Protein AF-0000000066917935 (afdb_homodimer)

Organism: Strongyloides stercoralis (NCBI:txid6248)

Structure (mmCIF, N/CA/C/O backbone):
data_AF-0000000066917935-model_v1
#
loop_
_entity.id
_entity.type
_entity.pdbx_description
1 polymer 'Ammonium_transp domain-containing protein'
#
loop_
_atom_site.group_PDB
_atom_site.id
_atom_site.type_symbol
_atom_site.label_atom_id
_atom_site.label_alt_id
_atom_site.label_comp_id
_atom_site.label_asym_id
_atom_site.label_entity_id
_atom_site.label_seq_id
_atom_site.pdbx_PDB_ins_code
_atom_site.Cartn_x
_atom_site.Cartn_y
_atom_site.Cartn_z
_atom_site.occupancy
_atom_site.B_iso_or_equiv
_atom_site.auth_seq_id
_atom_site.auth_comp_id
_atom_site.auth_asym_id
_atom_site.auth_atom_id
_atom_site.pdbx_PDB_model_num
ATOM 1 N N . ILE A 1 1 ? -5.902 59.844 -0.973 1 52.12 1 ILE A N 1
ATOM 2 C CA . ILE A 1 1 ? -6.254 58.656 -1.75 1 52.12 1 ILE A CA 1
ATOM 3 C C . ILE A 1 1 ? -7.758 58.438 -1.684 1 52.12 1 ILE A C 1
ATOM 5 O O . ILE A 1 1 ? -8.32 58.281 -0.598 1 52.12 1 ILE A O 1
ATOM 9 N N . ASP A 1 2 ? -8.422 58.75 -2.646 1 68.56 2 ASP A N 1
ATOM 10 C CA . ASP A 1 2 ? -9.875 58.812 -2.795 1 68.56 2 ASP A CA 1
ATOM 11 C C . ASP A 1 2 ? -10.539 57.531 -2.35 1 68.56 2 ASP A C 1
ATOM 13 O O . ASP A 1 2 ? -10.031 56.438 -2.635 1 68.56 2 ASP A O 1
ATOM 17 N N . CYS A 1 3 ? -11.359 57.656 -1.277 1 78 3 CYS A N 1
ATOM 18 C CA . CYS A 1 3 ? -12.156 56.625 -0.654 1 78 3 CYS A CA 1
ATOM 19 C C . CYS A 1 3 ? -12.758 55.688 -1.706 1 78 3 CYS A C 1
ATOM 21 O O . CYS A 1 3 ? -12.844 54.469 -1.497 1 78 3 CYS A O 1
ATOM 23 N N . LYS A 1 4 ? -13.109 56.281 -2.824 1 83.31 4 LYS A N 1
ATOM 24 C CA . LYS A 1 4 ? -13.688 55.5 -3.904 1 83.31 4 LYS A CA 1
ATOM 25 C C . LYS A 1 4 ? -12.648 54.594 -4.547 1 83.31 4 LYS A C 1
ATOM 27 O O . LYS A 1 4 ? -12.922 53.438 -4.832 1 83.31 4 LYS A O 1
ATOM 32 N N . MET A 1 5 ? -11.586 55.062 -4.773 1 83.31 5 MET A N 1
ATOM 33 C CA . MET A 1 5 ? -10.492 54.312 -5.367 1 83.31 5 MET A CA 1
ATOM 34 C C . MET A 1 5 ? -10.055 53.188 -4.434 1 83.31 5 MET A C 1
ATOM 36 O O . MET A 1 5 ? -9.766 52.062 -4.887 1 83.31 5 MET A O 1
ATOM 40 N N . PHE A 1 6 ? -9.977 53.469 -3.205 1 87.06 6 PHE A N 1
ATOM 41 C CA . PHE A 1 6 ? -9.609 52.469 -2.211 1 87.06 6 PHE A CA 1
ATOM 42 C C . PHE A 1 6 ? -10.633 51.344 -2.178 1 87.06 6 PHE A C 1
ATOM 44 O O . PHE A 1 6 ? -10.273 50.188 -2.092 1 87.06 6 PHE A O 1
ATOM 51 N N . LYS A 1 7 ? -11.859 51.781 -2.242 1 85.69 7 LYS A N 1
ATOM 52 C CA . LYS A 1 7 ? -12.922 50.781 -2.246 1 85.69 7 LYS A CA 1
ATOM 53 C C . LYS A 1 7 ? -12.852 49.906 -3.496 1 85.69 7 LYS A C 1
ATOM 55 O O . LYS A 1 7 ? -13.109 48.719 -3.432 1 85.69 7 LYS A O 1
ATOM 60 N N . GLN A 1 8 ? -12.586 50.531 -4.555 1 85.94 8 GLN A N 1
ATOM 61 C CA . GLN A 1 8 ? -12.445 49.781 -5.801 1 85.94 8 GLN A CA 1
ATOM 62 C C . GLN A 1 8 ? -11.258 48.844 -5.742 1 85.94 8 GLN A C 1
ATOM 64 O O . GLN A 1 8 ? -11.328 47.719 -6.258 1 85.94 8 GLN A O 1
ATOM 69 N N . PHE A 1 9 ? -10.258 49.219 -5.168 1 85.06 9 PHE A N 1
ATOM 70 C CA . PHE A 1 9 ? -9.07 48.406 -5 1 85.06 9 PHE A CA 1
ATOM 71 C C . PHE A 1 9 ? -9.367 47.219 -4.086 1 85.06 9 PHE A C 1
ATOM 73 O O . PHE A 1 9 ? -8.93 46.094 -4.355 1 85.06 9 PHE A O 1
ATOM 80 N N . VAL A 1 10 ? -9.984 47.5 -3.08 1 84.94 10 VAL A N 1
ATOM 81 C CA . VAL A 1 10 ? -10.32 46.469 -2.119 1 84.94 10 VAL A CA 1
ATOM 82 C C . VAL A 1 10 ? -11.211 45.406 -2.785 1 84.94 10 VAL A C 1
ATOM 84 O O . VAL A 1 10 ? -11.023 44.219 -2.584 1 84.94 10 VAL A O 1
ATOM 87 N N . LYS A 1 11 ? -12.141 45.906 -3.553 1 87.5 11 LYS A N 1
ATOM 88 C CA . LYS A 1 11 ? -13.023 45 -4.277 1 87.5 11 LYS A CA 1
ATOM 89 C C . LYS A 1 11 ? -12.242 44.188 -5.297 1 87.5 11 LYS A C 1
ATOM 91 O O . LYS A 1 11 ? -12.5 43 -5.465 1 87.5 11 LYS A O 1
ATOM 96 N N . PHE A 1 12 ? -11.414 44.812 -5.926 1 88.88 12 PHE A N 1
ATOM 97 C CA . PHE A 1 12 ? -10.562 44.156 -6.898 1 88.88 12 PHE A CA 1
ATOM 98 C C . PHE A 1 12 ? -9.695 43.094 -6.223 1 88.88 12 PHE A C 1
ATOM 100 O O . PHE A 1 12 ? -9.594 41.969 -6.707 1 88.88 12 PHE A O 1
ATOM 107 N N . TRP A 1 13 ? -9.125 43.469 -5.145 1 89.94 13 TRP A N 1
ATOM 108 C CA . TRP A 1 13 ? -8.305 42.562 -4.367 1 89.94 13 TRP A CA 1
ATOM 109 C C . TRP A 1 13 ? -9.117 41.344 -3.91 1 89.94 13 TRP A C 1
ATOM 111 O O . TRP A 1 13 ? -8.656 40.219 -4.012 1 89.94 13 TRP A O 1
ATOM 121 N N . GLN A 1 14 ? -10.25 41.562 -3.502 1 87.56 14 GLN A N 1
ATOM 122 C CA . GLN A 1 14 ? -11.086 40.469 -2.984 1 87.56 14 GLN A CA 1
ATOM 123 C C . GLN A 1 14 ? -11.492 39.5 -4.094 1 87.56 14 GLN A C 1
ATOM 125 O O . GLN A 1 14 ? -11.586 38.312 -3.867 1 87.56 14 GLN A O 1
ATOM 130 N N . ASN A 1 15 ? -11.602 40.094 -5.238 1 89.81 15 ASN A N 1
ATOM 131 C CA . ASN A 1 15 ? -12.102 39.25 -6.336 1 89.81 15 ASN A CA 1
ATOM 132 C C . ASN A 1 15 ? -10.969 38.5 -7.02 1 89.81 15 ASN A C 1
ATOM 134 O O . ASN A 1 15 ? -11.203 37.469 -7.645 1 89.81 15 ASN A O 1
ATOM 138 N N . TYR A 1 16 ? -9.773 39.031 -6.914 1 93.88 16 TYR A N 1
ATOM 139 C CA . TYR A 1 16 ? -8.68 38.438 -7.699 1 93.88 16 TYR A CA 1
ATOM 140 C C . TYR A 1 16 ? -7.504 38.062 -6.805 1 93.88 16 TYR A C 1
ATOM 142 O O . TYR A 1 16 ? -6.379 37.906 -7.281 1 93.88 16 TYR A O 1
ATOM 150 N N . GLN A 1 17 ? -7.723 38.031 -5.543 1 94.94 17 GLN A N 1
ATOM 151 C CA . GLN A 1 17 ? -6.676 37.812 -4.543 1 94.94 17 GLN A CA 1
ATOM 152 C C . GLN A 1 17 ? -5.848 36.594 -4.848 1 94.94 17 GLN A C 1
ATOM 154 O O . GLN A 1 17 ? -4.617 36.656 -4.887 1 94.94 17 GLN A O 1
ATOM 159 N N . PHE A 1 18 ? -6.523 35.438 -5.086 1 95.94 18 PHE A N 1
ATOM 160 C CA . PHE A 1 18 ? -5.848 34.188 -5.34 1 95.94 18 PHE A CA 1
ATOM 161 C C . PHE A 1 18 ? -4.992 34.281 -6.598 1 95.94 18 PHE A C 1
ATOM 163 O O . PHE A 1 18 ? -3.811 33.906 -6.574 1 95.94 18 PHE A O 1
ATOM 170 N N . THR A 1 19 ? -5.555 34.719 -7.688 1 95.5 19 THR A N 1
ATOM 171 C CA . THR A 1 19 ? -4.883 34.844 -8.977 1 95.5 19 THR A CA 1
ATOM 172 C C . THR A 1 19 ? -3.688 35.781 -8.891 1 95.5 19 THR A C 1
ATOM 174 O O . THR A 1 19 ? -2.613 35.469 -9.414 1 95.5 19 THR A O 1
ATOM 177 N N . LEU A 1 20 ? -3.889 36.906 -8.227 1 95.69 20 LEU A N 1
ATOM 178 C CA . LEU A 1 20 ? -2.832 37.906 -8.117 1 95.69 20 LEU A CA 1
ATOM 179 C C . LEU A 1 20 ? -1.668 37.406 -7.281 1 95.69 20 LEU A C 1
ATOM 181 O O . LEU A 1 20 ? -0.507 37.531 -7.676 1 95.69 20 LEU A O 1
ATOM 185 N N . LEU A 1 21 ? -1.996 36.781 -6.172 1 96.25 21 LEU A N 1
ATOM 186 C CA . LEU A 1 21 ? -0.948 36.281 -5.289 1 96.25 21 LEU A CA 1
ATOM 187 C C . LEU A 1 21 ? -0.169 35.156 -5.957 1 96.25 21 LEU A C 1
ATOM 189 O O . LEU A 1 21 ? 1.063 35.188 -5.992 1 96.25 21 LEU A O 1
ATOM 193 N N . LEU A 1 22 ? -0.878 34.094 -6.496 1 97 22 LEU A N 1
ATOM 194 C CA . LEU A 1 22 ? -0.213 32.969 -7.109 1 97 22 LEU A CA 1
ATOM 195 C C . LEU A 1 22 ? 0.606 33.406 -8.32 1 97 22 LEU A C 1
ATOM 197 O O . LEU A 1 22 ? 1.704 32.875 -8.547 1 97 22 LEU A O 1
ATOM 201 N N . THR A 1 23 ? 0.046 34.312 -9.172 1 96.62 23 THR A N 1
ATOM 202 C CA . THR A 1 23 ? 0.784 34.844 -10.32 1 96.62 23 THR A CA 1
ATOM 203 C C . THR A 1 23 ? 2.043 35.562 -9.859 1 96.62 23 THR A C 1
ATOM 205 O O . THR A 1 23 ? 3.123 35.375 -10.422 1 96.62 23 THR A O 1
ATOM 208 N N . PHE A 1 24 ? 1.917 36.438 -8.898 1 97.62 24 PHE A N 1
ATOM 209 C CA . PHE A 1 24 ? 3.051 37.188 -8.375 1 97.62 24 PHE A CA 1
ATOM 210 C C . PHE A 1 24 ? 4.152 36.25 -7.902 1 97.62 24 PHE A C 1
ATOM 212 O O . PHE A 1 24 ? 5.312 36.375 -8.297 1 97.62 24 PHE A O 1
ATOM 219 N N . PHE A 1 25 ? 3.822 35.281 -7.07 1 97.75 25 PHE A N 1
ATOM 220 C CA . PHE A 1 25 ? 4.828 34.375 -6.531 1 97.75 25 PHE A CA 1
ATOM 221 C C . PHE A 1 25 ? 5.43 33.5 -7.637 1 97.75 25 PHE A C 1
ATOM 223 O O . PHE A 1 25 ? 6.629 33.219 -7.629 1 97.75 25 PHE A O 1
ATOM 230 N N . HIS A 1 26 ? 4.574 33.031 -8.586 1 96.88 26 HIS A N 1
ATOM 231 C CA . HIS A 1 26 ? 5.082 32.219 -9.688 1 96.88 26 HIS A CA 1
ATOM 232 C C . HIS A 1 26 ? 6.113 33 -10.508 1 96.88 26 HIS A C 1
ATOM 234 O O . HIS A 1 26 ? 7.148 32.438 -10.891 1 96.88 26 HIS A O 1
ATOM 240 N N . ILE A 1 27 ? 5.855 34.281 -10.797 1 96.88 27 ILE A N 1
ATOM 241 C CA . ILE A 1 27 ? 6.793 35.125 -11.523 1 96.88 27 ILE A CA 1
ATOM 242 C C . ILE A 1 27 ? 8.07 35.281 -10.711 1 96.88 27 ILE A C 1
ATOM 244 O O . ILE A 1 27 ? 9.18 35.188 -11.25 1 96.88 27 ILE A O 1
ATOM 248 N N . CYS A 1 28 ? 7.945 35.562 -9.43 1 98.06 28 CYS A N 1
ATOM 249 C CA . CYS A 1 28 ? 9.109 35.688 -8.555 1 98.06 28 CYS A CA 1
ATOM 250 C C . CYS A 1 28 ? 9.945 34.406 -8.594 1 98.06 28 CYS A C 1
ATOM 252 O O . CYS A 1 28 ? 11.18 34.469 -8.648 1 98.06 28 CYS A O 1
ATOM 254 N N . PHE A 1 29 ? 9.305 33.25 -8.531 1 97.62 29 PHE A N 1
ATOM 255 C CA . PHE A 1 29 ? 10.008 31.969 -8.57 1 97.62 29 PHE A CA 1
ATOM 256 C C . PHE A 1 29 ? 10.789 31.812 -9.875 1 97.62 29 PHE A C 1
ATOM 258 O O . PHE A 1 29 ? 11.945 31.375 -9.867 1 97.62 29 PHE A O 1
ATOM 265 N N . ILE A 1 30 ? 10.125 32.188 -11.023 1 96.19 30 ILE A N 1
ATOM 266 C CA . ILE A 1 30 ? 10.766 32.094 -12.328 1 96.19 30 ILE A CA 1
ATOM 267 C C . ILE A 1 30 ? 12.023 32.969 -12.344 1 96.19 30 ILE A C 1
ATOM 269 O O . ILE A 1 30 ? 13.086 32.531 -12.781 1 96.19 30 ILE A O 1
ATOM 273 N N . ILE A 1 31 ? 11.93 34.188 -11.852 1 97.62 31 ILE A N 1
ATOM 274 C CA . ILE A 1 31 ? 13.039 35.125 -11.867 1 97.62 31 ILE A CA 1
ATOM 275 C C . ILE A 1 31 ? 14.172 34.625 -10.977 1 97.62 31 ILE A C 1
ATOM 277 O O . ILE A 1 31 ? 15.336 34.625 -11.383 1 97.62 31 ILE A O 1
ATOM 281 N N . LEU A 1 32 ? 13.844 34.188 -9.781 1 97.62 32 LEU A N 1
ATOM 282 C CA . LEU A 1 32 ? 14.852 33.719 -8.844 1 97.62 32 LEU A CA 1
ATOM 283 C C . LEU A 1 32 ? 15.57 32.469 -9.383 1 97.62 32 LEU A C 1
ATOM 285 O O . LEU A 1 32 ? 16.797 32.375 -9.273 1 97.62 32 LEU A O 1
ATOM 289 N N . ILE A 1 33 ? 14.852 31.5 -9.953 1 96.44 33 ILE A N 1
ATOM 290 C CA . ILE A 1 33 ? 15.477 30.297 -10.508 1 96.44 33 ILE A CA 1
ATOM 291 C C . ILE A 1 33 ? 16.266 30.656 -11.766 1 96.44 33 ILE A C 1
ATOM 293 O O . ILE A 1 33 ? 17.328 30.094 -12.016 1 96.44 33 ILE A O 1
ATOM 297 N N . GLY A 1 34 ? 15.75 31.672 -12.609 1 96.31 34 GLY A N 1
ATOM 298 C CA . GLY A 1 34 ? 16.469 32.156 -13.773 1 96.31 34 GLY A CA 1
ATOM 299 C C . GLY A 1 34 ? 17.828 32.75 -13.43 1 96.31 34 GLY A C 1
ATOM 300 O O . GLY A 1 34 ? 18.812 32.531 -14.133 1 96.31 34 GLY A O 1
ATOM 301 N N . ILE A 1 35 ? 17.859 33.469 -12.375 1 97.19 35 ILE A N 1
ATOM 302 C CA . ILE A 1 35 ? 19.078 34.156 -11.984 1 97.19 35 ILE A CA 1
ATOM 303 C C . ILE A 1 35 ? 20.016 33.219 -11.258 1 97.19 35 ILE A C 1
ATOM 305 O O . ILE A 1 35 ? 21.219 33.188 -11.523 1 97.19 35 ILE A O 1
ATOM 309 N N . PHE A 1 36 ? 19.484 32.375 -10.344 1 97.25 36 PHE A N 1
ATOM 310 C CA . PHE A 1 36 ? 20.359 31.703 -9.391 1 97.25 36 PHE A CA 1
ATOM 311 C C . PHE A 1 36 ? 20.375 30.203 -9.625 1 97.25 36 PHE A C 1
ATOM 313 O O . PHE A 1 36 ? 21.25 29.5 -9.102 1 97.25 36 PHE A O 1
ATOM 320 N N . GLY A 1 37 ? 19.422 29.578 -10.297 1 96.56 37 GLY A N 1
ATOM 321 C CA . GLY A 1 37 ? 19.328 28.141 -10.477 1 96.56 37 GLY A CA 1
ATOM 322 C C . GLY A 1 37 ? 20.188 27.625 -11.617 1 96.56 37 GLY A C 1
ATOM 323 O O . GLY A 1 37 ? 20.281 28.266 -12.664 1 96.56 37 GLY A O 1
ATOM 324 N N . ARG A 1 38 ? 20.922 26.547 -11.43 1 95.19 38 ARG A N 1
ATOM 325 C CA . ARG A 1 38 ? 21.703 25.859 -12.461 1 95.19 38 ARG A CA 1
ATOM 326 C C . ARG A 1 38 ? 21.562 24.344 -12.352 1 95.19 38 ARG A C 1
ATOM 328 O O . ARG A 1 38 ? 21.281 23.828 -11.273 1 95.19 38 ARG A O 1
ATOM 335 N N . TYR A 1 39 ? 21.625 23.672 -13.438 1 90.94 39 TYR A N 1
ATOM 336 C CA . TYR A 1 39 ? 21.781 22.219 -13.422 1 90.94 39 TYR A CA 1
ATOM 337 C C . TYR A 1 39 ? 23.219 21.812 -13.141 1 90.94 39 TYR A C 1
ATOM 339 O O . TYR A 1 39 ? 24.141 22.609 -13.344 1 90.94 39 TYR A O 1
ATOM 347 N N . PRO A 1 40 ? 23.406 20.625 -12.633 1 87.19 40 PRO A N 1
ATOM 348 C CA . PRO A 1 40 ? 24.781 20.172 -12.422 1 87.19 40 PRO A CA 1
ATOM 349 C C . PRO A 1 40 ? 25.578 20.078 -13.719 1 87.19 40 PRO A C 1
ATOM 351 O O . PRO A 1 40 ? 25 19.875 -14.789 1 87.19 40 PRO A O 1
ATOM 354 N N . ASN A 1 41 ? 26.844 20.25 -13.555 1 81.62 41 ASN A N 1
ATOM 355 C CA . ASN A 1 41 ? 27.719 19.984 -14.688 1 81.62 41 ASN A CA 1
ATOM 356 C C . ASN A 1 41 ? 27.891 18.5 -14.953 1 81.62 41 ASN A C 1
ATOM 358 O O . ASN A 1 41 ? 28.484 17.781 -14.156 1 81.62 41 ASN A O 1
ATOM 362 N N . TYR A 1 42 ? 27.141 18.016 -16 1 72 42 TYR A N 1
ATOM 363 C CA . TYR A 1 42 ? 27.141 16.594 -16.312 1 72 42 TYR A CA 1
ATOM 364 C C . TYR A 1 42 ? 28.453 16.188 -17 1 72 42 TYR A C 1
ATOM 366 O O . TYR A 1 42 ? 28.844 16.797 -18 1 72 42 TYR A O 1
ATOM 374 N N . GLN A 1 43 ? 29.531 15.727 -16.344 1 64.5 43 GLN A N 1
ATOM 375 C CA . GLN A 1 43 ? 30.766 15.234 -16.953 1 64.5 43 GLN A CA 1
ATOM 376 C C . GLN A 1 43 ? 30.609 13.781 -17.391 1 64.5 43 GLN A C 1
ATOM 378 O O . GLN A 1 43 ? 29.938 12.992 -16.734 1 64.5 43 GLN A O 1
ATOM 383 N N . SER A 1 44 ? 30.75 13.438 -18.75 1 58.62 44 SER A N 1
ATOM 384 C CA . SER A 1 44 ? 30.609 12.133 -19.406 1 58.62 44 SER A CA 1
ATOM 385 C C . SER A 1 44 ? 31.281 11.039 -18.594 1 58.62 44 SER A C 1
ATOM 387 O O . SER A 1 44 ? 31.078 9.852 -18.844 1 58.62 44 SER A O 1
ATOM 389 N N . ASN A 1 45 ? 32.469 11.195 -18.078 1 49.62 45 ASN A N 1
ATOM 390 C CA . ASN A 1 45 ? 33.281 10.008 -17.797 1 49.62 45 ASN A CA 1
ATOM 391 C C . ASN A 1 45 ? 32.5 8.984 -16.984 1 49.62 45 ASN A C 1
ATOM 393 O O . ASN A 1 45 ? 32.781 7.785 -17.047 1 49.62 45 ASN A O 1
ATOM 397 N N . ASN A 1 46 ? 32.375 9.219 -15.641 1 48.91 46 ASN A N 1
ATOM 398 C CA . ASN A 1 46 ? 32.438 8.172 -14.625 1 48.91 46 ASN A CA 1
ATOM 399 C C . ASN A 1 46 ? 31.172 7.34 -14.594 1 48.91 46 ASN A C 1
ATOM 401 O O . ASN A 1 46 ? 30.156 7.738 -15.148 1 48.91 46 ASN A O 1
ATOM 405 N N . ASN A 1 47 ? 31.172 6.184 -13.727 1 48.56 47 ASN A N 1
ATOM 406 C CA . ASN A 1 47 ? 30.406 5.086 -13.141 1 48.56 47 ASN A CA 1
ATOM 407 C C . ASN A 1 47 ? 29.031 5.551 -12.664 1 48.56 47 ASN A C 1
ATOM 409 O O . ASN A 1 47 ? 28.438 4.93 -11.781 1 48.56 47 ASN A O 1
ATOM 413 N N . ASN A 1 48 ? 28.531 6.691 -13.133 1 50.72 48 ASN A N 1
ATOM 414 C CA . ASN A 1 48 ? 27.328 7.406 -12.727 1 50.72 48 ASN A CA 1
ATOM 415 C C . ASN A 1 48 ? 26.062 6.652 -13.125 1 50.72 48 ASN A C 1
ATOM 417 O O . ASN A 1 48 ? 24.953 7.121 -12.875 1 50.72 48 ASN A O 1
ATOM 421 N N . ILE A 1 49 ? 26.172 5.781 -14.141 1 53.25 49 ILE A N 1
ATOM 422 C CA . ILE A 1 49 ? 25.047 4.969 -14.57 1 53.25 49 ILE A CA 1
ATOM 423 C C . ILE A 1 49 ? 24.344 4.371 -13.344 1 53.25 49 ILE A C 1
ATOM 425 O O . ILE A 1 49 ? 23.125 4.305 -13.297 1 53.25 49 ILE A O 1
ATOM 429 N N . SER A 1 50 ? 25.109 4.465 -12.227 1 64.06 50 SER A N 1
ATOM 430 C CA . SER A 1 50 ? 24.594 3.713 -11.086 1 64.06 50 SER A CA 1
ATOM 431 C C . SER A 1 50 ? 23.719 4.582 -10.195 1 64.06 50 SER A C 1
ATOM 433 O O . SER A 1 50 ? 22.703 4.109 -9.656 1 64.06 50 SER A O 1
ATOM 435 N N . THR A 1 51 ? 23.906 6.02 -10.438 1 69.12 51 THR A N 1
ATOM 436 C CA . THR A 1 51 ? 23.109 6.855 -9.547 1 69.12 51 THR A CA 1
ATOM 437 C C . THR A 1 51 ? 21.672 6.98 -10.055 1 69.12 51 THR A C 1
ATOM 439 O O . THR A 1 51 ? 20.719 6.891 -9.281 1 69.12 51 THR A O 1
ATOM 442 N N . MET A 1 52 ? 21.531 7.156 -11.406 1 76.81 52 MET A N 1
ATOM 443 C CA . MET A 1 52 ? 20.203 7.27 -12.016 1 76.81 52 MET A CA 1
ATOM 444 C C . MET A 1 52 ? 19.406 5.984 -11.82 1 76.81 52 MET A C 1
ATOM 446 O O . MET A 1 52 ? 18.203 6.027 -11.562 1 76.81 52 MET A O 1
ATOM 450 N N . SER A 1 53 ? 20.125 4.902 -11.82 1 82.06 53 SER A N 1
ATOM 451 C CA . SER A 1 53 ? 19.453 3.613 -11.742 1 82.06 53 SER A CA 1
ATOM 452 C C . SER A 1 53 ? 18.906 3.357 -10.336 1 82.06 53 SER A C 1
ATOM 454 O O . SER A 1 53 ? 17.891 2.684 -10.172 1 82.06 53 SER A O 1
ATOM 456 N N . THR A 1 54 ? 19.5 4 -9.383 1 82.75 54 THR A N 1
ATOM 457 C CA . THR A 1 54 ? 19.078 3.744 -8.016 1 82.75 54 THR A CA 1
ATOM 458 C C . THR A 1 54 ? 18.172 4.867 -7.512 1 82.75 54 THR A C 1
ATOM 460 O O . THR A 1 54 ? 17.188 4.609 -6.82 1 82.75 54 THR A O 1
ATOM 463 N N . ILE A 1 55 ? 18.453 6.102 -7.918 1 87.38 55 ILE A N 1
ATOM 464 C CA . ILE A 1 55 ? 17.781 7.25 -7.309 1 87.38 55 ILE A CA 1
ATOM 465 C C . ILE A 1 55 ? 16.469 7.531 -8.031 1 87.38 55 ILE A C 1
ATOM 467 O O . ILE A 1 55 ? 15.477 7.898 -7.398 1 87.38 55 ILE A O 1
ATOM 471 N N . TYR A 1 56 ? 16.406 7.332 -9.32 1 89.31 56 TYR A N 1
ATOM 472 C CA . TYR A 1 56 ? 15.234 7.738 -10.094 1 89.31 56 TYR A CA 1
ATOM 473 C C . TYR A 1 56 ? 14 6.934 -9.688 1 89.31 56 TYR A C 1
ATOM 475 O O . TYR A 1 56 ? 12.93 7.5 -9.469 1 89.31 56 TYR A O 1
ATOM 483 N N . PRO A 1 57 ? 14.117 5.566 -9.57 1 92.06 57 PRO A N 1
ATOM 484 C CA . PRO A 1 57 ? 12.914 4.832 -9.156 1 92.06 57 PRO A CA 1
ATOM 485 C C . PRO A 1 57 ? 12.367 5.305 -7.812 1 92.06 57 PRO A C 1
ATOM 487 O O . PRO A 1 57 ? 11.148 5.395 -7.641 1 92.06 57 PRO A O 1
ATOM 490 N N . MET A 1 58 ? 13.227 5.648 -6.945 1 93.44 58 MET A N 1
ATOM 491 C CA . MET A 1 58 ? 12.781 6.102 -5.633 1 93.44 58 MET A CA 1
ATOM 492 C C . MET A 1 58 ? 12.203 7.512 -5.711 1 93.44 58 MET A C 1
ATOM 494 O O . MET A 1 58 ? 11.234 7.828 -5.016 1 93.44 58 MET A O 1
ATOM 498 N N . PHE A 1 59 ? 12.828 8.414 -6.633 1 93.69 59 PHE A N 1
ATOM 499 C CA . PHE A 1 59 ? 12.25 9.727 -6.914 1 93.69 59 PHE A CA 1
ATOM 500 C C . PHE A 1 59 ? 10.828 9.586 -7.449 1 93.69 59 PHE A C 1
ATOM 502 O O . PHE A 1 59 ? 9.914 10.281 -6.992 1 93.69 59 PHE A O 1
ATOM 509 N N . ALA A 1 60 ? 10.586 8.648 -8.367 1 94.19 60 ALA A N 1
ATOM 510 C CA . ALA A 1 60 ? 9.273 8.414 -8.961 1 94.19 60 ALA A CA 1
ATOM 511 C C . ALA A 1 60 ? 8.281 7.918 -7.91 1 94.19 60 ALA A C 1
ATOM 513 O O . ALA A 1 60 ? 7.121 8.344 -7.895 1 94.19 60 ALA A O 1
ATOM 514 N N . ASP A 1 61 ? 8.695 7.031 -7.047 1 97.12 61 ASP A N 1
ATOM 515 C CA . ASP A 1 61 ? 7.859 6.516 -5.969 1 97.12 61 ASP A CA 1
ATOM 516 C C . ASP A 1 61 ? 7.398 7.637 -5.039 1 97.12 61 ASP A C 1
ATOM 518 O O . ASP A 1 61 ? 6.223 7.707 -4.672 1 97.12 61 ASP A O 1
ATOM 522 N N . VAL A 1 62 ? 8.305 8.523 -4.641 1 97 62 VAL A N 1
ATOM 523 C CA . VAL A 1 62 ? 7.984 9.625 -3.746 1 97 62 VAL A CA 1
ATOM 524 C C . VAL A 1 62 ? 6.988 10.57 -4.422 1 97 62 VAL A C 1
ATOM 526 O O . VAL A 1 62 ? 6.07 11.078 -3.777 1 97 62 VAL A O 1
ATOM 529 N N . ASN A 1 63 ? 7.137 10.773 -5.762 1 96.06 63 ASN A N 1
ATOM 530 C CA . ASN A 1 63 ? 6.16 11.562 -6.508 1 96.06 63 ASN A CA 1
ATOM 531 C C . ASN A 1 63 ? 4.762 10.953 -6.41 1 96.06 63 ASN A C 1
ATOM 533 O O . ASN A 1 63 ? 3.777 11.68 -6.25 1 96.06 63 ASN A O 1
ATOM 537 N N . VAL A 1 64 ? 4.695 9.656 -6.508 1 97.38 64 VAL A N 1
ATOM 538 C CA . VAL A 1 64 ? 3.406 8.977 -6.406 1 97.38 64 VAL A CA 1
ATOM 539 C C . VAL A 1 64 ? 2.805 9.219 -5.023 1 97.38 64 VAL A C 1
ATOM 541 O O . VAL A 1 64 ? 1.605 9.477 -4.898 1 97.38 64 VAL A O 1
ATOM 544 N N . MET A 1 65 ? 3.611 9.219 -4.004 1 98.25 65 MET A N 1
ATOM 545 C CA . MET A 1 65 ? 3.141 9.461 -2.645 1 98.25 65 MET A CA 1
ATOM 546 C C . MET A 1 65 ? 2.594 10.875 -2.506 1 98.25 65 MET A C 1
ATOM 548 O O . MET A 1 65 ? 1.518 11.078 -1.941 1 98.25 65 MET A O 1
ATOM 552 N N . ILE A 1 66 ? 3.275 11.844 -3.088 1 98.25 66 ILE A N 1
ATOM 553 C CA . ILE A 1 66 ? 2.947 13.258 -2.916 1 98.25 66 ILE A CA 1
ATOM 554 C C . ILE A 1 66 ? 1.642 13.57 -3.643 1 98.25 66 ILE A C 1
ATOM 556 O O . ILE A 1 66 ? 0.758 14.227 -3.086 1 98.25 66 ILE A O 1
ATOM 560 N N . PHE A 1 67 ? 1.454 13.031 -4.832 1 96.56 67 PHE A N 1
ATOM 561 C CA . PHE A 1 67 ? 0.366 13.508 -5.676 1 96.56 67 PHE A CA 1
ATOM 562 C C . PHE A 1 67 ? -0.836 12.578 -5.59 1 96.56 67 PHE A C 1
ATOM 564 O O . PHE A 1 67 ? -1.982 13.031 -5.594 1 96.56 67 PHE A O 1
ATOM 571 N N . ILE A 1 68 ? -0.613 11.258 -5.48 1 97.62 68 ILE A N 1
ATOM 572 C CA . ILE A 1 68 ? -1.719 10.312 -5.371 1 97.62 68 ILE A CA 1
ATOM 573 C C . ILE A 1 68 ? -1.944 9.953 -3.904 1 97.62 68 ILE A C 1
ATOM 575 O O . ILE A 1 68 ? -3.072 10.016 -3.408 1 97.62 68 ILE A O 1
ATOM 579 N N . GLY A 1 69 ? -0.878 9.641 -3.193 1 98.44 69 GLY A N 1
ATOM 580 C CA . GLY A 1 69 ? -0.989 9.219 -1.805 1 98.44 69 GLY A CA 1
ATOM 581 C C . GLY A 1 69 ? -1.655 10.258 -0.92 1 98.44 69 GLY A C 1
ATOM 582 O O . GLY A 1 69 ? -2.752 10.031 -0.405 1 98.44 69 GLY A O 1
ATOM 583 N N . PHE A 1 70 ? -1.047 11.453 -0.826 1 98.31 70 PHE A N 1
ATOM 584 C CA . PHE A 1 70 ? -1.601 12.516 0.004 1 98.31 70 PHE A CA 1
ATOM 585 C C . PHE A 1 70 ? -2.936 13 -0.551 1 98.31 70 PHE A C 1
ATOM 587 O O . PHE A 1 70 ? -3.879 13.234 0.206 1 98.31 70 PHE A O 1
ATOM 594 N N . GLY A 1 71 ? -3.062 13.117 -1.875 1 97.75 71 GLY A N 1
ATOM 595 C CA . GLY A 1 71 ? -4.277 13.617 -2.498 1 97.75 71 GLY A CA 1
ATOM 596 C C . GLY A 1 71 ? -5.488 12.75 -2.227 1 97.75 71 GLY A C 1
ATOM 597 O O . GLY A 1 71 ? -6.473 13.211 -1.64 1 97.75 71 GLY A O 1
ATOM 598 N N . PHE A 1 72 ? -5.363 11.453 -2.469 1 98.06 72 PHE A N 1
ATOM 599 C CA . PHE A 1 72 ? -6.523 10.57 -2.379 1 98.06 72 PHE A CA 1
ATOM 600 C C . PHE A 1 72 ? -6.801 10.188 -0.93 1 98.06 72 PHE A C 1
ATOM 602 O O . PHE A 1 72 ? -7.949 9.953 -0.555 1 98.06 72 PHE A O 1
ATOM 609 N N . LEU A 1 73 ? -5.812 10.148 -0.097 1 98 73 LEU A N 1
ATOM 610 C CA . LEU A 1 73 ? -6.059 9.883 1.316 1 98 73 LEU A CA 1
ATOM 611 C C . LEU A 1 73 ? -7.055 10.883 1.896 1 98 73 LEU A C 1
ATOM 613 O O . LEU A 1 73 ? -7.859 10.531 2.762 1 98 73 LEU A O 1
ATOM 617 N N . MET A 1 74 ? -7.098 12.109 1.385 1 97.75 74 MET A N 1
ATOM 618 C CA . MET A 1 74 ? -7.898 13.188 1.948 1 97.75 74 MET A CA 1
ATOM 619 C C . MET A 1 74 ? -9.258 13.281 1.257 1 97.75 74 MET A C 1
ATOM 621 O O . MET A 1 74 ? -10.031 14.203 1.522 1 97.75 74 MET A O 1
ATOM 625 N N . THR A 1 75 ? -9.633 12.281 0.387 1 97.31 75 THR A N 1
ATOM 626 C CA . THR A 1 75 ? -10.898 12.32 -0.336 1 97.31 75 THR A CA 1
ATOM 627 C C . THR A 1 75 ? -12.008 11.656 0.478 1 97.31 75 THR A C 1
ATOM 629 O O . THR A 1 75 ? -13.109 11.438 -0.027 1 97.31 75 THR A O 1
ATOM 632 N N . PHE A 1 76 ? -11.781 11.328 1.758 1 95.88 76 PHE A N 1
ATOM 633 C CA . PHE A 1 76 ? -12.789 10.656 2.568 1 95.88 76 PHE A CA 1
ATOM 634 C C . PHE A 1 76 ? -13.977 11.57 2.818 1 95.88 76 PHE A C 1
ATOM 636 O O . PHE A 1 76 ? -15.094 11.102 3.053 1 95.88 76 PHE A O 1
ATOM 643 N N . LEU A 1 77 ? -13.82 12.969 2.816 1 95.69 77 LEU A N 1
ATOM 644 C CA . LEU A 1 77 ? -14.93 13.906 3.004 1 95.69 77 LEU A CA 1
ATOM 645 C C . LEU A 1 77 ? -15.891 13.852 1.824 1 95.69 77 LEU A C 1
ATOM 647 O O . LEU A 1 77 ? -15.5 14.102 0.683 1 95.69 77 LEU A O 1
ATOM 651 N N . LYS A 1 78 ? -17.109 13.617 2.029 1 93.56 78 LYS A N 1
ATOM 652 C CA . LYS A 1 78 ? -18.109 13.312 1.008 1 93.56 78 LYS A CA 1
ATOM 653 C C . LYS A 1 78 ? -18.297 14.484 0.054 1 93.56 78 LYS A C 1
ATOM 655 O O . LYS A 1 78 ? -18.672 14.297 -1.105 1 93.56 78 LYS A O 1
ATOM 660 N N . ARG A 1 79 ? -17.969 15.734 0.448 1 95 79 ARG A N 1
ATOM 661 C CA . ARG A 1 79 ? -18.266 16.906 -0.376 1 95 79 ARG A CA 1
ATOM 662 C C . ARG A 1 79 ? -16.984 17.672 -0.722 1 95 79 ARG A C 1
ATOM 664 O O . ARG A 1 79 ? -17.031 18.828 -1.118 1 95 79 ARG A O 1
ATOM 671 N N . TYR A 1 80 ? -15.844 17.062 -0.536 1 96.75 80 TYR A N 1
ATOM 672 C CA . TYR A 1 80 ? -14.609 17.828 -0.616 1 96.75 80 TYR A CA 1
ATOM 673 C C . TYR A 1 80 ? -13.555 17.094 -1.425 1 96.75 80 TYR A C 1
ATOM 675 O O . TYR A 1 80 ? -12.359 17.344 -1.285 1 96.75 80 TYR A O 1
ATOM 683 N N . GLY A 1 81 ? -13.93 16.094 -2.273 1 96.38 81 GLY A N 1
ATOM 684 C CA . GLY A 1 81 ? -13.023 15.281 -3.057 1 96.38 81 GLY A CA 1
ATOM 685 C C . GLY A 1 81 ? -12.234 16.078 -4.078 1 96.38 81 GLY A C 1
ATOM 686 O O . GLY A 1 81 ? -11.047 15.812 -4.293 1 96.38 81 GLY A O 1
ATOM 687 N N . PHE A 1 82 ? -12.883 17.062 -4.738 1 95.25 82 PHE A N 1
ATOM 688 C CA . PHE A 1 82 ? -12.203 17.891 -5.738 1 95.25 82 PHE A CA 1
ATOM 689 C C . PHE A 1 82 ? -11.047 18.656 -5.117 1 95.25 82 PHE A C 1
ATOM 691 O O . PHE A 1 82 ? -9.922 18.609 -5.617 1 95.25 82 PHE A O 1
ATOM 698 N N . SER A 1 83 ? -11.312 19.297 -4.023 1 96.5 83 SER A N 1
ATOM 699 C CA . SER A 1 83 ? -10.289 20.094 -3.344 1 96.5 83 SER A CA 1
ATOM 700 C C . SER A 1 83 ? -9.188 19.203 -2.789 1 96.5 83 SER A C 1
ATOM 702 O O . SER A 1 83 ? -8 19.531 -2.885 1 96.5 83 SER A O 1
ATOM 704 N N . ALA A 1 84 ? -9.562 18.078 -2.229 1 97.44 84 ALA A N 1
ATOM 705 C CA . ALA A 1 84 ? -8.586 17.188 -1.635 1 97.44 84 ALA A CA 1
ATOM 706 C C . ALA A 1 84 ? -7.477 16.844 -2.631 1 97.44 84 ALA A C 1
ATOM 708 O O . ALA A 1 84 ? -6.289 16.953 -2.314 1 97.44 84 ALA A O 1
ATOM 709 N N . VAL A 1 85 ? -7.805 16.547 -3.836 1 97.06 85 VAL A N 1
ATOM 710 C CA . VAL A 1 85 ? -6.82 16.094 -4.812 1 97.06 85 VAL A CA 1
ATOM 711 C C . VAL A 1 85 ? -6.211 17.297 -5.527 1 97.06 85 VAL A C 1
ATOM 713 O O . VAL A 1 85 ? -4.992 17.375 -5.711 1 97.06 85 VAL A O 1
ATOM 716 N N . SER A 1 86 ? -7.027 18.328 -5.945 1 96.31 86 SER A N 1
ATOM 717 C CA . SER A 1 86 ? -6.559 19.406 -6.805 1 96.31 86 SER A CA 1
ATOM 718 C C . SER A 1 86 ? -5.777 20.438 -6.008 1 96.31 86 SER A C 1
ATOM 720 O O . SER A 1 86 ? -4.746 20.938 -6.465 1 96.31 86 SER A O 1
ATOM 722 N N . ILE A 1 87 ? -6.266 20.828 -4.84 1 97.06 87 ILE A N 1
ATOM 723 C CA . ILE A 1 87 ? -5.523 21.781 -4.016 1 97.06 87 ILE A CA 1
ATOM 724 C C . ILE A 1 87 ? -4.258 21.109 -3.477 1 97.06 87 ILE A C 1
ATOM 726 O O . ILE A 1 87 ? -3.219 21.766 -3.34 1 97.06 87 ILE A O 1
ATOM 730 N N . ASN A 1 88 ? -4.309 19.797 -3.164 1 98.19 88 ASN A N 1
ATOM 731 C CA . ASN A 1 88 ? -3.096 19.047 -2.861 1 98.19 88 ASN A CA 1
ATOM 732 C C . ASN A 1 88 ? -2.047 19.219 -3.957 1 98.19 88 ASN A C 1
ATOM 734 O O . ASN A 1 88 ? -0.877 19.469 -3.672 1 98.19 88 ASN A O 1
ATOM 738 N N . MET A 1 89 ? -2.475 19.031 -5.203 1 97.06 89 MET A N 1
ATOM 739 C CA . MET A 1 89 ? -1.585 19.156 -6.355 1 97.06 89 MET A CA 1
ATOM 740 C C . MET A 1 89 ? -0.985 20.547 -6.441 1 97.06 89 MET A C 1
ATOM 742 O O . MET A 1 89 ? 0.22 20.703 -6.648 1 97.06 89 MET A O 1
ATOM 746 N N . LEU A 1 90 ? -1.808 21.531 -6.254 1 96.75 90 LEU A N 1
ATOM 747 C CA . LEU A 1 90 ? -1.356 22.922 -6.305 1 96.75 90 LEU A CA 1
ATOM 748 C C . LEU A 1 90 ? -0.345 23.203 -5.199 1 96.75 90 LEU A C 1
ATOM 750 O O . LEU A 1 90 ? 0.731 23.75 -5.461 1 96.75 90 LEU A O 1
ATOM 754 N N . LEU A 1 91 ? -0.668 22.828 -3.959 1 98.19 91 LEU A N 1
ATOM 755 C CA . LEU A 1 91 ? 0.198 23.109 -2.818 1 98.19 91 LEU A CA 1
ATOM 756 C C . LEU A 1 91 ? 1.526 22.375 -2.951 1 98.19 91 LEU A C 1
ATOM 758 O O . LEU A 1 91 ? 2.576 22.906 -2.584 1 98.19 91 LEU A O 1
ATOM 762 N N . ALA A 1 92 ? 1.463 21.141 -3.439 1 98.44 92 ALA A N 1
ATOM 763 C CA . ALA A 1 92 ? 2.691 20.375 -3.645 1 98.44 92 ALA A CA 1
ATOM 764 C C . ALA A 1 92 ? 3.621 21.094 -4.625 1 98.44 92 ALA A C 1
ATOM 766 O O . ALA A 1 92 ? 4.801 21.297 -4.332 1 98.44 92 ALA A O 1
ATOM 767 N N . THR A 1 93 ? 3.115 21.516 -5.781 1 97.44 93 THR A N 1
ATOM 768 C CA . THR A 1 93 ? 3.945 22.125 -6.82 1 97.44 93 THR A CA 1
ATOM 769 C C . THR A 1 93 ? 4.469 23.484 -6.375 1 97.44 93 THR A C 1
ATOM 771 O O . THR A 1 93 ? 5.629 23.828 -6.617 1 97.44 93 THR A O 1
ATOM 774 N N . PHE A 1 94 ? 3.609 24.219 -5.719 1 98.12 94 PHE A N 1
ATOM 775 C CA . PHE A 1 94 ? 4.035 25.5 -5.168 1 98.12 94 PHE A CA 1
ATOM 776 C C . PHE A 1 94 ? 5.156 25.312 -4.148 1 98.12 94 PHE A C 1
ATOM 778 O O . PHE A 1 94 ? 6.164 26.016 -4.188 1 98.12 94 PHE A O 1
ATOM 785 N N . SER A 1 95 ? 4.996 24.375 -3.26 1 98.62 95 SER A N 1
ATOM 786 C CA . SER A 1 95 ? 5.961 24.094 -2.203 1 98.62 95 SER A CA 1
ATOM 787 C C . SER A 1 95 ? 7.273 23.562 -2.779 1 98.62 95 SER A C 1
ATOM 789 O O . SER A 1 95 ? 8.352 23.859 -2.252 1 98.62 95 SER A O 1
ATOM 791 N N . ILE A 1 96 ? 7.18 22.75 -3.814 1 98 96 ILE A N 1
ATOM 792 C CA . ILE A 1 96 ? 8.367 22.219 -4.465 1 98 96 ILE A CA 1
ATOM 793 C C . ILE A 1 96 ? 9.25 23.359 -4.965 1 98 96 ILE A C 1
ATOM 795 O O . ILE A 1 96 ? 10.43 23.438 -4.641 1 98 96 ILE A O 1
ATOM 799 N N . LEU A 1 97 ? 8.688 24.328 -5.699 1 96.75 97 LEU A N 1
ATOM 800 C CA . LEU A 1 97 ? 9.461 25.453 -6.23 1 96.75 97 LEU A CA 1
ATOM 801 C C . LEU A 1 97 ? 10.008 26.312 -5.098 1 96.75 97 LEU A C 1
ATOM 803 O O . LEU A 1 97 ? 11.18 26.703 -5.113 1 96.75 97 LEU A O 1
ATOM 807 N N . TRP A 1 98 ? 9.133 26.594 -4.168 1 98.25 98 TRP A N 1
ATOM 808 C CA . TRP A 1 98 ? 9.516 27.438 -3.049 1 98.25 98 TRP A CA 1
ATOM 809 C C . TRP A 1 98 ? 10.641 26.812 -2.238 1 98.25 98 TRP A C 1
ATOM 811 O O . TRP A 1 98 ? 11.578 27.5 -1.815 1 98.25 98 TRP A O 1
ATOM 821 N N . SER A 1 99 ? 10.617 25.531 -2.045 1 98.12 99 SER A N 1
ATOM 822 C CA . SER A 1 99 ? 11.633 24.828 -1.271 1 98.12 99 SER A CA 1
ATOM 823 C C . SER A 1 99 ? 12.953 24.75 -2.033 1 98.12 99 SER A C 1
ATOM 825 O O . SER A 1 99 ? 14.031 24.812 -1.432 1 98.12 99 SER A O 1
ATOM 827 N N . ILE A 1 100 ? 12.891 24.547 -3.359 1 96.31 100 ILE A N 1
ATOM 828 C CA . ILE A 1 100 ? 14.094 24.531 -4.176 1 96.31 100 ILE A CA 1
ATOM 829 C C . ILE A 1 100 ? 14.844 25.859 -3.992 1 96.31 100 ILE A C 1
ATOM 831 O O . ILE A 1 100 ? 16.062 25.859 -3.799 1 96.31 100 ILE A O 1
ATOM 835 N N . ILE A 1 101 ? 14.164 26.922 -3.967 1 96.56 101 ILE A N 1
ATOM 836 C CA . ILE A 1 101 ? 14.75 28.266 -3.895 1 96.56 101 ILE A CA 1
ATOM 837 C C . ILE A 1 101 ? 15.336 28.484 -2.506 1 96.56 101 ILE A C 1
ATOM 839 O O . ILE A 1 101 ? 16.5 28.875 -2.373 1 96.56 101 ILE A O 1
ATOM 843 N N . ILE A 1 102 ? 14.586 28.219 -1.461 1 96.69 102 ILE A N 1
ATOM 844 C CA . ILE A 1 102 ? 15.047 28.484 -0.104 1 96.69 102 ILE A CA 1
ATOM 845 C C . ILE A 1 102 ? 16.234 27.578 0.215 1 96.69 102 ILE A C 1
ATOM 847 O O . ILE A 1 102 ? 17.25 28.031 0.76 1 96.69 102 ILE A O 1
ATOM 851 N N . ARG A 1 103 ? 16.094 26.297 -0.113 1 94.62 103 ARG A N 1
ATOM 852 C CA . ARG A 1 103 ? 17.219 25.391 0.102 1 94.62 103 ARG A CA 1
ATOM 853 C C . ARG A 1 103 ? 18.422 25.797 -0.719 1 94.62 103 ARG A C 1
ATOM 855 O O . ARG A 1 103 ? 19.562 25.656 -0.273 1 94.62 103 ARG A O 1
ATOM 862 N N . GLY A 1 104 ? 18.172 26.266 -1.935 1 94.25 104 GLY A N 1
ATOM 863 C CA . GLY A 1 104 ? 19.234 26.766 -2.775 1 94.25 104 GLY A CA 1
ATOM 864 C C . GLY A 1 104 ? 20.016 27.906 -2.135 1 94.25 104 GLY A C 1
ATOM 865 O O . GLY A 1 104 ? 21.25 27.906 -2.137 1 94.25 104 GLY A O 1
ATOM 866 N N . PHE A 1 105 ? 19.328 28.844 -1.555 1 94.38 105 PHE A N 1
ATOM 867 C CA . PHE A 1 105 ? 19.953 30 -0.935 1 94.38 105 PHE A CA 1
ATOM 868 C C . PHE A 1 105 ? 20.719 29.594 0.317 1 94.38 105 PHE A C 1
ATOM 870 O O . PHE A 1 105 ? 21.688 30.25 0.699 1 94.38 105 PHE A O 1
ATOM 877 N N . LEU A 1 106 ? 20.344 28.453 0.944 1 91.38 106 LEU A N 1
ATOM 878 C CA . LEU A 1 106 ? 20.984 27.984 2.166 1 91.38 106 LEU A CA 1
ATOM 879 C C . LEU A 1 106 ? 22.125 27.031 1.845 1 91.38 106 LEU A C 1
ATOM 881 O O . LEU A 1 106 ? 22.891 26.641 2.736 1 91.38 106 LEU A O 1
ATOM 885 N N . SER A 1 107 ? 22.297 26.734 0.568 1 91.19 107 SER A N 1
ATOM 886 C CA . SER A 1 107 ? 23.297 25.734 0.169 1 91.19 107 SER A CA 1
ATOM 887 C C . SER A 1 107 ? 24.703 26.328 0.19 1 91.19 107 SER A C 1
ATOM 889 O O . SER A 1 107 ? 24.875 27.547 0.076 1 91.19 107 SER A O 1
ATOM 891 N N . GLU A 1 108 ? 25.672 25.422 0.324 1 89.06 108 GLU A N 1
ATOM 892 C CA . GLU A 1 108 ? 27.078 25.828 0.285 1 89.06 108 GLU A CA 1
ATOM 893 C C . GLU A 1 108 ? 27.453 26.359 -1.092 1 89.06 108 GLU A C 1
ATOM 895 O O . GLU A 1 108 ? 28.266 27.297 -1.202 1 89.06 108 GLU A O 1
ATOM 900 N N . ASN A 1 109 ? 26.891 25.797 -2.066 1 90.81 109 ASN A N 1
ATOM 901 C CA . ASN A 1 109 ? 27.188 26.25 -3.426 1 90.81 109 ASN A CA 1
ATOM 902 C C . ASN A 1 109 ? 26.797 27.703 -3.635 1 90.81 109 ASN A C 1
ATOM 904 O O . ASN A 1 109 ? 27.5 28.438 -4.336 1 90.81 109 ASN A O 1
ATOM 908 N N . PHE A 1 110 ? 25.719 28.062 -3.139 1 92.75 110 PHE A N 1
ATOM 909 C CA . PHE A 1 110 ? 25.281 29.453 -3.297 1 92.75 110 PHE A CA 1
ATOM 910 C C . PHE A 1 110 ? 26.219 30.406 -2.582 1 92.75 110 PHE A C 1
ATOM 912 O O . PHE A 1 110 ? 26.547 31.469 -3.104 1 92.75 110 PHE A O 1
ATOM 919 N N . SER A 1 111 ? 26.672 30.047 -1.41 1 92.31 111 SER A N 1
ATOM 920 C CA . SER A 1 111 ? 27.578 30.891 -0.646 1 92.31 111 SER A CA 1
ATOM 921 C C . SER A 1 111 ? 28.906 31.078 -1.381 1 92.31 111 SER A C 1
ATOM 923 O O . SER A 1 111 ? 29.516 32.156 -1.309 1 92.31 111 SER A O 1
ATOM 925 N N . THR A 1 112 ? 29.281 30.094 -2.117 1 94 112 THR A N 1
ATOM 926 C CA . THR A 1 112 ? 30.594 30.094 -2.76 1 94 112 THR A CA 1
ATOM 927 C C . THR A 1 112 ? 30.5 30.656 -4.176 1 94 112 THR A C 1
ATOM 929 O O . THR A 1 112 ? 31.375 31.406 -4.613 1 94 112 THR A O 1
ATOM 932 N N . HIS A 1 113 ? 29.469 30.328 -4.926 1 94.19 113 HIS A N 1
ATOM 933 C CA . HIS A 1 113 ? 29.438 30.625 -6.352 1 94.19 113 HIS A CA 1
ATOM 934 C C . HIS A 1 113 ? 28.281 31.547 -6.707 1 94.19 113 HIS A C 1
ATOM 936 O O . HIS A 1 113 ? 28.125 31.953 -7.863 1 94.19 113 HIS A O 1
ATOM 942 N N . THR A 1 114 ? 27.344 31.828 -5.809 1 94.44 114 THR A N 1
ATOM 943 C CA . THR A 1 114 ? 26.234 32.75 -5.957 1 94.44 114 THR A CA 1
ATOM 944 C C . THR A 1 114 ? 25.141 32.125 -6.828 1 94.44 114 THR A C 1
ATOM 946 O O . THR A 1 114 ? 24.344 32.875 -7.438 1 94.44 114 THR A O 1
ATOM 949 N N . PHE A 1 115 ? 25.219 30.844 -7.109 1 95.19 115 PHE A N 1
ATOM 950 C CA . PHE A 1 115 ? 24.125 30.094 -7.711 1 95.19 115 PHE A CA 1
ATOM 951 C C . PHE A 1 115 ? 23.938 28.75 -7.016 1 95.19 115 PHE A C 1
ATOM 953 O O . PHE A 1 115 ? 24.812 28.281 -6.297 1 95.19 115 PHE A O 1
ATOM 960 N N . PHE A 1 116 ? 22.766 28.156 -7.086 1 95.94 116 PHE A N 1
ATOM 961 C CA . PHE A 1 116 ? 22.516 26.859 -6.492 1 95.94 116 PHE A CA 1
ATOM 962 C C . PHE A 1 116 ? 22.203 25.828 -7.562 1 95.94 116 PHE A C 1
ATOM 964 O O . PHE A 1 116 ? 21.797 26.172 -8.672 1 95.94 116 PHE A O 1
ATOM 971 N N . ILE A 1 117 ? 22.469 24.562 -7.293 1 94.06 117 ILE A N 1
ATOM 972 C CA . ILE A 1 117 ? 22.328 23.453 -8.234 1 94.06 117 ILE A CA 1
ATOM 973 C C . ILE A 1 117 ? 21.016 22.719 -7.984 1 94.06 117 ILE A C 1
ATOM 975 O O . ILE A 1 117 ? 20.625 22.516 -6.832 1 94.06 117 ILE A O 1
ATOM 979 N N . ILE A 1 118 ? 20.328 22.328 -9 1 94.31 118 ILE A N 1
ATOM 980 C CA . ILE A 1 118 ? 19.094 21.547 -8.938 1 94.31 118 ILE A CA 1
ATOM 981 C C . ILE A 1 118 ? 19.344 20.156 -9.539 1 94.31 118 ILE A C 1
ATOM 983 O O . ILE A 1 118 ? 19.234 19.984 -10.758 1 94.31 118 ILE A O 1
ATOM 987 N N . SER A 1 119 ? 19.641 19.219 -8.75 1 91.69 119 SER A N 1
ATOM 988 C CA . SER A 1 119 ? 19.828 17.828 -9.141 1 91.69 119 SER A CA 1
ATOM 989 C C . SER A 1 119 ? 18.594 17 -8.828 1 91.69 119 SER A C 1
ATOM 991 O O . SER A 1 119 ? 17.641 17.5 -8.227 1 91.69 119 SER A O 1
ATOM 993 N N . ILE A 1 120 ? 18.578 15.688 -9.156 1 91.19 120 ILE A N 1
ATOM 994 C CA . ILE A 1 120 ? 17.484 14.781 -8.852 1 91.19 120 ILE A CA 1
ATOM 995 C C . ILE A 1 120 ? 17.359 14.617 -7.34 1 91.19 120 ILE A C 1
ATOM 997 O O . ILE A 1 120 ? 16.25 14.523 -6.812 1 91.19 120 ILE A O 1
ATOM 1001 N N . THR A 1 121 ? 18.453 14.609 -6.691 1 92.12 121 THR A N 1
ATOM 1002 C CA . THR A 1 121 ? 18.438 14.516 -5.234 1 92.12 121 THR A CA 1
ATOM 1003 C C . THR A 1 121 ? 17.766 15.742 -4.625 1 92.12 121 THR A C 1
ATOM 1005 O O . THR A 1 121 ? 17.016 15.633 -3.652 1 92.12 121 THR A O 1
ATOM 1008 N N . ASP A 1 122 ? 18.047 16.906 -5.223 1 93.5 122 ASP A N 1
ATOM 1009 C CA . ASP A 1 122 ? 17.406 18.125 -4.75 1 93.5 122 ASP A CA 1
ATOM 1010 C C . ASP A 1 122 ? 15.898 18.078 -4.969 1 93.5 122 ASP A C 1
ATOM 1012 O O . ASP A 1 122 ? 15.133 18.625 -4.172 1 93.5 122 ASP A O 1
ATOM 1016 N N . LEU A 1 123 ? 15.508 17.469 -6.043 1 94.75 123 LEU A N 1
ATOM 1017 C CA . LEU A 1 123 ? 14.086 17.344 -6.324 1 94.75 123 LEU A CA 1
ATOM 1018 C C . LEU A 1 123 ? 13.406 16.422 -5.316 1 94.75 123 LEU A C 1
ATOM 1020 O O . LEU A 1 123 ? 12.242 16.625 -4.969 1 94.75 123 LEU A O 1
ATOM 1024 N N . ILE A 1 124 ? 14.102 15.414 -4.801 1 95.88 124 ILE A N 1
ATOM 1025 C CA . ILE A 1 124 ? 13.57 14.547 -3.75 1 95.88 124 ILE A CA 1
ATOM 1026 C C . ILE A 1 124 ? 13.383 15.359 -2.467 1 95.88 124 ILE A C 1
ATOM 1028 O O . ILE A 1 124 ? 12.336 15.273 -1.823 1 95.88 124 ILE A O 1
ATOM 1032 N N . TYR A 1 125 ? 14.391 16.188 -2.152 1 96.19 125 TYR A N 1
ATOM 1033 C CA . TYR A 1 125 ? 14.273 17.047 -0.988 1 96.19 125 TYR A CA 1
ATOM 1034 C C . TYR A 1 125 ? 13.078 17.984 -1.125 1 96.19 125 TYR A C 1
ATOM 1036 O O . TYR A 1 125 ? 12.383 18.266 -0.146 1 96.19 125 TYR A O 1
ATOM 1044 N N . ALA A 1 126 ? 12.891 18.469 -2.33 1 97 126 ALA A N 1
ATOM 1045 C CA . ALA A 1 126 ? 11.758 19.359 -2.57 1 97 126 ALA A CA 1
ATOM 1046 C C . ALA A 1 126 ? 10.43 18.641 -2.34 1 97 126 ALA A C 1
ATOM 1048 O O . ALA A 1 126 ? 9.492 19.219 -1.781 1 97 126 ALA A O 1
ATOM 1049 N N . ASN A 1 127 ? 10.328 17.391 -2.758 1 97.69 127 ASN A N 1
ATOM 1050 C CA . ASN A 1 127 ? 9.141 16.578 -2.492 1 97.69 127 ASN A CA 1
ATOM 1051 C C . ASN A 1 127 ? 8.914 16.391 -0.995 1 97.69 127 ASN A C 1
ATOM 1053 O O . ASN A 1 127 ? 7.777 16.422 -0.527 1 97.69 127 ASN A O 1
ATOM 1057 N N . PHE A 1 128 ? 9.992 16.203 -0.258 1 98.06 128 PHE A N 1
ATOM 1058 C CA . PHE A 1 128 ? 9.883 16.047 1.187 1 98.06 128 PHE A CA 1
ATOM 1059 C C . PHE A 1 128 ? 9.336 17.312 1.835 1 98.06 128 PHE A C 1
ATOM 1061 O O . PHE A 1 128 ? 8.523 17.234 2.762 1 98.06 128 PHE A O 1
ATOM 1068 N N . SER A 1 129 ? 9.812 18.406 1.322 1 97.94 129 SER A N 1
ATOM 1069 C CA . SER A 1 129 ? 9.297 19.672 1.838 1 97.94 129 SER A CA 1
ATOM 1070 C C . SER A 1 129 ? 7.812 19.828 1.529 1 97.94 129 SER A C 1
ATOM 1072 O O . SER A 1 129 ? 7.059 20.359 2.346 1 97.94 129 SER A O 1
ATOM 1074 N N . ALA A 1 130 ? 7.445 19.438 0.313 1 98.5 130 ALA A N 1
ATOM 1075 C CA . ALA A 1 130 ? 6.027 19.469 -0.032 1 98.5 130 ALA A CA 1
ATOM 1076 C C . ALA A 1 130 ? 5.215 18.609 0.932 1 98.5 130 ALA A C 1
ATOM 1078 O O . ALA A 1 130 ? 4.105 18.969 1.316 1 98.5 130 ALA A O 1
ATOM 1079 N N . ALA A 1 131 ? 5.75 17.5 1.302 1 98.69 131 ALA A N 1
ATOM 1080 C CA . ALA A 1 131 ? 5.066 16.594 2.229 1 98.69 131 ALA A CA 1
ATOM 1081 C C . ALA A 1 131 ? 4.789 17.281 3.559 1 98.69 131 ALA A C 1
ATOM 1083 O O . ALA A 1 131 ? 3.744 17.062 4.176 1 98.69 131 ALA A O 1
ATOM 1084 N N . VAL A 1 132 ? 5.695 18.094 4.039 1 98.81 132 VAL A N 1
ATOM 1085 C CA . VAL A 1 132 ? 5.5 18.828 5.285 1 98.81 132 VAL A CA 1
ATOM 1086 C C . VAL A 1 132 ? 4.234 19.672 5.191 1 98.81 132 VAL A C 1
ATOM 1088 O O . VAL A 1 132 ? 3.393 19.641 6.094 1 98.81 132 VAL A O 1
ATOM 1091 N N . VAL A 1 133 ? 4.09 20.344 4.113 1 98.88 133 VAL A N 1
ATOM 1092 C CA . VAL A 1 133 ? 2.959 21.234 3.9 1 98.88 133 VAL A CA 1
ATOM 1093 C C . VAL A 1 133 ? 1.672 20.422 3.77 1 98.88 133 VAL A C 1
ATOM 1095 O O . VAL A 1 133 ? 0.624 20.828 4.285 1 98.88 133 VAL A O 1
ATOM 1098 N N . LEU A 1 134 ? 1.759 19.328 3.084 1 98.88 134 LEU A N 1
ATOM 1099 C CA . LEU A 1 134 ? 0.569 18.516 2.842 1 98.88 134 LEU A CA 1
ATOM 1100 C C . LEU A 1 134 ? 0.087 17.859 4.133 1 98.88 134 LEU A C 1
ATOM 1102 O O . LEU A 1 134 ? -1.114 17.656 4.32 1 98.88 134 LEU A O 1
ATOM 1106 N N . ILE A 1 135 ? 1 17.531 5.059 1 98.88 135 ILE A N 1
ATOM 1107 C CA . ILE A 1 135 ? 0.609 17.031 6.375 1 98.88 135 ILE A CA 1
ATOM 1108 C C . ILE A 1 135 ? -0.155 18.125 7.125 1 98.88 135 ILE A C 1
ATOM 1110 O O . ILE A 1 135 ? -1.214 17.859 7.703 1 98.88 135 ILE A O 1
ATOM 1114 N N . SER A 1 136 ? 0.336 19.328 7.078 1 98.88 136 SER A N 1
ATOM 1115 C CA . SER A 1 136 ? -0.37 20.453 7.684 1 98.88 136 SER A CA 1
ATOM 1116 C C . SER A 1 136 ? -1.748 20.641 7.059 1 98.88 136 SER A C 1
ATOM 1118 O O . SER A 1 136 ? -2.719 20.938 7.758 1 98.88 136 SER A O 1
ATOM 1120 N N . MET A 1 137 ? -1.764 20.531 5.742 1 98.75 137 MET A N 1
ATOM 1121 C CA . MET A 1 137 ? -3.045 20.625 5.047 1 98.75 137 MET A CA 1
ATOM 1122 C C . MET A 1 137 ? -4.047 19.625 5.617 1 98.75 137 MET A C 1
ATOM 1124 O O . MET A 1 137 ? -5.238 19.922 5.719 1 98.75 137 MET A O 1
ATOM 1128 N N . GLY A 1 138 ? -3.607 18.484 5.973 1 98.62 138 GLY A N 1
ATOM 1129 C CA . GLY A 1 138 ? -4.48 17.484 6.551 1 98.62 138 GLY A CA 1
ATOM 1130 C C . GLY A 1 138 ? -5.18 17.938 7.812 1 98.62 138 GLY A C 1
ATOM 1131 O O . GLY A 1 138 ? -6.359 17.656 8.016 1 98.62 138 GLY A O 1
ATOM 1132 N N . ALA A 1 139 ? -4.477 18.641 8.688 1 98.44 139 ALA A N 1
ATOM 1133 C CA . ALA A 1 139 ? -5.078 19.172 9.906 1 98.44 139 ALA A CA 1
ATOM 1134 C C . ALA A 1 139 ? -6.125 20.234 9.586 1 98.44 139 ALA A C 1
ATOM 1136 O O . ALA A 1 139 ? -7.098 20.391 10.328 1 98.44 139 ALA A O 1
ATOM 1137 N N . LEU A 1 140 ? -5.988 20.875 8.484 1 98.62 140 LEU A N 1
ATOM 1138 C CA . LEU A 1 140 ? -6.785 22.047 8.164 1 98.62 140 LEU A CA 1
ATOM 1139 C C . LEU A 1 140 ? -7.758 21.766 7.023 1 98.62 140 LEU A C 1
ATOM 1141 O O . LEU A 1 140 ? -8.43 22.672 6.527 1 98.62 140 LEU A O 1
ATOM 1145 N N . LEU A 1 141 ? -7.871 20.547 6.652 1 98.31 141 LEU A N 1
ATOM 1146 C CA . LEU A 1 141 ? -8.641 20.141 5.48 1 98.31 141 LEU A CA 1
ATOM 1147 C C . LEU A 1 141 ? -10.078 20.656 5.574 1 98.31 141 LEU A C 1
ATOM 1149 O O . LEU A 1 141 ? -10.766 20.406 6.57 1 98.31 141 LEU A O 1
ATOM 1153 N N . GLY A 1 142 ? -10.516 21.406 4.527 1 97.81 142 GLY A N 1
ATOM 1154 C CA . GLY A 1 142 ? -11.891 21.859 4.426 1 97.81 142 GLY A CA 1
ATOM 1155 C C . GLY A 1 142 ? -12.148 23.156 5.172 1 97.81 142 GLY A C 1
ATOM 1156 O O . GLY A 1 142 ? -13.266 23.672 5.156 1 97.81 142 GLY A O 1
ATOM 1157 N N . LYS A 1 143 ? -11.102 23.781 5.773 1 98 143 LYS A N 1
ATOM 1158 C CA . LYS A 1 143 ? -11.32 24.922 6.648 1 98 143 LYS A CA 1
ATOM 1159 C C . LYS A 1 143 ? -10.703 26.188 6.062 1 98 143 LYS A C 1
ATOM 1161 O O . LYS A 1 143 ? -11.086 27.297 6.434 1 98 143 LYS A O 1
ATOM 1166 N N . LEU A 1 144 ? -9.719 26.031 5.207 1 98.19 144 LEU A N 1
ATOM 1167 C CA . LEU A 1 144 ? -9.023 27.172 4.633 1 98.19 144 LEU A CA 1
ATOM 1168 C C . LEU A 1 144 ? -9.406 27.359 3.17 1 98.19 144 LEU A C 1
ATOM 1170 O O . LEU A 1 144 ? -9.68 26.391 2.465 1 98.19 144 LEU A O 1
ATOM 1174 N N . SER A 1 145 ? -9.445 28.641 2.758 1 97.31 145 SER A N 1
ATOM 1175 C CA . SER A 1 145 ? -9.602 28.953 1.343 1 97.31 145 SER A CA 1
ATOM 1176 C C . SER A 1 145 ? -8.328 28.656 0.564 1 97.31 145 SER A C 1
ATOM 1178 O O . SER A 1 145 ? -7.254 28.516 1.154 1 97.31 145 SER A O 1
ATOM 1180 N N . PRO A 1 146 ? -8.406 28.469 -0.812 1 96.44 146 PRO A N 1
ATOM 1181 C CA . PRO A 1 146 ? -7.195 28.281 -1.605 1 96.44 146 PRO A CA 1
ATOM 1182 C C . PRO A 1 146 ? -6.141 29.359 -1.354 1 96.44 146 PRO A C 1
ATOM 1184 O O . PRO A 1 146 ? -4.945 29.047 -1.294 1 96.44 146 PRO A O 1
ATOM 1187 N N . THR A 1 147 ? -6.613 30.594 -1.167 1 97.25 147 THR A N 1
ATOM 1188 C CA . THR A 1 147 ? -5.703 31.688 -0.871 1 97.25 147 THR A CA 1
ATOM 1189 C C . THR A 1 147 ? -4.992 31.469 0.461 1 97.25 147 THR A C 1
ATOM 1191 O O . THR A 1 147 ? -3.779 31.656 0.565 1 97.25 147 THR A O 1
ATOM 1194 N N . GLN A 1 148 ? -5.711 31.125 1.442 1 98.06 148 GLN A N 1
ATOM 1195 C CA . GLN A 1 148 ? -5.129 30.875 2.758 1 98.06 148 GLN A CA 1
ATOM 1196 C C . GLN A 1 148 ? -4.148 29.719 2.717 1 98.06 148 GLN A C 1
ATOM 1198 O O . GLN A 1 148 ? -3.105 29.75 3.371 1 98.06 148 GLN A O 1
ATOM 1203 N N . TYR A 1 149 ? -4.465 28.609 1.97 1 98.62 149 TYR A N 1
ATOM 1204 C CA . TYR A 1 149 ? -3.543 27.484 1.81 1 98.62 149 TYR A CA 1
ATOM 1205 C C . TYR A 1 149 ? -2.229 27.953 1.192 1 98.62 149 TYR A C 1
ATOM 1207 O O . TYR A 1 149 ? -1.155 27.484 1.585 1 98.62 149 TYR A O 1
ATOM 1215 N N . LEU A 1 150 ? -2.316 28.812 0.203 1 97.56 150 LEU A N 1
ATOM 1216 C CA . LEU A 1 150 ? -1.119 29.344 -0.445 1 97.56 150 LEU A CA 1
ATOM 1217 C C . LEU A 1 150 ? -0.246 30.094 0.554 1 97.56 150 LEU A C 1
ATOM 1219 O O . LEU A 1 150 ? 0.974 29.922 0.574 1 97.56 150 LEU A O 1
ATOM 1223 N N . ILE A 1 151 ? -0.833 30.953 1.366 1 98.31 151 ILE A N 1
ATOM 1224 C CA . ILE A 1 151 ? -0.104 31.719 2.365 1 98.31 151 ILE A CA 1
ATOM 1225 C C . ILE A 1 151 ? 0.499 30.781 3.406 1 98.31 151 ILE A C 1
ATOM 1227 O O . ILE A 1 151 ? 1.619 31 3.875 1 98.31 151 ILE A O 1
ATOM 1231 N N . MET A 1 152 ? -0.249 29.75 3.779 1 98.75 152 MET A N 1
ATOM 1232 C CA . MET A 1 152 ? 0.27 28.734 4.699 1 98.75 152 MET A CA 1
ATOM 1233 C C . MET A 1 152 ? 1.551 28.109 4.16 1 98.75 152 MET A C 1
ATOM 1235 O O . MET A 1 152 ? 2.553 28.031 4.871 1 98.75 152 MET A O 1
ATOM 1239 N N . ALA A 1 153 ? 1.51 27.688 2.908 1 98.75 153 ALA A N 1
ATOM 1240 C CA . ALA A 1 153 ? 2.674 27.062 2.291 1 98.75 153 ALA A CA 1
ATOM 1241 C C . ALA A 1 153 ? 3.844 28.031 2.201 1 98.75 153 ALA A C 1
ATOM 1243 O O . ALA A 1 153 ? 4.996 27.656 2.43 1 98.75 153 ALA A O 1
ATOM 1244 N N . LEU A 1 154 ? 3.543 29.297 1.854 1 98.56 154 LEU A N 1
ATOM 1245 C CA . LEU A 1 154 ? 4.559 30.344 1.743 1 98.56 154 LEU A CA 1
ATOM 1246 C C . LEU A 1 154 ? 5.305 30.516 3.062 1 98.56 154 LEU A C 1
ATOM 1248 O O . LEU A 1 154 ? 6.527 30.688 3.074 1 98.56 154 LEU A O 1
ATOM 1252 N N . CYS A 1 155 ? 4.582 30.484 4.137 1 98.69 155 CYS A N 1
ATOM 1253 C CA . CYS A 1 155 ? 5.172 30.688 5.457 1 98.69 155 CYS A CA 1
ATOM 1254 C C . CYS A 1 155 ? 5.824 29.406 5.969 1 98.69 155 CYS A C 1
ATOM 1256 O O . CYS A 1 155 ? 6.875 29.453 6.609 1 98.69 155 CYS A O 1
ATOM 1258 N N . GLU A 1 156 ? 5.227 28.281 5.699 1 98.88 156 GLU A N 1
ATOM 1259 C CA . GLU A 1 156 ? 5.648 27.016 6.312 1 98.88 156 GLU A CA 1
ATOM 1260 C C . GLU A 1 156 ? 6.984 26.547 5.738 1 98.88 156 GLU A C 1
ATOM 1262 O O . GLU A 1 156 ? 7.82 26.016 6.465 1 98.88 156 GLU A O 1
ATOM 1267 N N . ILE A 1 157 ? 7.199 26.703 4.469 1 98.56 157 ILE A N 1
ATOM 1268 C CA . ILE A 1 157 ? 8.391 26.188 3.814 1 98.56 157 ILE A CA 1
ATOM 1269 C C . ILE A 1 157 ? 9.641 26.812 4.434 1 98.56 157 ILE A C 1
ATOM 1271 O O . ILE A 1 157 ? 10.562 26.094 4.836 1 98.56 157 ILE A O 1
ATOM 1275 N N . PRO A 1 158 ? 9.734 28.172 4.648 1 97.69 158 PRO A N 1
ATOM 1276 C CA . PRO A 1 158 ? 10.922 28.719 5.309 1 97.69 158 PRO A CA 1
ATOM 1277 C C . PRO A 1 158 ? 11.078 28.219 6.746 1 97.69 158 PRO A C 1
ATOM 1279 O O . PRO A 1 158 ? 12.195 27.953 7.195 1 97.69 158 PRO A O 1
ATOM 1282 N N . VAL A 1 159 ? 9.984 28.141 7.457 1 97.94 159 VAL A N 1
ATOM 1283 C CA . VAL A 1 159 ? 10.039 27.641 8.828 1 97.94 159 VAL A CA 1
ATOM 1284 C C . VAL A 1 159 ? 10.594 26.219 8.844 1 97.94 159 VAL A C 1
ATOM 1286 O O . VAL A 1 159 ? 11.5 25.906 9.609 1 97.94 159 VAL A O 1
ATOM 1289 N N . ALA A 1 160 ? 10.047 25.359 7.969 1 97.94 160 ALA A N 1
ATOM 1290 C CA . ALA A 1 160 ? 10.461 23.953 7.891 1 97.94 160 ALA A CA 1
ATOM 1291 C C . ALA A 1 160 ? 11.93 23.844 7.504 1 97.94 160 ALA A C 1
ATOM 1293 O O . ALA A 1 160 ? 12.664 23.031 8.062 1 97.94 160 ALA A O 1
ATOM 1294 N N . MET A 1 161 ? 12.398 24.672 6.602 1 96.06 161 MET A N 1
ATOM 1295 C CA . MET A 1 161 ? 13.773 24.578 6.102 1 96.06 161 MET A CA 1
ATOM 1296 C C . MET A 1 161 ? 14.766 25.062 7.148 1 96.06 161 MET A C 1
ATOM 1298 O O . MET A 1 161 ? 15.852 24.484 7.293 1 96.06 161 MET A O 1
ATOM 1302 N N . ILE A 1 162 ? 14.406 26.109 7.863 1 94.69 162 ILE A N 1
ATOM 1303 C CA . ILE A 1 162 ? 15.266 26.609 8.922 1 94.69 162 ILE A CA 1
ATOM 1304 C C . ILE A 1 162 ? 15.383 25.562 10.031 1 94.69 162 ILE A C 1
ATOM 1306 O O . ILE A 1 162 ? 16.484 25.281 10.508 1 94.69 162 ILE A O 1
ATOM 1310 N N . LEU A 1 163 ? 14.273 25 10.422 1 97.62 163 LEU A N 1
ATOM 1311 C CA . LEU A 1 163 ? 14.281 24 11.469 1 97.62 163 LEU A CA 1
ATOM 1312 C C . LEU A 1 163 ? 15.047 22.75 11.023 1 97.62 163 LEU A C 1
ATOM 1314 O O . LEU A 1 163 ? 15.797 22.172 11.805 1 97.62 163 LEU A O 1
ATOM 1318 N N . GLU A 1 164 ? 14.812 22.328 9.789 1 97.44 164 GLU A N 1
ATOM 1319 C CA . GLU A 1 164 ? 15.555 21.188 9.25 1 97.44 164 GLU A CA 1
ATOM 1320 C C . GLU A 1 164 ? 17.062 21.453 9.258 1 97.44 164 GLU A C 1
ATOM 1322 O O . GLU A 1 164 ? 17.844 20.562 9.594 1 97.44 164 GLU A O 1
ATOM 1327 N N . TYR A 1 165 ? 17.453 22.641 8.828 1 94.31 165 TYR A N 1
ATOM 1328 C CA . TYR A 1 165 ? 18.859 23.031 8.82 1 94.31 165 TYR A CA 1
ATOM 1329 C C . TYR A 1 165 ? 19.453 22.938 10.219 1 94.31 165 TYR A C 1
ATOM 1331 O O . TYR A 1 165 ? 20.547 22.375 10.406 1 94.31 165 TYR A O 1
ATOM 1339 N N . VAL A 1 166 ? 18.781 23.422 11.211 1 96.62 166 VAL A N 1
ATOM 1340 C CA . VAL A 1 166 ? 19.25 23.406 12.586 1 96.62 166 VAL A CA 1
ATOM 1341 C C . VAL A 1 166 ? 19.375 21.953 13.07 1 96.62 166 VAL A C 1
ATOM 1343 O O . VAL A 1 166 ? 20.406 21.562 13.609 1 96.62 166 VAL A O 1
ATOM 1346 N N . ILE A 1 167 ? 18.422 21.125 12.797 1 98.12 167 ILE A N 1
ATOM 1347 C CA . ILE A 1 167 ? 18.328 19.781 13.328 1 98.12 167 ILE A CA 1
ATOM 1348 C C . ILE A 1 167 ? 19.312 18.875 12.594 1 98.12 167 ILE A C 1
ATOM 1350 O O . ILE A 1 167 ? 20.109 18.172 13.227 1 98.12 167 ILE A O 1
ATOM 1354 N N . ALA A 1 168 ? 19.344 18.953 11.297 1 95.44 168 ALA A N 1
ATOM 1355 C CA . ALA A 1 168 ? 20.078 17.969 10.5 1 95.44 168 ALA A CA 1
ATOM 1356 C C . ALA A 1 168 ? 21.5 18.453 10.219 1 95.44 168 ALA A C 1
ATOM 1358 O O . ALA A 1 168 ? 22.438 17.641 10.18 1 95.44 168 ALA A O 1
ATOM 1359 N N . GLU A 1 169 ? 21.719 19.75 10.023 1 93.12 169 GLU A N 1
ATOM 1360 C CA . GLU A 1 169 ? 23.031 20.219 9.555 1 93.12 169 GLU A CA 1
ATOM 1361 C C . GLU A 1 169 ? 23.859 20.781 10.711 1 93.12 169 GLU A C 1
ATOM 1363 O O . GLU A 1 169 ? 25.078 20.594 10.758 1 93.12 169 GLU A O 1
ATOM 1368 N N . LEU A 1 170 ? 23.203 21.469 11.586 1 94.88 170 LEU A N 1
ATOM 1369 C CA . LEU A 1 170 ? 23.953 22.062 12.688 1 94.88 170 LEU A CA 1
ATOM 1370 C C . LEU A 1 170 ? 24.109 21.062 13.836 1 94.88 170 LEU A C 1
ATOM 1372 O O . LEU A 1 170 ? 25.203 20.859 14.344 1 94.88 170 LEU A O 1
ATOM 1376 N N . LEU A 1 171 ? 23 20.391 14.18 1 97.75 171 LEU A N 1
ATOM 1377 C CA . LEU A 1 171 ? 23.031 19.484 15.328 1 97.75 171 LEU A CA 1
ATOM 1378 C C . LEU A 1 171 ? 23.391 18.062 14.891 1 97.75 171 LEU A C 1
ATOM 1380 O O . LEU A 1 171 ? 23.719 17.219 15.727 1 97.75 171 LEU A O 1
ATOM 1384 N N . LEU A 1 172 ? 23.266 17.75 13.578 1 97.62 172 LEU A N 1
ATOM 1385 C CA . LEU A 1 172 ? 23.594 16.453 12.992 1 97.62 172 LEU A CA 1
ATOM 1386 C C . LEU A 1 172 ? 22.781 15.352 13.648 1 97.62 172 LEU A C 1
ATOM 1388 O O . LEU A 1 172 ? 23.312 14.305 14.008 1 97.62 172 LEU A O 1
ATOM 1392 N N . VAL A 1 173 ? 21.516 15.695 13.883 1 98.19 173 VAL A N 1
ATOM 1393 C CA . VAL A 1 173 ? 20.547 14.703 14.336 1 98.19 173 VAL A CA 1
ATOM 1394 C C . VAL A 1 173 ? 20.234 13.734 13.195 1 98.19 173 VAL A C 1
ATOM 1396 O O . VAL A 1 173 ? 20.062 14.148 12.047 1 98.19 173 VAL A O 1
ATOM 1399 N N . ALA A 1 174 ? 20.25 12.43 13.5 1 97.44 174 ALA A N 1
ATOM 1400 C CA . ALA A 1 174 ? 19.875 11.422 12.523 1 97.44 174 ALA A CA 1
ATOM 1401 C C . ALA A 1 174 ? 18.344 11.352 12.375 1 97.44 174 ALA A C 1
ATOM 1403 O O . ALA A 1 174 ? 17.625 11.219 13.367 1 97.44 174 ALA A O 1
ATOM 1404 N N . ASP A 1 175 ? 17.859 11.453 11.18 1 98.06 175 ASP A N 1
ATOM 1405 C CA . ASP A 1 175 ? 16.438 11.445 10.852 1 98.06 175 ASP A CA 1
ATOM 1406 C C . ASP A 1 175 ? 16.219 11.109 9.375 1 98.06 175 ASP A C 1
ATOM 1408 O O . ASP A 1 175 ? 15.547 11.859 8.664 1 98.06 175 ASP A O 1
ATOM 1412 N N . ILE A 1 176 ? 16.656 9.938 8.969 1 97.5 176 ILE A N 1
ATOM 1413 C CA . ILE A 1 176 ? 16.766 9.57 7.562 1 97.5 176 ILE A CA 1
ATOM 1414 C C . ILE A 1 176 ? 15.391 9.594 6.91 1 97.5 176 ILE A C 1
ATOM 1416 O O . ILE A 1 176 ? 15.25 10.023 5.758 1 97.5 176 ILE A O 1
ATOM 1420 N N . GLY A 1 177 ? 14.359 9.195 7.613 1 97.94 177 GLY A N 1
ATOM 1421 C CA . GLY A 1 177 ? 13.016 9.148 7.066 1 97.94 177 GLY A CA 1
ATOM 1422 C C . GLY A 1 177 ? 12.203 10.398 7.355 1 97.94 177 GLY A C 1
ATOM 1423 O O . GLY A 1 177 ? 11.031 10.484 6.984 1 97.94 177 GLY A O 1
ATOM 1424 N N . GLY A 1 178 ? 12.727 11.352 8.062 1 98.38 178 GLY A N 1
ATOM 1425 C CA . GLY A 1 178 ? 12.094 12.641 8.297 1 98.38 178 GLY A CA 1
ATOM 1426 C C . GLY A 1 178 ? 10.977 12.578 9.32 1 98.38 178 GLY A C 1
ATOM 1427 O O . GLY A 1 178 ? 9.992 13.312 9.219 1 98.38 178 GLY A O 1
ATOM 1428 N N . SER A 1 179 ? 11.008 11.68 10.25 1 98.75 179 SER A N 1
ATOM 1429 C CA . SER A 1 179 ? 9.969 11.609 11.273 1 98.75 179 SER A CA 1
ATOM 1430 C C . SER A 1 179 ? 9.906 12.891 12.094 1 98.75 179 SER A C 1
ATOM 1432 O O . SER A 1 179 ? 8.828 13.312 12.516 1 98.75 179 SER A O 1
ATOM 1434 N N . LEU A 1 180 ? 11.125 13.492 12.305 1 98.62 180 LEU A N 1
ATOM 1435 C CA . LEU A 1 180 ? 11.172 14.75 13.039 1 98.62 180 LEU A CA 1
ATOM 1436 C C . LEU A 1 180 ? 10.945 15.93 12.094 1 98.62 180 LEU A C 1
ATOM 1438 O O . LEU A 1 180 ? 10.008 16.703 12.281 1 98.62 180 LEU A O 1
ATOM 1442 N N . VAL A 1 181 ? 11.688 15.969 11 1 98.56 181 VAL A N 1
ATOM 1443 C CA . VAL A 1 181 ? 11.781 17.203 10.227 1 98.56 181 VAL A CA 1
ATOM 1444 C C . VAL A 1 181 ? 10.648 17.25 9.203 1 98.56 181 VAL A C 1
ATOM 1446 O O . VAL A 1 181 ? 10.422 18.297 8.578 1 98.56 181 VAL A O 1
ATOM 1449 N N . ILE A 1 182 ? 9.938 16.188 8.969 1 98.69 182 ILE A N 1
ATOM 1450 C CA . ILE A 1 182 ? 8.812 16.219 8.039 1 98.69 182 ILE A CA 1
ATOM 1451 C C . ILE A 1 182 ? 7.512 15.961 8.797 1 98.69 182 ILE A C 1
ATOM 1453 O O . ILE A 1 182 ? 6.68 16.859 8.938 1 98.69 182 ILE A O 1
ATOM 1457 N N . HIS A 1 183 ? 7.363 14.789 9.422 1 98.88 183 HIS A N 1
ATOM 1458 C CA . HIS A 1 183 ? 6.09 14.336 9.961 1 98.88 183 HIS A CA 1
ATOM 1459 C C . HIS A 1 183 ? 5.715 15.117 11.219 1 98.88 183 HIS A C 1
ATOM 1461 O O . HIS A 1 183 ? 4.609 15.656 11.312 1 98.88 183 HIS A O 1
ATOM 1467 N N . THR A 1 184 ? 6.621 15.148 12.188 1 98.81 184 THR A N 1
ATOM 1468 C CA . THR A 1 184 ? 6.355 15.898 13.414 1 98.81 184 THR A CA 1
ATOM 1469 C C . THR A 1 184 ? 6.195 17.391 13.117 1 98.81 184 THR A C 1
ATOM 1471 O O . THR A 1 184 ? 5.289 18.031 13.641 1 98.81 184 THR A O 1
ATOM 1474 N N . MET A 1 185 ? 7.051 17.891 12.312 1 98.69 185 MET A N 1
ATOM 1475 C CA . MET A 1 185 ? 7.004 19.312 11.969 1 98.69 185 MET A CA 1
ATOM 1476 C C . MET A 1 185 ? 5.688 19.672 11.281 1 98.69 185 MET A C 1
ATOM 1478 O O . MET A 1 185 ? 5.012 20.625 11.672 1 98.69 185 MET A O 1
ATOM 1482 N N . GLY A 1 186 ? 5.316 18.906 10.195 1 98.81 186 GLY A N 1
ATOM 1483 C CA . GLY A 1 186 ? 4.062 19.172 9.508 1 98.81 186 GLY A CA 1
ATOM 1484 C C . GLY A 1 186 ? 2.852 19.062 10.414 1 98.81 186 GLY A C 1
ATOM 1485 O O . GLY A 1 186 ? 1.934 19.891 10.336 1 98.81 186 GLY A O 1
ATOM 1486 N N . CYS A 1 187 ? 2.879 18.078 11.281 1 98.88 187 CYS A N 1
ATOM 1487 C CA . CYS A 1 187 ? 1.761 17.828 12.188 1 98.88 187 CYS A CA 1
ATOM 1488 C C . CYS A 1 187 ? 1.551 19 13.141 1 98.88 187 CYS A C 1
ATOM 1490 O O . CYS A 1 187 ? 0.472 19.594 13.164 1 98.88 187 CYS A O 1
ATOM 1492 N N . PHE A 1 188 ? 2.584 19.406 13.836 1 98.81 188 PHE A N 1
ATOM 1493 C CA . PHE A 1 188 ? 2.414 20.391 14.898 1 98.81 188 PHE A CA 1
ATOM 1494 C C . PHE A 1 188 ? 2.303 21.797 14.328 1 98.81 188 PHE A C 1
ATOM 1496 O O . PHE A 1 188 ? 1.646 22.672 14.906 1 98.81 188 PHE A O 1
ATOM 1503 N N . PHE A 1 189 ? 2.916 22.047 13.18 1 98.88 189 PHE A N 1
ATOM 1504 C CA . PHE A 1 189 ? 2.656 23.297 12.469 1 98.88 189 PHE A CA 1
ATOM 1505 C C . PHE A 1 189 ? 1.178 23.422 12.125 1 98.88 189 PHE A C 1
ATOM 1507 O O . PHE A 1 189 ? 0.554 24.453 12.406 1 98.88 189 PHE A O 1
ATOM 1514 N N . GLY A 1 190 ? 0.569 22.359 11.508 1 98.88 190 GLY A N 1
ATOM 1515 C CA . GLY A 1 190 ? -0.843 22.359 11.156 1 98.88 190 GLY A CA 1
ATOM 1516 C C . GLY A 1 190 ? -1.755 22.5 12.359 1 98.88 190 GLY A C 1
ATOM 1517 O O . GLY A 1 190 ? -2.75 23.234 12.312 1 98.88 190 GLY A O 1
ATOM 1518 N N . LEU A 1 191 ? -1.425 21.844 13.461 1 98.62 191 LEU A N 1
ATOM 1519 C CA . LEU A 1 191 ? -2.223 21.922 14.68 1 98.62 191 LEU A CA 1
ATOM 1520 C C . LEU A 1 191 ? -2.15 23.312 15.281 1 98.62 191 LEU A C 1
ATOM 1522 O O . LEU A 1 191 ? -3.131 23.812 15.844 1 98.62 191 LEU A O 1
ATOM 1526 N N . GLY A 1 192 ? -0.944 23.938 15.234 1 98.69 192 GLY A N 1
ATOM 1527 C CA . GLY A 1 192 ? -0.826 25.312 15.672 1 98.69 192 GLY A CA 1
ATOM 1528 C C . GLY A 1 192 ? -1.771 26.266 14.953 1 98.69 192 GLY A C 1
ATOM 1529 O O . GLY A 1 192 ? -2.447 27.078 15.578 1 98.69 192 GLY A O 1
ATOM 1530 N N . ILE A 1 193 ? -1.805 26.125 13.648 1 98.81 193 ILE A N 1
ATOM 1531 C CA . ILE A 1 193 ? -2.715 26.953 12.859 1 98.81 193 ILE A CA 1
ATOM 1532 C C . ILE A 1 193 ? -4.16 26.641 13.242 1 98.81 193 ILE A C 1
ATOM 1534 O O . ILE A 1 193 ? -4.969 27.547 13.438 1 98.81 193 ILE A O 1
ATOM 1538 N N . SER A 1 194 ? -4.48 25.344 13.32 1 98.44 194 SER A N 1
ATOM 1539 C CA . SER A 1 194 ? -5.84 24.906 13.625 1 98.44 194 SER A CA 1
ATOM 1540 C C . SER A 1 194 ? -6.332 25.484 14.938 1 98.44 194 SER A C 1
ATOM 1542 O O . SER A 1 194 ? -7.504 25.844 15.07 1 98.44 194 SER A O 1
ATOM 1544 N N . LYS A 1 195 ? -5.449 25.625 15.906 1 97.38 195 LYS A N 1
ATOM 1545 C CA . LYS A 1 195 ? -5.812 26.188 17.203 1 97.38 195 LYS A CA 1
ATOM 1546 C C . LYS A 1 195 ? -6.188 27.656 17.094 1 97.38 195 LYS A C 1
ATOM 1548 O O . LYS A 1 195 ? -7.113 28.125 17.766 1 97.38 195 LYS A O 1
ATOM 1553 N N . ILE A 1 196 ? -5.539 28.375 16.266 1 97.38 196 ILE A N 1
ATOM 1554 C CA . ILE A 1 196 ? -5.703 29.828 16.156 1 97.38 196 ILE A CA 1
ATOM 1555 C C . ILE A 1 196 ? -6.934 30.141 15.312 1 97.38 196 ILE A C 1
ATOM 1557 O O . ILE A 1 196 ? -7.691 31.062 15.633 1 97.38 196 ILE A O 1
ATOM 1561 N N . ILE A 1 197 ? -7.172 29.344 14.258 1 96.25 197 ILE A N 1
ATOM 1562 C CA . ILE A 1 197 ? -8.25 29.703 13.336 1 96.25 197 ILE A CA 1
ATOM 1563 C C . ILE A 1 197 ? -9.539 29.016 13.773 1 96.25 197 ILE A C 1
ATOM 1565 O O . ILE A 1 197 ? -10.539 29.031 13.047 1 96.25 197 ILE A O 1
ATOM 1569 N N . ASN A 1 198 ? -9.562 28.469 14.906 1 94.19 198 ASN A N 1
ATOM 1570 C CA . ASN A 1 198 ? -10.703 27.719 15.438 1 94.19 198 ASN A CA 1
ATOM 1571 C C . ASN A 1 198 ? -11.953 28.594 15.523 1 94.19 198 ASN A C 1
ATOM 1573 O O . ASN A 1 198 ? -11.875 29.781 15.852 1 94.19 198 ASN A O 1
ATOM 1577 N N . ARG A 1 199 ? -13.102 28.047 15.156 1 93.06 199 ARG A N 1
ATOM 1578 C CA . ARG A 1 199 ? -14.406 28.688 15.289 1 93.06 199 ARG A CA 1
ATOM 1579 C C . ARG A 1 199 ? -15.508 27.672 15.5 1 93.06 199 ARG A C 1
ATOM 1581 O O . ARG A 1 199 ? -15.367 26.5 15.117 1 93.06 199 ARG A O 1
ATOM 1588 N N . LYS A 1 200 ? -16.562 28.078 16.062 1 93.94 200 LYS A N 1
ATOM 1589 C CA . LYS A 1 200 ? -17.656 27.219 16.5 1 93.94 200 LYS A CA 1
ATOM 1590 C C . LYS A 1 200 ? -18.266 26.469 15.328 1 93.94 200 LYS A C 1
ATOM 1592 O O . LYS A 1 200 ? -18.641 25.297 15.453 1 93.94 200 LYS A O 1
ATOM 1597 N N . SER A 1 201 ? -18.312 27.078 14.195 1 94.75 201 SER A N 1
ATOM 1598 C CA . SER A 1 201 ? -19 26.547 13.023 1 94.75 201 SER A CA 1
ATOM 1599 C C . SER A 1 201 ? -18.297 25.281 12.508 1 94.75 201 SER A C 1
ATOM 1601 O O . SER A 1 201 ? -18.922 24.453 11.844 1 94.75 201 SER A O 1
ATOM 1603 N N . ILE A 1 202 ? -17.047 25.125 12.844 1 95.75 202 ILE A N 1
ATOM 1604 C CA . ILE A 1 202 ? -16.281 23.969 12.414 1 95.75 202 ILE A CA 1
ATOM 1605 C C . ILE A 1 202 ? -16.844 22.703 13.055 1 95.75 202 ILE A C 1
ATOM 1607 O O . ILE A 1 202 ? -17.016 21.688 12.391 1 95.75 202 ILE A O 1
ATOM 1611 N N . TYR A 1 203 ? -17.25 22.812 14.266 1 93.94 203 TYR A N 1
ATOM 1612 C CA . TYR A 1 203 ? -17.719 21.656 15.031 1 93.94 203 TYR A CA 1
ATOM 1613 C C . TYR A 1 203 ? -19.188 21.359 14.727 1 93.94 203 TYR A C 1
ATOM 1615 O O . TYR A 1 203 ? -19.656 20.25 14.961 1 93.94 203 TYR A O 1
ATOM 1623 N N . GLU A 1 204 ? -19.891 22.281 14.172 1 92.75 204 GLU A N 1
ATOM 1624 C CA . GLU A 1 204 ? -21.328 22.156 13.938 1 92.75 204 GLU A CA 1
ATOM 1625 C C . GLU A 1 204 ? -21.609 21.734 12.492 1 92.75 204 GLU A C 1
ATOM 1627 O O . GLU A 1 204 ? -22.75 21.406 12.148 1 92.75 204 GLU A O 1
ATOM 1632 N N . SER A 1 205 ? -20.625 21.688 11.703 1 93.06 205 SER A N 1
ATOM 1633 C CA . SER A 1 205 ? -20.828 21.438 10.281 1 93.06 205 SER A CA 1
ATOM 1634 C C . SER A 1 205 ? -21.266 20 10.039 1 93.06 205 SER A C 1
ATOM 1636 O O . SER A 1 205 ? -20.688 19.062 10.594 1 93.06 205 SER A O 1
ATOM 1638 N N . ASN A 1 206 ? -22.234 19.75 9.094 1 90.38 206 ASN A N 1
ATOM 1639 C CA . ASN A 1 206 ? -22.719 18.422 8.727 1 90.38 206 ASN A CA 1
ATOM 1640 C C . ASN A 1 206 ? -21.984 17.875 7.512 1 90.38 206 ASN A C 1
ATOM 1642 O O . ASN A 1 206 ? -22.219 16.734 7.09 1 90.38 206 ASN A O 1
ATOM 1646 N N . ASN A 1 207 ? -21.062 18.719 7.066 1 93.12 207 ASN A N 1
ATOM 1647 C CA . ASN A 1 207 ? -20.344 18.312 5.859 1 93.12 207 ASN A CA 1
ATOM 1648 C C . ASN A 1 207 ? -19.172 17.391 6.18 1 93.12 207 ASN A C 1
ATOM 1650 O O . ASN A 1 207 ? -18.656 16.703 5.297 1 93.12 207 ASN A O 1
ATOM 1654 N N . GLU A 1 208 ? -18.797 17.406 7.43 1 93.56 208 GLU A N 1
ATOM 1655 C CA . GLU A 1 208 ? -17.625 16.625 7.805 1 93.56 208 GLU A CA 1
ATOM 1656 C C . GLU A 1 208 ? -17.969 15.172 8.07 1 93.56 208 GLU A C 1
ATOM 1658 O O . GLU A 1 208 ? -17.969 14.727 9.219 1 93.56 208 GLU A O 1
ATOM 1663 N N . SER A 1 209 ? -18.266 14.391 7.09 1 93.12 209 SER A N 1
ATOM 1664 C CA . SER A 1 209 ? -18.562 12.969 7.109 1 93.12 209 SER A CA 1
ATOM 1665 C C . SER A 1 209 ? -18.172 12.297 5.797 1 93.12 209 SER A C 1
ATOM 1667 O O . SER A 1 209 ? -17.75 12.969 4.852 1 93.12 209 SER A O 1
ATOM 1669 N N . SER A 1 210 ? -18.234 10.977 5.828 1 93.44 210 SER A N 1
ATOM 1670 C CA . SER A 1 210 ? -17.859 10.234 4.629 1 93.44 210 SER A CA 1
ATOM 1671 C C . SER A 1 210 ? -19.062 9.477 4.059 1 93.44 210 SER A C 1
ATOM 1673 O O . SER A 1 210 ? -20.109 9.383 4.711 1 93.44 210 SER A O 1
ATOM 1675 N N . VAL A 1 211 ? -19.062 9.07 2.785 1 92.38 211 VAL A N 1
ATOM 1676 C CA . VAL A 1 211 ? -19.938 8.086 2.16 1 92.38 211 VAL A CA 1
ATOM 1677 C C . VAL A 1 211 ? -19.125 6.895 1.684 1 92.38 211 VAL A C 1
ATOM 1679 O O . VAL A 1 211 ? -17.891 6.934 1.695 1 92.38 211 VAL A O 1
ATOM 1682 N N . TYR A 1 212 ? -19.75 5.82 1.271 1 93 212 TYR A N 1
ATOM 1683 C CA . TYR A 1 212 ? -19.109 4.535 0.984 1 93 212 TYR A CA 1
ATOM 1684 C C . TYR A 1 212 ? -18.016 4.688 -0.07 1 93 212 TYR A C 1
ATOM 1686 O O . TYR A 1 212 ? -16.891 4.23 0.124 1 93 212 TYR A O 1
ATOM 1694 N N . HIS A 1 213 ? -18.297 5.426 -1.187 1 92.12 213 HIS A N 1
ATOM 1695 C CA . HIS A 1 213 ? -17.344 5.535 -2.277 1 92.12 213 HIS A CA 1
ATOM 1696 C C . HIS A 1 213 ? -16.203 6.477 -1.915 1 92.12 213 HIS A C 1
ATOM 1698 O O . HIS A 1 213 ? -15.078 6.309 -2.389 1 92.12 213 HIS A O 1
ATOM 1704 N N . SER A 1 214 ? -16.5 7.582 -1.123 1 94.69 214 SER A N 1
ATOM 1705 C CA . SER A 1 214 ? -15.43 8.492 -0.75 1 94.69 214 SER A CA 1
ATOM 1706 C C . SER A 1 214 ? -14.375 7.793 0.1 1 94.69 214 SER A C 1
ATOM 1708 O O . SER A 1 214 ? -13.18 8.062 -0.033 1 94.69 214 SER A O 1
ATOM 1710 N N . ASP A 1 215 ? -14.828 6.84 0.972 1 95.62 215 ASP A N 1
ATOM 1711 C CA . ASP A 1 215 ? -13.883 6.047 1.758 1 95.62 215 ASP A CA 1
ATOM 1712 C C . ASP A 1 215 ? -13.062 5.125 0.863 1 95.62 215 ASP A C 1
ATOM 1714 O O . ASP A 1 215 ? -11.875 4.895 1.119 1 95.62 215 ASP A O 1
ATOM 1718 N N . LEU A 1 216 ? -13.664 4.566 -0.14 1 95.25 216 LEU A N 1
ATOM 1719 C CA . LEU A 1 216 ? -12.945 3.701 -1.07 1 95.25 216 LEU A CA 1
ATOM 1720 C C . LEU A 1 216 ? -11.914 4.496 -1.863 1 95.25 216 LEU A C 1
ATOM 1722 O O . LEU A 1 216 ? -10.82 4 -2.141 1 95.25 216 LEU A O 1
ATOM 1726 N N . PHE A 1 217 ? -12.234 5.762 -2.229 1 95.56 217 PHE A N 1
ATOM 1727 C CA . PHE A 1 217 ? -11.25 6.621 -2.873 1 95.56 217 PHE A CA 1
ATOM 1728 C C . PHE A 1 217 ? -10.078 6.895 -1.937 1 95.56 217 PHE A C 1
ATOM 1730 O O . PHE A 1 217 ? -8.922 6.879 -2.359 1 95.56 217 PHE A O 1
ATOM 1737 N N . SER A 1 218 ? -10.414 7.109 -0.706 1 97.81 218 SER A N 1
ATOM 1738 C CA . SER A 1 218 ? -9.383 7.434 0.281 1 97.81 218 SER A CA 1
ATOM 1739 C C . SER A 1 218 ? -8.398 6.285 0.441 1 97.81 218 SER A C 1
ATOM 1741 O O . SER A 1 218 ? -7.199 6.512 0.632 1 97.81 218 SER A O 1
ATOM 1743 N N . ILE A 1 219 ? -8.852 5.016 0.328 1 97.81 219 ILE A N 1
ATOM 1744 C CA . ILE A 1 219 ? -7.988 3.859 0.549 1 97.81 219 ILE A CA 1
ATOM 1745 C C . ILE A 1 219 ? -6.973 3.748 -0.586 1 97.81 219 ILE A C 1
ATOM 1747 O O . ILE A 1 219 ? -5.891 3.189 -0.405 1 97.81 219 ILE A O 1
ATOM 1751 N N . ILE A 1 220 ? -7.234 4.301 -1.756 1 97.31 220 ILE A N 1
ATOM 1752 C CA . ILE A 1 220 ? -6.242 4.371 -2.822 1 97.31 220 ILE A CA 1
ATOM 1753 C C . ILE A 1 220 ? -5.012 5.125 -2.328 1 97.31 220 ILE A C 1
ATOM 1755 O O . ILE A 1 220 ? -3.877 4.691 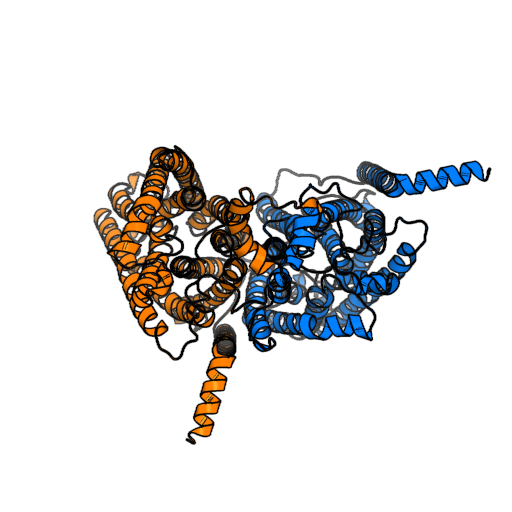-2.551 1 97.31 220 ILE A O 1
ATOM 1759 N N . GLY A 1 221 ? -5.277 6.293 -1.677 1 98.5 221 GLY A N 1
ATOM 1760 C CA . GLY A 1 221 ? -4.18 7.039 -1.086 1 98.5 221 GLY A CA 1
ATOM 1761 C C . GLY A 1 221 ? -3.416 6.254 -0.039 1 98.5 221 GLY A C 1
ATOM 1762 O O . GLY A 1 221 ? -2.184 6.242 -0.041 1 98.5 221 GLY A O 1
ATOM 1763 N N . THR A 1 222 ? -4.129 5.539 0.835 1 98.56 222 THR A N 1
ATOM 1764 C CA . THR A 1 222 ? -3.527 4.734 1.893 1 98.56 222 THR A CA 1
ATOM 1765 C C . THR A 1 222 ? -2.59 3.686 1.305 1 98.56 222 THR A C 1
ATOM 1767 O O . THR A 1 222 ? -1.44 3.561 1.733 1 98.56 222 THR A O 1
ATOM 1770 N N . LEU A 1 223 ? -3.064 2.936 0.332 1 98.62 223 LEU A N 1
ATOM 1771 C CA . LEU A 1 223 ? -2.299 1.835 -0.24 1 98.62 223 LEU A CA 1
ATOM 1772 C C . LEU A 1 223 ? -1.073 2.355 -0.986 1 98.62 223 LEU A C 1
ATOM 1774 O O . LEU A 1 223 ? 0 1.753 -0.921 1 98.62 223 LEU A O 1
ATOM 1778 N N . THR A 1 224 ? -1.209 3.471 -1.684 1 98.19 224 THR A N 1
ATOM 1779 C CA . THR A 1 224 ? -0.075 4.066 -2.381 1 98.19 224 THR A CA 1
ATOM 1780 C C . THR A 1 224 ? 0.99 4.523 -1.389 1 98.19 224 THR A C 1
ATOM 1782 O O . THR A 1 224 ? 2.184 4.312 -1.61 1 98.19 224 THR A O 1
ATOM 1785 N N . LEU A 1 225 ? 0.568 5.172 -0.338 1 98.62 225 LEU A N 1
ATOM 1786 C CA . LEU A 1 225 ? 1.511 5.586 0.696 1 98.62 225 LEU A CA 1
ATOM 1787 C C . LEU A 1 225 ? 2.176 4.375 1.342 1 98.62 225 LEU A C 1
ATOM 1789 O O . LEU A 1 225 ? 3.389 4.367 1.56 1 98.62 225 LEU A O 1
ATOM 1793 N N . TRP A 1 226 ? 1.384 3.35 1.623 1 98.69 226 TRP A N 1
ATOM 1794 C CA . TRP A 1 226 ? 1.888 2.119 2.223 1 98.69 226 TRP A CA 1
ATOM 1795 C C . TRP A 1 226 ? 2.971 1.492 1.352 1 98.69 226 TRP A C 1
ATOM 1797 O O . TRP A 1 226 ? 4.059 1.169 1.837 1 98.69 226 TRP A O 1
ATOM 1807 N N . ILE A 1 227 ? 2.773 1.378 0.067 1 98.62 227 ILE A N 1
ATOM 1808 C CA . ILE A 1 227 ? 3.605 0.658 -0.89 1 98.62 227 ILE A CA 1
ATOM 1809 C C . ILE A 1 227 ? 4.934 1.39 -1.073 1 98.62 227 ILE A C 1
ATOM 1811 O O . ILE A 1 227 ? 5.988 0.76 -1.165 1 98.62 227 ILE A O 1
ATOM 1815 N N . PHE A 1 228 ? 4.922 2.713 -1.104 1 98.5 228 PHE A N 1
ATOM 1816 C CA . PHE A 1 228 ? 6.105 3.447 -1.543 1 98.5 228 PHE A CA 1
ATOM 1817 C C . PHE A 1 228 ? 6.797 4.113 -0.36 1 98.5 228 PHE A C 1
ATOM 1819 O O . PHE A 1 228 ? 7.805 4.801 -0.532 1 98.5 228 PHE A O 1
ATOM 1826 N N . TRP A 1 229 ? 6.34 3.848 0.857 1 98.75 229 TRP A N 1
ATOM 1827 C CA . TRP A 1 229 ? 6.961 4.43 2.043 1 98.75 229 TRP A CA 1
ATOM 1828 C C . TRP A 1 229 ? 8.406 3.967 2.184 1 98.75 229 TRP A C 1
ATOM 1830 O O . TRP A 1 229 ? 9.258 4.711 2.678 1 98.75 229 TRP A O 1
ATOM 1840 N N . PRO A 1 230 ? 8.789 2.707 1.789 1 98.31 230 PRO A N 1
ATOM 1841 C CA . PRO A 1 230 ? 10.195 2.301 1.845 1 98.31 230 PRO A CA 1
ATOM 1842 C C . PRO A 1 230 ? 11.102 3.201 1.009 1 98.31 230 PRO A C 1
ATOM 1844 O O . PRO A 1 230 ? 12.227 3.492 1.414 1 98.31 230 PRO A O 1
ATOM 1847 N N . SER A 1 231 ? 10.578 3.652 -0.141 1 97.31 231 SER A N 1
ATOM 1848 C CA . SER A 1 231 ? 11.344 4.602 -0.946 1 97.31 231 SER A CA 1
ATOM 1849 C C . SER A 1 231 ? 11.492 5.941 -0.232 1 97.31 231 SER A C 1
ATOM 1851 O O . SER A 1 231 ? 12.547 6.562 -0.284 1 97.31 231 SER A O 1
ATOM 1853 N N . PHE A 1 232 ? 10.438 6.344 0.389 1 98.25 232 PHE A N 1
ATOM 1854 C CA . PHE A 1 232 ? 10.438 7.621 1.093 1 98.25 232 PHE A CA 1
ATOM 1855 C C . PHE A 1 232 ? 11.508 7.637 2.182 1 98.25 232 PHE A C 1
ATOM 1857 O O . PHE A 1 232 ? 12.273 8.594 2.289 1 98.25 232 PHE A O 1
ATOM 1864 N N . ASN A 1 233 ? 11.609 6.574 2.951 1 98.25 233 ASN A N 1
ATOM 1865 C CA . ASN A 1 233 ? 12.562 6.496 4.055 1 98.25 233 ASN A CA 1
ATOM 1866 C C . ASN A 1 233 ? 13.969 6.145 3.562 1 98.25 233 ASN A C 1
ATOM 1868 O O . ASN A 1 233 ? 14.953 6.422 4.246 1 98.25 233 ASN A O 1
ATOM 1872 N N . GLY A 1 234 ? 14.102 5.527 2.371 1 96.44 234 GLY A N 1
ATOM 1873 C CA . GLY A 1 234 ? 15.375 4.977 1.953 1 96.44 234 GLY A CA 1
ATOM 1874 C C . GLY A 1 234 ? 16.062 5.805 0.886 1 96.44 234 GLY A C 1
ATOM 1875 O O . GLY A 1 234 ? 17.25 5.625 0.619 1 96.44 234 GLY A O 1
ATOM 1876 N N . ALA A 1 235 ? 15.383 6.777 0.279 1 93.81 235 ALA A N 1
ATOM 1877 C CA . ALA A 1 235 ? 15.859 7.461 -0.918 1 93.81 235 ALA A CA 1
ATOM 1878 C C . ALA A 1 235 ? 17.172 8.188 -0.644 1 93.81 235 ALA A C 1
ATOM 1880 O O . ALA A 1 235 ? 18.047 8.258 -1.512 1 93.81 235 ALA A O 1
ATOM 1881 N N . LEU A 1 236 ? 17.359 8.688 0.576 1 92.81 236 LEU A N 1
ATOM 1882 C CA . LEU A 1 236 ? 18.531 9.531 0.838 1 92.81 236 LEU A CA 1
ATOM 1883 C C . LEU A 1 236 ? 19.547 8.789 1.691 1 92.81 236 LEU A C 1
ATOM 1885 O O . LEU A 1 236 ? 20.531 9.391 2.148 1 92.81 236 LEU A O 1
ATOM 1889 N N . ALA A 1 237 ? 19.25 7.516 1.972 1 92.5 237 ALA A N 1
ATOM 1890 C CA . ALA A 1 237 ? 20.188 6.734 2.771 1 92.5 237 ALA A CA 1
ATOM 1891 C C . ALA A 1 237 ? 21.5 6.539 2.029 1 92.5 237 ALA A C 1
ATOM 1893 O O . ALA A 1 237 ? 21.531 6.492 0.798 1 92.5 237 ALA A O 1
ATOM 1894 N N . ASP A 1 238 ? 22.531 6.387 2.77 1 86.62 238 ASP A N 1
ATOM 1895 C CA . ASP A 1 238 ? 23.875 6.32 2.193 1 86.62 238 ASP A CA 1
ATOM 1896 C C . ASP A 1 238 ? 24.156 4.93 1.636 1 86.62 238 ASP A C 1
ATOM 1898 O O . ASP A 1 238 ? 24.109 3.939 2.369 1 86.62 238 ASP A O 1
ATOM 1902 N N . GLY A 1 239 ? 24.453 4.941 0.355 1 83 239 GLY A N 1
ATOM 1903 C CA . GLY A 1 239 ? 24.891 3.701 -0.266 1 83 239 GLY A CA 1
ATOM 1904 C C . GLY A 1 239 ? 23.781 2.66 -0.358 1 83 239 GLY A C 1
ATOM 1905 O O . GLY A 1 239 ? 22.656 2.898 0.086 1 83 239 GLY A O 1
ATOM 1906 N N . ASP A 1 240 ? 24.062 1.533 -0.909 1 82.69 240 ASP A N 1
ATOM 1907 C CA . ASP A 1 240 ? 23.109 0.459 -1.129 1 82.69 240 ASP A CA 1
ATOM 1908 C C . ASP A 1 240 ? 22.734 -0.224 0.186 1 82.69 240 ASP A C 1
ATOM 1910 O O . ASP A 1 240 ? 21.578 -0.609 0.389 1 82.69 240 ASP A O 1
ATOM 1914 N N . ILE A 1 241 ? 23.688 -0.266 1.022 1 84.69 241 ILE A N 1
ATOM 1915 C CA . ILE A 1 241 ? 23.453 -0.937 2.297 1 84.69 241 ILE A CA 1
ATOM 1916 C C . ILE A 1 241 ? 22.469 -0.129 3.131 1 84.69 241 ILE A C 1
ATOM 1918 O O . ILE A 1 241 ? 21.531 -0.686 3.701 1 84.69 241 ILE A O 1
ATOM 1922 N N . GLY A 1 242 ? 22.734 1.184 3.246 1 89.69 242 GLY A N 1
ATOM 1923 C CA . GLY A 1 242 ? 21.812 2.043 3.961 1 89.69 242 GLY A CA 1
ATOM 1924 C C . GLY A 1 242 ? 20.406 2.014 3.381 1 89.69 242 GLY A C 1
ATOM 1925 O O . GLY A 1 242 ? 19.422 1.967 4.125 1 89.69 242 GLY A O 1
ATOM 1926 N N . LYS A 1 243 ? 20.297 1.956 2.055 1 91.81 243 LYS A N 1
ATOM 1927 C CA . LYS A 1 243 ? 19 1.924 1.387 1 91.81 243 LYS A CA 1
ATOM 1928 C C . LYS A 1 243 ? 18.281 0.603 1.646 1 91.81 243 LYS A C 1
ATOM 1930 O O . LYS A 1 243 ? 17.078 0.587 1.929 1 91.81 243 LYS A O 1
ATOM 1935 N N . GLU A 1 244 ? 19.031 -0.474 1.553 1 92.12 244 GLU A N 1
ATOM 1936 C CA . GLU A 1 244 ? 18.438 -1.787 1.776 1 92.12 244 GLU A CA 1
ATOM 1937 C C . GLU A 1 244 ? 17.891 -1.915 3.199 1 92.12 244 GLU A C 1
ATOM 1939 O O . GLU A 1 244 ? 16.797 -2.445 3.41 1 92.12 244 GLU A O 1
ATOM 1944 N N . ARG A 1 245 ? 18.656 -1.425 4.133 1 93.12 245 ARG A N 1
ATOM 1945 C CA . ARG A 1 245 ? 18.219 -1.47 5.527 1 93.12 245 ARG A CA 1
ATOM 1946 C C . ARG A 1 245 ? 16.969 -0.624 5.738 1 93.12 245 ARG A C 1
ATOM 1948 O O . ARG A 1 245 ? 16.047 -1.042 6.434 1 93.12 245 ARG A O 1
ATOM 1955 N N . CYS A 1 246 ? 16.953 0.549 5.176 1 96.44 246 CYS A N 1
ATOM 1956 C CA . CYS A 1 246 ? 15.797 1.423 5.289 1 96.44 246 CYS A CA 1
ATOM 1957 C C . CYS A 1 246 ? 14.555 0.759 4.707 1 96.44 246 CYS A C 1
ATOM 1959 O O . CYS A 1 246 ? 13.484 0.778 5.324 1 96.44 246 CYS A O 1
ATOM 1961 N N . VAL A 1 247 ? 14.758 0.146 3.551 1 96.5 247 VAL A N 1
ATOM 1962 C CA . VAL A 1 247 ? 13.633 -0.471 2.848 1 96.5 247 VAL A CA 1
ATOM 1963 C C . VAL A 1 247 ? 13.086 -1.638 3.67 1 96.5 247 VAL A C 1
ATOM 1965 O O . VAL A 1 247 ? 11.883 -1.728 3.904 1 96.5 247 VAL A O 1
ATOM 1968 N N . ALA A 1 248 ? 13.961 -2.488 4.145 1 96.38 248 ALA A N 1
ATOM 1969 C CA . ALA A 1 248 ? 13.547 -3.672 4.895 1 96.38 248 ALA A CA 1
ATOM 1970 C C . ALA A 1 248 ? 12.883 -3.281 6.211 1 96.38 248 ALA A C 1
ATOM 1972 O O . ALA A 1 248 ? 11.805 -3.779 6.539 1 96.38 248 ALA A O 1
ATOM 1973 N N . ASN A 1 249 ? 13.5 -2.344 6.965 1 98.19 249 ASN A N 1
ATOM 1974 C CA . ASN A 1 249 ? 12.945 -1.909 8.242 1 98.19 249 ASN A CA 1
ATOM 1975 C C . ASN A 1 249 ? 11.594 -1.228 8.07 1 98.19 249 ASN A C 1
ATOM 1977 O O . ASN A 1 249 ? 10.672 -1.451 8.859 1 98.19 249 ASN A O 1
ATOM 1981 N N . THR A 1 250 ? 11.492 -0.412 7.047 1 98.75 250 THR A N 1
ATOM 1982 C CA . THR A 1 250 ? 10.242 0.301 6.805 1 98.75 250 THR A CA 1
ATOM 1983 C C . THR A 1 250 ? 9.125 -0.674 6.445 1 98.75 250 THR A C 1
ATOM 1985 O O . THR A 1 250 ? 8.023 -0.584 6.98 1 98.75 250 THR A O 1
ATOM 1988 N N . PHE A 1 251 ? 9.445 -1.622 5.562 1 98.69 251 PHE A N 1
ATOM 1989 C CA . PHE A 1 251 ? 8.453 -2.59 5.105 1 98.69 251 PHE A CA 1
ATOM 1990 C C . PHE A 1 251 ? 7.941 -3.432 6.273 1 98.69 251 PHE A C 1
ATOM 1992 O O . PHE A 1 251 ? 6.734 -3.598 6.445 1 98.69 251 PHE A O 1
ATOM 1999 N N . ILE A 1 252 ? 8.852 -3.922 7.078 1 98.44 252 ILE A N 1
ATOM 2000 C CA . ILE A 1 252 ? 8.5 -4.785 8.203 1 98.44 252 ILE A CA 1
ATOM 2001 C C . ILE A 1 252 ? 7.727 -3.988 9.25 1 98.44 252 ILE A C 1
ATOM 2003 O O . ILE A 1 252 ? 6.777 -4.496 9.852 1 98.44 252 ILE A O 1
ATOM 2007 N N . SER A 1 253 ? 8.125 -2.734 9.484 1 98.88 253 SER A N 1
ATOM 2008 C CA . SER A 1 253 ? 7.391 -1.858 10.398 1 98.88 253 SER A CA 1
ATOM 2009 C C . SER A 1 253 ? 5.957 -1.642 9.922 1 98.88 253 SER A C 1
ATOM 2011 O O . SER A 1 253 ? 5.02 -1.663 10.719 1 98.88 253 SER A O 1
ATOM 2013 N N . LEU A 1 254 ? 5.781 -1.433 8.617 1 98.88 254 LEU A N 1
ATOM 2014 C CA . LEU A 1 254 ? 4.457 -1.24 8.031 1 98.88 254 LEU A CA 1
ATOM 2015 C C . LEU A 1 254 ? 3.598 -2.488 8.211 1 98.88 254 LEU A C 1
ATOM 2017 O O . LEU A 1 254 ? 2.404 -2.389 8.508 1 98.88 254 LEU A O 1
ATOM 2021 N N . VAL A 1 255 ? 4.211 -3.637 8.047 1 98.81 255 VAL A N 1
ATOM 2022 C CA . VAL A 1 255 ? 3.51 -4.902 8.242 1 98.81 255 VAL A CA 1
ATOM 2023 C C . VAL A 1 255 ? 3.02 -5.004 9.688 1 98.81 255 VAL A C 1
ATOM 2025 O O . VAL A 1 255 ? 1.854 -5.324 9.93 1 98.81 255 VAL A O 1
ATOM 2028 N N . GLY A 1 256 ? 3.881 -4.68 10.641 1 98.75 256 GLY A N 1
ATOM 2029 C CA . GLY A 1 256 ? 3.492 -4.691 12.047 1 98.75 256 GLY A CA 1
ATOM 2030 C C . GLY A 1 256 ? 2.348 -3.744 12.352 1 98.75 256 GLY A C 1
ATOM 2031 O O . GLY A 1 256 ? 1.411 -4.109 13.07 1 98.75 256 GLY A O 1
ATOM 2032 N N . ALA A 1 257 ? 2.447 -2.539 11.828 1 98.94 257 ALA A N 1
ATOM 2033 C CA . ALA A 1 257 ? 1.403 -1.543 12.055 1 98.94 257 ALA A CA 1
ATOM 2034 C C . ALA A 1 257 ? 0.068 -2.004 11.484 1 98.94 257 ALA A C 1
ATOM 2036 O O . ALA A 1 257 ? -0.984 -1.796 12.094 1 98.94 257 ALA A O 1
ATOM 2037 N N . THR A 1 258 ? 0.094 -2.623 10.289 1 98.88 258 THR A N 1
ATOM 2038 C CA . THR A 1 258 ? -1.125 -3.086 9.633 1 98.88 258 THR A CA 1
ATOM 2039 C C . THR A 1 258 ? -1.821 -4.152 10.477 1 98.88 258 THR A C 1
ATOM 2041 O O . THR A 1 258 ? -3.008 -4.027 10.781 1 98.88 258 THR A O 1
ATOM 2044 N N . ILE A 1 259 ? -1.085 -5.113 10.891 1 98.75 259 ILE A N 1
ATOM 2045 C CA . ILE A 1 259 ? -1.662 -6.215 11.648 1 98.75 259 ILE A CA 1
ATOM 2046 C C . ILE A 1 259 ? -2.24 -5.691 12.961 1 98.75 259 ILE A C 1
ATOM 2048 O O . ILE A 1 259 ? -3.379 -6.004 13.32 1 98.75 259 ILE A O 1
ATOM 2052 N N . THR A 1 260 ? -1.527 -4.852 13.633 1 98.81 260 THR A N 1
ATOM 2053 C CA . THR A 1 260 ? -1.973 -4.352 14.922 1 98.81 260 THR A CA 1
ATOM 2054 C C . THR A 1 260 ? -3.16 -3.406 14.758 1 98.81 260 THR A C 1
ATOM 2056 O O . THR A 1 260 ? -4.031 -3.34 15.633 1 98.81 260 THR A O 1
ATOM 2059 N N . THR A 1 261 ? -3.18 -2.645 13.688 1 98.81 261 THR A N 1
ATOM 2060 C CA . THR A 1 261 ? -4.336 -1.799 13.406 1 98.81 261 THR A CA 1
ATOM 2061 C C . THR A 1 261 ? -5.617 -2.629 13.375 1 98.81 261 THR A C 1
ATOM 2063 O O . THR A 1 261 ? -6.621 -2.258 13.977 1 98.81 261 THR A O 1
ATOM 2066 N N . PHE A 1 262 ? -5.598 -3.803 12.664 1 98.69 262 PHE A N 1
ATOM 2067 C CA . PHE A 1 262 ? -6.777 -4.656 12.586 1 98.69 262 PHE A CA 1
ATOM 2068 C C . PHE A 1 262 ? -7.121 -5.23 13.953 1 98.69 262 PHE A C 1
ATOM 2070 O O . PHE A 1 262 ? -8.297 -5.297 14.328 1 98.69 262 PHE A O 1
ATOM 2077 N N . ILE A 1 263 ? -6.129 -5.605 14.742 1 98.5 263 ILE A N 1
ATOM 2078 C CA . ILE A 1 263 ? -6.34 -6.141 16.078 1 98.5 263 ILE A CA 1
ATOM 2079 C C . ILE A 1 263 ? -7.023 -5.09 16.953 1 98.5 263 ILE A C 1
ATOM 2081 O O . ILE A 1 263 ? -8.062 -5.359 17.562 1 98.5 263 ILE A O 1
ATOM 2085 N N . THR A 1 264 ? -6.461 -3.895 16.969 1 98.62 264 THR A N 1
ATOM 2086 C CA . THR A 1 264 ? -6.906 -2.852 17.875 1 98.62 264 THR A CA 1
ATOM 2087 C C . THR A 1 264 ? -8.25 -2.275 17.438 1 98.62 264 THR A C 1
ATOM 2089 O O . THR A 1 264 ? -9.109 -1.976 18.266 1 98.62 264 THR A O 1
ATOM 2092 N N . SER A 1 265 ? -8.398 -2.107 16.125 1 98.19 265 SER A N 1
ATOM 2093 C CA . SER A 1 265 ? -9.664 -1.604 15.609 1 98.19 265 SER A CA 1
ATOM 2094 C C . SER A 1 265 ? -10.82 -2.523 15.984 1 98.19 265 SER A C 1
ATOM 2096 O O . SER A 1 265 ? -11.891 -2.057 16.375 1 98.19 265 SER A O 1
ATOM 2098 N N . ASN A 1 266 ? -10.625 -3.867 15.836 1 97.06 266 ASN A N 1
ATOM 2099 C CA . ASN A 1 266 ? -11.633 -4.863 16.203 1 97.06 266 ASN A CA 1
ATOM 2100 C C . ASN A 1 266 ? -11.867 -4.906 17.703 1 97.06 266 ASN A C 1
ATOM 2102 O O . ASN A 1 266 ? -13.016 -4.98 18.156 1 97.06 266 ASN A O 1
ATOM 2106 N N . LEU A 1 267 ? -10.852 -4.75 18.5 1 96.19 267 LEU A N 1
ATOM 2107 C CA . LEU A 1 267 ? -10.898 -4.887 19.953 1 96.19 267 LEU A CA 1
ATOM 2108 C C . LEU A 1 267 ? -11.672 -3.736 20.578 1 96.19 267 LEU A C 1
ATOM 2110 O O . LEU A 1 267 ? -12.445 -3.945 21.516 1 96.19 267 LEU A O 1
ATOM 2114 N N . ILE A 1 268 ? -11.516 -2.553 20.078 1 95.62 268 ILE A N 1
ATOM 2115 C CA . ILE A 1 268 ? -12.047 -1.372 20.75 1 95.62 268 ILE A CA 1
ATOM 2116 C C . ILE A 1 268 ? -13.492 -1.138 20.312 1 95.62 268 ILE A C 1
ATOM 2118 O O . ILE A 1 268 ? -14.234 -0.414 20.969 1 95.62 268 ILE A O 1
ATOM 2122 N N . SER A 1 269 ? -13.852 -1.743 19.156 1 94.56 269 SER A N 1
ATOM 2123 C CA . SER A 1 269 ? -15.219 -1.607 18.688 1 94.56 269 SER A CA 1
ATOM 2124 C C . SER A 1 269 ? -16.188 -2.439 19.516 1 94.56 269 SER A C 1
ATOM 2126 O O . SER A 1 269 ? -15.945 -3.627 19.75 1 94.56 269 SER A O 1
ATOM 2128 N N . LYS A 1 270 ? -17.281 -1.887 20 1 92 270 LYS A N 1
ATOM 2129 C CA . LYS A 1 270 ? -18.297 -2.596 20.781 1 92 270 LYS A CA 1
ATOM 2130 C C . LYS A 1 270 ? -18.891 -3.744 19.984 1 92 270 LYS A C 1
ATOM 2132 O O . LYS A 1 270 ? -19.141 -4.824 20.516 1 92 270 LYS A O 1
ATOM 2137 N N . LYS A 1 271 ? -19.094 -3.545 18.734 1 93.19 271 LYS A N 1
ATOM 2138 C CA . LYS A 1 271 ? -19.703 -4.551 17.859 1 93.19 271 LYS A CA 1
ATOM 2139 C C . LYS A 1 271 ? -18.641 -5.383 17.156 1 93.19 271 LYS A C 1
ATOM 2141 O O . LYS A 1 271 ? -18.969 -6.195 16.281 1 93.19 271 LYS A O 1
ATOM 2146 N N . LYS A 1 272 ? -17.328 -5.074 17.453 1 94.38 272 LYS A N 1
ATOM 2147 C CA . LYS A 1 272 ? -16.188 -5.809 16.906 1 94.38 272 LYS A CA 1
ATOM 2148 C C . LYS A 1 272 ? -16.078 -5.605 15.398 1 94.38 272 LYS A C 1
ATOM 2150 O O . LYS A 1 272 ? -15.781 -6.543 14.656 1 94.38 272 LYS A O 1
ATOM 2155 N N . GLU A 1 273 ? -16.469 -4.41 14.984 1 96.06 273 GLU A N 1
ATOM 2156 C CA . GLU A 1 273 ? -16.344 -4 13.586 1 96.06 273 GLU A CA 1
ATOM 2157 C C . GLU A 1 273 ? -15.023 -3.285 13.328 1 96.06 273 GLU A C 1
ATOM 2159 O O . GLU A 1 273 ? -14.398 -2.768 14.258 1 96.06 273 GLU A O 1
ATOM 2164 N N . PHE A 1 274 ? -14.562 -3.324 12.086 1 98 274 PHE A N 1
ATOM 2165 C CA . PHE A 1 274 ? -13.422 -2.525 11.664 1 98 274 PHE A CA 1
ATOM 2166 C C . PHE A 1 274 ? -13.859 -1.123 11.258 1 98 274 PHE A C 1
ATOM 2168 O O . PHE A 1 274 ? -14.93 -0.948 10.672 1 98 274 PHE A O 1
ATOM 2175 N N . SER A 1 275 ? -13.07 -0.128 11.594 1 97.75 275 SER A N 1
ATOM 2176 C CA . SER A 1 275 ? -13.281 1.249 11.156 1 97.75 275 SER A CA 1
ATOM 2177 C C . SER A 1 275 ? -12.367 1.609 9.992 1 97.75 275 SER A C 1
ATOM 2179 O O . SER A 1 275 ? -11.148 1.425 10.078 1 97.75 275 SER A O 1
ATOM 2181 N N . MET A 1 276 ? -12.984 2.137 8.945 1 97.06 276 MET A N 1
ATOM 2182 C CA . MET A 1 276 ? -12.188 2.518 7.781 1 97.06 276 MET A CA 1
ATOM 2183 C C . MET A 1 276 ? -11.281 3.697 8.102 1 97.06 276 MET A C 1
ATOM 2185 O O . MET A 1 276 ? -10.266 3.906 7.441 1 97.06 276 MET A O 1
ATOM 2189 N N . ILE A 1 277 ? -11.648 4.523 9.125 1 96.62 277 ILE A N 1
ATOM 2190 C CA . ILE A 1 277 ? -10.766 5.594 9.594 1 96.62 277 ILE A CA 1
ATOM 2191 C C . ILE A 1 277 ? -9.477 4.992 10.141 1 96.62 277 ILE A C 1
ATOM 2193 O O . ILE A 1 277 ? -8.375 5.453 9.805 1 96.62 277 ILE A O 1
ATOM 2197 N N . HIS A 1 278 ? -9.578 3.918 10.961 1 98.38 278 HIS A N 1
ATOM 2198 C CA . HIS A 1 278 ? -8.414 3.232 11.5 1 98.38 278 HIS A CA 1
ATOM 2199 C C . HIS A 1 278 ? -7.582 2.602 10.391 1 98.38 278 HIS A C 1
ATOM 2201 O O . HIS A 1 278 ? -6.363 2.787 10.344 1 98.38 278 HIS A O 1
ATOM 2207 N N . ILE A 1 279 ? -8.219 1.888 9.516 1 98.25 279 ILE A N 1
ATOM 2208 C CA . ILE A 1 279 ? -7.523 1.136 8.477 1 98.25 279 ILE A CA 1
ATOM 2209 C C . ILE A 1 279 ? -6.812 2.1 7.527 1 98.25 279 ILE A C 1
ATOM 2211 O O . ILE A 1 279 ? -5.656 1.881 7.16 1 98.25 279 ILE A O 1
ATOM 2215 N N . ALA A 1 280 ? -7.457 3.193 7.16 1 98.06 280 ALA A N 1
ATOM 2216 C CA . ALA A 1 280 ? -6.91 4.141 6.195 1 98.06 280 ALA A CA 1
ATOM 2217 C C . ALA A 1 280 ? -5.699 4.871 6.77 1 98.06 280 ALA A C 1
ATOM 2219 O O . ALA A 1 280 ? -4.793 5.262 6.031 1 98.06 280 ALA A O 1
ATOM 2220 N N . ASN A 1 281 ? -5.609 5.031 8.047 1 98.5 281 ASN A N 1
ATOM 2221 C CA . ASN A 1 281 ? -4.609 5.941 8.602 1 98.5 281 ASN A CA 1
ATOM 2222 C C . ASN A 1 281 ? -3.6 5.199 9.469 1 98.5 281 ASN A C 1
ATOM 2224 O O . ASN A 1 281 ? -2.389 5.383 9.312 1 98.5 281 ASN A O 1
ATOM 2228 N N . SER A 1 282 ? -4.062 4.324 10.344 1 98.81 282 SER A N 1
ATOM 2229 C CA . SER A 1 282 ? -3.188 3.74 11.352 1 98.81 282 SER A CA 1
ATOM 2230 C C . SER A 1 282 ? -2.299 2.654 10.758 1 98.81 282 SER A C 1
ATOM 2232 O O . SER A 1 282 ? -1.234 2.348 11.297 1 98.81 282 SER A O 1
ATOM 2234 N N . THR A 1 283 ? -2.693 2.043 9.625 1 98.81 283 THR A N 1
ATOM 2235 C CA . THR A 1 283 ? -1.882 1.021 8.969 1 98.81 283 THR A CA 1
ATOM 2236 C C . THR A 1 283 ? -0.58 1.619 8.445 1 98.81 283 THR A C 1
ATOM 2238 O O . THR A 1 283 ? 0.418 0.911 8.297 1 98.81 283 THR A O 1
ATOM 2241 N N . ILE A 1 284 ? -0.55 2.92 8.141 1 98.75 284 ILE A N 1
ATOM 2242 C CA . ILE A 1 284 ? 0.646 3.506 7.539 1 98.75 284 ILE A CA 1
ATOM 2243 C C . ILE A 1 284 ? 1.434 4.27 8.602 1 98.75 284 ILE A C 1
ATOM 2245 O O . ILE A 1 284 ? 2.486 4.84 8.312 1 98.75 284 ILE A O 1
ATOM 2249 N N . ALA A 1 285 ? 0.983 4.246 9.898 1 98.88 285 ALA A N 1
ATOM 2250 C CA . ALA A 1 285 ? 1.683 4.91 11 1 98.88 285 ALA A CA 1
ATOM 2251 C C . ALA A 1 285 ? 3.061 4.293 11.219 1 98.88 285 ALA A C 1
ATOM 2253 O O . ALA A 1 285 ? 3.975 4.965 11.703 1 98.88 285 ALA A O 1
ATOM 2254 N N . GLY A 1 286 ? 3.209 3.053 10.883 1 98.88 286 GLY A N 1
ATOM 2255 C CA . GLY A 1 286 ? 4.492 2.385 11.016 1 98.88 286 GLY A CA 1
ATOM 2256 C C . GLY A 1 286 ? 5.586 3.02 10.18 1 98.88 286 GLY A C 1
ATOM 2257 O O . GLY A 1 286 ? 6.766 2.953 10.531 1 98.88 286 GLY A O 1
ATOM 2258 N N . GLY A 1 287 ? 5.18 3.541 8.984 1 98.75 287 GLY A N 1
ATOM 2259 C CA . GLY A 1 287 ? 6.141 4.23 8.141 1 98.75 287 GLY A CA 1
ATOM 2260 C C . GLY A 1 287 ? 6.715 5.48 8.789 1 98.75 287 GLY A C 1
ATOM 2261 O O . GLY A 1 287 ? 7.898 5.785 8.625 1 98.75 287 GLY A O 1
ATOM 2262 N N . VAL A 1 288 ? 5.852 6.219 9.539 1 98.81 288 VAL A N 1
ATOM 2263 C CA . VAL A 1 288 ? 6.285 7.41 10.258 1 98.81 288 VAL A CA 1
ATOM 2264 C C . VAL A 1 288 ? 7.176 7.012 11.43 1 98.81 288 VAL A C 1
ATOM 2266 O O . VAL A 1 288 ? 8.258 7.582 11.617 1 98.81 288 VAL A O 1
ATOM 2269 N N . ALA A 1 289 ? 6.836 5.973 12.141 1 98.94 289 ALA A N 1
ATOM 2270 C CA . ALA A 1 289 ? 7.473 5.605 13.398 1 98.94 289 ALA A CA 1
ATOM 2271 C C . ALA A 1 289 ? 8.883 5.07 13.172 1 98.94 289 ALA A C 1
ATOM 2273 O O . ALA A 1 289 ? 9.758 5.223 14.023 1 98.94 289 ALA A O 1
ATOM 2274 N N . ILE A 1 290 ? 9.102 4.5 12.047 1 98.81 290 ILE A N 1
ATOM 2275 C CA . ILE A 1 290 ? 10.398 3.887 11.789 1 98.81 290 ILE A CA 1
ATOM 2276 C C . ILE A 1 290 ? 11.336 4.91 11.156 1 98.81 290 ILE A C 1
ATOM 2278 O O . ILE A 1 290 ? 12.555 4.695 11.094 1 98.81 290 ILE A O 1
ATOM 2282 N N . GLY A 1 291 ? 10.875 6.059 10.758 1 98.56 291 GLY A N 1
ATOM 2283 C CA . GLY A 1 291 ? 11.578 6.98 9.875 1 98.56 291 GLY A CA 1
ATOM 2284 C C . GLY A 1 291 ? 12.883 7.488 10.469 1 98.56 291 GLY A C 1
ATOM 2285 O O . GLY A 1 291 ? 13.891 7.578 9.773 1 98.56 291 GLY A O 1
ATOM 2286 N N . ASN A 1 292 ? 12.93 7.793 11.734 1 98.25 292 ASN A N 1
ATOM 2287 C CA . ASN A 1 292 ? 14.117 8.328 12.391 1 98.25 292 ASN A CA 1
ATOM 2288 C C . ASN A 1 292 ? 15.227 7.289 12.484 1 98.25 292 ASN A C 1
ATOM 2290 O O . ASN A 1 292 ? 16.406 7.633 12.477 1 98.25 292 ASN A O 1
ATOM 2294 N N . VAL A 1 293 ? 14.844 5.996 12.453 1 98.44 293 VAL A N 1
ATOM 2295 C CA . VAL A 1 293 ? 15.812 4.953 12.766 1 98.44 293 VAL A CA 1
ATOM 2296 C C . VAL A 1 293 ? 15.789 3.883 11.68 1 98.44 293 VAL A C 1
ATOM 2298 O O . VAL A 1 293 ? 16.188 2.74 11.914 1 98.44 293 VAL A O 1
ATOM 2301 N N . ALA A 1 294 ? 15.25 4.195 10.492 1 98.38 294 ALA A N 1
ATOM 2302 C CA . ALA A 1 294 ? 15.086 3.221 9.414 1 98.38 294 ALA A CA 1
ATOM 2303 C C . ALA A 1 294 ? 16.422 2.648 8.977 1 98.38 294 ALA A C 1
ATOM 2305 O O . ALA A 1 294 ? 16.516 1.488 8.57 1 98.38 294 ALA A O 1
ATOM 2306 N N . ASN A 1 295 ? 17.547 3.432 9.07 1 96.56 295 ASN A N 1
ATOM 2307 C CA . ASN A 1 295 ? 18.875 2.963 8.672 1 96.56 295 ASN A CA 1
ATOM 2308 C C . ASN A 1 295 ? 19.703 2.549 9.875 1 96.56 295 ASN A C 1
ATOM 2310 O O . ASN A 1 295 ? 20.891 2.242 9.742 1 96.56 295 ASN A O 1
ATOM 2314 N N . VAL A 1 296 ? 19.156 2.561 11.07 1 96.44 296 VAL A N 1
ATOM 2315 C CA . VAL A 1 296 ? 19.906 2.355 12.297 1 96.44 296 VAL A CA 1
ATOM 2316 C C . VAL A 1 296 ? 19.719 0.92 12.789 1 96.44 296 VAL A C 1
ATOM 2318 O O . VAL A 1 296 ? 20.688 0.269 13.195 1 96.44 296 VAL A O 1
ATOM 2321 N N . ILE A 1 297 ? 18.562 0.345 12.703 1 95.94 297 ILE A N 1
ATOM 2322 C CA . ILE A 1 297 ? 18.172 -0.911 13.344 1 95.94 297 ILE A CA 1
ATOM 2323 C C . ILE A 1 297 ? 18.766 -2.084 12.562 1 95.94 297 ILE A C 1
ATOM 2325 O O . ILE A 1 297 ? 18.438 -2.285 11.391 1 95.94 297 ILE A O 1
ATOM 2329 N N . PRO A 1 298 ? 19.547 -2.9 13.242 1 93.12 298 PRO A N 1
ATOM 2330 C CA . PRO A 1 298 ? 20.172 -4.016 12.531 1 93.12 298 PRO A CA 1
ATOM 2331 C C . PRO A 1 298 ? 19.344 -5.297 12.594 1 93.12 298 PRO A C 1
ATOM 2333 O O . PRO A 1 298 ? 19.656 -6.262 11.883 1 93.12 298 PRO A O 1
ATOM 2336 N N . ASN A 1 299 ? 18.281 -5.332 13.43 1 94.06 299 ASN A N 1
ATOM 2337 C CA . ASN A 1 299 ? 17.5 -6.543 13.609 1 94.06 299 ASN A CA 1
ATOM 2338 C C . ASN A 1 299 ? 16.047 -6.336 13.195 1 94.06 299 ASN A C 1
ATOM 2340 O O . ASN A 1 299 ? 15.375 -5.414 13.672 1 94.06 299 ASN A O 1
ATOM 2344 N N . PRO A 1 300 ? 15.492 -7.273 12.445 1 96.31 300 PRO A N 1
ATOM 2345 C CA . PRO A 1 300 ? 14.148 -7.086 11.891 1 96.31 300 PRO A CA 1
ATOM 2346 C C . PRO A 1 300 ? 13.062 -7.066 12.961 1 96.31 300 PRO A C 1
ATOM 2348 O O . PRO A 1 300 ? 12.055 -6.371 12.812 1 96.31 300 PRO A O 1
ATOM 2351 N N . TRP A 1 301 ? 13.219 -7.742 14.047 1 97.19 301 TRP A N 1
ATOM 2352 C CA . TRP A 1 301 ? 12.156 -7.832 15.047 1 97.19 301 TRP A CA 1
ATOM 2353 C C . TRP A 1 301 ? 11.922 -6.48 15.711 1 97.19 301 TRP A C 1
ATOM 2355 O O . TRP A 1 301 ? 10.805 -6.18 16.141 1 97.19 301 TRP A O 1
ATOM 2365 N N . VAL A 1 302 ? 12.961 -5.672 15.82 1 98.06 302 VAL A N 1
ATOM 2366 C CA . VAL A 1 302 ? 12.828 -4.359 16.438 1 98.06 302 VAL A CA 1
ATOM 2367 C C . VAL A 1 302 ? 11.914 -3.477 15.594 1 98.06 302 VAL A C 1
ATOM 2369 O O . VAL A 1 302 ? 11.047 -2.777 16.125 1 98.06 302 VAL A O 1
ATOM 2372 N N . SER A 1 303 ? 12.117 -3.512 14.266 1 98.38 303 SER A N 1
ATOM 2373 C CA . SER A 1 303 ? 11.258 -2.746 13.367 1 98.38 303 SER A CA 1
ATOM 2374 C C . SER A 1 303 ? 9.812 -3.229 13.438 1 98.38 303 SER A C 1
ATOM 2376 O O . SER A 1 303 ? 8.883 -2.424 13.367 1 98.38 303 SER A O 1
ATOM 2378 N N . LEU A 1 304 ? 9.617 -4.551 13.531 1 98.62 304 LEU A N 1
ATOM 2379 C CA . LEU A 1 304 ? 8.281 -5.125 13.656 1 98.62 304 LEU A CA 1
ATOM 2380 C C . LEU A 1 304 ? 7.586 -4.617 14.914 1 98.62 304 LEU A C 1
ATOM 2382 O O . LEU A 1 304 ? 6.398 -4.285 14.883 1 98.62 304 LEU A O 1
ATOM 2386 N N . ILE A 1 305 ? 8.297 -4.484 16.016 1 98.69 305 ILE A N 1
ATOM 2387 C CA . ILE A 1 305 ? 7.75 -4.016 17.281 1 98.69 305 ILE A CA 1
ATOM 2388 C C . ILE A 1 305 ? 7.402 -2.533 17.188 1 98.69 305 ILE A C 1
ATOM 2390 O O . ILE A 1 305 ? 6.348 -2.102 17.656 1 98.69 305 ILE A O 1
ATOM 2394 N N . ILE A 1 306 ? 8.305 -1.744 16.609 1 98.75 306 ILE A N 1
ATOM 2395 C CA . ILE A 1 306 ? 8.047 -0.315 16.453 1 98.75 306 ILE A CA 1
ATOM 2396 C C . ILE A 1 306 ? 6.77 -0.102 15.656 1 98.75 306 ILE A C 1
ATOM 2398 O O . ILE A 1 306 ? 5.918 0.703 16.031 1 98.75 306 ILE A O 1
ATOM 2402 N N . GLY A 1 307 ? 6.637 -0.877 14.492 1 98.88 307 GLY A N 1
ATOM 2403 C CA . GLY A 1 307 ? 5.406 -0.819 13.719 1 98.88 307 GLY A CA 1
ATOM 2404 C C . GLY A 1 307 ? 4.18 -1.225 14.523 1 98.88 307 GLY A C 1
ATOM 2405 O O . GLY A 1 307 ? 3.141 -0.565 14.445 1 98.88 307 GLY A O 1
ATOM 2406 N N . THR A 1 308 ? 4.309 -2.24 15.297 1 98.81 308 THR A N 1
ATOM 2407 C CA . THR A 1 308 ? 3.223 -2.762 16.125 1 98.81 308 THR A CA 1
ATOM 2408 C C . THR A 1 308 ? 2.758 -1.717 17.125 1 98.81 308 THR A C 1
ATOM 2410 O O . THR A 1 308 ? 1.561 -1.448 17.25 1 98.81 308 THR A O 1
ATOM 2413 N N . ILE A 1 309 ? 3.707 -1.081 17.812 1 98.88 309 ILE A N 1
ATOM 2414 C CA . ILE A 1 309 ? 3.387 -0.071 18.812 1 98.88 309 ILE A CA 1
ATOM 2415 C C . ILE A 1 309 ? 2.74 1.138 18.141 1 98.88 309 ILE A C 1
ATOM 2417 O O . ILE A 1 309 ? 1.776 1.704 18.656 1 98.88 309 ILE A O 1
ATOM 2421 N N . SER A 1 310 ? 3.287 1.483 17.031 1 98.81 310 SER A N 1
ATOM 2422 C CA . SER A 1 310 ? 2.781 2.656 16.328 1 98.81 310 SER A CA 1
ATOM 2423 C C . SER A 1 310 ? 1.334 2.457 15.891 1 98.81 310 SER A C 1
ATOM 2425 O O . SER A 1 310 ? 0.505 3.355 16.031 1 98.81 310 SER A O 1
ATOM 2427 N N . GLY A 1 311 ? 1.005 1.238 15.281 1 98.81 311 GLY A N 1
ATOM 2428 C CA . GLY A 1 311 ? -0.375 0.946 14.922 1 98.81 311 GLY A CA 1
ATOM 2429 C C . GLY A 1 311 ? -1.316 0.982 16.109 1 98.81 311 GLY A C 1
ATOM 2430 O O . GLY A 1 311 ? -2.422 1.519 16.016 1 98.81 311 GLY A O 1
ATOM 2431 N N . PHE A 1 312 ? -0.839 0.496 17.188 1 98.75 312 PHE A N 1
ATOM 2432 C CA . PHE A 1 312 ? -1.62 0.437 18.406 1 98.75 312 PHE A CA 1
ATOM 2433 C C . PHE A 1 312 ? -1.937 1.839 18.922 1 98.75 312 PHE A C 1
ATOM 2435 O O . PHE A 1 312 ? -3.1 2.17 19.156 1 98.75 312 PHE A O 1
ATOM 2442 N N . ILE A 1 313 ? -0.934 2.742 19.031 1 98.69 313 ILE A N 1
ATOM 2443 C CA . ILE A 1 313 ? -1.112 4.078 19.594 1 98.69 313 ILE A CA 1
ATOM 2444 C C . ILE A 1 313 ? -1.938 4.93 18.625 1 98.69 313 ILE A C 1
ATOM 2446 O O . ILE A 1 313 ? -2.738 5.766 19.062 1 98.69 313 ILE A O 1
ATOM 2450 N N . SER A 1 314 ? -1.712 4.711 17.328 1 98.75 314 SER A N 1
ATOM 2451 C CA . SER A 1 314 ? -2.443 5.477 16.328 1 98.75 314 SER A CA 1
ATOM 2452 C C . SER A 1 314 ? -3.943 5.219 16.422 1 98.75 314 SER A C 1
ATOM 2454 O O . SER A 1 314 ? -4.742 6.156 16.422 1 98.75 314 SER A O 1
ATOM 2456 N N . VAL A 1 315 ? -4.367 3.939 16.531 1 98.75 315 VAL A N 1
ATOM 2457 C CA . VAL A 1 315 ? -5.785 3.6 16.625 1 98.75 315 VAL A CA 1
ATOM 2458 C C . VAL A 1 315 ? -6.375 4.199 17.891 1 98.75 315 VAL A C 1
ATOM 2460 O O . VAL A 1 315 ? -7.461 4.785 17.875 1 98.75 315 VAL A O 1
ATOM 2463 N N . LEU A 1 316 ? -5.66 4.094 19.031 1 98.5 316 LEU A N 1
ATOM 2464 C CA . LEU A 1 316 ? -6.141 4.652 20.281 1 98.5 316 LEU A CA 1
ATOM 2465 C C . LEU A 1 316 ? -6.285 6.168 20.188 1 98.5 316 LEU A C 1
ATOM 2467 O O . LEU A 1 316 ? -7.203 6.746 20.766 1 98.5 316 LEU A O 1
ATOM 2471 N N . GLY A 1 317 ? -5.34 6.77 19.5 1 98.44 317 GLY A N 1
ATOM 2472 C CA . GLY A 1 317 ? -5.426 8.203 19.297 1 98.44 317 GLY A CA 1
ATOM 2473 C C . GLY A 1 317 ? -6.676 8.625 18.547 1 98.44 317 GLY A C 1
ATOM 2474 O O . GLY A 1 317 ? -7.371 9.555 18.953 1 98.44 317 GLY A O 1
ATOM 2475 N N . TYR A 1 318 ? -6.98 7.98 17.438 1 97.56 318 TYR A N 1
ATOM 2476 C CA . TYR A 1 318 ? -8.156 8.305 16.641 1 97.56 318 TYR A CA 1
ATOM 2477 C C . TYR A 1 318 ? -9.438 8.086 17.438 1 97.56 318 TYR A C 1
ATOM 2479 O O . TYR A 1 318 ? -10.398 8.836 17.297 1 97.56 318 TYR A O 1
ATOM 2487 N N . GLU A 1 319 ? -9.438 7.047 18.281 1 96.56 319 GLU A N 1
ATOM 2488 C CA . GLU A 1 319 ? -10.656 6.656 18.984 1 96.56 319 GLU A CA 1
ATOM 2489 C C . GLU A 1 319 ? -10.883 7.512 20.219 1 96.56 319 GLU A C 1
ATOM 2491 O O . GLU A 1 319 ? -12.016 7.871 20.531 1 96.56 319 GLU A O 1
ATOM 2496 N N . PHE A 1 320 ? -9.781 7.895 20.938 1 96.19 320 PHE A N 1
ATOM 2497 C CA . PHE A 1 320 ? -9.977 8.469 22.266 1 96.19 320 PHE A CA 1
ATOM 2498 C C . PHE A 1 320 ? -9.367 9.867 22.344 1 96.19 320 PHE A C 1
ATOM 2500 O O . PHE A 1 320 ? -9.953 10.766 22.953 1 96.19 320 PHE A O 1
ATOM 2507 N N . ILE A 1 321 ? -8.258 10.133 21.719 1 95.75 321 ILE A N 1
ATOM 2508 C CA . ILE A 1 321 ? -7.523 11.375 21.906 1 95.75 321 ILE A CA 1
ATOM 2509 C C . ILE A 1 321 ? -8.125 12.469 21.031 1 95.75 321 ILE A C 1
ATOM 2511 O O . ILE A 1 321 ? -8.391 13.578 21.484 1 95.75 321 ILE A O 1
ATOM 2515 N N . THR A 1 322 ? -8.273 12.156 19.75 1 94.25 322 THR A N 1
ATOM 2516 C CA . THR A 1 322 ? -8.773 13.156 18.812 1 94.25 322 THR A CA 1
ATOM 2517 C C . THR A 1 322 ? -10.125 13.695 19.266 1 94.25 322 THR A C 1
ATOM 2519 O O . THR A 1 322 ? -10.328 14.914 19.312 1 94.25 322 THR A O 1
ATOM 2522 N N . PRO A 1 323 ? -11.125 12.836 19.672 1 93.88 323 PRO A N 1
ATOM 2523 C CA . PRO A 1 323 ? -12.398 13.375 20.141 1 93.88 323 PRO A CA 1
ATOM 2524 C C . PRO A 1 323 ? -12.258 14.195 21.422 1 93.88 323 PRO A C 1
ATOM 2526 O O . PRO A 1 323 ? -12.953 15.195 21.594 1 93.88 323 PRO A O 1
ATOM 2529 N N . THR A 1 324 ? -11.344 13.828 22.281 1 94.38 324 THR A N 1
ATOM 2530 C CA . THR A 1 324 ? -11.109 14.555 23.531 1 94.38 324 THR A CA 1
ATOM 2531 C C . THR A 1 324 ? -10.492 15.922 23.234 1 94.38 324 THR A C 1
ATOM 2533 O O . THR A 1 324 ? -10.883 16.922 23.844 1 94.38 324 THR A O 1
ATOM 2536 N N . LEU A 1 325 ? -9.539 15.977 22.312 1 93.38 325 LEU A N 1
ATOM 2537 C CA . LEU A 1 325 ? -8.914 17.234 21.922 1 93.38 325 LEU A CA 1
ATOM 2538 C C . LEU A 1 325 ? -9.922 18.172 21.281 1 93.38 325 LEU A C 1
ATOM 2540 O O . LEU A 1 325 ? -9.875 19.391 21.5 1 93.38 325 LEU A O 1
ATOM 2544 N N . SER A 1 326 ? -10.766 17.594 20.5 1 92.56 326 SER A N 1
ATOM 2545 C CA . SER A 1 326 ? -11.797 18.391 19.844 1 92.56 326 SER A CA 1
ATOM 2546 C C . SER A 1 326 ? -12.789 18.953 20.859 1 92.56 326 SER A C 1
ATOM 2548 O O . SER A 1 326 ? -13.086 20.141 20.859 1 92.56 326 SER A O 1
ATOM 2550 N N . LYS A 1 327 ? -13.305 18.156 21.797 1 91.5 327 LYS A N 1
ATOM 2551 C CA . LYS A 1 327 ? -14.352 18.531 22.734 1 91.5 327 LYS A CA 1
ATOM 2552 C C . LYS A 1 327 ? -13.797 19.406 23.859 1 91.5 327 LYS A C 1
ATOM 2554 O O . LYS A 1 327 ? -14.375 20.438 24.203 1 91.5 327 LYS A O 1
ATOM 2559 N N . ARG A 1 328 ? -12.648 19.062 24.453 1 92.75 328 ARG A N 1
ATOM 2560 C CA . ARG A 1 328 ? -12.125 19.734 25.641 1 92.75 328 ARG A CA 1
ATOM 2561 C C . ARG A 1 328 ? -11.062 20.766 25.266 1 92.75 328 ARG A C 1
ATOM 2563 O O . ARG A 1 328 ? -10.977 21.828 25.875 1 92.75 328 ARG A O 1
ATOM 2570 N N . GLY A 1 329 ? -10.328 20.469 24.234 1 92.44 329 GLY A N 1
ATOM 2571 C CA . GLY A 1 329 ? -9.211 21.328 23.875 1 92.44 329 GLY A CA 1
ATOM 2572 C C . GLY A 1 329 ? -9.555 22.344 22.812 1 92.44 329 GLY A C 1
ATOM 2573 O O . GLY A 1 329 ? -8.758 23.25 22.531 1 92.44 329 GLY A O 1
ATOM 2574 N N . LYS A 1 330 ? -10.672 22.203 22.234 1 93.56 330 LYS A N 1
ATOM 2575 C CA . LYS A 1 330 ? -11.078 23.062 21.125 1 93.56 330 LYS A CA 1
ATOM 2576 C C . LYS A 1 330 ? -10.016 23.078 20.031 1 93.56 330 LYS A C 1
ATOM 2578 O O . LYS A 1 330 ? -9.602 24.156 19.578 1 93.56 330 LYS A O 1
ATOM 2583 N N . LEU A 1 331 ? -9.516 21.969 19.75 1 96.75 331 LEU A N 1
ATOM 2584 C CA . LEU A 1 331 ? -8.539 21.734 18.688 1 96.75 331 LEU A CA 1
ATOM 2585 C C . LEU A 1 331 ? -9.086 20.766 17.656 1 96.75 331 LEU A C 1
ATOM 2587 O O . LEU A 1 331 ? -9.234 19.578 17.922 1 96.75 331 LEU A O 1
ATOM 2591 N N . HIS A 1 332 ? -9.461 21.328 16.531 1 96.88 332 HIS A N 1
ATOM 2592 C CA . HIS A 1 332 ? -10.031 20.516 15.453 1 96.88 332 HIS A CA 1
ATOM 2593 C C . HIS A 1 332 ? -8.945 20.031 14.492 1 96.88 332 HIS A C 1
ATOM 2595 O O . HIS A 1 332 ? -8.25 20.844 13.883 1 96.88 332 HIS A O 1
ATOM 2601 N N . ASP A 1 333 ? -8.75 18.828 14.367 1 97.75 333 ASP A N 1
ATOM 2602 C CA . ASP A 1 333 ? -7.82 18.125 13.477 1 97.75 333 ASP A CA 1
ATOM 2603 C C . ASP A 1 333 ? -8.57 17.25 12.477 1 97.75 333 ASP A C 1
ATOM 2605 O O . ASP A 1 333 ? -8.867 16.094 12.758 1 97.75 333 ASP A O 1
ATOM 2609 N N . THR A 1 334 ? -8.805 17.828 11.289 1 97.38 334 THR A N 1
ATOM 2610 C CA . THR A 1 334 ? -9.75 17.234 10.352 1 97.38 334 THR A CA 1
ATOM 2611 C C . THR A 1 334 ? -9.367 15.789 10.039 1 97.38 334 THR A C 1
ATOM 2613 O O . THR A 1 334 ? -10.203 14.891 10.094 1 97.38 334 THR A O 1
ATOM 2616 N N . CYS A 1 335 ? -8.086 15.539 9.672 1 97.56 335 CYS A N 1
ATOM 2617 C CA . CYS A 1 335 ? -7.656 14.211 9.266 1 97.56 335 CYS A CA 1
ATOM 2618 C C . CYS A 1 335 ? -7.109 13.422 10.445 1 97.56 335 CYS A C 1
ATOM 2620 O O . CYS A 1 335 ? -6.734 12.258 10.305 1 97.56 335 CYS A O 1
ATOM 2622 N N . GLY A 1 336 ? -7.047 14.031 11.672 1 97.75 336 GLY A N 1
ATOM 2623 C CA . GLY A 1 336 ? -6.402 13.383 12.797 1 97.75 336 GLY A CA 1
ATOM 2624 C C . GLY A 1 336 ? -4.914 13.172 12.594 1 97.75 336 GLY A C 1
ATOM 2625 O O . GLY A 1 336 ? -4.395 12.094 12.883 1 97.75 336 GLY A O 1
ATOM 2626 N N . VAL A 1 337 ? -4.223 14.156 12.102 1 98.38 337 VAL A N 1
ATOM 2627 C CA . VAL A 1 337 ? -2.816 14.031 11.734 1 98.38 337 VAL A CA 1
ATOM 2628 C C . VAL A 1 337 ? -1.983 13.742 12.977 1 98.38 337 VAL A C 1
ATOM 2630 O O . VAL A 1 337 ? -0.911 13.141 12.891 1 98.38 337 VAL A O 1
ATOM 2633 N N . ILE A 1 338 ? -2.473 14.156 14.195 1 98.56 338 ILE A N 1
ATOM 2634 C CA . ILE A 1 338 ? -1.747 13.906 15.43 1 98.56 338 ILE A CA 1
ATOM 2635 C C . ILE A 1 338 ? -1.579 12.406 15.641 1 98.56 338 ILE A C 1
ATOM 2637 O O . ILE A 1 338 ? -0.571 11.953 16.188 1 98.56 338 ILE A O 1
ATOM 2641 N N . ASN A 1 339 ? -2.514 11.602 15.188 1 98.75 339 ASN A N 1
ATOM 2642 C CA . ASN A 1 339 ? -2.525 10.164 15.414 1 98.75 339 ASN A CA 1
ATOM 2643 C C . ASN A 1 339 ? -1.724 9.422 14.344 1 98.75 339 ASN A C 1
ATOM 2645 O O . ASN A 1 339 ? -1.312 8.281 14.555 1 98.75 339 ASN A O 1
ATOM 2649 N N . LEU A 1 340 ? -1.543 9.969 13.203 1 98.56 340 LEU A N 1
ATOM 2650 C CA . LEU A 1 340 ? -0.815 9.344 12.102 1 98.56 340 LEU A CA 1
ATOM 2651 C C . LEU A 1 340 ? 0.621 9.852 12.039 1 98.56 340 LEU A C 1
ATOM 2653 O O . LEU A 1 340 ? 1.542 9.094 11.742 1 98.56 340 LEU A O 1
ATOM 2657 N N . HIS A 1 341 ? 0.816 11.164 12.312 1 98.81 341 HIS A N 1
ATOM 2658 C CA . HIS A 1 341 ? 2.133 11.773 12.156 1 98.81 341 HIS A CA 1
ATOM 2659 C C . HIS A 1 341 ? 2.688 12.227 13.508 1 98.81 341 HIS A C 1
ATOM 2661 O O . HIS A 1 341 ? 3.881 12.07 13.773 1 98.81 341 HIS A O 1
ATOM 2667 N N . GLY A 1 342 ? 1.852 12.797 14.398 1 98.69 342 GLY A N 1
ATOM 2668 C CA . GLY A 1 342 ? 2.311 13.336 15.664 1 98.69 342 GLY A CA 1
ATOM 2669 C C . GLY A 1 342 ? 2.84 12.273 16.609 1 98.69 342 GLY A C 1
ATOM 2670 O O . GLY A 1 342 ? 4.051 12.156 16.812 1 98.69 342 GLY A O 1
ATOM 2671 N N . PHE A 1 343 ? 1.945 11.414 17.078 1 98.75 343 PHE A N 1
ATOM 2672 C CA . PHE A 1 343 ? 2.32 10.398 18.047 1 98.75 343 PHE A CA 1
ATOM 2673 C C . PHE A 1 343 ? 3.33 9.422 17.453 1 98.75 343 PHE A C 1
ATOM 2675 O O . PHE A 1 343 ? 4.359 9.141 18.062 1 98.75 343 PHE A O 1
ATOM 2682 N N . PRO A 1 344 ? 3.117 8.875 16.266 1 98.88 344 PRO A N 1
ATOM 2683 C CA . PRO A 1 344 ? 4.145 8.016 15.672 1 98.88 344 PRO A CA 1
ATOM 2684 C C . PRO A 1 344 ? 5.469 8.742 15.453 1 98.88 344 PRO A C 1
ATOM 2686 O O . PRO A 1 344 ? 6.535 8.141 15.57 1 98.88 344 PRO A O 1
ATOM 2689 N N . GLY A 1 345 ? 5.41 10.062 15.086 1 98.81 345 GLY A N 1
ATOM 2690 C CA . GLY A 1 345 ? 6.625 10.852 14.977 1 98.81 345 GLY A CA 1
ATOM 2691 C C . GLY A 1 345 ? 7.375 10.984 16.281 1 98.81 345 GLY A C 1
ATOM 2692 O O . GLY A 1 345 ? 8.602 10.859 16.312 1 98.81 345 GLY A O 1
ATOM 2693 N N . ILE A 1 346 ? 6.668 11.227 17.328 1 98.75 346 ILE A N 1
ATOM 2694 C CA . ILE A 1 346 ? 7.262 11.312 18.656 1 98.75 346 ILE A CA 1
ATOM 2695 C C . ILE A 1 346 ? 7.852 9.953 19.047 1 98.75 346 ILE A C 1
ATOM 2697 O O . ILE A 1 346 ? 8.969 9.883 19.562 1 98.75 346 ILE A O 1
ATOM 2701 N N . LEU A 1 347 ? 7.074 8.875 18.766 1 98.81 347 LEU A N 1
ATOM 2702 C CA . LEU A 1 347 ? 7.594 7.535 19 1 98.81 347 LEU A CA 1
ATOM 2703 C C . LEU A 1 347 ? 8.914 7.328 18.25 1 98.81 347 LEU A C 1
ATOM 2705 O O . LEU A 1 347 ? 9.859 6.77 18.812 1 98.81 347 LEU A O 1
ATOM 2709 N N . SER A 1 348 ? 8.922 7.758 17.062 1 98.88 348 SER A N 1
ATOM 2710 C CA . SER A 1 348 ? 10.133 7.637 16.25 1 98.88 348 SER A CA 1
ATOM 2711 C C . SER A 1 348 ? 11.297 8.391 16.891 1 98.88 348 SER A C 1
ATOM 2713 O O . SER A 1 348 ? 12.414 7.883 16.922 1 98.88 348 SER A O 1
ATOM 2715 N N . GLY A 1 349 ? 11.039 9.656 17.328 1 98.75 349 GLY A N 1
ATOM 2716 C CA . GLY A 1 349 ? 12.062 10.438 18 1 98.75 349 GLY A CA 1
ATOM 2717 C C . GLY A 1 349 ? 12.586 9.773 19.266 1 98.75 349 GLY A C 1
ATOM 2718 O O . GLY A 1 349 ? 13.797 9.781 19.516 1 98.75 349 GLY A O 1
ATOM 2719 N N . LEU A 1 350 ? 11.711 9.18 20 1 98.81 350 LEU A N 1
ATOM 2720 C CA . LEU A 1 350 ? 12.117 8.469 21.203 1 98.81 350 LEU A CA 1
ATOM 2721 C C . LEU A 1 350 ? 12.992 7.262 20.859 1 98.81 350 LEU A C 1
ATOM 2723 O O . LEU A 1 350 ? 13.969 6.977 21.547 1 98.81 350 LEU A O 1
ATOM 2727 N N . CYS A 1 351 ? 12.617 6.559 19.812 1 98.75 351 CYS A N 1
ATOM 2728 C CA . CYS A 1 351 ? 13.445 5.461 19.328 1 98.75 351 CYS A CA 1
ATOM 2729 C C . CYS A 1 351 ? 14.82 5.965 18.891 1 98.75 351 CYS A C 1
ATOM 2731 O O . CYS A 1 351 ? 15.836 5.312 19.141 1 98.75 351 CYS A O 1
ATOM 2733 N N . GLY A 1 352 ? 14.812 7.188 18.234 1 98.56 352 GLY A N 1
ATOM 2734 C CA . GLY A 1 352 ? 16.078 7.785 17.844 1 98.56 352 GLY A CA 1
ATOM 2735 C C . GLY A 1 352 ? 17 8.055 19.016 1 98.56 352 GLY A C 1
ATOM 2736 O O . GLY A 1 352 ? 18.219 7.855 18.938 1 98.56 352 GLY A O 1
ATOM 2737 N N . ILE A 1 353 ? 16.469 8.484 20.156 1 98.56 353 ILE A N 1
ATOM 2738 C CA . ILE A 1 353 ? 17.219 8.742 21.375 1 98.56 353 ILE A CA 1
ATOM 2739 C C . ILE A 1 353 ? 17.734 7.422 21.953 1 98.56 353 ILE A C 1
ATOM 2741 O O . ILE A 1 353 ? 18.922 7.281 22.219 1 98.56 353 ILE A O 1
ATOM 2745 N N . LEU A 1 354 ? 16.859 6.461 22.031 1 98.38 354 LEU A N 1
ATOM 2746 C CA . LEU A 1 354 ? 17.172 5.172 22.641 1 98.38 354 LEU A CA 1
ATOM 2747 C C . LEU A 1 354 ? 18.25 4.445 21.844 1 98.38 354 LEU A C 1
ATOM 2749 O O . LEU A 1 354 ? 19.219 3.936 22.422 1 98.38 354 LEU A O 1
ATOM 2753 N N . PHE A 1 355 ? 18.141 4.395 20.531 1 98 355 PHE A N 1
ATOM 2754 C CA . PHE A 1 355 ? 19.016 3.561 19.719 1 98 355 PHE A CA 1
ATOM 2755 C C . PHE A 1 355 ? 20.359 4.258 19.484 1 98 355 PHE A C 1
ATOM 2757 O O . PHE A 1 355 ? 21.359 3.602 19.219 1 98 355 PHE A O 1
ATOM 2764 N N . ALA A 1 356 ? 20.344 5.633 19.562 1 97.12 356 ALA A N 1
ATOM 2765 C CA . ALA A 1 356 ? 21.641 6.316 19.562 1 97.12 356 ALA A CA 1
ATOM 2766 C C . ALA A 1 356 ? 22.469 5.91 20.781 1 97.12 356 ALA A C 1
ATOM 2768 O O . ALA A 1 356 ? 23.703 5.867 20.703 1 97.12 356 ALA A O 1
ATOM 2769 N N . PHE A 1 357 ? 21.781 5.609 21.844 1 94.5 357 PHE A N 1
ATOM 2770 C CA . PHE A 1 357 ? 22.422 5.215 23.094 1 94.5 357 PHE A CA 1
ATOM 2771 C C . PHE A 1 357 ? 22.844 3.752 23.047 1 94.5 357 PHE A C 1
ATOM 2773 O O . PHE A 1 357 ? 23.953 3.402 23.484 1 94.5 357 PHE A O 1
ATOM 2780 N N . ILE A 1 358 ? 22.062 2.861 22.453 1 94.69 358 ILE A N 1
ATOM 2781 C CA . ILE A 1 358 ? 22.219 1.415 22.547 1 94.69 358 ILE A CA 1
ATOM 2782 C C . ILE A 1 358 ? 23.109 0.917 21.422 1 94.69 358 ILE A C 1
ATOM 2784 O O . ILE A 1 358 ? 24 0.099 21.641 1 94.69 358 ILE A O 1
ATOM 2788 N N . TYR A 1 359 ? 22.844 1.355 20.188 1 94.62 359 TYR A N 1
ATOM 2789 C CA . TYR A 1 359 ? 23.562 0.838 19.031 1 94.62 359 TYR A CA 1
ATOM 2790 C C . TYR A 1 359 ? 24.859 1.608 18.797 1 94.62 359 TYR A C 1
ATOM 2792 O O . TYR A 1 359 ? 24.891 2.566 18.016 1 94.62 359 TYR A O 1
ATOM 2800 N N . THR A 1 360 ? 25.969 1.032 19.391 1 93.06 360 THR A N 1
ATOM 2801 C CA . THR A 1 360 ? 27.281 1.637 19.25 1 93.06 360 THR A CA 1
ATOM 2802 C C . THR A 1 360 ? 28 1.112 18.016 1 93.06 360 THR A C 1
ATOM 2804 O O . THR A 1 360 ? 27.438 0.323 17.25 1 93.06 360 THR A O 1
ATOM 2807 N N . LYS A 1 361 ? 29.188 1.562 17.828 1 91.06 361 LYS A N 1
ATOM 2808 C CA . LYS A 1 361 ? 29.969 1.26 16.641 1 91.06 361 LYS A CA 1
ATOM 2809 C C . LYS A 1 361 ? 30.094 -0.247 16.422 1 91.06 361 LYS A C 1
ATOM 2811 O O . LYS A 1 361 ? 30.141 -0.72 15.289 1 91.06 361 LYS A O 1
ATOM 2816 N N . ASN A 1 362 ? 30.062 -1.054 17.438 1 90.5 362 ASN A N 1
ATOM 2817 C CA . ASN A 1 362 ? 30.297 -2.492 17.391 1 90.5 362 ASN A CA 1
ATOM 2818 C C . ASN A 1 362 ? 29.156 -3.229 16.703 1 90.5 362 ASN A C 1
ATOM 2820 O O . ASN A 1 362 ? 29.312 -4.383 16.297 1 90.5 362 ASN A O 1
ATOM 2824 N N . TYR A 1 363 ? 28.031 -2.564 16.531 1 90.19 363 TYR A N 1
ATOM 2825 C CA . TYR A 1 363 ? 26.859 -3.203 15.922 1 90.19 363 TYR A CA 1
ATOM 2826 C C . TYR A 1 363 ? 26.906 -3.088 14.406 1 90.19 363 TYR A C 1
ATOM 2828 O O . TYR A 1 363 ? 26.094 -3.699 13.703 1 90.19 363 TYR A O 1
ATOM 2836 N N . TYR A 1 364 ? 27.875 -2.312 13.922 1 88.62 364 TYR A N 1
ATOM 2837 C CA . TYR A 1 364 ? 27.938 -2.025 12.492 1 88.62 364 TYR A CA 1
ATOM 2838 C C . TYR A 1 364 ? 29.281 -2.418 11.906 1 88.62 364 TYR A C 1
ATOM 2840 O O . TYR A 1 364 ? 30.266 -2.59 12.648 1 88.62 364 TYR A O 1
ATOM 2848 N N . ILE A 1 365 ? 29.266 -2.551 10.609 1 82.62 365 ILE A N 1
ATOM 2849 C CA . ILE A 1 365 ? 30.5 -2.904 9.906 1 82.62 365 ILE A CA 1
ATOM 2850 C C . ILE A 1 365 ? 30.844 -1.817 8.891 1 82.62 365 ILE A C 1
ATOM 2852 O O . ILE A 1 365 ? 30 -0.984 8.555 1 82.62 365 ILE A O 1
ATOM 2856 N N . ASN A 1 366 ? 32.031 -1.76 8.352 1 77.75 366 ASN A N 1
ATOM 2857 C CA . ASN A 1 366 ? 32.5 -0.96 7.223 1 77.75 366 ASN A CA 1
ATOM 2858 C C . ASN A 1 366 ? 32.219 0.521 7.422 1 77.75 366 ASN A C 1
ATOM 2860 O O . ASN A 1 366 ? 31.703 1.184 6.516 1 77.75 366 ASN A O 1
ATOM 2864 N N . ASP A 1 367 ? 32.25 1.086 8.617 1 84.69 367 ASP A N 1
ATOM 2865 C CA . ASP A 1 367 ? 32.156 2.508 8.93 1 84.69 367 ASP A CA 1
ATOM 2866 C C . ASP A 1 367 ? 30.703 2.986 8.789 1 84.69 367 ASP A C 1
ATOM 2868 O O . ASP A 1 367 ? 30.453 4.18 8.609 1 84.69 367 ASP A O 1
ATOM 2872 N N . GLU A 1 368 ? 29.797 2.08 8.758 1 88.25 368 GLU A N 1
ATOM 2873 C CA . GLU A 1 368 ? 28.375 2.398 8.672 1 88.25 368 GLU A CA 1
ATOM 2874 C C . GLU A 1 368 ? 27.938 3.32 9.812 1 88.25 368 GLU A C 1
ATOM 2876 O O . GLU A 1 368 ? 27.109 4.203 9.617 1 88.25 368 GLU A O 1
ATOM 2881 N N . TYR A 1 369 ? 28.562 3.078 10.938 1 92.38 369 TYR A N 1
ATOM 2882 C CA . TYR A 1 369 ? 28.219 3.863 12.117 1 92.38 369 TYR A CA 1
ATOM 2883 C C . TYR A 1 369 ? 28.469 5.348 11.875 1 92.38 369 TYR A C 1
ATOM 2885 O O . TYR A 1 369 ? 27.672 6.191 12.281 1 92.38 369 TYR A O 1
ATOM 2893 N N . TYR A 1 370 ? 29.531 5.688 11.141 1 92.75 370 TYR A N 1
ATOM 2894 C CA . TYR A 1 370 ? 29.906 7.074 10.891 1 92.75 370 TYR A CA 1
ATOM 2895 C C . TYR A 1 370 ? 29.016 7.699 9.82 1 92.75 370 TYR A C 1
ATOM 2897 O O . TYR A 1 370 ? 28.891 8.922 9.75 1 92.75 370 TYR A O 1
ATOM 2905 N N . LEU A 1 371 ? 28.422 6.855 9.039 1 91.25 371 LEU A N 1
ATOM 2906 C CA . LEU A 1 371 ? 27.484 7.348 8.039 1 91.25 371 LEU A CA 1
ATOM 2907 C C . LEU A 1 371 ? 26.141 7.672 8.68 1 91.25 371 LEU A C 1
ATOM 2909 O O . LEU A 1 371 ? 25.469 8.633 8.289 1 91.25 371 LEU A O 1
ATOM 2913 N N . ILE A 1 372 ? 25.766 6.918 9.695 1 94.38 372 ILE A N 1
ATOM 2914 C CA . ILE A 1 372 ? 24.516 7.105 10.414 1 94.38 372 ILE A CA 1
ATOM 2915 C C . ILE A 1 372 ? 24.625 8.305 11.352 1 94.38 372 ILE A C 1
ATOM 2917 O O . ILE A 1 372 ? 23.719 9.133 11.43 1 94.38 372 ILE A O 1
ATOM 2921 N N . TYR A 1 373 ? 25.844 8.32 12.055 1 96.12 373 TYR A N 1
ATOM 2922 C CA . TYR A 1 373 ? 26.125 9.383 13.008 1 96.12 373 TYR A CA 1
ATOM 2923 C C . TYR A 1 373 ? 27.438 10.078 12.68 1 96.12 373 TYR A C 1
ATOM 2925 O O . TYR A 1 373 ? 28.438 9.883 13.367 1 96.12 373 TYR A O 1
ATOM 2933 N N . PRO A 1 374 ? 27.328 11.008 11.781 1 94.69 374 PRO A N 1
ATOM 2934 C CA . PRO A 1 374 ? 28.578 11.617 11.297 1 94.69 374 PRO A CA 1
ATOM 2935 C C . PRO A 1 374 ? 29.312 12.398 12.391 1 94.69 374 PRO A C 1
ATOM 2937 O O . PRO A 1 374 ? 30.531 12.5 12.359 1 94.69 374 PRO A O 1
ATOM 2940 N N . ALA A 1 375 ? 28.703 12.898 13.359 1 95.81 375 ALA A N 1
ATOM 2941 C CA . ALA A 1 375 ? 29.312 13.68 14.422 1 95.81 375 ALA A CA 1
ATOM 2942 C C . ALA A 1 375 ? 30.25 12.812 15.273 1 95.81 375 ALA A C 1
ATOM 2944 O O . ALA A 1 375 ? 31.156 13.328 15.938 1 95.81 375 ALA A O 1
ATOM 2945 N N . THR A 1 376 ? 30.062 11.578 15.258 1 94.81 376 THR A N 1
ATOM 2946 C CA . THR A 1 376 ? 30.844 10.68 16.078 1 94.81 376 THR A CA 1
ATOM 2947 C C . THR A 1 376 ? 32.25 10.516 15.516 1 94.81 376 THR A C 1
ATOM 2949 O O . THR A 1 376 ? 33.188 10.102 16.234 1 94.81 376 THR A O 1
ATOM 2952 N N . LYS A 1 377 ? 32.406 10.766 14.289 1 93.19 377 LYS A N 1
ATOM 2953 C CA . LYS A 1 377 ? 33.75 10.766 13.695 1 93.19 377 LYS A CA 1
ATOM 2954 C C . LYS A 1 377 ? 34.656 11.812 14.359 1 93.19 377 LYS A C 1
ATOM 2956 O O . LYS A 1 377 ? 35.875 11.641 14.438 1 93.19 377 LYS A O 1
ATOM 2961 N N . ASN A 1 378 ? 34.062 12.844 14.836 1 93.88 378 ASN A N 1
ATOM 2962 C CA . ASN A 1 378 ? 34.812 13.945 15.445 1 93.88 378 ASN A CA 1
ATOM 2963 C C . ASN A 1 378 ? 34.719 13.891 16.969 1 93.88 378 ASN A C 1
ATOM 2965 O O . ASN A 1 378 ? 34.812 14.922 17.641 1 93.88 378 ASN A O 1
ATOM 2969 N N . GLY A 1 379 ? 34.406 12.805 17.547 1 93.69 379 GLY A N 1
ATOM 2970 C CA . GLY A 1 379 ? 34.562 12.617 18.969 1 93.69 379 GLY A CA 1
ATOM 2971 C C . GLY A 1 379 ? 33.281 12.625 19.734 1 93.69 379 GLY A C 1
ATOM 2972 O O . GLY A 1 379 ? 33.25 12.391 20.953 1 93.69 379 GLY A O 1
ATOM 2973 N N . ARG A 1 380 ? 32.125 12.836 19.109 1 96.69 380 ARG A N 1
ATOM 2974 C CA . ARG A 1 380 ? 30.859 12.781 19.812 1 96.69 380 ARG A CA 1
ATOM 2975 C C . ARG A 1 380 ? 30.562 11.367 20.312 1 96.69 380 ARG A C 1
ATOM 2977 O O . ARG A 1 380 ? 30.656 10.406 19.531 1 96.69 380 ARG A O 1
ATOM 2984 N N . THR A 1 381 ? 30.203 11.297 21.578 1 96.38 381 THR A N 1
ATOM 2985 C CA . THR A 1 381 ? 29.906 10 22.172 1 96.38 381 THR A CA 1
ATOM 2986 C C . THR A 1 381 ? 28.469 9.594 21.891 1 96.38 381 THR A C 1
ATOM 2988 O O . THR A 1 381 ? 27.656 10.422 21.469 1 96.38 381 THR A O 1
ATOM 2991 N N . SER A 1 382 ? 28.141 8.344 22.156 1 95.94 382 SER A N 1
ATOM 2992 C CA . SER A 1 382 ? 26.797 7.836 21.984 1 95.94 382 SER A CA 1
ATOM 2993 C C . SER A 1 382 ? 25.797 8.578 22.875 1 95.94 382 SER A C 1
ATOM 2995 O O . SER A 1 382 ? 24.688 8.898 22.453 1 95.94 382 SER A O 1
ATOM 2997 N N . SER A 1 383 ? 26.188 8.844 24.109 1 96.94 383 SER A N 1
ATOM 2998 C CA . SER A 1 383 ? 25.328 9.57 25.047 1 96.94 383 SER A CA 1
ATOM 2999 C C . SER A 1 383 ? 25.078 11 24.562 1 96.94 383 SER A C 1
ATOM 3001 O O . SER A 1 383 ? 23.969 11.508 24.703 1 96.94 383 SER A O 1
ATOM 3003 N N . GLN A 1 384 ? 26.109 11.602 24.047 1 97.69 384 GLN A N 1
ATOM 3004 C CA . GLN A 1 384 ? 25.953 12.945 23.5 1 97.69 384 GLN A CA 1
ATOM 3005 C C . GLN A 1 384 ? 25.031 12.945 22.281 1 97.69 384 GLN A C 1
ATOM 3007 O O . GLN A 1 384 ? 24.188 13.844 22.125 1 97.69 384 GLN A O 1
ATOM 3012 N N . GLN A 1 385 ? 25.234 11.977 21.438 1 98.06 385 GLN A N 1
ATOM 3013 C CA . GLN A 1 385 ? 24.359 11.867 20.266 1 98.06 385 GLN A CA 1
ATOM 3014 C C . GLN A 1 385 ? 22.906 11.703 20.688 1 98.06 385 GLN A C 1
ATOM 3016 O O . GLN A 1 385 ? 22 12.281 20.078 1 98.06 385 GLN A O 1
ATOM 3021 N N . ALA A 1 386 ? 22.641 10.898 21.703 1 98.25 386 ALA A N 1
ATOM 3022 C CA . ALA A 1 386 ? 21.297 10.719 22.234 1 98.25 386 ALA A CA 1
ATOM 3023 C C . ALA A 1 386 ? 20.719 12.047 22.719 1 98.25 386 ALA A C 1
ATOM 3025 O O . ALA A 1 386 ? 19.531 12.32 22.516 1 98.25 386 ALA A O 1
ATOM 3026 N N . LEU A 1 387 ? 21.531 12.797 23.391 1 98.19 387 LEU A N 1
ATOM 3027 C CA . LEU A 1 387 ? 21.094 14.109 23.859 1 98.19 387 LEU A CA 1
ATOM 3028 C C . LEU A 1 387 ? 20.703 15.008 22.688 1 98.19 387 LEU A C 1
ATOM 3030 O O . LEU A 1 387 ? 19.703 15.719 22.75 1 98.19 387 LEU A O 1
ATOM 3034 N N . TYR A 1 388 ? 21.516 15.031 21.656 1 98.5 388 TYR A N 1
ATOM 3035 C CA . TYR A 1 388 ? 21.219 15.852 20.484 1 98.5 388 TYR A CA 1
ATOM 3036 C C . TYR A 1 388 ? 19.938 15.367 19.797 1 98.5 388 TYR A C 1
ATOM 3038 O O . TYR A 1 388 ? 19.172 16.172 19.281 1 98.5 388 TYR A O 1
ATOM 3046 N N . GLN A 1 389 ? 19.766 14.023 19.766 1 98.75 389 GLN A N 1
ATOM 3047 C CA . GLN A 1 389 ? 18.5 13.492 19.25 1 98.75 389 GLN A CA 1
ATOM 3048 C C . GLN A 1 389 ? 17.312 14.047 20.031 1 98.75 389 GLN A C 1
ATOM 3050 O O . GLN A 1 389 ? 16.281 14.391 19.453 1 98.75 389 GLN A O 1
ATOM 3055 N N . PHE A 1 390 ? 17.453 14.094 21.328 1 98.69 390 PHE A N 1
ATOM 3056 C CA . PHE A 1 390 ? 16.406 14.625 22.188 1 98.69 390 PHE A CA 1
ATOM 3057 C C . PHE A 1 390 ? 16.156 16.094 21.875 1 98.69 390 PHE A C 1
ATOM 3059 O O . PHE A 1 390 ? 15 16.516 21.734 1 98.69 390 PHE A O 1
ATOM 3066 N N . ILE A 1 391 ? 17.188 16.875 21.75 1 98.69 391 ILE A N 1
ATOM 3067 C CA . ILE A 1 391 ? 17.062 18.297 21.453 1 98.69 391 ILE A CA 1
ATOM 3068 C C . ILE A 1 391 ? 16.391 18.484 20.094 1 98.69 391 ILE A C 1
ATOM 3070 O O . ILE A 1 391 ? 15.531 19.344 19.938 1 98.69 391 ILE A O 1
ATOM 3074 N N . GLY A 1 392 ? 16.766 17.641 19.109 1 98.75 392 GLY A N 1
ATOM 3075 C CA . GLY A 1 392 ? 16.125 17.688 17.812 1 98.75 392 GLY A CA 1
ATOM 3076 C C . GLY A 1 392 ? 14.625 17.453 17.875 1 98.75 392 GLY A C 1
ATOM 3077 O O . GLY A 1 392 ? 13.852 18.141 17.203 1 98.75 392 GLY A O 1
ATOM 3078 N N . LEU A 1 393 ? 14.211 16.484 18.641 1 98.75 393 LEU A N 1
ATOM 3079 C CA . LEU A 1 393 ? 12.789 16.188 18.812 1 98.75 393 LEU A CA 1
ATOM 3080 C C . LEU A 1 393 ? 12.055 17.391 19.406 1 98.75 393 LEU A C 1
ATOM 3082 O O . LEU A 1 393 ? 10.977 17.766 18.938 1 98.75 393 LEU A O 1
ATOM 3086 N N . VAL A 1 394 ? 12.633 18 20.406 1 98.75 394 VAL A N 1
ATOM 3087 C CA . VAL A 1 394 ? 12.023 19.141 21.094 1 98.75 394 VAL A CA 1
ATOM 3088 C C . VAL A 1 394 ? 11.906 20.312 20.109 1 98.75 394 VAL A C 1
ATOM 3090 O O . VAL A 1 394 ? 10.859 20.969 20.031 1 98.75 394 VAL A O 1
ATOM 3093 N N . ILE A 1 395 ? 12.945 20.578 19.359 1 98.69 395 ILE A N 1
ATOM 3094 C CA . ILE A 1 395 ? 12.953 21.672 18.406 1 98.69 395 ILE A CA 1
ATOM 3095 C C . ILE A 1 395 ? 11.914 21.422 17.312 1 98.69 395 ILE A C 1
ATOM 3097 O O . ILE A 1 395 ? 11.195 22.328 16.906 1 98.69 395 ILE A O 1
ATOM 3101 N N . SER A 1 396 ? 11.852 20.172 16.828 1 98.69 396 SER A N 1
ATOM 3102 C CA . SER A 1 396 ? 10.875 19.828 15.805 1 98.69 396 SER A CA 1
ATOM 3103 C C . SER A 1 396 ? 9.453 20.062 16.297 1 98.69 396 SER A C 1
ATOM 3105 O O . SER A 1 396 ? 8.633 20.625 15.57 1 98.69 396 SER A O 1
ATOM 3107 N N . LEU A 1 397 ? 9.148 19.656 17.516 1 98.5 397 LEU A N 1
ATOM 3108 C CA . LEU A 1 397 ? 7.812 19.75 18.094 1 98.5 397 LEU A CA 1
ATOM 3109 C C . LEU A 1 397 ? 7.43 21.203 18.359 1 98.5 397 LEU A C 1
ATOM 3111 O O . LEU A 1 397 ? 6.453 21.703 17.812 1 98.5 397 LEU A O 1
ATOM 3115 N N . PHE A 1 398 ? 8.266 21.922 19.078 1 98.56 398 PHE A N 1
ATOM 3116 C CA . PHE A 1 398 ? 7.879 23.234 19.562 1 98.56 398 PHE A CA 1
ATOM 3117 C C . PHE A 1 398 ? 8.203 24.312 18.516 1 98.56 398 PHE A C 1
ATOM 3119 O O . PHE A 1 398 ? 7.484 25.297 18.406 1 98.56 398 PHE A O 1
ATOM 3126 N N . GLY A 1 399 ? 9.312 24.125 17.812 1 98.62 399 GLY A N 1
ATOM 3127 C CA . GLY A 1 399 ? 9.594 25.047 16.734 1 98.62 399 GLY A CA 1
ATOM 3128 C C . GLY A 1 399 ? 8.492 25.125 15.695 1 98.62 399 GLY A C 1
ATOM 3129 O O . GLY A 1 399 ? 8.094 26.203 15.273 1 98.62 399 GLY A O 1
ATOM 3130 N N . SER A 1 400 ? 8 23.938 15.297 1 98.69 400 SER A N 1
ATOM 3131 C CA . SER A 1 400 ? 6.945 23.906 14.297 1 98.69 400 SER A CA 1
ATOM 3132 C C . SER A 1 400 ? 5.625 24.422 14.867 1 98.69 400 SER A C 1
ATOM 3134 O O . SER A 1 400 ? 4.867 25.094 14.172 1 98.69 400 SER A O 1
ATOM 3136 N N . LEU A 1 401 ? 5.336 24.109 16.141 1 98.75 401 LEU A N 1
ATOM 3137 C CA . LEU A 1 401 ? 4.117 24.594 16.781 1 98.75 401 LEU A CA 1
ATOM 3138 C C . LEU A 1 401 ? 4.094 26.109 16.828 1 98.75 401 LEU A C 1
ATOM 3140 O O . LEU A 1 401 ? 3.07 26.734 16.516 1 98.75 401 LEU A O 1
ATOM 3144 N N . ILE A 1 402 ? 5.223 26.734 17.172 1 98.69 402 ILE A N 1
ATOM 3145 C CA . ILE A 1 402 ? 5.336 28.188 17.234 1 98.69 402 ILE A CA 1
ATOM 3146 C C . ILE A 1 402 ? 5.164 28.781 15.844 1 98.69 402 ILE A C 1
ATOM 3148 O O . ILE A 1 402 ? 4.441 29.766 15.656 1 98.69 402 ILE A O 1
ATOM 3152 N N . GLY A 1 403 ? 5.863 28.172 14.859 1 98.75 403 GLY A N 1
ATOM 3153 C CA . GLY A 1 403 ? 5.676 28.609 13.484 1 98.75 403 GLY A CA 1
ATOM 3154 C C . GLY A 1 403 ? 4.23 28.531 13.023 1 98.75 403 GLY A C 1
ATOM 3155 O O . GLY A 1 403 ? 3.746 29.422 12.336 1 98.75 403 GLY A O 1
ATOM 3156 N N . GLY A 1 404 ? 3.537 27.406 13.391 1 98.81 404 GLY A N 1
ATOM 3157 C CA . GLY A 1 404 ? 2.131 27.25 13.062 1 98.81 404 GLY A CA 1
ATOM 3158 C C . GLY A 1 404 ? 1.242 28.297 13.711 1 98.81 404 GLY A C 1
ATOM 3159 O O . GLY A 1 404 ? 0.367 28.859 13.055 1 98.81 404 GLY A O 1
ATOM 3160 N N . ILE A 1 405 ? 1.475 28.609 14.969 1 98.69 405 ILE A N 1
ATOM 3161 C CA . ILE A 1 405 ? 0.689 29.594 15.703 1 98.69 405 ILE A CA 1
ATOM 3162 C C . ILE A 1 405 ? 0.862 30.969 15.062 1 98.69 405 ILE A C 1
ATOM 3164 O O . ILE A 1 405 ? -0.121 31.672 14.82 1 98.69 405 ILE A O 1
ATOM 3168 N N . LEU A 1 406 ? 2.078 31.344 14.781 1 98.75 406 LEU A N 1
ATOM 3169 C CA . LEU A 1 406 ? 2.354 32.625 14.156 1 98.75 406 LEU A CA 1
ATOM 3170 C C . LEU A 1 406 ? 1.698 32.719 12.789 1 98.75 406 LEU A C 1
ATOM 3172 O O . LEU A 1 406 ? 1.129 33.781 12.43 1 98.75 406 LEU A O 1
ATOM 3176 N N . THR A 1 407 ? 1.758 31.656 12.016 1 98.81 407 THR A N 1
ATOM 3177 C CA . THR A 1 407 ? 1.118 31.641 10.711 1 98.81 407 THR A CA 1
ATOM 3178 C C . THR A 1 407 ? -0.4 31.703 10.844 1 98.81 407 THR A C 1
ATOM 3180 O O . THR A 1 407 ? -1.076 32.312 10.023 1 98.81 407 THR A O 1
ATOM 3183 N N . GLY A 1 408 ? -0.903 31 11.891 1 98.69 408 GLY A N 1
ATOM 3184 C CA . GLY A 1 408 ? -2.33 31.078 12.164 1 98.69 408 GLY A CA 1
ATOM 3185 C C . GLY A 1 408 ? -2.809 32.5 12.43 1 98.69 408 GLY A C 1
ATOM 3186 O O . GLY A 1 408 ? -3.877 32.906 11.961 1 98.69 408 GLY A O 1
ATOM 3187 N N . ILE A 1 409 ? -2.02 33.281 13.148 1 98.5 409 ILE A N 1
ATOM 3188 C CA . ILE A 1 409 ? -2.348 34.688 13.438 1 98.5 409 ILE A CA 1
ATOM 3189 C C . ILE A 1 409 ? -2.375 35.5 12.141 1 98.5 409 ILE A C 1
ATOM 3191 O O . ILE A 1 409 ? -3.266 36.312 11.93 1 98.5 409 ILE A O 1
ATOM 3195 N N . LEU A 1 410 ? -1.474 35.188 11.312 1 98.38 410 LEU A N 1
ATOM 3196 C CA . LEU A 1 410 ? -1.427 35.875 10.016 1 98.38 410 LEU A CA 1
ATOM 3197 C C . LEU A 1 410 ? -2.645 35.5 9.172 1 98.38 410 LEU A C 1
ATOM 3199 O O . LEU A 1 410 ? -3.227 36.375 8.508 1 98.38 410 LEU A O 1
ATOM 3203 N N . LEU A 1 411 ? -3.064 34.219 9.164 1 98.12 411 LEU A N 1
ATOM 3204 C CA . LEU A 1 411 ? -4.148 33.719 8.328 1 98.12 411 LEU A CA 1
ATOM 3205 C C . LEU A 1 411 ? -5.5 34.25 8.82 1 98.12 411 LEU A C 1
ATOM 3207 O O . LEU A 1 411 ? -6.477 34.25 8.07 1 98.12 411 LEU A O 1
ATOM 3211 N N . ARG A 1 412 ? -5.508 34.688 10.039 1 96.38 412 ARG A N 1
ATOM 3212 C CA . ARG A 1 412 ? -6.762 35.156 10.625 1 96.38 412 ARG A CA 1
ATOM 3213 C C . ARG A 1 412 ? -7.047 36.594 10.219 1 96.38 412 ARG A C 1
ATOM 3215 O O . ARG A 1 412 ? -8.164 37.094 10.414 1 96.38 412 ARG A O 1
ATOM 3222 N N . LEU A 1 413 ? -6.129 37.25 9.633 1 95.81 413 LEU A N 1
ATOM 3223 C CA . LEU A 1 413 ? -6.328 38.656 9.219 1 95.81 413 LEU A CA 1
ATOM 3224 C C . LEU A 1 413 ? -7.48 38.75 8.227 1 95.81 413 LEU A C 1
ATOM 3226 O O . LEU A 1 413 ? -7.656 37.875 7.371 1 95.81 413 LEU A O 1
ATOM 3230 N N . PRO A 1 414 ? -8.227 39.75 8.281 1 93.12 414 PRO A N 1
ATOM 3231 C CA . PRO A 1 414 ? -9.438 39.906 7.465 1 93.12 414 PRO A CA 1
ATOM 3232 C C . PRO A 1 414 ? -9.125 40.188 6 1 93.12 414 PRO A C 1
ATOM 3234 O O . PRO A 1 414 ? -10.023 40.125 5.152 1 93.12 414 PRO A O 1
ATOM 3237 N N . ILE A 1 415 ? -7.965 40.375 5.68 1 93.94 415 ILE A N 1
ATOM 3238 C CA . ILE A 1 415 ? -7.59 40.719 4.312 1 93.94 415 ILE A CA 1
ATOM 3239 C C . ILE A 1 415 ? -7.715 39.5 3.41 1 93.94 415 ILE A C 1
ATOM 3241 O O . ILE A 1 415 ? -7.816 39.625 2.188 1 93.94 415 ILE A O 1
ATOM 3245 N N . TRP A 1 416 ? -7.727 38.281 3.994 1 95.06 416 TRP A N 1
ATOM 3246 C CA . TRP A 1 416 ? -7.746 37.062 3.199 1 95.06 416 TRP A CA 1
ATOM 3247 C C . TRP A 1 416 ? -9.18 36.594 2.979 1 95.06 416 TRP A C 1
ATOM 3249 O O . TRP A 1 416 ? -10.047 36.781 3.834 1 95.06 416 TRP A O 1
ATOM 3259 N N . ASP A 1 417 ? -9.32 35.969 1.789 1 93.81 417 ASP A N 1
ATOM 3260 C CA . ASP A 1 417 ? -10.57 35.25 1.567 1 93.81 417 ASP A CA 1
ATOM 3261 C C . ASP A 1 417 ? -10.758 34.125 2.59 1 93.81 417 ASP A C 1
ATOM 3263 O O . ASP A 1 417 ? -9.82 33.375 2.859 1 93.81 417 ASP A O 1
ATOM 3267 N N . LYS A 1 418 ? -11.961 34.125 3.209 1 94.62 418 LYS A N 1
ATOM 3268 C CA . LYS A 1 418 ? -12.273 33.094 4.207 1 94.62 418 LYS A CA 1
ATOM 3269 C C . LYS A 1 418 ? -13.438 32.219 3.748 1 94.62 418 LYS A C 1
ATOM 3271 O O . LYS A 1 418 ? -14.391 32.719 3.145 1 94.62 418 LYS A O 1
ATOM 3276 N N . VAL A 1 419 ? -13.344 30.922 4.078 1 96.56 419 VAL A N 1
ATOM 3277 C CA . VAL A 1 419 ? -14.43 30 3.762 1 96.56 419 VAL A CA 1
ATOM 3278 C C . VAL A 1 419 ? -15.656 30.328 4.617 1 96.56 419 VAL A C 1
ATOM 3280 O O . VAL A 1 419 ? -15.562 30.375 5.848 1 96.56 419 VAL A O 1
ATOM 3283 N N . PRO A 1 420 ? -16.781 30.594 3.965 1 95.81 420 PRO A N 1
ATOM 3284 C CA . PRO A 1 420 ? -18 30.797 4.754 1 95.81 420 PRO A CA 1
ATOM 3285 C C . PRO A 1 420 ? -18.375 29.578 5.594 1 95.81 420 PRO A C 1
ATOM 3287 O O . PRO A 1 420 ? -18.109 28.438 5.191 1 95.81 420 PRO A O 1
ATOM 3290 N N . ASP A 1 421 ? -19.016 29.781 6.691 1 96.12 421 ASP A N 1
ATOM 3291 C CA . ASP A 1 421 ? -19.344 28.734 7.645 1 96.12 421 ASP A CA 1
ATOM 3292 C C . ASP A 1 421 ? -20.156 27.625 6.98 1 96.12 421 ASP A C 1
ATOM 3294 O O . ASP A 1 421 ? -19.953 26.438 7.262 1 96.12 421 ASP A O 1
ATOM 3298 N N . GLU A 1 422 ? -21.047 27.969 6.016 1 94.38 422 GLU A N 1
ATOM 3299 C CA . GLU A 1 422 ? -21.953 27 5.379 1 94.38 422 GLU A CA 1
ATOM 3300 C C . GLU A 1 422 ? -21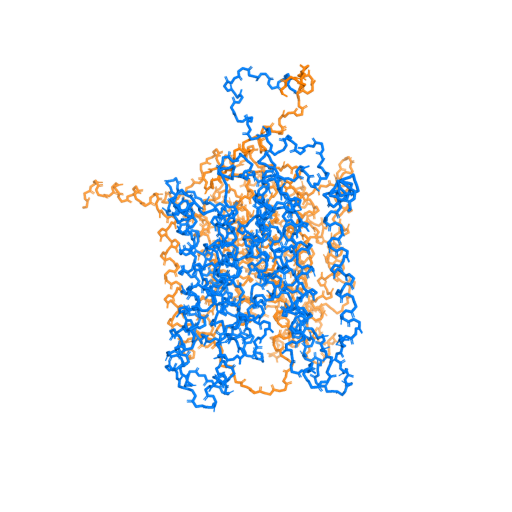.203 26.141 4.363 1 94.38 422 GLU A C 1
ATOM 3302 O O . GLU A 1 422 ? -21.672 25.078 3.977 1 94.38 422 GLU A O 1
ATOM 3307 N N . GLU A 1 423 ? -19.984 26.641 4.008 1 95.81 423 GLU A N 1
ATOM 3308 C CA . GLU A 1 423 ? -19.25 25.969 2.934 1 95.81 423 GLU A CA 1
ATOM 3309 C C . GLU A 1 423 ? -18.031 25.234 3.475 1 95.81 423 GLU A C 1
ATOM 3311 O O . GLU A 1 423 ? -17.203 24.75 2.703 1 95.81 423 GLU A O 1
ATOM 3316 N N . LEU A 1 424 ? -17.969 25.172 4.746 1 97.38 424 LEU A N 1
ATOM 3317 C CA . LEU A 1 424 ? -16.891 24.375 5.336 1 97.38 424 LEU A CA 1
ATOM 3318 C C . LEU A 1 424 ? -16.953 22.922 4.867 1 97.38 424 LEU A C 1
ATOM 3320 O O . LEU A 1 424 ? -18.047 22.359 4.758 1 97.38 424 LEU A O 1
ATOM 3324 N N . PHE A 1 425 ? -15.789 22.344 4.5 1 97.25 425 PHE A N 1
ATOM 3325 C CA . PHE A 1 425 ? -15.648 20.953 4.102 1 97.25 425 PHE A CA 1
ATOM 3326 C C . PHE A 1 425 ? -16.438 20.656 2.83 1 97.25 425 PHE A C 1
ATOM 3328 O O . PHE A 1 425 ? -16.922 19.547 2.635 1 97.25 425 PHE A O 1
ATOM 3335 N N . SER A 1 426 ? -16.609 21.734 1.998 1 96.25 426 SER A N 1
ATOM 3336 C CA . SER A 1 426 ? -17.391 21.594 0.769 1 96.25 426 SER A CA 1
ATOM 3337 C C . SER A 1 426 ? -16.656 22.203 -0.421 1 96.25 426 SER A C 1
ATOM 3339 O O . SER A 1 426 ? -15.898 23.156 -0.264 1 96.25 426 SER A O 1
ATOM 3341 N N . ASP A 1 427 ? -16.859 21.625 -1.601 1 96.06 427 ASP A N 1
ATOM 3342 C CA . ASP A 1 427 ? -16.234 22.094 -2.836 1 96.06 427 ASP A CA 1
ATOM 3343 C C . ASP A 1 427 ? -17.094 23.172 -3.494 1 96.06 427 ASP A C 1
ATOM 3345 O O . ASP A 1 427 ? -16.656 23.812 -4.457 1 96.06 427 ASP A O 1
ATOM 3349 N N . ASN A 1 428 ? -18.234 23.453 -3.014 1 93 428 ASN A N 1
ATOM 3350 C CA . ASN A 1 428 ? -19.266 24.219 -3.697 1 93 428 ASN A CA 1
ATOM 3351 C C . ASN A 1 428 ? -18.797 25.625 -4.027 1 93 428 ASN A C 1
ATOM 3353 O O . ASN A 1 428 ? -19.141 26.172 -5.082 1 93 428 ASN A O 1
ATOM 3357 N N . LYS A 1 429 ? -18.125 26.25 -3.18 1 93.25 429 LYS A N 1
ATOM 3358 C CA . LYS A 1 429 ? -17.734 27.641 -3.379 1 93.25 429 LYS A CA 1
ATOM 3359 C C . LYS A 1 429 ? -16.609 27.75 -4.395 1 93.25 429 LYS A C 1
ATOM 3361 O O . LYS A 1 429 ? -16.578 28.703 -5.191 1 93.25 429 LYS A O 1
ATOM 3366 N N . TYR A 1 430 ? -15.711 26.875 -4.461 1 95.06 430 TYR A N 1
ATOM 3367 C CA . TYR A 1 430 ? -14.453 27.109 -5.168 1 95.06 430 TYR A CA 1
ATOM 3368 C C . TYR A 1 430 ? -14.359 26.234 -6.418 1 95.06 430 TYR A C 1
ATOM 3370 O O . TYR A 1 430 ? -13.469 26.438 -7.246 1 95.06 430 TYR A O 1
ATOM 3378 N N . PHE A 1 431 ? -15.25 25.234 -6.633 1 95.12 431 PHE A N 1
ATOM 3379 C CA . PHE A 1 431 ? -15.219 24.375 -7.805 1 95.12 431 PHE A CA 1
ATOM 3380 C C . PHE A 1 431 ? -16.578 24.344 -8.492 1 95.12 431 PHE A C 1
ATOM 3382 O O . PHE A 1 431 ? -17.609 24.406 -7.836 1 95.12 431 PHE A O 1
ATOM 3389 N N . HIS A 1 432 ? -16.578 24.25 -9.844 1 94.44 432 HIS A N 1
ATOM 3390 C CA . HIS A 1 432 ? -17.781 23.891 -10.586 1 94.44 432 HIS A CA 1
ATOM 3391 C C . HIS A 1 432 ? -18.125 22.422 -10.383 1 94.44 432 HIS A C 1
ATOM 3393 O O . HIS A 1 432 ? -17.406 21.531 -10.836 1 94.44 432 HIS A O 1
ATOM 3399 N N . THR A 1 433 ? -19.312 22.25 -9.625 1 91.75 433 THR A N 1
ATOM 3400 C CA . THR A 1 433 ? -19.703 20.891 -9.281 1 91.75 433 THR A CA 1
ATOM 3401 C C . THR A 1 433 ? -20.75 20.359 -10.266 1 91.75 433 THR A C 1
ATOM 3403 O O . THR A 1 433 ? -21.547 21.125 -10.797 1 91.75 433 THR A O 1
ATOM 3406 N N . PRO A 1 434 ? -20.688 19.078 -10.562 1 88.69 434 PRO A N 1
ATOM 3407 C CA . PRO A 1 434 ? -21.672 18.484 -11.484 1 88.69 434 PRO A CA 1
ATOM 3408 C C . PRO A 1 434 ? -23.078 18.453 -10.891 1 88.69 434 PRO A C 1
ATOM 3410 O O . PRO A 1 434 ? -23.266 18.734 -9.703 1 88.69 434 PRO A O 1
ATOM 3413 N N . ASP A 1 435 ? -24.078 17.969 -11.711 1 81.19 435 ASP A N 1
ATOM 3414 C CA . ASP A 1 435 ? -25.5 18.062 -11.391 1 81.19 435 ASP A CA 1
ATOM 3415 C C . ASP A 1 435 ? -25.859 17.141 -10.227 1 81.19 435 ASP A C 1
ATOM 3417 O O . ASP A 1 435 ? -26.781 17.422 -9.461 1 81.19 435 ASP A O 1
ATOM 3421 N N . ASP A 1 436 ? -25.062 16.141 -10.07 1 82.06 436 ASP A N 1
ATOM 3422 C CA . ASP A 1 436 ? -25.438 15.148 -9.062 1 82.06 436 ASP A CA 1
ATOM 3423 C C . ASP A 1 436 ? -24.734 15.414 -7.734 1 82.06 436 ASP A C 1
ATOM 3425 O O . ASP A 1 436 ? -24.906 14.664 -6.773 1 82.06 436 ASP A O 1
ATOM 3429 N N . TYR A 1 437 ? -24.031 16.516 -7.633 1 87.19 437 TYR A N 1
ATOM 3430 C CA . TYR A 1 437 ? -23.203 16.797 -6.465 1 87.19 437 TYR A CA 1
ATOM 3431 C C . TYR A 1 437 ? -24.047 16.859 -5.199 1 87.19 437 TYR A C 1
ATOM 3433 O O . TYR A 1 437 ? -23.719 16.219 -4.199 1 87.19 437 TYR A O 1
ATOM 3441 N N . GLU A 1 438 ? -25.172 17.531 -5.266 1 84.69 438 GLU A N 1
ATOM 3442 C CA . GLU A 1 438 ? -26.016 17.672 -4.082 1 84.69 438 GLU A CA 1
ATOM 3443 C C . GLU A 1 438 ? -26.688 16.359 -3.719 1 84.69 438 GLU A C 1
ATOM 3445 O O . GLU A 1 438 ? -26.797 16 -2.541 1 84.69 438 GLU A O 1
ATOM 3450 N N . PHE A 1 439 ? -27.062 15.602 -4.68 1 78.75 439 PHE A N 1
ATOM 3451 C CA . PHE A 1 439 ? -27.734 14.336 -4.449 1 78.75 439 PHE A CA 1
ATOM 3452 C C . PHE A 1 439 ? -26.781 13.305 -3.865 1 78.75 439 PHE A C 1
ATOM 3454 O O . PHE A 1 439 ? -27.094 12.664 -2.855 1 78.75 439 PHE A O 1
ATOM 3461 N N . THR A 1 440 ? -25.688 13.164 -4.383 1 78.81 440 THR A N 1
ATOM 3462 C CA . THR A 1 440 ? -24.734 12.117 -4.023 1 78.81 440 THR A CA 1
ATOM 3463 C C . THR A 1 440 ? -24.109 12.406 -2.666 1 78.81 440 THR A C 1
ATOM 3465 O O . THR A 1 440 ? -23.781 11.484 -1.917 1 78.81 440 THR A O 1
ATOM 3468 N N . THR A 1 441 ? -24.062 13.664 -2.316 1 81.75 441 THR A N 1
ATOM 3469 C CA . THR A 1 441 ? -23.266 13.984 -1.133 1 81.75 441 THR A CA 1
ATOM 3470 C C . THR A 1 441 ? -24.172 14.336 0.043 1 81.75 441 THR A C 1
ATOM 3472 O O . THR A 1 441 ? -23.75 14.289 1.199 1 81.75 441 THR A O 1
ATOM 3475 N N . LYS A 1 442 ? -25.391 14.703 -0.198 1 77.81 442 LYS A N 1
ATOM 3476 C CA . LYS A 1 442 ? -26.25 15.148 0.891 1 77.81 442 LYS A CA 1
ATOM 3477 C C . LYS A 1 442 ? -27.516 14.305 0.964 1 77.81 442 LYS A C 1
ATOM 3479 O O . LYS A 1 442 ? -27.859 13.773 2.023 1 77.81 442 LYS A O 1
ATOM 3484 N N . ILE A 1 443 ? -28.125 14.047 -0.103 1 74.88 443 ILE A N 1
ATOM 3485 C CA . ILE A 1 443 ? -29.469 13.492 -0.125 1 74.88 443 ILE A CA 1
ATOM 3486 C C . ILE A 1 443 ? -29.406 11.977 0.046 1 74.88 443 ILE A C 1
ATOM 3488 O O . ILE A 1 443 ? -30.234 11.391 0.737 1 74.88 443 ILE A O 1
ATOM 3492 N N . SER A 1 444 ? -28.484 11.406 -0.529 1 69.62 444 SER A N 1
ATOM 3493 C CA . SER A 1 444 ? -28.406 9.953 -0.518 1 69.62 444 SER A CA 1
ATOM 3494 C C . SER A 1 444 ? -28.25 9.414 0.903 1 69.62 444 SER A C 1
ATOM 3496 O O . SER A 1 444 ? -28.781 8.352 1.229 1 69.62 444 SER A O 1
ATOM 3498 N N . SER A 1 445 ? -27.672 10.133 1.76 1 68.69 445 SER A N 1
ATOM 3499 C CA . SER A 1 445 ? -27.438 9.703 3.133 1 68.69 445 SER A CA 1
ATOM 3500 C C . SER A 1 445 ? -28.688 9.852 3.988 1 68.69 445 SER A C 1
ATOM 3502 O O . SER A 1 445 ? -28.781 9.234 5.055 1 68.69 445 SER A O 1
ATOM 3504 N N . LYS A 1 446 ? -29.578 10.57 3.553 1 66.25 446 LYS A N 1
ATOM 3505 C CA . LYS A 1 446 ? -30.781 10.844 4.32 1 66.25 446 LYS A CA 1
ATOM 3506 C C . LYS A 1 446 ? -31.906 9.883 3.939 1 66.25 446 LYS A C 1
ATOM 3508 O O . LYS A 1 446 ? -32.906 9.781 4.652 1 66.25 446 LYS A O 1
ATOM 3513 N N . ILE A 1 447 ? -31.75 9.188 2.844 1 59 447 ILE A N 1
ATOM 3514 C CA . ILE A 1 447 ? -32.812 8.297 2.355 1 59 447 ILE A CA 1
ATOM 3515 C C . ILE A 1 447 ? -32.844 7.031 3.207 1 59 447 ILE A C 1
ATOM 3517 O O . ILE A 1 447 ? -33.781 6.238 3.102 1 59 447 ILE A O 1
ATOM 3521 N N . LYS A 1 448 ? -32.094 6.801 4.152 1 54.72 448 LYS A N 1
ATOM 3522 C CA . LYS A 1 448 ? -32.312 5.664 5.043 1 54.72 448 LYS A CA 1
ATOM 3523 C C . LYS A 1 448 ? -33.688 5.727 5.688 1 54.72 448 LYS A C 1
ATOM 3525 O O . LYS A 1 448 ? -34.312 4.691 5.914 1 54.72 448 LYS A O 1
ATOM 3530 N N . ASP A 1 449 ? -34.156 6.793 6.238 1 46.41 449 ASP A N 1
ATOM 3531 C CA . ASP A 1 449 ? -35.312 7.098 7.066 1 46.41 449 ASP A CA 1
ATOM 3532 C C . ASP A 1 449 ? -36.594 7.199 6.219 1 46.41 449 ASP A C 1
ATOM 3534 O O . ASP A 1 449 ? -37.656 7.574 6.719 1 46.41 449 ASP A O 1
ATOM 3538 N N . ILE A 1 450 ? -36.562 7.145 5.098 1 42.41 450 ILE A N 1
ATOM 3539 C CA . ILE A 1 450 ? -37.781 7.301 4.293 1 42.41 450 ILE A CA 1
ATOM 3540 C C . ILE A 1 450 ? -38.656 6.066 4.449 1 42.41 450 ILE A C 1
ATOM 3542 O O . ILE A 1 450 ? -39.812 6.078 4.059 1 42.41 450 ILE A O 1
ATOM 3546 N N . LYS A 1 451 ? -38.094 4.98 4.801 1 42.78 451 LYS A N 1
ATOM 3547 C CA . LYS A 1 451 ? -39.125 3.953 5.012 1 42.78 451 LYS A CA 1
ATOM 3548 C C . LYS A 1 451 ? -40.156 4.418 6.016 1 42.78 451 LYS A C 1
ATOM 3550 O O . LYS A 1 451 ? -41.281 3.895 6.043 1 42.78 451 LYS A O 1
ATOM 3555 N N . ASN A 1 452 ? -39.688 4.895 7.102 1 36.88 452 ASN A N 1
ATOM 3556 C CA . ASN A 1 452 ? -40.719 5.23 8.07 1 36.88 452 ASN A CA 1
ATOM 3557 C C . ASN A 1 452 ? -41.656 6.328 7.551 1 36.88 452 ASN A C 1
ATOM 3559 O O . ASN A 1 452 ? -42.719 6.566 8.117 1 36.88 452 ASN A O 1
ATOM 3563 N N . GLN A 1 453 ? -41.062 7.426 6.977 1 35.53 453 GLN A N 1
ATOM 3564 C CA . GLN A 1 453 ? -42.062 8.367 6.504 1 35.53 453 GLN A CA 1
ATOM 3565 C C . GLN A 1 453 ? -42.688 7.895 5.188 1 35.53 453 GLN A C 1
ATOM 3567 O O . GLN A 1 453 ? -42 7.281 4.363 1 35.53 453 GLN A O 1
ATOM 3572 N N . ASN A 1 454 ? -43.906 7.523 5.168 1 34.84 454 ASN A N 1
ATOM 3573 C CA . ASN A 1 454 ? -44.75 7.305 4.012 1 34.84 454 ASN A CA 1
ATOM 3574 C C . ASN A 1 454 ? -44.25 8.031 2.777 1 34.84 454 ASN A C 1
ATOM 3576 O O . ASN A 1 454 ? -44.812 9.055 2.373 1 34.84 454 ASN A O 1
ATOM 3580 N N . TYR A 1 455 ? -42.906 8.328 2.777 1 35.47 455 TYR A N 1
ATOM 3581 C CA . TYR A 1 455 ? -42.5 8.992 1.549 1 35.47 455 TYR A CA 1
ATOM 3582 C C . TYR A 1 455 ? -42.5 8.016 0.379 1 35.47 455 TYR A C 1
ATOM 3584 O O . TYR A 1 455 ? -41.938 6.918 0.482 1 35.47 455 TYR A O 1
ATOM 3592 N N . ASN A 1 456 ? -43.438 7.914 -0.365 1 33.94 456 ASN A N 1
ATOM 3593 C CA . ASN A 1 456 ? -43.562 7.324 -1.693 1 33.94 456 ASN A CA 1
ATOM 3594 C C . ASN A 1 456 ? -42.344 7.629 -2.557 1 33.94 456 ASN A C 1
ATOM 3596 O O . ASN A 1 456 ? -42.188 8.758 -3.023 1 33.94 456 ASN A O 1
ATOM 3600 N N . LEU A 1 457 ? -41.25 7.207 -2.33 1 37.25 457 LEU A N 1
ATOM 3601 C CA . LEU A 1 457 ? -40.125 7.262 -3.234 1 37.25 457 LEU A CA 1
ATOM 3602 C C . LEU A 1 457 ? -40.562 7.234 -4.691 1 37.25 457 LEU A C 1
ATOM 3604 O O . LEU A 1 457 ? -39.75 7.297 -5.605 1 37.25 457 LEU A O 1
ATOM 3608 N N . GLU A 1 458 ? -41.75 6.758 -5.035 1 32.28 458 GLU A N 1
ATOM 3609 C CA . GLU A 1 458 ? -42.5 6.883 -6.281 1 32.28 458 GLU A CA 1
ATOM 3610 C C . GLU A 1 458 ? -42.594 8.336 -6.727 1 32.28 458 GLU A C 1
ATOM 3612 O O . GLU A 1 458 ? -42.656 8.617 -7.926 1 32.28 458 GLU A O 1
ATOM 3617 N N . THR A 1 459 ? -42.75 9.383 -5.809 1 31 459 THR A N 1
ATOM 3618 C CA . THR A 1 459 ? -43 10.781 -6.148 1 31 459 THR A CA 1
ATOM 3619 C C . THR A 1 459 ? -41.688 11.547 -6.258 1 31 459 THR A C 1
ATOM 3621 O O . THR A 1 459 ? -41.688 12.75 -6.523 1 31 459 THR A O 1
ATOM 3624 N N . ILE A 1 460 ? -40.5 11.133 -5.867 1 31.78 460 ILE A N 1
ATOM 3625 C CA . ILE A 1 460 ? -39.375 11.992 -6.164 1 31.78 460 ILE A CA 1
ATOM 3626 C C . ILE A 1 460 ? -38.781 11.633 -7.535 1 31.78 460 ILE A C 1
ATOM 3628 O O . ILE A 1 460 ? -38.5 10.461 -7.809 1 31.78 460 ILE A O 1
ATOM 3632 N N . ILE B 1 1 ? -14.891 -28.625 35.781 1 52.28 1 ILE B N 1
ATOM 3633 C CA . ILE B 1 1 ? -14.891 -27.297 35.188 1 52.28 1 ILE B CA 1
ATOM 3634 C C . ILE B 1 1 ? -16.328 -26.781 35.062 1 52.28 1 ILE B C 1
ATOM 3636 O O . ILE B 1 1 ? -17.172 -27.422 34.438 1 52.28 1 ILE B O 1
ATOM 3640 N N . ASP B 1 2 ? -16.797 -25.969 35.844 1 68.75 2 ASP B N 1
ATOM 3641 C CA . ASP B 1 2 ? -18.125 -25.422 36.062 1 68.75 2 ASP B CA 1
ATOM 3642 C C . ASP B 1 2 ? -18.75 -24.938 34.75 1 68.75 2 ASP B C 1
ATOM 3644 O O . ASP B 1 2 ? -18.047 -24.391 33.906 1 68.75 2 ASP B O 1
ATOM 3648 N N . CYS B 1 3 ? -19.812 -25.578 34.438 1 80.69 3 CYS B N 1
ATOM 3649 C CA . CYS B 1 3 ? -20.641 -25.312 33.25 1 80.69 3 CYS B CA 1
ATOM 3650 C C . CYS B 1 3 ? -20.766 -23.812 33 1 80.69 3 CYS B C 1
ATOM 3652 O O . CYS B 1 3 ? -20.734 -23.375 31.875 1 80.69 3 CYS B O 1
ATOM 3654 N N . LYS B 1 4 ? -20.781 -23.047 34.094 1 83.06 4 LYS B N 1
ATOM 3655 C CA . LYS B 1 4 ? -20.906 -21.594 33.969 1 83.06 4 LYS B CA 1
ATOM 3656 C C . LYS B 1 4 ? -19.609 -20.984 33.438 1 83.06 4 LYS B C 1
ATOM 3658 O O . LYS B 1 4 ? -19.641 -20.109 32.562 1 83.06 4 LYS B O 1
ATOM 3663 N N . MET B 1 5 ? -18.625 -21.391 33.938 1 86.88 5 MET B N 1
ATOM 3664 C CA . MET B 1 5 ? -17.312 -20.906 33.5 1 86.88 5 MET B CA 1
ATOM 3665 C C . MET B 1 5 ? -17.047 -21.281 32.062 1 86.88 5 MET B C 1
ATOM 3667 O O . MET B 1 5 ? -16.5 -20.484 31.297 1 86.88 5 MET B O 1
ATOM 3671 N N . PHE B 1 6 ? -17.422 -22.469 31.688 1 86.75 6 PHE B N 1
ATOM 3672 C CA . PHE B 1 6 ? -17.266 -22.922 30.312 1 86.75 6 PHE B CA 1
ATOM 3673 C C . PHE B 1 6 ? -18.094 -22.062 29.375 1 86.75 6 PHE B C 1
ATOM 3675 O O . PHE B 1 6 ? -17.625 -21.672 28.297 1 86.75 6 PHE B O 1
ATOM 3682 N N . LYS B 1 7 ? -19.328 -21.781 29.781 1 84.75 7 LYS B N 1
ATOM 3683 C CA . LYS B 1 7 ? -20.219 -20.938 28.969 1 84.75 7 LYS B CA 1
ATOM 3684 C C . LYS B 1 7 ? -19.641 -19.531 28.797 1 84.75 7 LYS B C 1
ATOM 3686 O O . LYS B 1 7 ? -19.75 -18.938 27.734 1 84.75 7 LYS B O 1
ATOM 3691 N N . GLN B 1 8 ? -19.125 -19.047 29.891 1 87.12 8 GLN B N 1
ATOM 3692 C CA . GLN B 1 8 ? -18.516 -17.719 29.844 1 87.12 8 GLN B CA 1
ATOM 3693 C C . GLN B 1 8 ? -17.297 -17.719 28.922 1 87.12 8 GLN B C 1
ATOM 3695 O O . GLN B 1 8 ? -17.062 -16.75 28.188 1 87.12 8 GLN B O 1
ATOM 3700 N N . PHE B 1 9 ? -16.609 -18.75 28.938 1 86.5 9 PHE B N 1
ATOM 3701 C CA . PHE B 1 9 ? -15.438 -18.891 28.078 1 86.5 9 PHE B CA 1
ATOM 3702 C C . PHE B 1 9 ? -15.852 -18.953 26.609 1 86.5 9 PHE B C 1
ATOM 3704 O O . PHE B 1 9 ? -15.211 -18.344 25.75 1 86.5 9 PHE B O 1
ATOM 3711 N N . VAL B 1 10 ? -16.781 -19.688 26.375 1 86.38 10 VAL B N 1
ATOM 3712 C CA . VAL B 1 10 ? -17.266 -19.859 25 1 86.38 10 VAL B CA 1
ATOM 3713 C C . VAL B 1 10 ? -17.766 -18.516 24.469 1 86.38 10 VAL B C 1
ATOM 3715 O O . VAL B 1 10 ? -17.5 -18.156 23.312 1 86.38 10 VAL B O 1
ATOM 3718 N N . LYS B 1 11 ? -18.469 -17.828 25.312 1 87.88 11 LYS B N 1
ATOM 3719 C CA . LYS B 1 11 ? -18.953 -16.516 24.906 1 87.88 11 LYS B CA 1
ATOM 3720 C C . LYS B 1 11 ? -17.812 -15.539 24.641 1 87.88 11 LYS B C 1
ATOM 3722 O O . LYS B 1 11 ? -17.844 -14.766 23.688 1 87.88 11 LYS B O 1
ATOM 3727 N N . PHE B 1 12 ? -16.922 -15.633 25.531 1 90.44 12 PHE B N 1
ATOM 3728 C CA . PHE B 1 12 ? -15.734 -14.805 25.375 1 90.44 12 PHE B CA 1
ATOM 3729 C C . PHE B 1 12 ? -15 -15.141 24.094 1 90.44 12 PHE B C 1
ATOM 3731 O O . PHE B 1 12 ? -14.609 -14.25 23.344 1 90.44 12 PHE B O 1
ATOM 3738 N N . TRP B 1 13 ? -14.859 -16.406 23.797 1 90.81 13 TRP B N 1
ATOM 3739 C CA . TRP B 1 13 ? -14.203 -16.859 22.594 1 90.81 13 TRP B CA 1
ATOM 3740 C C . TRP B 1 13 ? -14.953 -16.391 21.344 1 90.81 13 TRP B C 1
ATOM 3742 O O . TRP B 1 13 ? -14.344 -15.922 20.391 1 90.81 13 TRP B O 1
ATOM 3752 N N . GLN B 1 14 ? -16.172 -16.438 21.359 1 88.62 14 GLN B N 1
ATOM 3753 C CA . GLN B 1 14 ? -16.984 -16.078 20.203 1 88.62 14 GLN B CA 1
ATOM 3754 C C . GLN B 1 14 ? -16.906 -14.578 19.922 1 88.62 14 GLN B C 1
ATOM 3756 O O . GLN B 1 14 ? -16.891 -14.156 18.766 1 88.62 14 GLN B O 1
ATOM 3761 N N . ASN B 1 15 ? -16.781 -13.875 21.016 1 90.31 15 ASN B N 1
ATOM 3762 C CA . ASN B 1 15 ? -16.797 -12.422 20.859 1 90.31 15 ASN B CA 1
ATOM 3763 C C . ASN B 1 15 ? -15.43 -11.875 20.484 1 90.31 15 ASN B C 1
ATOM 3765 O O . ASN B 1 15 ? -15.336 -10.812 19.859 1 90.31 15 ASN B O 1
ATOM 3769 N N . TYR B 1 16 ? -14.391 -12.602 20.875 1 94.81 16 TYR B N 1
ATOM 3770 C CA . TYR B 1 16 ? -13.055 -12.039 20.719 1 94.81 16 TYR B CA 1
ATOM 3771 C C . TYR B 1 16 ? -12.172 -12.977 19.906 1 94.81 16 TYR B C 1
ATOM 3773 O O . TYR B 1 16 ? -10.945 -12.891 19.969 1 94.81 16 TYR B O 1
ATOM 3781 N N . GLN B 1 17 ? -12.75 -13.906 19.234 1 95.94 17 GLN B N 1
ATOM 3782 C CA . GLN B 1 17 ? -12.023 -14.953 18.516 1 95.94 17 GLN B CA 1
ATOM 3783 C C . GLN B 1 17 ? -11 -14.359 17.562 1 95.94 17 GLN B C 1
ATOM 3785 O O . GLN B 1 17 ? -9.828 -14.758 17.562 1 95.94 17 GLN B O 1
ATOM 3790 N N . PHE B 1 18 ? -11.43 -13.406 16.734 1 97.19 18 PHE B N 1
ATOM 3791 C CA . PHE B 1 18 ? -10.555 -12.789 15.75 1 97.19 18 PHE B CA 1
ATOM 3792 C C . PHE B 1 18 ? -9.367 -12.117 16.422 1 97.19 18 PHE B C 1
ATOM 3794 O O . PHE B 1 18 ? -8.211 -12.367 16.062 1 97.19 18 PHE B O 1
ATOM 3801 N N . THR B 1 19 ? -9.602 -11.242 17.391 1 96.94 19 THR B N 1
ATOM 3802 C CA . THR B 1 19 ? -8.586 -10.477 18.094 1 96.94 19 THR B CA 1
ATOM 3803 C C . THR B 1 19 ? -7.613 -11.406 18.828 1 96.94 19 THR B C 1
ATOM 3805 O O . THR B 1 19 ? -6.402 -11.195 18.781 1 96.94 19 THR B O 1
ATOM 3808 N N . LEU B 1 20 ? -8.117 -12.445 19.484 1 96.94 20 LEU B N 1
ATOM 3809 C CA . LEU B 1 20 ? -7.285 -13.367 20.234 1 96.94 20 LEU B CA 1
ATOM 3810 C C . LEU B 1 20 ? -6.359 -14.148 19.312 1 96.94 20 LEU B C 1
ATOM 3812 O O . LEU B 1 20 ? -5.164 -14.273 19.578 1 96.94 20 LEU B O 1
ATOM 3816 N N . LEU B 1 21 ? -6.93 -14.633 18.219 1 97.31 21 LEU B N 1
ATOM 3817 C CA . LEU B 1 21 ? -6.137 -15.445 17.297 1 97.31 21 LEU B CA 1
ATOM 3818 C C . LEU B 1 21 ? -5.062 -14.602 16.625 1 97.31 21 LEU B C 1
ATOM 3820 O O . LEU B 1 21 ? -3.891 -14.984 16.594 1 97.31 21 LEU B O 1
ATOM 3824 N N . LEU B 1 22 ? -5.48 -13.43 16.047 1 98.38 22 LEU B N 1
ATOM 3825 C CA . LEU B 1 22 ? -4.523 -12.594 15.328 1 98.38 22 LEU B CA 1
ATOM 3826 C C . LEU B 1 22 ? -3.443 -12.078 16.266 1 98.38 22 LEU B C 1
ATOM 3828 O O . LEU B 1 22 ? -2.273 -11.984 15.891 1 98.38 22 LEU B O 1
ATOM 3832 N N . THR B 1 23 ? -3.791 -11.68 17.547 1 98.31 23 THR B N 1
ATOM 3833 C CA . THR B 1 23 ? -2.812 -11.242 18.531 1 98.31 23 THR B CA 1
ATOM 3834 C C . THR B 1 23 ? -1.841 -12.367 18.859 1 98.31 23 THR B C 1
ATOM 3836 O O . THR B 1 23 ? -0.628 -12.156 18.922 1 98.31 23 THR B O 1
ATOM 3839 N N . PHE B 1 24 ? -2.389 -13.578 19.078 1 98.25 24 PHE B N 1
ATOM 3840 C CA . PHE B 1 24 ? -1.562 -14.734 19.391 1 98.25 24 PHE B CA 1
ATOM 3841 C C . PHE B 1 24 ? -0.544 -14.992 18.297 1 98.25 24 PHE B C 1
ATOM 3843 O O . PHE B 1 24 ? 0.651 -15.125 18.562 1 98.25 24 PHE B O 1
ATOM 3850 N N . PHE B 1 25 ? -0.986 -15.078 17.062 1 98.31 25 PHE B N 1
ATOM 3851 C CA . PHE B 1 25 ? -0.085 -15.367 15.953 1 98.31 25 PHE B CA 1
ATOM 3852 C C . PHE B 1 25 ? 0.92 -14.234 15.766 1 98.31 25 PHE B C 1
ATOM 3854 O O . PHE B 1 25 ? 2.09 -14.484 15.461 1 98.31 25 PHE B O 1
ATOM 3861 N N . HIS B 1 26 ? 0.461 -12.945 15.875 1 98.5 26 HIS B N 1
ATOM 3862 C CA . HIS B 1 26 ? 1.361 -11.805 15.703 1 98.5 26 HIS B CA 1
ATOM 3863 C C . HIS B 1 26 ? 2.486 -11.836 16.734 1 98.5 26 HIS B C 1
ATOM 3865 O O . HIS B 1 26 ? 3.648 -11.602 16.391 1 98.5 26 HIS B O 1
ATOM 3871 N N . ILE B 1 27 ? 2.18 -12.141 18.031 1 98.31 27 ILE B N 1
ATOM 3872 C CA . ILE B 1 27 ? 3.186 -12.258 19.078 1 98.31 27 ILE B CA 1
ATOM 3873 C C . ILE B 1 27 ? 4.145 -13.398 18.75 1 98.31 27 ILE B C 1
ATOM 3875 O O . ILE B 1 27 ? 5.363 -13.25 18.891 1 98.31 27 ILE B O 1
ATOM 3879 N N . CYS B 1 28 ? 3.609 -14.57 18.297 1 98.38 28 CYS B N 1
ATOM 3880 C CA . CYS B 1 28 ? 4.449 -15.695 17.891 1 98.38 28 CYS B CA 1
ATOM 3881 C C . CYS B 1 28 ? 5.398 -15.281 16.766 1 98.38 28 CYS B C 1
ATOM 3883 O O . CYS B 1 28 ? 6.578 -15.648 16.781 1 98.38 28 CYS B O 1
ATOM 3885 N N . PHE B 1 29 ? 4.848 -14.539 15.766 1 98.25 29 PHE B N 1
ATOM 3886 C CA . PHE B 1 29 ? 5.668 -14.102 14.648 1 98.25 29 PHE B CA 1
ATOM 3887 C C . PHE B 1 29 ? 6.809 -13.211 15.133 1 98.25 29 PHE B C 1
ATOM 3889 O O . PHE B 1 29 ? 7.953 -13.367 14.695 1 98.25 29 PHE B O 1
ATOM 3896 N N . ILE B 1 30 ? 6.492 -12.25 16.047 1 97.88 30 ILE B N 1
ATOM 3897 C CA . ILE B 1 30 ? 7.496 -11.344 16.594 1 97.88 30 ILE B CA 1
ATOM 3898 C C . ILE B 1 30 ? 8.594 -12.141 17.297 1 97.88 30 ILE B C 1
ATOM 3900 O O . ILE B 1 30 ? 9.781 -11.898 17.094 1 97.88 30 ILE B O 1
ATOM 3904 N N . ILE B 1 31 ? 8.219 -13.156 18.094 1 98.25 31 ILE B N 1
ATOM 3905 C CA . ILE B 1 31 ? 9.164 -13.961 18.875 1 98.25 31 ILE B CA 1
ATOM 3906 C C . ILE B 1 31 ? 10.039 -14.781 17.922 1 98.25 31 ILE B C 1
ATOM 3908 O O . ILE B 1 31 ? 11.258 -14.812 18.062 1 98.25 31 ILE B O 1
ATOM 3912 N N . LEU B 1 32 ? 9.43 -15.438 16.906 1 98.19 32 LEU B N 1
ATOM 3913 C CA . LEU B 1 32 ? 10.172 -16.281 15.984 1 98.19 32 LEU B CA 1
ATOM 3914 C C . LEU B 1 32 ? 11.148 -15.461 15.148 1 98.19 32 LEU B C 1
ATOM 3916 O O . LEU B 1 32 ? 12.289 -15.867 14.938 1 98.19 32 LEU B O 1
ATOM 3920 N N . ILE B 1 33 ? 10.758 -14.281 14.695 1 97.69 33 ILE B N 1
ATOM 3921 C CA . ILE B 1 33 ? 11.648 -13.422 13.93 1 97.69 33 ILE B CA 1
ATOM 3922 C C . ILE B 1 33 ? 12.719 -12.844 14.844 1 97.69 33 ILE B C 1
ATOM 3924 O O . ILE B 1 33 ? 13.875 -12.672 14.43 1 97.69 33 ILE B O 1
ATOM 3928 N N . GLY B 1 34 ? 12.375 -12.578 16.156 1 97.56 34 GLY B N 1
ATOM 3929 C CA . GLY B 1 34 ? 13.344 -12.094 17.125 1 97.56 34 GLY B CA 1
ATOM 3930 C C . GLY B 1 34 ? 14.453 -13.086 17.422 1 97.56 34 GLY B C 1
ATOM 3931 O O . GLY B 1 34 ? 15.617 -12.711 17.547 1 97.56 34 GLY B O 1
ATOM 3932 N N . ILE B 1 35 ? 14.062 -14.359 17.453 1 97.44 35 ILE B N 1
ATOM 3933 C CA . ILE B 1 35 ? 15.023 -15.406 17.797 1 97.44 35 ILE B CA 1
ATOM 3934 C C . ILE B 1 35 ? 15.812 -15.812 16.562 1 97.44 35 ILE B C 1
ATOM 3936 O O . ILE B 1 35 ? 17.031 -15.961 16.625 1 97.44 35 ILE B O 1
ATOM 3940 N N . PHE B 1 36 ? 15.141 -15.883 15.375 1 97.5 36 PHE B N 1
ATOM 3941 C CA . PHE B 1 36 ? 15.781 -16.609 14.273 1 97.5 36 PHE B CA 1
ATOM 3942 C C . PHE B 1 36 ? 16.031 -15.688 13.094 1 97.5 36 PHE B C 1
ATOM 3944 O O . PHE B 1 36 ? 16.75 -16.047 12.156 1 97.5 36 PHE B O 1
ATOM 3951 N N . GLY B 1 37 ? 15.422 -14.5 13.008 1 96.62 37 GLY B N 1
ATOM 3952 C CA . GLY B 1 37 ? 15.539 -13.625 11.852 1 96.62 37 GLY B CA 1
ATOM 3953 C C . GLY B 1 37 ? 16.719 -12.68 11.938 1 96.62 37 GLY B C 1
ATOM 3954 O O . GLY B 1 37 ? 17.016 -12.133 13.008 1 96.62 37 GLY B O 1
ATOM 3955 N N . ARG B 1 38 ? 17.5 -12.547 10.836 1 95.12 38 ARG B N 1
ATOM 3956 C CA . ARG B 1 38 ? 18.625 -11.602 10.734 1 95.12 38 ARG B CA 1
ATOM 3957 C C . ARG B 1 38 ? 18.625 -10.914 9.375 1 95.12 38 ARG B C 1
ATOM 3959 O O . ARG B 1 38 ? 18.125 -11.469 8.391 1 95.12 38 ARG B O 1
ATOM 3966 N N .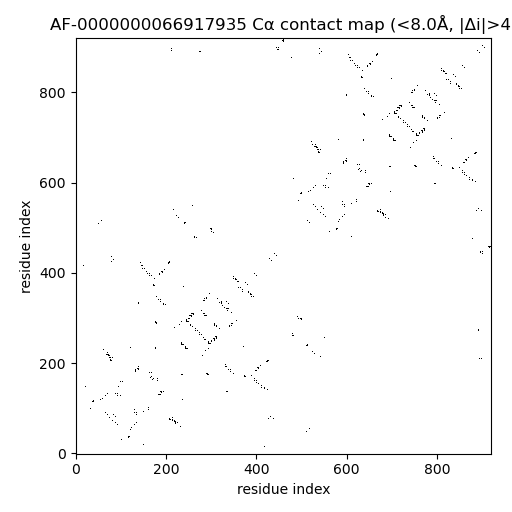 TYR B 1 39 ? 19.094 -9.688 9.352 1 91.62 39 TYR B N 1
ATOM 3967 C CA . TYR B 1 39 ? 19.391 -9.055 8.07 1 91.62 39 TYR B CA 1
ATOM 3968 C C . TYR B 1 39 ? 20.703 -9.578 7.504 1 91.62 39 TYR B C 1
ATOM 3970 O O . TYR B 1 39 ? 21.531 -10.133 8.242 1 91.62 39 TYR B O 1
ATOM 3978 N N . PRO B 1 40 ? 20.891 -9.461 6.215 1 87.75 40 PRO B N 1
ATOM 3979 C CA . PRO B 1 40 ? 22.172 -9.891 5.645 1 87.75 40 PRO B CA 1
ATOM 3980 C C . PRO B 1 40 ? 23.344 -9.062 6.137 1 87.75 40 PRO B C 1
ATOM 3982 O O . PRO B 1 40 ? 23.172 -7.891 6.492 1 87.75 40 PRO B O 1
ATOM 3985 N N . ASN B 1 41 ? 24.516 -9.75 6.215 1 79.88 41 ASN B N 1
ATOM 3986 C CA . ASN B 1 41 ? 25.734 -9 6.473 1 79.88 41 ASN B CA 1
ATOM 3987 C C . ASN B 1 41 ? 26.141 -8.148 5.273 1 79.88 41 ASN B C 1
ATOM 3989 O O . ASN B 1 41 ? 26.484 -8.68 4.219 1 79.88 41 ASN B O 1
ATOM 3993 N N . TYR B 1 42 ? 25.797 -6.961 5.426 1 64.31 42 TYR B N 1
ATOM 3994 C CA . TYR B 1 42 ? 26.062 -6.074 4.297 1 64.31 42 TYR B CA 1
ATOM 3995 C C . TYR B 1 42 ? 27.547 -5.789 4.164 1 64.31 42 TYR B C 1
ATOM 3997 O O . TYR B 1 42 ? 28.188 -5.312 5.105 1 64.31 42 TYR B O 1
ATOM 4005 N N . GLN B 1 43 ? 28.422 -6.73 3.684 1 57.78 43 GLN B N 1
ATOM 4006 C CA . GLN B 1 43 ? 29.844 -6.457 3.461 1 57.78 43 GLN B CA 1
ATOM 4007 C C . GLN B 1 43 ? 30.031 -5.469 2.314 1 57.78 43 GLN B C 1
ATOM 4009 O O . GLN B 1 43 ? 29.266 -5.473 1.347 1 57.78 43 GLN B O 1
ATOM 4014 N N . SER B 1 44 ? 30.672 -4.301 2.723 1 50.47 44 SER B N 1
ATOM 4015 C CA . SER B 1 44 ? 31.016 -3.262 1.753 1 50.47 44 SER B CA 1
ATOM 4016 C C . SER B 1 44 ? 31.625 -3.863 0.491 1 50.47 44 SER B C 1
ATOM 4018 O O . SER B 1 44 ? 32.25 -3.154 -0.303 1 50.47 44 SER B O 1
ATOM 4020 N N . ASN B 1 45 ? 31.781 -5.086 0.311 1 45.97 45 ASN B N 1
ATOM 4021 C CA . ASN B 1 45 ? 32.625 -5.395 -0.83 1 45.97 45 ASN B CA 1
ATOM 4022 C C . ASN B 1 45 ? 32.25 -4.582 -2.061 1 45.97 45 ASN B C 1
ATOM 4024 O O . ASN B 1 45 ? 31.156 -4.008 -2.109 1 45.97 45 ASN B O 1
ATOM 4028 N N . ASN B 1 46 ? 32.719 -5.262 -3.412 1 42.84 46 ASN B N 1
ATOM 4029 C CA . ASN B 1 46 ? 33.094 -4.84 -4.754 1 42.84 46 ASN B CA 1
ATOM 4030 C C . ASN B 1 46 ? 31.953 -4.078 -5.445 1 42.84 46 ASN B C 1
ATOM 4032 O O . ASN B 1 46 ? 30.812 -4.137 -5.008 1 42.84 46 ASN B O 1
ATOM 4036 N N . ASN B 1 47 ? 32.312 -3.721 -6.809 1 42 47 ASN B N 1
ATOM 4037 C CA . ASN B 1 47 ? 32.031 -3.043 -8.07 1 42 47 ASN B CA 1
ATOM 4038 C C . ASN B 1 47 ? 30.641 -3.383 -8.578 1 42 47 ASN B C 1
ATOM 4040 O O . ASN B 1 47 ? 30.297 -3.078 -9.727 1 42 47 ASN B O 1
ATOM 4044 N N . ASN B 1 48 ? 29.984 -4.559 -8.164 1 44.94 48 ASN B N 1
ATOM 4045 C CA . ASN B 1 48 ? 28.922 -5.066 -9.023 1 44.94 48 ASN B CA 1
ATOM 4046 C C . ASN B 1 48 ? 27.672 -4.203 -8.938 1 44.94 48 ASN B C 1
ATOM 4048 O O . ASN B 1 48 ? 27.406 -3.578 -7.902 1 44.94 48 ASN B O 1
ATOM 4052 N N . ILE B 1 49 ? 27.016 -4.117 -10 1 51.34 49 ILE B N 1
ATOM 4053 C CA . ILE B 1 49 ? 25.734 -3.537 -10.344 1 51.34 49 ILE B CA 1
ATOM 4054 C C . ILE B 1 49 ? 24.75 -3.742 -9.188 1 51.34 49 ILE B C 1
ATOM 4056 O O . ILE B 1 49 ? 24.484 -4.879 -8.789 1 51.34 49 ILE B O 1
ATOM 4060 N N . SER B 1 50 ? 24.438 -2.676 -8.344 1 61.62 50 SER B N 1
ATOM 4061 C CA . SER B 1 50 ? 23.719 -2.49 -7.094 1 61.62 50 SER B CA 1
ATOM 4062 C C . SER B 1 50 ? 22.406 -3.277 -7.094 1 61.62 50 SER B C 1
ATOM 4064 O O . SER B 1 50 ? 21.594 -3.148 -8.016 1 61.62 50 SER B O 1
ATOM 4066 N N . THR B 1 51 ? 22.375 -4.562 -6.516 1 69.19 51 THR B N 1
ATOM 4067 C CA . THR B 1 51 ? 21.156 -5.312 -6.219 1 69.19 51 THR B CA 1
ATOM 4068 C C . THR B 1 51 ? 19.984 -4.363 -5.965 1 69.19 51 THR B C 1
ATOM 4070 O O . THR B 1 51 ? 18.859 -4.629 -6.391 1 69.19 51 THR B O 1
ATOM 4073 N N . MET B 1 52 ? 20.312 -3.178 -5.484 1 79.06 52 MET B N 1
ATOM 4074 C CA . MET B 1 52 ? 19.266 -2.205 -5.207 1 79.06 52 MET B CA 1
ATOM 4075 C C . MET B 1 52 ? 18.734 -1.593 -6.5 1 79.06 52 MET B C 1
ATOM 4077 O O . MET B 1 52 ? 17.531 -1.323 -6.621 1 79.06 52 MET B O 1
ATOM 4081 N N . SER B 1 53 ? 19.609 -1.545 -7.504 1 81.19 53 SER B N 1
ATOM 4082 C CA . SER B 1 53 ? 19.219 -0.884 -8.75 1 81.19 53 SER B CA 1
ATOM 4083 C C . SER B 1 53 ? 18.281 -1.756 -9.562 1 81.19 53 SER B C 1
ATOM 4085 O O . SER B 1 53 ? 17.375 -1.244 -10.234 1 81.19 53 SER B O 1
ATOM 4087 N N . THR B 1 54 ? 18.422 -3.039 -9.461 1 82.75 54 THR B N 1
ATOM 4088 C CA . THR B 1 54 ? 17.625 -3.898 -10.328 1 82.75 54 THR B CA 1
ATOM 4089 C C . THR B 1 54 ? 16.5 -4.562 -9.547 1 82.75 54 THR B C 1
ATOM 4091 O O . THR B 1 54 ? 15.391 -4.73 -10.062 1 82.75 54 THR B O 1
ATOM 4094 N N . ILE B 1 55 ? 16.672 -4.824 -8.328 1 89.62 55 ILE B N 1
ATOM 4095 C CA . ILE B 1 55 ? 15.734 -5.656 -7.586 1 89.62 55 ILE B CA 1
ATOM 4096 C C . ILE B 1 55 ? 14.688 -4.777 -6.898 1 89.62 55 ILE B C 1
ATOM 4098 O O . ILE B 1 55 ? 13.5 -5.109 -6.883 1 89.62 55 ILE B O 1
ATOM 4102 N N . TYR B 1 56 ? 15.047 -3.607 -6.395 1 92.06 56 TYR B N 1
ATOM 4103 C CA . TYR B 1 56 ? 14.133 -2.807 -5.59 1 92.06 56 TYR B CA 1
ATOM 4104 C C . TYR B 1 56 ? 12.953 -2.326 -6.426 1 92.06 56 TYR B C 1
ATOM 4106 O O . TYR B 1 56 ? 11.797 -2.432 -6 1 92.06 56 TYR B O 1
ATOM 4114 N N . PRO B 1 57 ? 13.203 -1.781 -7.684 1 93.12 57 PRO B N 1
ATOM 4115 C CA . PRO B 1 57 ? 12.031 -1.324 -8.438 1 93.12 57 PRO B CA 1
ATOM 4116 C C . PRO B 1 57 ? 11.031 -2.443 -8.711 1 93.12 57 PRO B C 1
ATOM 4118 O O . PRO B 1 57 ? 9.82 -2.209 -8.68 1 93.12 57 PRO B O 1
ATOM 4121 N N . MET B 1 58 ? 11.5 -3.615 -8.938 1 94.81 58 MET B N 1
ATOM 4122 C CA . MET B 1 58 ? 10.609 -4.742 -9.203 1 94.81 58 MET B CA 1
ATOM 4123 C C . MET B 1 58 ? 9.891 -5.172 -7.926 1 94.81 58 MET B C 1
ATOM 4125 O O . MET B 1 58 ? 8.727 -5.566 -7.965 1 94.81 58 MET B O 1
ATOM 4129 N N . PHE B 1 59 ? 10.617 -5.059 -6.758 1 96 59 PHE B N 1
ATOM 4130 C CA . PHE B 1 59 ? 9.992 -5.273 -5.457 1 96 59 PHE B CA 1
ATOM 4131 C C . PHE B 1 59 ? 8.828 -4.312 -5.246 1 96 59 PHE B C 1
ATOM 4133 O O . PHE B 1 59 ? 7.746 -4.723 -4.832 1 96 59 PHE B O 1
ATOM 4140 N N . ALA B 1 60 ? 9.008 -3.035 -5.531 1 96.81 60 ALA B N 1
ATOM 4141 C CA . ALA B 1 60 ? 7.973 -2.018 -5.383 1 96.81 60 ALA B CA 1
ATOM 4142 C C . ALA B 1 60 ? 6.785 -2.305 -6.297 1 96.81 60 ALA B C 1
ATOM 4144 O O . ALA B 1 60 ? 5.629 -2.172 -5.887 1 96.81 60 ALA B O 1
ATOM 4145 N N . ASP B 1 61 ? 7.086 -2.723 -7.543 1 97.06 61 ASP B N 1
ATOM 4146 C CA . ASP B 1 61 ? 6.043 -3.059 -8.508 1 97.06 61 ASP B CA 1
ATOM 4147 C C . ASP B 1 61 ? 5.184 -4.219 -8.008 1 97.06 61 ASP B C 1
ATOM 4149 O O . ASP B 1 61 ? 3.957 -4.176 -8.109 1 97.06 61 ASP B O 1
ATOM 4153 N N . VAL B 1 62 ? 5.809 -5.227 -7.453 1 97.88 62 VAL B N 1
ATOM 4154 C CA . VAL B 1 62 ? 5.094 -6.395 -6.949 1 97.88 62 VAL B CA 1
ATOM 4155 C C . VAL B 1 62 ? 4.219 -5.996 -5.762 1 97.88 62 VAL B C 1
ATOM 4157 O O . VAL B 1 62 ? 3.1 -6.492 -5.613 1 97.88 62 VAL B O 1
ATOM 4160 N N . ASN B 1 63 ? 4.695 -5.074 -4.93 1 98.38 63 ASN B N 1
ATOM 4161 C CA . ASN B 1 63 ? 3.869 -4.555 -3.846 1 98.38 63 ASN B CA 1
ATOM 4162 C C . ASN B 1 63 ? 2.604 -3.889 -4.375 1 98.38 63 ASN B C 1
ATOM 4164 O O . ASN B 1 63 ? 1.531 -4.023 -3.783 1 98.38 63 ASN B O 1
ATOM 4168 N N . VAL B 1 64 ? 2.73 -3.146 -5.461 1 98.31 64 VAL B N 1
ATOM 4169 C CA . VAL B 1 64 ? 1.562 -2.508 -6.059 1 98.31 64 VAL B CA 1
ATOM 4170 C C . VAL B 1 64 ? 0.549 -3.572 -6.477 1 98.31 64 VAL B C 1
ATOM 4172 O O . VAL B 1 64 ? -0.654 -3.41 -6.258 1 98.31 64 VAL B O 1
ATOM 4175 N N . MET B 1 65 ? 1.03 -4.637 -7.035 1 98.5 65 MET B N 1
ATOM 4176 C CA . MET B 1 65 ? 0.144 -5.715 -7.465 1 98.5 65 MET B CA 1
ATOM 4177 C C . MET B 1 65 ? -0.578 -6.332 -6.27 1 98.5 65 MET B C 1
ATOM 4179 O O . MET B 1 65 ? -1.792 -6.543 -6.316 1 98.5 65 MET B O 1
ATOM 4183 N N . ILE B 1 66 ? 0.122 -6.559 -5.195 1 98.69 66 ILE B N 1
ATOM 4184 C CA . ILE B 1 66 ? -0.402 -7.281 -4.039 1 98.69 66 ILE B CA 1
ATOM 4185 C C . ILE B 1 66 ? -1.45 -6.426 -3.33 1 98.69 66 ILE B C 1
ATOM 4187 O O . ILE B 1 66 ? -2.527 -6.914 -2.982 1 98.69 66 ILE B O 1
ATOM 4191 N N . PHE B 1 67 ? -1.18 -5.148 -3.164 1 98.62 67 PHE B N 1
ATOM 4192 C CA . PHE B 1 67 ? -2.008 -4.348 -2.271 1 98.62 67 PHE B CA 1
ATOM 4193 C C . PHE B 1 67 ? -3.064 -3.578 -3.059 1 98.62 67 PHE B C 1
ATOM 4195 O O . PHE B 1 67 ? -4.215 -3.473 -2.627 1 98.62 67 PHE B O 1
ATOM 4202 N N . ILE B 1 68 ? -2.736 -3.047 -4.219 1 98.38 68 ILE B N 1
ATOM 4203 C CA . ILE B 1 68 ? -3.717 -2.332 -5.027 1 98.38 68 ILE B CA 1
ATOM 4204 C C . ILE B 1 68 ? -4.324 -3.279 -6.059 1 98.38 68 ILE B C 1
ATOM 4206 O O . ILE B 1 68 ? -5.547 -3.342 -6.211 1 98.38 68 ILE B O 1
ATOM 4210 N N . GLY B 1 69 ? -3.514 -4.062 -6.762 1 98.56 69 GLY B N 1
ATOM 4211 C CA . GLY B 1 69 ? -3.992 -4.941 -7.816 1 98.56 69 GLY B CA 1
ATOM 4212 C C . GLY B 1 69 ? -5.016 -5.949 -7.332 1 98.56 69 GLY B C 1
ATOM 4213 O O . GLY B 1 69 ? -6.184 -5.895 -7.727 1 98.56 69 GLY B O 1
ATOM 4214 N N . PHE B 1 70 ? -4.586 -6.801 -6.383 1 98.44 70 PHE B N 1
ATOM 4215 C CA . PHE B 1 70 ? -5.492 -7.82 -5.867 1 98.44 70 PHE B CA 1
ATOM 4216 C C . PHE B 1 70 ? -6.641 -7.18 -5.098 1 98.44 70 PHE B C 1
ATOM 4218 O O . PHE B 1 70 ? -7.793 -7.598 -5.227 1 98.44 70 PHE B O 1
ATOM 4225 N N . GLY B 1 71 ? -6.371 -6.125 -4.316 1 98.25 71 GLY B N 1
ATOM 4226 C CA . GLY B 1 71 ? -7.391 -5.488 -3.496 1 98.25 71 GLY B CA 1
ATOM 4227 C C . GLY B 1 71 ? -8.516 -4.875 -4.309 1 98.25 71 GLY B C 1
ATOM 4228 O O . GLY B 1 71 ? -9.68 -5.25 -4.152 1 98.25 71 GLY B O 1
ATOM 4229 N N . PHE B 1 72 ? -8.18 -4.043 -5.262 1 98.19 72 PHE B N 1
ATOM 4230 C CA . PHE B 1 72 ? -9.195 -3.301 -5.996 1 98.19 72 PHE B CA 1
ATOM 4231 C C . PHE B 1 72 ? -9.852 -4.18 -7.051 1 98.19 72 PHE B C 1
ATOM 4233 O O . PHE B 1 72 ? -11.016 -3.982 -7.391 1 98.19 72 PHE B O 1
ATOM 4240 N N . LEU B 1 73 ? -9.141 -5.184 -7.578 1 98 73 LEU B N 1
ATOM 4241 C CA . LEU B 1 73 ? -9.781 -6.105 -8.516 1 98 73 LEU B CA 1
ATOM 4242 C C . LEU B 1 73 ? -11.023 -6.738 -7.895 1 98 73 LEU B C 1
ATOM 4244 O O . LEU B 1 73 ? -12.008 -6.996 -8.586 1 98 73 LEU B O 1
ATOM 4248 N N . MET B 1 74 ? -11.055 -6.902 -6.602 1 97.81 74 MET B N 1
ATOM 4249 C CA . MET B 1 74 ? -12.117 -7.637 -5.91 1 97.81 74 MET B CA 1
ATOM 4250 C C . MET B 1 74 ? -13.195 -6.684 -5.402 1 97.81 74 MET B C 1
ATOM 4252 O O . MET B 1 74 ? -14.109 -7.098 -4.688 1 97.81 74 MET B O 1
ATOM 4256 N N . THR B 1 75 ? -13.133 -5.371 -5.801 1 97.5 75 THR B N 1
ATOM 4257 C CA . THR B 1 75 ? -14.117 -4.398 -5.332 1 97.5 75 THR B CA 1
ATOM 4258 C C . THR B 1 75 ? -15.336 -4.371 -6.254 1 97.5 75 THR B C 1
ATOM 4260 O O . THR B 1 75 ? -16.188 -3.492 -6.133 1 97.5 75 THR B O 1
ATOM 4263 N N . PHE B 1 76 ? -15.516 -5.336 -7.199 1 95.62 76 PHE B N 1
ATOM 4264 C CA . PHE B 1 76 ? -16.641 -5.328 -8.133 1 95.62 76 PHE B CA 1
ATOM 4265 C C . PHE B 1 76 ? -17.953 -5.598 -7.398 1 95.62 76 PHE B C 1
ATOM 4267 O O . PHE B 1 76 ? -19.016 -5.199 -7.863 1 95.62 76 PHE B O 1
ATOM 4274 N N . LEU B 1 77 ? -17.938 -6.305 -6.227 1 95.81 77 LEU B N 1
ATOM 4275 C CA . LEU B 1 77 ? -19.141 -6.559 -5.453 1 95.81 77 LEU B CA 1
ATOM 4276 C C . LEU B 1 77 ? -19.688 -5.27 -4.855 1 95.81 77 LEU B C 1
ATOM 4278 O O . LEU B 1 77 ? -19 -4.594 -4.094 1 95.81 77 LEU B O 1
ATOM 4282 N N . LYS B 1 78 ? -20.875 -4.926 -5.074 1 93.44 78 LYS B N 1
ATOM 4283 C CA . LYS B 1 78 ? -21.469 -3.631 -4.766 1 93.44 78 LYS B CA 1
ATOM 4284 C C . LYS B 1 78 ? -21.484 -3.375 -3.262 1 93.44 78 LYS B C 1
ATOM 4286 O O . LYS B 1 78 ? -21.469 -2.223 -2.822 1 93.44 78 LYS B O 1
ATOM 4291 N N . ARG B 1 79 ? -21.453 -4.434 -2.418 1 95.44 79 ARG B N 1
ATOM 4292 C CA . ARG B 1 79 ? -21.609 -4.258 -0.977 1 95.44 79 ARG B CA 1
ATOM 4293 C C . ARG B 1 79 ? -20.391 -4.785 -0.228 1 95.44 79 ARG B C 1
ATOM 4295 O O . ARG B 1 79 ? -20.453 -5.047 0.974 1 95.44 79 ARG B O 1
ATOM 4302 N N . TYR B 1 80 ? -19.266 -5.027 -0.931 1 97.31 80 TYR B N 1
ATOM 4303 C CA . TYR B 1 80 ? -18.156 -5.734 -0.3 1 97.31 80 TYR B CA 1
ATOM 4304 C C . TYR B 1 80 ? -16.844 -5.043 -0.589 1 97.31 80 TYR B C 1
ATOM 4306 O O . TYR B 1 80 ? -15.773 -5.672 -0.544 1 97.31 80 TYR B O 1
ATOM 4314 N N . GLY B 1 81 ? -16.875 -3.74 -0.917 1 97.25 81 GLY B N 1
ATOM 4315 C CA . GLY B 1 81 ? -15.68 -2.984 -1.271 1 97.25 81 GLY B CA 1
ATOM 4316 C C . GLY B 1 81 ? -14.711 -2.814 -0.114 1 97.25 81 GLY B C 1
ATOM 4317 O O . GLY B 1 81 ? -13.492 -2.9 -0.296 1 97.25 81 GLY B O 1
ATOM 4318 N N . PHE B 1 82 ? -15.219 -2.574 1.117 1 97.5 82 PHE B N 1
ATOM 4319 C CA . PHE B 1 82 ? -14.375 -2.389 2.291 1 97.5 82 PHE B CA 1
ATOM 4320 C C . PHE B 1 82 ? -13.57 -3.652 2.59 1 97.5 82 PHE B C 1
ATOM 4322 O O . PHE B 1 82 ? -12.352 -3.596 2.754 1 97.5 82 PHE B O 1
ATOM 4329 N N . SER B 1 83 ? -14.258 -4.785 2.574 1 98 83 SER B N 1
ATOM 4330 C CA . SER B 1 83 ? -13.594 -6.059 2.84 1 98 83 SER B CA 1
ATOM 4331 C C . SER B 1 83 ? -12.594 -6.402 1.739 1 98 83 SER B C 1
ATOM 4333 O O . SER B 1 83 ? -11.492 -6.871 2.02 1 98 83 SER B O 1
ATOM 4335 N N . ALA B 1 84 ? -12.984 -6.148 0.505 1 98.06 84 ALA B N 1
ATOM 4336 C CA . ALA B 1 84 ? -12.125 -6.488 -0.625 1 98.06 84 ALA B CA 1
ATOM 4337 C C . ALA B 1 84 ? -10.734 -5.875 -0.461 1 98.06 84 ALA B C 1
ATOM 4339 O O . ALA B 1 84 ? -9.727 -6.578 -0.56 1 98.06 84 ALA B O 1
ATOM 4340 N N . VAL B 1 85 ? -10.656 -4.637 -0.078 1 98.06 85 VAL B N 1
ATOM 4341 C CA . VAL B 1 85 ? -9.367 -3.955 -0.037 1 98.06 85 VAL B CA 1
ATOM 4342 C C . VAL B 1 85 ? -8.719 -4.152 1.334 1 98.06 85 VAL B C 1
ATOM 4344 O O . VAL B 1 85 ? -7.512 -4.379 1.433 1 98.06 85 VAL B O 1
ATOM 4347 N N . SER B 1 86 ? -9.484 -4.074 2.441 1 98.44 86 SER B N 1
ATOM 4348 C CA . SER B 1 86 ? -8.914 -4.086 3.787 1 98.44 86 SER B CA 1
ATOM 4349 C C . SER B 1 86 ? -8.516 -5.496 4.207 1 98.44 86 SER B C 1
ATOM 4351 O O . SER B 1 86 ? -7.449 -5.695 4.785 1 98.44 86 SER B O 1
ATOM 4353 N N . ILE B 1 87 ? -9.383 -6.477 3.979 1 98.38 87 ILE B N 1
ATOM 4354 C CA . ILE B 1 87 ? -9.047 -7.848 4.34 1 98.38 87 ILE B CA 1
ATOM 4355 C C . ILE B 1 87 ? -7.93 -8.359 3.434 1 98.38 87 ILE B C 1
ATOM 4357 O O . ILE B 1 87 ? -7.07 -9.133 3.869 1 98.38 87 ILE B O 1
ATOM 4361 N N . ASN B 1 88 ? -7.93 -7.902 2.137 1 98.62 88 ASN B N 1
ATOM 4362 C CA . ASN B 1 88 ? -6.781 -8.18 1.276 1 98.62 88 ASN B CA 1
ATOM 4363 C C . ASN B 1 88 ? -5.477 -7.707 1.914 1 98.62 88 ASN B C 1
ATOM 4365 O O . ASN B 1 88 ? -4.492 -8.445 1.935 1 98.62 88 ASN B O 1
ATOM 4369 N N . MET B 1 89 ? -5.504 -6.477 2.395 1 98.56 89 MET B N 1
ATOM 4370 C CA . MET B 1 89 ? -4.328 -5.891 3.037 1 98.56 89 MET B CA 1
ATOM 4371 C C . MET B 1 89 ? -3.91 -6.711 4.254 1 98.56 89 MET B C 1
ATOM 4373 O O . MET B 1 89 ? -2.729 -7.004 4.43 1 98.56 89 MET B O 1
ATOM 4377 N N . LEU B 1 90 ? -4.844 -7.098 5.098 1 98.5 90 LEU B N 1
ATOM 4378 C CA . LEU B 1 90 ? -4.582 -7.891 6.297 1 98.5 90 LEU B CA 1
ATOM 4379 C C . LEU B 1 90 ? -3.992 -9.25 5.934 1 98.5 90 LEU B C 1
ATOM 4381 O O . LEU B 1 90 ? -2.967 -9.656 6.484 1 98.5 90 LEU B O 1
ATOM 4385 N N . LEU B 1 91 ? -4.633 -9.953 4.988 1 98.69 91 LEU B N 1
ATOM 4386 C CA . LEU B 1 91 ? -4.184 -11.281 4.609 1 98.69 91 LEU B CA 1
ATOM 4387 C C . LEU B 1 91 ? -2.797 -11.234 3.975 1 98.69 91 LEU B C 1
ATOM 4389 O O . LEU B 1 91 ? -1.979 -12.125 4.188 1 98.69 91 LEU B O 1
ATOM 4393 N N . ALA B 1 92 ? -2.586 -10.203 3.176 1 98.75 92 ALA B N 1
ATOM 4394 C CA . ALA B 1 92 ? -1.269 -10.047 2.564 1 98.75 92 ALA B CA 1
ATOM 4395 C C . ALA B 1 92 ? -0.183 -9.906 3.627 1 98.75 92 ALA B C 1
ATOM 4397 O O . ALA B 1 92 ? 0.812 -10.633 3.607 1 98.75 92 ALA B O 1
ATOM 4398 N N . THR B 1 93 ? -0.351 -9.016 4.602 1 98.81 93 THR B N 1
ATOM 4399 C CA . THR B 1 93 ? 0.677 -8.75 5.602 1 98.81 93 THR B CA 1
ATOM 4400 C C . THR B 1 93 ? 0.867 -9.953 6.516 1 98.81 93 THR B C 1
ATOM 4402 O O . THR B 1 93 ? 1.997 -10.297 6.875 1 98.81 93 THR B O 1
ATOM 4405 N N . PHE B 1 94 ? -0.245 -10.57 6.891 1 98.75 94 PHE B N 1
ATOM 4406 C CA . PHE B 1 94 ? -0.169 -11.789 7.691 1 98.75 94 PHE B CA 1
ATOM 4407 C C . PHE B 1 94 ? 0.613 -12.875 6.957 1 98.75 94 PHE B C 1
ATOM 4409 O O . PHE B 1 94 ? 1.491 -13.516 7.535 1 98.75 94 PHE B O 1
ATOM 4416 N N . SER B 1 95 ? 0.283 -13.086 5.699 1 98.75 95 SER B N 1
ATOM 4417 C CA . SER B 1 95 ? 0.921 -14.109 4.879 1 98.75 95 SER B CA 1
ATOM 4418 C C . SER B 1 95 ? 2.4 -13.805 4.668 1 98.75 95 SER B C 1
ATOM 4420 O O . SER B 1 95 ? 3.227 -14.719 4.609 1 98.75 95 SER B O 1
ATOM 4422 N N . ILE B 1 96 ? 2.723 -12.547 4.52 1 98.62 96 ILE B N 1
ATOM 4423 C CA . ILE B 1 96 ? 4.109 -12.133 4.332 1 98.62 96 ILE B CA 1
ATOM 4424 C C . ILE B 1 96 ? 4.945 -12.562 5.531 1 98.62 96 ILE B C 1
ATOM 4426 O O . ILE B 1 96 ? 5.969 -13.234 5.375 1 98.62 96 ILE B O 1
ATOM 4430 N N . LEU B 1 97 ? 4.547 -12.281 6.773 1 98.44 97 LEU B N 1
ATOM 4431 C CA . LEU B 1 97 ? 5.301 -12.656 7.965 1 98.44 97 LEU B CA 1
ATOM 4432 C C . LEU B 1 97 ? 5.387 -14.172 8.102 1 98.44 97 LEU B C 1
ATOM 4434 O O . LEU B 1 97 ? 6.461 -14.711 8.375 1 98.44 97 LEU B O 1
ATOM 4438 N N . TRP B 1 98 ? 4.227 -14.766 7.855 1 98.5 98 TRP B N 1
ATOM 4439 C CA . TRP B 1 98 ? 4.156 -16.219 8 1 98.5 98 TRP B CA 1
ATOM 4440 C C . TRP B 1 98 ? 5.062 -16.906 6.984 1 98.5 98 TRP B C 1
ATOM 4442 O O . TRP B 1 98 ? 5.746 -17.875 7.312 1 98.5 98 TRP B O 1
ATOM 4452 N N . SER B 1 99 ? 5.129 -16.438 5.793 1 98.25 99 SER B N 1
ATOM 4453 C CA . SER B 1 99 ? 5.949 -17.031 4.746 1 98.25 99 SER B CA 1
ATOM 4454 C C . SER B 1 99 ? 7.434 -16.797 5.004 1 98.25 99 SER B C 1
ATOM 4456 O O . SER B 1 99 ? 8.266 -17.641 4.691 1 98.25 99 SER B O 1
ATOM 4458 N N . ILE B 1 100 ? 7.793 -15.578 5.512 1 97.69 100 ILE B N 1
ATOM 4459 C CA . ILE B 1 100 ? 9.18 -15.297 5.863 1 97.69 100 ILE B CA 1
ATOM 4460 C C . ILE B 1 100 ? 9.68 -16.344 6.863 1 97.69 100 ILE B C 1
ATOM 4462 O O . ILE B 1 100 ? 10.781 -16.875 6.711 1 97.69 100 ILE B O 1
ATOM 4466 N N . ILE B 1 101 ? 8.867 -16.703 7.797 1 97.56 101 ILE B N 1
ATOM 4467 C CA . ILE B 1 101 ? 9.242 -17.609 8.875 1 97.56 101 ILE B CA 1
ATOM 4468 C C . ILE B 1 101 ? 9.367 -19.031 8.336 1 97.56 101 ILE B C 1
ATOM 4470 O O . ILE B 1 101 ? 10.391 -19.688 8.539 1 97.56 101 ILE B O 1
ATOM 4474 N N . ILE B 1 102 ? 8.383 -19.516 7.586 1 97.12 102 ILE B N 1
ATOM 4475 C CA . ILE B 1 102 ? 8.391 -20.891 7.094 1 97.12 102 ILE B CA 1
ATOM 4476 C C . ILE B 1 102 ? 9.531 -21.078 6.094 1 97.12 102 ILE B C 1
ATOM 4478 O O . ILE B 1 102 ? 10.281 -22.047 6.16 1 97.12 102 ILE B O 1
ATOM 4482 N N . ARG B 1 103 ? 9.641 -20.141 5.188 1 95.19 103 ARG B N 1
ATOM 4483 C CA . ARG B 1 103 ? 10.75 -20.219 4.238 1 95.19 103 ARG B CA 1
ATOM 4484 C C . ARG B 1 103 ? 12.094 -20.141 4.953 1 95.19 103 ARG B C 1
ATOM 4486 O O . ARG B 1 103 ? 13.062 -20.781 4.539 1 95.19 103 ARG B O 1
ATOM 4493 N N . GLY B 1 104 ? 12.164 -19.266 6 1 95.38 104 GLY B N 1
ATOM 4494 C CA . GLY B 1 104 ? 13.367 -19.172 6.809 1 95.38 104 GLY B CA 1
ATOM 4495 C C . GLY B 1 104 ? 13.781 -20.5 7.418 1 95.38 104 GLY B C 1
ATOM 4496 O O . GLY B 1 104 ? 14.953 -20.891 7.352 1 95.38 104 GLY B O 1
ATOM 4497 N N . PHE B 1 105 ? 12.836 -21.25 7.93 1 94.62 105 PHE B N 1
ATOM 4498 C CA . PHE B 1 105 ? 13.117 -22.531 8.578 1 94.62 105 PHE B CA 1
ATOM 4499 C C . PHE B 1 105 ? 13.523 -23.578 7.547 1 94.62 105 PHE B C 1
ATOM 4501 O O . PHE B 1 105 ? 14.266 -24.5 7.859 1 94.62 105 PHE B O 1
ATOM 4508 N N . LEU B 1 106 ? 13.117 -23.406 6.301 1 91.94 106 LEU B N 1
ATOM 4509 C CA . LEU B 1 106 ? 13.422 -24.359 5.238 1 91.94 106 LEU B CA 1
ATOM 4510 C C . LEU B 1 106 ? 14.711 -23.984 4.523 1 91.94 106 LEU B C 1
ATOM 4512 O O . LEU B 1 106 ? 15.211 -24.734 3.691 1 91.94 106 LEU B O 1
ATOM 4516 N N . SER B 1 107 ? 15.289 -22.844 4.93 1 91.56 107 SER B N 1
ATOM 4517 C CA . SER B 1 107 ? 16.469 -22.328 4.219 1 91.56 107 SER B CA 1
ATOM 4518 C C . SER B 1 107 ? 17.719 -23.078 4.633 1 91.56 107 SER B C 1
ATOM 4520 O O . SER B 1 107 ? 17.797 -23.641 5.73 1 91.56 107 SER B O 1
ATOM 4522 N N . GLU B 1 108 ? 18.734 -23.047 3.723 1 90.12 108 GLU B N 1
ATOM 4523 C CA . GLU B 1 108 ? 20.031 -23.656 4.008 1 90.12 108 GLU B CA 1
ATOM 4524 C C . GLU B 1 108 ? 20.734 -22.922 5.145 1 90.12 108 GLU B C 1
ATOM 4526 O O . GLU B 1 108 ? 21.422 -23.547 5.957 1 90.12 108 GLU B O 1
ATOM 4531 N N . ASN B 1 109 ? 20.531 -21.656 5.188 1 91.69 109 ASN B N 1
ATOM 4532 C CA . ASN B 1 109 ? 21.156 -20.859 6.238 1 91.69 109 ASN B CA 1
ATOM 4533 C C . ASN B 1 109 ? 20.688 -21.297 7.625 1 91.69 109 ASN B C 1
ATOM 4535 O O . ASN B 1 109 ? 21.469 -21.328 8.57 1 91.69 109 ASN B O 1
ATOM 4539 N N . PHE B 1 110 ? 19.453 -21.578 7.719 1 93.38 110 PHE B N 1
ATOM 4540 C CA . PHE B 1 110 ? 18.922 -22 9.008 1 93.38 110 PHE B CA 1
ATOM 4541 C C . PHE B 1 110 ? 19.5 -23.344 9.414 1 93.38 110 PHE B C 1
ATOM 4543 O O . PHE B 1 110 ? 19.844 -23.562 10.586 1 93.38 110 PHE B O 1
ATOM 4550 N N . SER B 1 111 ? 19.656 -24.266 8.508 1 92.88 111 SER B N 1
ATOM 4551 C CA . SER B 1 111 ? 20.203 -25.594 8.789 1 92.88 111 SER B CA 1
ATOM 4552 C C . SER B 1 111 ? 21.656 -25.5 9.242 1 92.88 111 SER B C 1
ATOM 4554 O O . SER B 1 111 ? 22.094 -26.281 10.094 1 92.88 111 SER B O 1
ATOM 4556 N N . THR B 1 112 ? 22.344 -24.516 8.734 1 94.31 112 THR B N 1
ATOM 4557 C CA . THR B 1 112 ? 23.781 -24.406 8.992 1 94.31 112 THR B CA 1
ATOM 4558 C C . THR B 1 112 ? 24.047 -23.516 10.211 1 94.31 112 THR B C 1
ATOM 4560 O O . THR B 1 112 ? 24.922 -23.812 11.023 1 94.31 112 THR B O 1
ATOM 4563 N N . HIS B 1 113 ? 23.281 -22.422 10.391 1 94.5 113 HIS B N 1
ATOM 4564 C CA . HIS B 1 113 ? 23.656 -21.406 11.375 1 94.5 113 HIS B CA 1
ATOM 4565 C C . HIS B 1 113 ? 22.547 -21.219 12.406 1 94.5 113 HIS B C 1
ATOM 4567 O O . HIS B 1 113 ? 22.688 -20.438 13.344 1 94.5 113 HIS B O 1
ATOM 4573 N N . THR B 1 114 ? 21.328 -21.781 12.234 1 95.06 114 THR B N 1
ATOM 4574 C CA . THR B 1 114 ? 20.203 -21.766 13.164 1 95.06 114 THR B CA 1
ATOM 4575 C C . THR B 1 114 ? 19.5 -20.406 13.141 1 95.06 114 THR B C 1
ATOM 4577 O O . THR B 1 114 ? 18.844 -20.031 14.109 1 95.06 114 THR B O 1
ATOM 4580 N N . PHE B 1 115 ? 19.828 -19.547 12.188 1 95.88 115 PHE B N 1
ATOM 4581 C CA . PHE B 1 115 ? 19.062 -18.344 11.906 1 95.88 115 PHE B CA 1
ATOM 4582 C C . PHE B 1 115 ? 18.828 -18.172 10.406 1 95.88 115 PHE B C 1
ATOM 4584 O O . PHE B 1 115 ? 19.516 -18.797 9.602 1 95.88 115 PHE B O 1
ATOM 4591 N N . PHE B 1 116 ? 17.828 -17.453 9.977 1 96.12 116 PHE B N 1
ATOM 4592 C CA . PHE B 1 116 ? 17.594 -17.203 8.562 1 96.12 116 PHE B CA 1
ATOM 4593 C C . PHE B 1 116 ? 17.719 -15.727 8.242 1 96.12 116 PHE B C 1
ATOM 4595 O O . PHE B 1 116 ? 17.656 -14.883 9.133 1 96.12 116 PHE B O 1
ATOM 4602 N N . ILE B 1 117 ? 18 -15.43 7 1 95 117 ILE B N 1
ATOM 4603 C CA . ILE B 1 117 ? 18.281 -14.078 6.535 1 95 117 ILE B CA 1
ATOM 4604 C C . ILE B 1 117 ? 17.047 -13.492 5.855 1 95 117 ILE B C 1
ATOM 4606 O O . ILE B 1 117 ? 16.344 -14.195 5.121 1 95 117 ILE B O 1
ATOM 4610 N N . ILE B 1 118 ? 16.766 -12.281 6.102 1 95.38 118 ILE B N 1
ATOM 4611 C CA . ILE B 1 118 ? 15.672 -11.539 5.473 1 95.38 118 ILE B CA 1
ATOM 4612 C C . ILE B 1 118 ? 16.25 -10.445 4.574 1 95.38 118 ILE B C 1
ATOM 4614 O O . ILE B 1 118 ? 16.484 -9.32 5.023 1 95.38 118 ILE B O 1
ATOM 4618 N N . SER B 1 119 ? 16.422 -10.75 3.328 1 93 119 SER B N 1
ATOM 4619 C CA . SER B 1 119 ? 16.859 -9.812 2.307 1 93 119 SER B CA 1
ATOM 4620 C C . SER B 1 119 ? 15.695 -9.273 1.497 1 93 119 SER B C 1
ATOM 4622 O O . SER B 1 119 ? 14.555 -9.711 1.672 1 93 119 SER B O 1
ATOM 4624 N N . ILE B 1 120 ? 15.922 -8.344 0.628 1 92.62 120 ILE B N 1
ATOM 4625 C CA . ILE B 1 120 ? 14.883 -7.805 -0.242 1 92.62 120 ILE B CA 1
ATOM 4626 C C . ILE B 1 120 ? 14.344 -8.906 -1.147 1 92.62 120 ILE B C 1
ATOM 4628 O O . ILE B 1 120 ? 13.141 -8.945 -1.442 1 92.62 120 ILE B O 1
ATOM 4632 N N . THR B 1 121 ? 15.219 -9.812 -1.62 1 93.06 121 THR B N 1
ATOM 4633 C CA . THR B 1 121 ? 14.789 -10.945 -2.43 1 93.06 121 THR B CA 1
ATOM 4634 C C . THR B 1 121 ? 13.828 -11.836 -1.643 1 93.06 121 THR B C 1
ATOM 4636 O O . THR B 1 121 ? 12.836 -12.32 -2.188 1 93.06 121 THR B O 1
ATOM 4639 N N . ASP B 1 122 ? 14.109 -12.008 -0.355 1 94.69 122 ASP B N 1
ATOM 4640 C CA . ASP B 1 122 ? 13.227 -12.797 0.498 1 94.69 122 ASP B CA 1
ATOM 4641 C C . ASP B 1 122 ? 11.859 -12.117 0.649 1 94.69 122 ASP B C 1
ATOM 4643 O O . ASP B 1 122 ? 10.836 -12.789 0.769 1 94.69 122 ASP B O 1
ATOM 4647 N N . LEU B 1 123 ? 11.891 -10.812 0.678 1 96.31 123 LEU B N 1
ATOM 4648 C CA . LEU B 1 123 ? 10.633 -10.078 0.778 1 96.31 123 LEU B CA 1
ATOM 4649 C C . LEU B 1 123 ? 9.812 -10.234 -0.497 1 96.31 123 LEU B C 1
ATOM 4651 O O . LEU B 1 123 ? 8.578 -10.258 -0.448 1 96.31 123 LEU B O 1
ATOM 4655 N N . ILE B 1 124 ? 10.422 -10.367 -1.659 1 96.5 124 ILE B N 1
ATOM 4656 C CA . ILE B 1 124 ? 9.719 -10.625 -2.91 1 96.5 124 ILE B CA 1
ATOM 4657 C C . ILE B 1 124 ? 9.055 -12 -2.852 1 96.5 124 ILE B C 1
ATOM 4659 O O . ILE B 1 124 ? 7.879 -12.141 -3.199 1 96.5 124 ILE B O 1
ATOM 4663 N N . TYR B 1 125 ? 9.859 -12.992 -2.361 1 96.56 125 TYR B N 1
ATOM 4664 C CA . TYR B 1 125 ? 9.297 -14.328 -2.197 1 96.56 125 TYR B CA 1
ATOM 4665 C C . TYR B 1 125 ? 8.094 -14.297 -1.264 1 96.56 125 TYR B C 1
ATOM 4667 O O . TYR B 1 125 ? 7.105 -15.008 -1.486 1 96.56 125 TYR B O 1
ATOM 4675 N N . ALA B 1 126 ? 8.188 -13.484 -0.232 1 97.75 126 ALA B N 1
ATOM 4676 C CA . ALA B 1 126 ? 7.078 -13.367 0.711 1 97.75 126 ALA B CA 1
ATOM 4677 C C . ALA B 1 126 ? 5.844 -12.773 0.034 1 97.75 126 ALA B C 1
ATOM 4679 O O . ALA B 1 126 ? 4.719 -13.211 0.292 1 97.75 126 ALA B O 1
ATOM 4680 N N . ASN B 1 127 ? 6.02 -11.797 -0.807 1 98.25 127 ASN B N 1
ATOM 4681 C CA . ASN B 1 127 ? 4.922 -11.227 -1.583 1 98.25 127 ASN B CA 1
ATOM 4682 C C . ASN B 1 127 ? 4.281 -12.266 -2.496 1 98.25 127 ASN B C 1
ATOM 4684 O O . ASN B 1 127 ? 3.061 -12.297 -2.654 1 98.25 127 ASN B O 1
ATOM 4688 N N . PHE B 1 128 ? 5.125 -13.109 -3.121 1 98 128 PHE B N 1
ATOM 4689 C CA . PHE B 1 128 ? 4.609 -14.164 -3.986 1 98 128 PHE B CA 1
ATOM 4690 C C . PHE B 1 128 ? 3.74 -15.141 -3.195 1 98 128 PHE B C 1
ATOM 4692 O O . PHE B 1 128 ? 2.699 -15.578 -3.682 1 98 128 PHE B O 1
ATOM 4699 N N . SER B 1 129 ? 4.207 -15.422 -2.002 1 98.19 129 SER B N 1
ATOM 4700 C CA . SER B 1 129 ? 3.412 -16.297 -1.148 1 98.19 129 SER B CA 1
ATOM 4701 C C . SER B 1 129 ? 2.082 -15.648 -0.78 1 98.19 129 SER B C 1
ATOM 4703 O O . SER B 1 129 ? 1.056 -16.328 -0.695 1 98.19 129 SER B O 1
ATOM 4705 N N . ALA B 1 130 ? 2.123 -14.344 -0.482 1 98.69 130 ALA B N 1
ATOM 4706 C CA . ALA B 1 130 ? 0.88 -13.617 -0.22 1 98.69 130 ALA B CA 1
ATOM 4707 C C . ALA B 1 130 ? -0.072 -13.711 -1.408 1 98.69 130 ALA B C 1
ATOM 4709 O O . ALA B 1 130 ? -1.285 -13.852 -1.23 1 98.69 130 ALA B O 1
ATOM 4710 N N . ALA B 1 131 ? 0.48 -13.672 -2.609 1 98.75 131 ALA B N 1
ATOM 4711 C CA . ALA B 1 131 ? -0.335 -13.758 -3.818 1 98.75 131 ALA B CA 1
ATOM 4712 C C . ALA B 1 131 ? -1.093 -15.078 -3.877 1 98.75 131 ALA B C 1
ATOM 4714 O O . ALA B 1 131 ? -2.244 -15.125 -4.316 1 98.75 131 ALA B O 1
ATOM 4715 N N . VAL B 1 132 ? -0.465 -16.156 -3.438 1 98.81 132 VAL B N 1
ATOM 4716 C CA . VAL B 1 132 ? -1.121 -17.469 -3.428 1 98.81 132 VAL B CA 1
ATOM 4717 C C . VAL B 1 132 ? -2.387 -17.391 -2.576 1 98.81 132 VAL B C 1
ATOM 4719 O O . VAL B 1 132 ? -3.455 -17.844 -3.008 1 98.81 132 VAL B O 1
ATOM 4722 N N . VAL B 1 133 ? -2.268 -16.812 -1.459 1 98.88 133 VAL B N 1
ATOM 4723 C CA . VAL B 1 133 ? -3.379 -16.703 -0.517 1 98.88 133 VAL B CA 1
ATOM 4724 C C . VAL B 1 133 ? -4.457 -15.789 -1.086 1 98.88 133 VAL B C 1
ATOM 4726 O O . VAL B 1 133 ? -5.652 -16.062 -0.942 1 98.88 133 VAL B O 1
ATOM 4729 N N . LEU B 1 134 ? -4.055 -14.719 -1.717 1 98.88 134 LEU B N 1
ATOM 4730 C CA . LEU B 1 134 ? -5.008 -13.734 -2.227 1 98.88 134 LEU B CA 1
ATOM 4731 C C . LEU B 1 134 ? -5.781 -14.297 -3.416 1 98.88 134 LEU B C 1
ATOM 4733 O O . LEU B 1 134 ? -6.949 -13.969 -3.617 1 98.88 134 LEU B O 1
ATOM 4737 N N . ILE B 1 135 ? -5.156 -15.195 -4.223 1 98.88 135 ILE B N 1
ATOM 4738 C CA . ILE B 1 135 ? -5.867 -15.891 -5.289 1 98.88 135 ILE B CA 1
ATOM 4739 C C . ILE B 1 135 ? -6.949 -16.781 -4.688 1 98.88 135 ILE B C 1
ATOM 4741 O O . ILE B 1 135 ? -8.094 -16.766 -5.145 1 98.88 135 ILE B O 1
ATOM 4745 N N . SER B 1 136 ? -6.594 -17.484 -3.637 1 98.94 136 SER B N 1
ATOM 4746 C CA . SER B 1 136 ? -7.582 -18.312 -2.938 1 98.94 136 SER B CA 1
ATOM 4747 C C . SER B 1 136 ? -8.711 -17.453 -2.381 1 98.94 136 SER B C 1
ATOM 4749 O O . SER B 1 136 ? -9.883 -17.844 -2.426 1 98.94 136 SER B O 1
ATOM 4751 N N . MET B 1 137 ? -8.328 -16.312 -1.822 1 98.81 137 MET B N 1
ATOM 4752 C CA . MET B 1 137 ? -9.344 -15.383 -1.323 1 98.81 137 MET B CA 1
ATOM 4753 C C . MET B 1 137 ? -10.344 -15.023 -2.42 1 98.81 137 MET B C 1
ATOM 4755 O O . MET B 1 137 ? -11.531 -14.867 -2.15 1 98.81 137 MET B O 1
ATOM 4759 N N . GLY B 1 138 ? -9.883 -14.922 -3.623 1 98.62 138 GLY B N 1
ATOM 4760 C CA . GLY B 1 138 ? -10.758 -14.609 -4.738 1 98.62 138 GLY B CA 1
ATOM 4761 C C . GLY B 1 138 ? -11.867 -15.625 -4.934 1 98.62 138 GLY B C 1
ATOM 4762 O O . GLY B 1 138 ? -13.008 -15.258 -5.219 1 98.62 138 GLY B O 1
ATOM 4763 N N . ALA B 1 139 ? -11.555 -16.891 -4.793 1 98.44 139 ALA B N 1
ATOM 4764 C CA . ALA B 1 139 ? -12.562 -17.938 -4.93 1 98.44 139 ALA B CA 1
ATOM 4765 C C . ALA B 1 139 ? -13.578 -17.875 -3.793 1 98.44 139 ALA B C 1
ATOM 4767 O O . ALA B 1 139 ? -14.742 -18.25 -3.973 1 98.44 139 ALA B O 1
ATOM 4768 N N . LEU B 1 140 ? -13.164 -17.328 -2.691 1 98.69 140 LEU B N 1
ATOM 4769 C CA . LEU B 1 140 ? -13.961 -17.406 -1.471 1 98.69 140 LEU B CA 1
ATOM 4770 C C . LEU B 1 140 ? -14.5 -16.031 -1.087 1 98.69 140 LEU B C 1
ATOM 4772 O O . LEU B 1 140 ? -15.078 -15.867 -0.012 1 98.69 140 LEU B O 1
ATOM 4776 N N . LEU B 1 141 ? -14.367 -15.078 -1.934 1 98.31 141 LEU B N 1
ATOM 4777 C CA . LEU B 1 141 ? -14.695 -13.688 -1.643 1 98.31 141 LEU B CA 1
ATOM 4778 C C . LEU B 1 141 ? -16.141 -13.555 -1.178 1 98.31 141 LEU B C 1
ATOM 4780 O O . LEU B 1 141 ? -17.062 -14.008 -1.858 1 98.31 141 LEU B O 1
ATOM 4784 N N . GLY B 1 142 ? -16.328 -12.945 0.025 1 97.94 142 GLY B N 1
ATOM 4785 C CA . GLY B 1 142 ? -17.672 -12.648 0.536 1 97.94 142 GLY B CA 1
ATOM 4786 C C . GLY B 1 142 ? -18.281 -13.812 1.287 1 97.94 142 GLY B C 1
ATOM 4787 O O . GLY B 1 142 ? -19.406 -13.703 1.8 1 97.94 142 GLY B O 1
ATOM 4788 N N . LYS B 1 143 ? -17.531 -14.945 1.432 1 98.12 143 LYS B N 1
ATOM 4789 C CA . LYS B 1 143 ? -18.141 -16.156 1.98 1 98.12 143 LYS B CA 1
ATOM 4790 C C . LYS B 1 143 ? -17.531 -16.516 3.334 1 98.12 143 LYS B C 1
ATOM 4792 O O . LYS B 1 143 ? -18.125 -17.234 4.121 1 98.12 143 LYS B O 1
ATOM 4797 N N . LEU B 1 144 ? -16.344 -16 3.611 1 98.38 144 LEU B N 1
ATOM 4798 C CA . LEU B 1 144 ? -15.641 -16.328 4.852 1 98.38 144 LEU B CA 1
ATOM 4799 C C . LEU B 1 144 ? -15.578 -15.117 5.777 1 98.38 144 LEU B C 1
ATOM 4801 O O . LEU B 1 144 ? -15.5 -13.977 5.312 1 98.38 144 LEU B O 1
ATOM 4805 N N . SER B 1 145 ? -15.656 -15.398 7.07 1 97.94 145 SER B N 1
ATOM 4806 C CA . SER B 1 145 ? -15.406 -14.359 8.07 1 97.94 145 SER B CA 1
ATOM 4807 C C . SER B 1 145 ? -13.93 -14 8.141 1 97.94 145 SER B C 1
ATOM 4809 O O . SER B 1 145 ? -13.078 -14.758 7.664 1 97.94 145 SER B O 1
ATOM 4811 N N . PRO B 1 146 ? -13.586 -12.828 8.711 1 97.56 146 PRO B N 1
ATOM 4812 C CA . PRO B 1 146 ? -12.172 -12.477 8.883 1 97.56 146 PRO B CA 1
ATOM 4813 C C . PRO B 1 146 ? -11.383 -13.562 9.617 1 97.56 146 PRO B C 1
ATOM 4815 O O . PRO B 1 146 ? -10.242 -13.844 9.266 1 97.56 146 PRO B O 1
ATOM 4818 N N . THR B 1 147 ? -12 -14.172 10.594 1 97.88 147 THR B N 1
ATOM 4819 C CA . THR B 1 147 ? -11.359 -15.25 11.336 1 97.88 147 THR B CA 1
ATOM 4820 C C . THR B 1 147 ? -11.07 -16.438 10.422 1 97.88 147 THR B C 1
ATOM 4822 O O . THR B 1 147 ? -9.977 -17 10.453 1 97.88 147 THR B O 1
ATOM 4825 N N . GLN B 1 148 ? -12.023 -16.828 9.656 1 98.44 148 GLN B N 1
ATOM 4826 C CA . GLN B 1 148 ? -11.844 -17.953 8.75 1 98.44 148 GLN B CA 1
ATOM 4827 C C . GLN B 1 148 ? -10.758 -17.656 7.711 1 98.44 148 GLN B C 1
ATOM 4829 O O . GLN B 1 148 ? -9.977 -18.531 7.352 1 98.44 148 GLN B O 1
ATOM 4834 N N . TYR B 1 149 ? -10.719 -16.422 7.172 1 98.69 149 TYR B N 1
ATOM 4835 C CA . TYR B 1 149 ? -9.664 -16.031 6.242 1 98.69 149 TYR B CA 1
ATOM 4836 C C . TYR B 1 149 ? -8.289 -16.172 6.887 1 98.69 149 TYR B C 1
ATOM 4838 O O . TYR B 1 149 ? -7.336 -16.609 6.23 1 98.69 149 TYR B O 1
ATOM 4846 N N . LEU B 1 150 ? -8.164 -15.797 8.141 1 98.25 150 LEU B N 1
ATOM 4847 C CA . LEU B 1 150 ? -6.898 -15.914 8.852 1 98.25 150 LEU B CA 1
ATOM 4848 C C . LEU B 1 150 ? -6.465 -17.375 8.945 1 98.25 150 LEU B C 1
ATOM 4850 O O . LEU B 1 150 ? -5.297 -17.703 8.719 1 98.25 150 LEU B O 1
ATOM 4854 N N . ILE B 1 151 ? -7.375 -18.25 9.273 1 98.5 151 ILE B N 1
ATOM 4855 C CA . ILE B 1 151 ? -7.078 -19.672 9.398 1 98.5 151 ILE B CA 1
ATOM 4856 C C . ILE B 1 151 ? -6.715 -20.234 8.023 1 98.5 151 ILE B C 1
ATOM 4858 O O . ILE B 1 151 ? -5.824 -21.078 7.914 1 98.5 151 ILE B O 1
ATOM 4862 N N . MET B 1 152 ? -7.41 -19.797 7.008 1 98.81 152 MET B N 1
ATOM 4863 C CA . MET B 1 152 ? -7.078 -20.203 5.645 1 98.81 152 MET B CA 1
ATOM 4864 C C . MET B 1 152 ? -5.625 -19.859 5.316 1 98.81 152 MET B C 1
ATOM 4866 O O . MET B 1 152 ? -4.879 -20.719 4.832 1 98.81 152 MET B O 1
ATOM 4870 N N . ALA B 1 153 ? -5.238 -18.641 5.594 1 98.81 153 ALA B N 1
ATOM 4871 C CA . ALA B 1 153 ? -3.877 -18.203 5.305 1 98.81 153 ALA B CA 1
ATOM 4872 C C . ALA B 1 153 ? -2.861 -18.984 6.133 1 98.81 153 ALA B C 1
ATOM 4874 O O . ALA B 1 153 ? -1.793 -19.344 5.637 1 98.81 153 ALA B O 1
ATOM 4875 N N . LEU B 1 154 ? -3.197 -19.219 7.418 1 98.69 154 LEU B N 1
ATOM 4876 C CA . LEU B 1 154 ? -2.324 -19.969 8.312 1 98.69 154 LEU B CA 1
ATOM 4877 C C . LEU B 1 154 ? -2.033 -21.359 7.754 1 98.69 154 LEU B C 1
ATOM 4879 O O . LEU B 1 154 ? -0.899 -21.844 7.828 1 98.69 154 LEU B O 1
ATOM 4883 N N . CYS B 1 155 ? -3.033 -21.984 7.188 1 98.69 155 CYS B N 1
ATOM 4884 C CA . CYS B 1 155 ? -2.896 -23.344 6.668 1 98.69 155 CYS B CA 1
ATOM 4885 C C . CYS B 1 155 ? -2.281 -23.328 5.273 1 98.69 155 CYS B C 1
ATOM 4887 O O . CYS B 1 155 ? -1.477 -24.203 4.938 1 98.69 155 CYS B O 1
ATOM 4889 N N . GLU B 1 156 ? -2.648 -22.391 4.496 1 98.81 156 GLU B N 1
ATOM 4890 C CA . GLU B 1 156 ? -2.277 -22.391 3.084 1 98.81 156 GLU B CA 1
ATOM 4891 C C . GLU B 1 156 ? -0.787 -22.125 2.902 1 98.81 156 GLU B C 1
ATOM 4893 O O . GLU B 1 156 ? -0.15 -22.703 2.018 1 98.81 156 GLU B O 1
ATOM 4898 N N . ILE B 1 157 ? -0.21 -21.25 3.684 1 98.62 157 ILE B N 1
ATOM 4899 C CA . ILE B 1 157 ? 1.179 -20.844 3.504 1 98.62 157 ILE B CA 1
ATOM 4900 C C . ILE B 1 157 ? 2.098 -22.047 3.662 1 98.62 157 ILE B C 1
ATOM 4902 O O . ILE B 1 157 ? 2.936 -22.312 2.797 1 98.62 157 ILE B O 1
ATOM 4906 N N . PRO B 1 158 ? 1.97 -22.906 4.691 1 97.81 158 PRO B N 1
ATOM 4907 C CA . PRO B 1 158 ? 2.83 -24.094 4.762 1 97.81 158 PRO B CA 1
ATOM 4908 C C . PRO B 1 158 ? 2.596 -25.062 3.605 1 97.81 158 PRO B C 1
ATOM 4910 O O . PRO B 1 158 ? 3.549 -25.641 3.08 1 97.81 158 PRO B O 1
ATOM 4913 N N . VAL B 1 159 ? 1.34 -25.234 3.211 1 98 159 VAL B N 1
ATOM 4914 C CA . VAL B 1 159 ? 1.04 -26.125 2.086 1 98 159 VAL B CA 1
ATOM 4915 C C . VAL B 1 159 ? 1.732 -25.594 0.828 1 98 159 VAL B C 1
ATOM 4917 O O . VAL B 1 159 ? 2.398 -26.359 0.121 1 98 159 VAL B O 1
ATOM 4920 N N . ALA B 1 160 ? 1.573 -24.312 0.585 1 97.88 160 ALA B N 1
ATOM 4921 C CA . ALA B 1 160 ? 2.16 -23.688 -0.601 1 97.88 160 ALA B CA 1
ATOM 4922 C C . ALA B 1 160 ? 3.682 -23.797 -0.578 1 97.88 160 ALA B C 1
ATOM 4924 O O . ALA B 1 160 ? 4.305 -24.078 -1.604 1 97.88 160 ALA B O 1
ATOM 4925 N N . MET B 1 161 ? 4.301 -23.641 0.562 1 96.25 161 MET B N 1
ATOM 4926 C CA . MET B 1 161 ? 5.758 -23.625 0.661 1 96.25 161 MET B CA 1
ATOM 4927 C C . MET B 1 161 ? 6.328 -25.031 0.502 1 96.25 161 MET B C 1
ATOM 4929 O O . MET B 1 161 ? 7.379 -25.219 -0.111 1 96.25 161 MET B O 1
ATOM 4933 N N . ILE B 1 162 ? 5.641 -26.016 1.05 1 95 162 ILE B N 1
ATOM 4934 C CA . ILE B 1 162 ? 6.074 -27.406 0.898 1 95 162 ILE B CA 1
ATOM 4935 C C . ILE B 1 162 ? 5.977 -27.812 -0.568 1 95 162 ILE B C 1
ATOM 4937 O O . ILE B 1 162 ? 6.906 -28.406 -1.117 1 95 162 ILE B O 1
ATOM 4941 N N . LEU B 1 163 ? 4.875 -27.469 -1.19 1 97.69 163 LEU B N 1
ATOM 4942 C CA . LEU B 1 163 ? 4.688 -27.828 -2.594 1 97.69 163 LEU B CA 1
ATOM 4943 C C . LEU B 1 163 ? 5.699 -27.094 -3.475 1 97.69 163 LEU B C 1
ATOM 4945 O O . LEU B 1 163 ? 6.242 -27.688 -4.414 1 97.69 163 LEU B O 1
ATOM 4949 N N . GLU B 1 164 ? 5.906 -25.828 -3.207 1 97.44 164 GLU B N 1
ATOM 4950 C CA . GLU B 1 164 ? 6.906 -25.062 -3.949 1 97.44 164 GLU B CA 1
ATOM 4951 C C . GLU B 1 164 ? 8.297 -25.688 -3.799 1 97.44 164 GLU B C 1
ATOM 4953 O O . GLU B 1 164 ? 9.047 -25.781 -4.77 1 97.44 164 GLU B O 1
ATOM 4958 N N . TYR B 1 165 ? 8.641 -26.062 -2.59 1 94.44 165 TYR B N 1
ATOM 4959 C CA . TYR B 1 165 ? 9.93 -26.703 -2.33 1 94.44 165 TYR B CA 1
ATOM 4960 C C . TYR B 1 165 ? 10.086 -27.984 -3.145 1 94.44 165 TYR B C 1
ATOM 4962 O O . TYR B 1 165 ? 11.125 -28.203 -3.771 1 94.44 165 TYR B O 1
ATOM 4970 N N . VAL B 1 166 ? 9.086 -28.812 -3.186 1 96.69 166 VAL B N 1
ATOM 4971 C CA . VAL B 1 166 ? 9.125 -30.062 -3.932 1 96.69 166 VAL B CA 1
ATOM 4972 C C . VAL B 1 166 ? 9.266 -29.766 -5.422 1 96.69 166 VAL B C 1
ATOM 4974 O O . VAL B 1 166 ? 10.125 -30.344 -6.094 1 96.69 166 VAL B O 1
ATOM 4977 N N . ILE B 1 167 ? 8.547 -28.844 -5.922 1 98.12 167 ILE B N 1
ATOM 4978 C CA . ILE B 1 167 ? 8.469 -28.562 -7.355 1 98.12 167 ILE B CA 1
ATOM 4979 C C . ILE B 1 167 ? 9.734 -27.844 -7.816 1 98.12 167 ILE B C 1
ATOM 4981 O O . ILE B 1 167 ? 10.383 -28.266 -8.781 1 98.12 167 ILE B O 1
ATOM 4985 N N . ALA B 1 168 ? 10.141 -26.828 -7.09 1 95.5 168 ALA B N 1
ATOM 4986 C CA . ALA B 1 168 ? 11.203 -25.938 -7.566 1 95.5 168 ALA B CA 1
ATOM 4987 C C . ALA B 1 168 ? 12.57 -26.406 -7.078 1 95.5 168 ALA B C 1
ATOM 4989 O O . ALA B 1 168 ? 13.562 -26.297 -7.797 1 95.5 168 ALA B O 1
ATOM 4990 N N . GLU B 1 169 ? 12.68 -26.969 -5.887 1 93.12 169 GLU B N 1
ATOM 4991 C CA . GLU B 1 169 ? 13.992 -27.234 -5.309 1 93.12 169 GLU B CA 1
ATOM 4992 C C . GLU B 1 169 ? 14.359 -28.703 -5.441 1 93.12 169 GLU B C 1
ATOM 4994 O O . GLU B 1 169 ? 15.523 -29.047 -5.664 1 93.12 169 GLU B O 1
ATOM 4999 N N . LEU B 1 170 ? 13.406 -29.578 -5.27 1 94.81 170 LEU B N 1
ATOM 5000 C CA . LEU B 1 170 ? 13.711 -31 -5.363 1 94.81 170 LEU B CA 1
ATOM 5001 C C . LEU B 1 170 ? 13.641 -31.484 -6.809 1 94.81 170 LEU B C 1
ATOM 5003 O O . LEU B 1 170 ? 14.555 -32.156 -7.293 1 94.81 170 LEU B O 1
ATOM 5007 N N . LEU B 1 171 ? 12.562 -31.078 -7.523 1 97.62 171 LEU B N 1
ATOM 5008 C CA . LEU B 1 171 ? 12.359 -31.562 -8.883 1 97.62 171 LEU B CA 1
ATOM 5009 C C . LEU B 1 171 ? 13 -30.625 -9.898 1 97.62 171 LEU B C 1
ATOM 5011 O O . LEU B 1 171 ? 13.172 -31 -11.07 1 97.62 171 LEU B O 1
ATOM 5015 N N . LEU B 1 172 ? 13.336 -29.375 -9.461 1 97.62 172 LEU B N 1
ATOM 5016 C CA . LEU B 1 172 ? 13.977 -28.375 -10.297 1 97.62 172 LEU B CA 1
ATOM 5017 C C . LEU B 1 172 ? 13.141 -28.078 -11.539 1 97.62 172 LEU B C 1
ATOM 5019 O O . LEU B 1 172 ? 13.672 -28.016 -12.656 1 97.62 172 LEU B O 1
ATOM 5023 N N . VAL B 1 173 ? 11.836 -28.031 -11.305 1 98.12 173 VAL B N 1
ATOM 5024 C CA . VAL B 1 173 ? 10.906 -27.594 -12.336 1 98.12 173 VAL B CA 1
ATOM 5025 C C . VAL B 1 173 ? 11.07 -26.094 -12.578 1 98.12 173 VAL B C 1
ATOM 5027 O O . VAL B 1 173 ? 11.219 -25.312 -11.633 1 98.12 173 VAL B O 1
ATOM 5030 N N . ALA B 1 174 ? 11.148 -25.703 -13.859 1 97.38 174 ALA B N 1
ATOM 5031 C CA . ALA B 1 174 ? 11.203 -24.297 -14.211 1 97.38 174 ALA B CA 1
ATOM 5032 C C . ALA B 1 174 ? 9.828 -23.641 -14.125 1 97.38 174 ALA B C 1
ATOM 5034 O O . ALA B 1 174 ? 8.859 -24.156 -14.695 1 97.38 174 ALA B O 1
ATOM 5035 N N . ASP B 1 175 ? 9.711 -22.547 -13.406 1 98.12 175 ASP B N 1
ATOM 5036 C CA . ASP B 1 175 ? 8.461 -21.828 -13.188 1 98.12 175 ASP B CA 1
ATOM 5037 C C . ASP B 1 175 ? 8.734 -20.406 -12.711 1 98.12 175 ASP B C 1
ATOM 5039 O O . ASP B 1 175 ? 8.219 -19.984 -11.672 1 98.12 175 ASP B O 1
ATOM 5043 N N . ILE B 1 176 ? 9.422 -19.641 -13.523 1 97.44 176 ILE B N 1
ATOM 5044 C CA . ILE B 1 176 ? 10.008 -18.359 -13.125 1 97.44 176 ILE B CA 1
ATOM 5045 C C . ILE B 1 176 ? 8.898 -17.406 -12.703 1 97.44 176 ILE B C 1
ATOM 5047 O O . ILE B 1 176 ? 9.062 -16.641 -11.742 1 97.44 176 ILE B O 1
ATOM 5051 N N . GLY B 1 177 ? 7.773 -17.422 -13.375 1 97.81 177 GLY B N 1
ATOM 5052 C CA . GLY B 1 177 ? 6.672 -16.531 -13.078 1 97.81 177 GLY B CA 1
ATOM 5053 C C . GLY B 1 177 ? 5.668 -17.109 -12.102 1 97.81 177 GLY B C 1
ATOM 5054 O O . GLY B 1 177 ? 4.664 -16.469 -11.781 1 97.81 177 GLY B O 1
ATOM 5055 N N . GLY B 1 178 ? 5.801 -18.312 -11.672 1 98.38 178 GLY B N 1
ATOM 5056 C CA . GLY B 1 178 ? 4.98 -18.922 -10.641 1 98.38 178 GLY B CA 1
ATOM 5057 C C . GLY B 1 178 ? 3.623 -19.375 -11.148 1 98.38 178 GLY B C 1
ATOM 5058 O O . GLY B 1 178 ? 2.639 -19.344 -10.406 1 98.38 178 GLY B O 1
ATOM 5059 N N . SER B 1 179 ? 3.486 -19.719 -12.383 1 98.75 179 SER B N 1
ATOM 5060 C CA . SER B 1 179 ? 2.207 -20.172 -12.914 1 98.75 179 SER B CA 1
ATOM 5061 C C . SER B 1 179 ? 1.745 -21.453 -12.219 1 98.75 179 SER B C 1
ATOM 5063 O O . SER B 1 179 ? 0.546 -21.656 -12.016 1 98.75 179 SER B O 1
ATOM 5065 N N . LEU B 1 180 ? 2.76 -22.281 -11.914 1 98.62 180 LEU B N 1
ATOM 5066 C CA . LEU B 1 180 ? 2.43 -23.516 -11.195 1 98.62 180 LEU B CA 1
ATOM 5067 C C . LEU B 1 180 ? 2.363 -23.266 -9.695 1 98.62 180 LEU B C 1
ATOM 5069 O O . LEU B 1 180 ? 1.324 -23.5 -9.07 1 98.62 180 LEU B O 1
ATOM 5073 N N . VAL B 1 181 ? 3.375 -22.641 -9.117 1 98.56 181 VAL B N 1
ATOM 5074 C CA . VAL B 1 181 ? 3.553 -22.656 -7.668 1 98.56 181 VAL B CA 1
ATOM 5075 C C . VAL B 1 181 ? 2.785 -21.484 -7.047 1 98.56 181 VAL B C 1
ATOM 5077 O O . VAL B 1 181 ? 2.637 -21.422 -5.824 1 98.56 181 VAL B O 1
ATOM 5080 N N . ILE B 1 182 ? 2.299 -20.547 -7.801 1 98.69 182 ILE B N 1
ATOM 5081 C CA . ILE B 1 182 ? 1.513 -19.453 -7.25 1 98.69 182 ILE B CA 1
ATOM 5082 C C . ILE B 1 182 ? 0.085 -19.516 -7.789 1 98.69 182 ILE B C 1
ATOM 5084 O O . ILE B 1 182 ? -0.853 -19.812 -7.043 1 98.69 182 ILE B O 1
ATOM 5088 N N . HIS B 1 183 ? -0.103 -19.406 -9.109 1 98.88 183 HIS B N 1
ATOM 5089 C CA . HIS B 1 183 ? -1.417 -19.203 -9.711 1 98.88 183 HIS B CA 1
ATOM 5090 C C . HIS B 1 183 ? -2.246 -20.484 -9.664 1 98.88 183 HIS B C 1
ATOM 5092 O O . HIS B 1 183 ? -3.387 -20.469 -9.195 1 98.88 183 HIS B O 1
ATOM 5098 N N . THR B 1 184 ? -1.664 -21.578 -10.172 1 98.81 184 THR B N 1
ATOM 5099 C CA . THR B 1 184 ? -2.377 -22.859 -10.141 1 98.81 184 THR B CA 1
ATOM 5100 C C . THR B 1 184 ? -2.617 -23.297 -8.703 1 98.81 184 THR B C 1
ATOM 5102 O O . THR B 1 184 ? -3.713 -23.75 -8.359 1 98.81 184 THR B O 1
ATOM 5105 N N . MET B 1 185 ? -1.647 -23.156 -7.91 1 98.69 185 MET B N 1
ATOM 5106 C CA . MET B 1 185 ? -1.762 -23.562 -6.512 1 98.69 185 MET B CA 1
ATOM 5107 C C . MET B 1 185 ? -2.842 -22.75 -5.797 1 98.69 185 MET B C 1
ATOM 5109 O O . MET B 1 185 ? -3.711 -23.328 -5.137 1 98.69 185 MET B O 1
ATOM 5113 N N . GLY B 1 186 ? -2.785 -21.422 -5.84 1 98.81 186 GLY B N 1
ATOM 5114 C CA . GLY B 1 186 ? -3.795 -20.594 -5.199 1 98.81 186 GLY B CA 1
ATOM 5115 C C . GLY B 1 186 ? -5.203 -20.875 -5.684 1 98.81 186 GLY B C 1
ATOM 5116 O O . GLY B 1 186 ? -6.141 -20.922 -4.887 1 98.81 186 GLY B O 1
ATOM 5117 N N . CYS B 1 187 ? -5.324 -21.109 -7 1 98.88 187 CYS B N 1
ATOM 5118 C CA . CYS B 1 187 ? -6.625 -21.359 -7.613 1 98.88 187 CYS B CA 1
ATOM 5119 C C . CYS B 1 187 ? -7.25 -22.641 -7.07 1 98.88 187 CYS B C 1
ATOM 5121 O O . CYS B 1 187 ? -8.352 -22.609 -6.516 1 98.88 187 CYS B O 1
ATOM 5123 N N . PHE B 1 188 ? -6.516 -23.703 -7.129 1 98.81 188 PHE B N 1
ATOM 5124 C CA . PHE B 1 188 ? -7.113 -24.984 -6.812 1 98.81 188 PHE B CA 1
ATOM 5125 C C . PHE B 1 188 ? -7.215 -25.188 -5.305 1 98.81 188 PHE B C 1
ATOM 5127 O O . PHE B 1 188 ? -8.117 -25.875 -4.82 1 98.81 188 PHE B O 1
ATOM 5134 N N . PHE B 1 189 ? -6.32 -24.562 -4.539 1 98.88 189 PHE B N 1
ATOM 5135 C CA . PHE B 1 189 ? -6.5 -24.516 -3.094 1 98.88 189 PHE B CA 1
ATOM 5136 C C . PHE B 1 189 ? -7.812 -23.828 -2.732 1 98.88 189 PHE B C 1
ATOM 5138 O O . PHE B 1 189 ? -8.609 -24.375 -1.962 1 98.88 189 PHE B O 1
ATOM 5145 N N . GLY B 1 190 ? -8.078 -22.625 -3.293 1 98.88 190 GLY B N 1
ATOM 5146 C CA . GLY B 1 190 ? -9.305 -21.891 -3.041 1 98.88 190 GLY B CA 1
ATOM 5147 C C . GLY B 1 190 ? -10.555 -22.641 -3.48 1 98.88 190 GLY B C 1
ATOM 5148 O O . GLY B 1 190 ? -11.562 -22.641 -2.775 1 98.88 190 GLY B O 1
ATOM 5149 N N . LEU B 1 191 ? -10.484 -23.328 -4.648 1 98.56 191 LEU B N 1
ATOM 5150 C CA 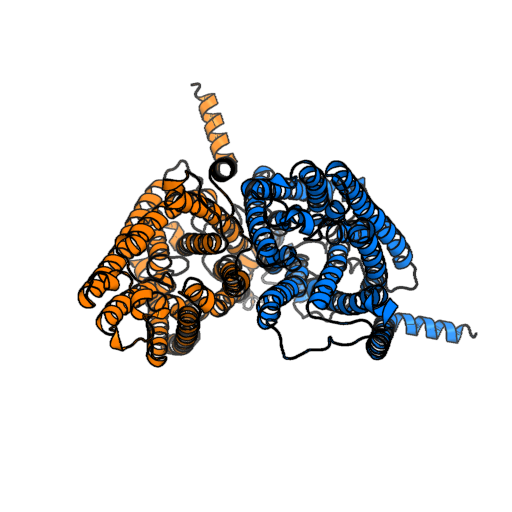. LEU B 1 191 ? -11.617 -24.094 -5.152 1 98.56 191 LEU B CA 1
ATOM 5151 C C . LEU B 1 191 ? -11.898 -25.297 -4.258 1 98.56 191 LEU B C 1
ATOM 5153 O O . LEU B 1 191 ? -13.055 -25.672 -4.07 1 98.56 191 LEU B O 1
ATOM 5157 N N . GLY B 1 192 ? -10.812 -25.922 -3.766 1 98.69 192 GLY B N 1
ATOM 5158 C CA . GLY B 1 192 ? -11 -27 -2.807 1 98.69 192 GLY B CA 1
ATOM 5159 C C . GLY B 1 192 ? -11.781 -26.578 -1.579 1 98.69 192 GLY B C 1
ATOM 5160 O O . GLY B 1 192 ? -12.711 -27.281 -1.157 1 98.69 192 GLY B O 1
ATOM 5161 N N . ILE B 1 193 ? -11.422 -25.422 -1.011 1 98.81 193 ILE B N 1
ATOM 5162 C CA . ILE B 1 193 ? -12.148 -24.906 0.146 1 98.81 193 ILE B CA 1
ATOM 5163 C C . ILE B 1 193 ? -13.594 -24.594 -0.245 1 98.81 193 ILE B C 1
ATOM 5165 O O . ILE B 1 193 ? -14.523 -24.938 0.482 1 98.81 193 ILE B O 1
ATOM 5169 N N . SER B 1 194 ? -13.758 -23.938 -1.398 1 98.44 194 SER B N 1
ATOM 5170 C CA . SER B 1 194 ? -15.086 -23.531 -1.857 1 98.44 194 SER B CA 1
ATOM 5171 C C . SER B 1 194 ? -16.016 -24.734 -1.987 1 98.44 194 SER B C 1
ATOM 5173 O O . SER B 1 194 ? -17.203 -24.625 -1.683 1 98.44 194 SER B O 1
ATOM 5175 N N . LYS B 1 195 ? -15.508 -25.859 -2.422 1 97.38 195 LYS B N 1
ATOM 5176 C CA . LYS B 1 195 ? -16.312 -27.062 -2.588 1 97.38 195 LYS B CA 1
ATOM 5177 C C . LYS B 1 195 ? -16.797 -27.594 -1.239 1 97.38 195 LYS B C 1
ATOM 5179 O O . LYS B 1 195 ? -17.938 -28.062 -1.127 1 97.38 195 LYS B O 1
ATOM 5184 N N . ILE B 1 196 ? -16.016 -27.469 -0.228 1 97.5 196 ILE B N 1
ATOM 5185 C CA . ILE B 1 196 ? -16.312 -28.047 1.079 1 97.5 196 ILE B CA 1
ATOM 5186 C C . ILE B 1 196 ? -17.25 -27.125 1.851 1 97.5 196 ILE B C 1
ATOM 5188 O O . ILE B 1 196 ? -18.172 -27.594 2.523 1 97.5 196 ILE B O 1
ATOM 5192 N N . ILE B 1 197 ? -17.062 -25.781 1.711 1 96.38 197 ILE B N 1
ATOM 5193 C CA . ILE B 1 197 ? -17.844 -24.859 2.539 1 96.38 197 ILE B CA 1
ATOM 5194 C C . ILE B 1 197 ? -19.125 -24.453 1.799 1 96.38 197 ILE B C 1
ATOM 5196 O O . ILE B 1 197 ? -19.859 -23.578 2.25 1 96.38 197 ILE B O 1
ATOM 5200 N N . ASN B 1 198 ? -19.438 -25.141 0.765 1 94.12 198 ASN B N 1
ATOM 5201 C CA . ASN B 1 198 ? -20.578 -24.828 -0.084 1 94.12 198 ASN B CA 1
ATOM 5202 C C . ASN B 1 198 ? -21.906 -24.922 0.688 1 94.12 198 ASN B C 1
ATOM 5204 O O . ASN B 1 198 ? -22.062 -25.812 1.53 1 94.12 198 ASN B O 1
ATOM 5208 N N . ARG B 1 199 ? -22.781 -23.922 0.442 1 93.06 199 ARG B N 1
ATOM 5209 C CA . ARG B 1 199 ? -24.125 -23.938 1.005 1 93.06 199 ARG B CA 1
ATOM 5210 C C . ARG B 1 199 ? -25.109 -23.234 0.078 1 93.06 199 ARG B C 1
ATOM 5212 O O . ARG B 1 199 ? -24.719 -22.391 -0.724 1 93.06 199 ARG B O 1
ATOM 5219 N N . LYS B 1 200 ? -26.328 -23.547 0.204 1 93.81 200 LYS B N 1
ATOM 5220 C CA . LYS B 1 200 ? -27.406 -23.109 -0.691 1 93.81 200 LYS B CA 1
ATOM 5221 C C . LYS B 1 200 ? -27.531 -21.594 -0.694 1 93.81 200 LYS B C 1
ATOM 5223 O O . LYS B 1 200 ? -27.781 -20.984 -1.738 1 93.81 200 LYS B O 1
ATOM 5228 N N . SER B 1 201 ? -27.297 -20.984 0.391 1 94.81 201 SER B N 1
ATOM 5229 C CA . SER B 1 201 ? -27.516 -19.547 0.57 1 94.81 201 SER B CA 1
ATOM 5230 C C . SER B 1 201 ? -26.547 -18.734 -0.289 1 94.81 201 SER B C 1
ATOM 5232 O O . SER B 1 201 ? -26.828 -17.578 -0.628 1 94.81 201 SER B O 1
ATOM 5234 N N . ILE B 1 202 ? -25.438 -19.375 -0.656 1 95.69 202 ILE B N 1
ATOM 5235 C CA . ILE B 1 202 ? -24.453 -18.703 -1.484 1 95.69 202 ILE B CA 1
ATOM 5236 C C . ILE B 1 202 ? -25.031 -18.406 -2.865 1 95.69 202 ILE B C 1
ATOM 5238 O O . ILE B 1 202 ? -24.859 -17.312 -3.4 1 95.69 202 ILE B O 1
ATOM 5242 N N . TYR B 1 203 ? -25.812 -19.297 -3.373 1 93.56 203 TYR B N 1
ATOM 5243 C CA . TYR B 1 203 ? -26.359 -19.203 -4.723 1 93.56 203 TYR B CA 1
ATOM 5244 C C . TYR B 1 203 ? -27.609 -18.328 -4.734 1 93.56 203 TYR B C 1
ATOM 5246 O O . TYR B 1 203 ? -28 -17.812 -5.781 1 93.56 203 TYR B O 1
ATOM 5254 N N . GLU B 1 204 ? -28.219 -18.094 -3.609 1 92.81 204 GLU B N 1
ATOM 5255 C CA . GLU B 1 204 ? -29.484 -17.359 -3.51 1 92.81 204 GLU B CA 1
ATOM 5256 C C . GLU B 1 204 ? -29.266 -15.914 -3.104 1 92.81 204 GLU B C 1
ATOM 5258 O O . GLU B 1 204 ? -30.188 -15.102 -3.135 1 92.81 204 GLU B O 1
ATOM 5263 N N . SER B 1 205 ? -28.078 -15.586 -2.812 1 93.06 205 SER B N 1
ATOM 5264 C CA . SER B 1 205 ? -27.797 -14.25 -2.289 1 93.06 205 SER B CA 1
ATOM 5265 C C . SER B 1 205 ? -27.969 -13.188 -3.369 1 93.06 205 SER B C 1
ATOM 5267 O O . SER B 1 205 ? -27.469 -13.344 -4.484 1 93.06 205 SER B O 1
ATOM 5269 N N . ASN B 1 206 ? -28.609 -12.039 -3.045 1 90.5 206 ASN B N 1
ATOM 5270 C CA . ASN B 1 206 ? -28.797 -10.922 -3.963 1 90.5 206 ASN B CA 1
ATOM 5271 C C . ASN B 1 206 ? -27.672 -9.906 -3.846 1 90.5 206 ASN B C 1
ATOM 5273 O O . ASN B 1 206 ? -27.641 -8.914 -4.578 1 90.5 206 ASN B O 1
ATOM 5277 N N . ASN B 1 207 ? -26.75 -10.258 -2.988 1 93.12 207 ASN B N 1
ATOM 5278 C CA . ASN B 1 207 ? -25.656 -9.312 -2.762 1 93.12 207 ASN B CA 1
ATOM 5279 C C . ASN B 1 207 ? -24.547 -9.492 -3.785 1 93.12 207 ASN B C 1
ATOM 5281 O O . ASN B 1 207 ? -23.703 -8.609 -3.957 1 93.12 207 ASN B O 1
ATOM 5285 N N . GLU B 1 208 ? -24.578 -10.633 -4.414 1 93.5 208 GLU B N 1
ATOM 5286 C CA . GLU B 1 208 ? -23.484 -10.938 -5.336 1 93.5 208 GLU B CA 1
ATOM 5287 C C . GLU B 1 208 ? -23.734 -10.32 -6.707 1 93.5 208 GLU B C 1
ATOM 5289 O O . GLU B 1 208 ? -24.031 -11.031 -7.672 1 93.5 208 GLU B O 1
ATOM 5294 N N . SER B 1 209 ? -23.609 -9.047 -6.824 1 92.75 209 SER B N 1
ATOM 5295 C CA . SER B 1 209 ? -23.734 -8.266 -8.055 1 92.75 209 SER B CA 1
ATOM 5296 C C . SER B 1 209 ? -22.906 -6.984 -7.984 1 92.75 209 SER B C 1
ATOM 5298 O O . SER B 1 209 ? -22.328 -6.664 -6.941 1 92.75 209 SER B O 1
ATOM 5300 N N . SER B 1 210 ? -22.766 -6.348 -9.125 1 92.69 210 SER B N 1
ATOM 5301 C CA . SER B 1 210 ? -21.969 -5.121 -9.188 1 92.69 210 SER B CA 1
ATOM 5302 C C . SER B 1 210 ? -22.859 -3.91 -9.469 1 92.69 210 SER B C 1
ATOM 5304 O O . SER B 1 210 ? -24.031 -4.059 -9.789 1 92.69 210 SER B O 1
ATOM 5306 N N . VAL B 1 211 ? -22.438 -2.676 -9.219 1 90.5 211 VAL B N 1
ATOM 5307 C CA . VAL B 1 211 ? -22.969 -1.409 -9.711 1 90.5 211 VAL B CA 1
ATOM 5308 C C . VAL B 1 211 ? -21.906 -0.69 -10.539 1 90.5 211 VAL B C 1
ATOM 5310 O O . VAL B 1 211 ? -20.734 -1.092 -10.547 1 90.5 211 VAL B O 1
ATOM 5313 N N . TYR B 1 212 ? -22.281 0.308 -11.273 1 89.44 212 TYR B N 1
ATOM 5314 C CA . TYR B 1 212 ? -21.438 0.972 -12.258 1 89.44 212 TYR B CA 1
ATOM 5315 C C . TYR B 1 212 ? -20.109 1.379 -11.641 1 89.44 212 TYR B C 1
ATOM 5317 O O . TYR B 1 212 ? -19.047 1.063 -12.18 1 89.44 212 TYR B O 1
ATOM 5325 N N . HIS B 1 213 ? -20.094 1.999 -10.438 1 90.44 213 HIS B N 1
ATOM 5326 C CA . HIS B 1 213 ? -18.859 2.525 -9.859 1 90.44 213 HIS B CA 1
ATOM 5327 C C . HIS B 1 213 ? -18.016 1.407 -9.266 1 90.44 213 HIS B C 1
ATOM 5329 O O . HIS B 1 213 ? -16.781 1.507 -9.234 1 90.44 213 HIS B O 1
ATOM 5335 N N . SER B 1 214 ? -18.656 0.331 -8.742 1 93.69 214 SER B N 1
ATOM 5336 C CA . SER B 1 214 ? -17.859 -0.763 -8.188 1 93.69 214 SER B CA 1
ATOM 5337 C C . SER B 1 214 ? -17.047 -1.453 -9.273 1 93.69 214 SER B C 1
ATOM 5339 O O . SER B 1 214 ? -15.906 -1.852 -9.039 1 93.69 214 SER B O 1
ATOM 5341 N N . ASP B 1 215 ? -17.609 -1.568 -10.516 1 93.81 215 ASP B N 1
ATOM 5342 C CA . ASP B 1 215 ? -16.859 -2.119 -11.641 1 93.81 215 ASP B CA 1
ATOM 5343 C C . ASP B 1 215 ? -15.703 -1.206 -12.031 1 93.81 215 ASP B C 1
ATOM 5345 O O . ASP B 1 215 ? -14.625 -1.684 -12.406 1 93.81 215 ASP B O 1
ATOM 5349 N N . LEU B 1 216 ? -15.953 0.075 -11.938 1 92.19 216 LEU B N 1
ATOM 5350 C CA . LEU B 1 216 ? -14.883 1.021 -12.25 1 92.19 216 LEU B CA 1
ATOM 5351 C C . LEU B 1 216 ? -13.742 0.909 -11.242 1 92.19 216 LEU B C 1
ATOM 5353 O O . LEU B 1 216 ? -12.57 0.96 -11.625 1 92.19 216 LEU B O 1
ATOM 5357 N N . PHE B 1 217 ? -14.055 0.744 -9.969 1 95 217 PHE B N 1
ATOM 5358 C CA . PHE B 1 217 ? -13.016 0.522 -8.961 1 95 217 PHE B CA 1
ATOM 5359 C C . PHE B 1 217 ? -12.25 -0.761 -9.25 1 95 217 PHE B C 1
ATOM 5361 O O . PHE B 1 217 ? -11.023 -0.803 -9.102 1 95 217 PHE B O 1
ATOM 5368 N N . SER B 1 218 ? -12.945 -1.78 -9.672 1 96.88 218 SER B N 1
ATOM 5369 C CA . SER B 1 218 ? -12.32 -3.066 -9.961 1 96.88 218 SER B CA 1
ATOM 5370 C C . SER B 1 218 ? -11.289 -2.943 -11.078 1 96.88 218 SER B C 1
ATOM 5372 O O . SER B 1 218 ? -10.242 -3.594 -11.039 1 96.88 218 SER B O 1
ATOM 5374 N N . ILE B 1 219 ? -11.508 -2.049 -12.047 1 95.81 219 ILE B N 1
ATOM 5375 C CA . ILE B 1 219 ? -10.625 -1.909 -13.203 1 95.81 219 ILE B CA 1
ATOM 5376 C C . ILE B 1 219 ? -9.305 -1.276 -12.766 1 95.81 219 ILE B C 1
ATOM 5378 O O . ILE B 1 219 ? -8.266 -1.491 -13.398 1 95.81 219 ILE B O 1
ATOM 5382 N N . ILE B 1 220 ? -9.289 -0.543 -11.641 1 96.5 220 ILE B N 1
ATOM 5383 C CA . ILE B 1 220 ? -8.031 -0.042 -11.086 1 96.5 220 ILE B CA 1
ATOM 5384 C C . ILE B 1 220 ? -7.113 -1.213 -10.75 1 96.5 220 ILE B C 1
ATOM 5386 O O . ILE B 1 220 ? -5.922 -1.185 -11.062 1 96.5 220 ILE B O 1
ATOM 5390 N N . GLY B 1 221 ? -7.711 -2.252 -10.156 1 98.19 221 GLY B N 1
ATOM 5391 C CA . GLY B 1 221 ? -6.945 -3.455 -9.875 1 98.19 221 GLY B CA 1
ATOM 5392 C C . GLY B 1 221 ? -6.438 -4.145 -11.133 1 98.19 221 GLY B C 1
ATOM 5393 O O . GLY B 1 221 ? -5.266 -4.523 -11.203 1 98.19 221 GLY B O 1
ATOM 5394 N N . THR B 1 222 ? -7.262 -4.215 -12.133 1 98 222 THR B N 1
ATOM 5395 C CA . THR B 1 222 ? -6.898 -4.844 -13.398 1 98 222 THR B CA 1
ATOM 5396 C C . THR B 1 222 ? -5.70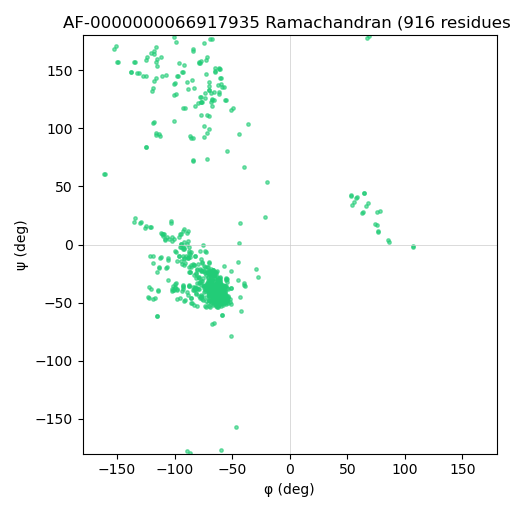7 -4.133 -14.031 1 98 222 THR B C 1
ATOM 5398 O O . THR B 1 222 ? -4.727 -4.773 -14.414 1 98 222 THR B O 1
ATOM 5401 N N . LEU B 1 223 ? -5.754 -2.82 -14.078 1 96.94 223 LEU B N 1
ATOM 5402 C CA . LEU B 1 223 ? -4.73 -2.035 -14.766 1 96.94 223 LEU B CA 1
ATOM 5403 C C . LEU B 1 223 ? -3.408 -2.098 -14.008 1 96.94 223 LEU B C 1
ATOM 5405 O O . LEU B 1 223 ? -2.342 -2.18 -14.625 1 96.94 223 LEU B O 1
ATOM 5409 N N . THR B 1 224 ? -3.479 -2.074 -12.703 1 97.88 224 THR B N 1
ATOM 5410 C CA . THR B 1 224 ? -2.248 -2.166 -11.93 1 97.88 224 THR B CA 1
ATOM 5411 C C . THR B 1 224 ? -1.612 -3.545 -12.078 1 97.88 224 THR B C 1
ATOM 5413 O O . THR B 1 224 ? -0.391 -3.662 -12.195 1 97.88 224 THR B O 1
ATOM 5416 N N . LEU B 1 225 ? -2.412 -4.621 -12.102 1 98.38 225 LEU B N 1
ATOM 5417 C CA . LEU B 1 225 ? -1.89 -5.961 -12.344 1 98.38 225 LEU B CA 1
ATOM 5418 C C . LEU B 1 225 ? -1.306 -6.078 -13.742 1 98.38 225 LEU B C 1
ATOM 5420 O O . LEU B 1 225 ? -0.216 -6.625 -13.922 1 98.38 225 LEU B O 1
ATOM 5424 N N . TRP B 1 226 ? -1.981 -5.492 -14.734 1 97.81 226 TRP B N 1
ATOM 5425 C CA . TRP B 1 226 ? -1.534 -5.512 -16.125 1 97.81 226 TRP B CA 1
ATOM 5426 C C . TRP B 1 226 ? -0.185 -4.816 -16.266 1 97.81 226 TRP B C 1
ATOM 5428 O O . TRP B 1 226 ? 0.739 -5.363 -16.875 1 97.81 226 TRP B O 1
ATOM 5438 N N . ILE B 1 227 ? 0.003 -3.662 -15.648 1 97.69 227 ILE B N 1
ATOM 5439 C CA . ILE B 1 227 ? 1.165 -2.793 -15.805 1 97.69 227 ILE B CA 1
ATOM 5440 C C . ILE B 1 227 ? 2.387 -3.447 -15.164 1 97.69 227 ILE B C 1
ATOM 5442 O O . ILE B 1 227 ? 3.49 -3.385 -15.711 1 97.69 227 ILE B O 1
ATOM 5446 N N . PHE B 1 228 ? 2.191 -4.148 -14.039 1 98.31 228 PHE B N 1
ATOM 5447 C CA . PHE B 1 228 ? 3.361 -4.531 -13.258 1 98.31 228 PHE B CA 1
ATOM 5448 C C . PHE B 1 228 ? 3.594 -6.035 -13.328 1 98.31 228 PHE B C 1
ATOM 5450 O O . PHE B 1 228 ? 4.516 -6.559 -12.695 1 98.31 228 PHE B O 1
ATOM 5457 N N . TRP B 1 229 ? 2.852 -6.77 -14.164 1 98.5 229 TRP B N 1
ATOM 5458 C CA . TRP B 1 229 ? 3.014 -8.211 -14.305 1 98.5 229 TRP B CA 1
ATOM 5459 C C . TRP B 1 229 ? 4.398 -8.555 -14.844 1 98.5 229 TRP B C 1
ATOM 5461 O O . TRP B 1 229 ? 4.969 -9.594 -14.492 1 98.5 229 TRP B O 1
ATOM 5471 N N . PRO B 1 230 ? 5.023 -7.699 -15.758 1 97.94 230 PRO B N 1
ATOM 5472 C CA . PRO B 1 230 ? 6.387 -7.996 -16.203 1 97.94 230 PRO B CA 1
ATOM 5473 C C . PRO B 1 230 ? 7.387 -8.055 -15.055 1 97.94 230 PRO B C 1
ATOM 5475 O O . PRO B 1 230 ? 8.289 -8.883 -15.055 1 97.94 230 PRO B O 1
ATOM 5478 N N . SER B 1 231 ? 7.199 -7.164 -14.062 1 97.69 231 SER B N 1
ATOM 5479 C CA . SER B 1 231 ? 8.055 -7.219 -12.883 1 97.69 231 SER B CA 1
ATOM 5480 C C . SER B 1 231 ? 7.816 -8.5 -12.086 1 97.69 231 SER B C 1
ATOM 5482 O O . SER B 1 231 ? 8.758 -9.102 -11.57 1 97.69 231 SER B O 1
ATOM 5484 N N . PHE B 1 232 ? 6.574 -8.891 -11.992 1 98.19 232 PHE B N 1
ATOM 5485 C CA . PHE B 1 232 ? 6.203 -10.094 -11.258 1 98.19 232 PHE B CA 1
ATOM 5486 C C . PHE B 1 232 ? 6.887 -11.32 -11.836 1 98.19 232 PHE B C 1
ATOM 5488 O O . PHE B 1 232 ? 7.473 -12.117 -11.102 1 98.19 232 PHE B O 1
ATOM 5495 N N . ASN B 1 233 ? 6.891 -11.477 -13.148 1 98.31 233 ASN B N 1
ATOM 5496 C CA . ASN B 1 233 ? 7.469 -12.641 -13.812 1 98.31 233 ASN B CA 1
ATOM 5497 C C . ASN B 1 233 ? 8.984 -12.523 -13.938 1 98.31 233 ASN B C 1
ATOM 5499 O O . ASN B 1 233 ? 9.68 -13.531 -14.086 1 98.31 233 ASN B O 1
ATOM 5503 N N . GLY B 1 234 ? 9.523 -11.305 -13.867 1 97.06 234 GLY B N 1
ATOM 5504 C CA . GLY B 1 234 ? 10.93 -11.109 -14.188 1 97.06 234 GLY B CA 1
ATOM 5505 C C . GLY B 1 234 ? 11.797 -10.883 -12.953 1 97.06 234 GLY B C 1
ATOM 5506 O O . GLY B 1 234 ? 13.023 -10.953 -13.031 1 97.06 234 GLY B O 1
ATOM 5507 N N . ALA B 1 235 ? 11.227 -10.625 -11.797 1 94.75 235 ALA B N 1
ATOM 5508 C CA . ALA B 1 235 ? 11.953 -10.148 -10.625 1 94.75 235 ALA B CA 1
ATOM 5509 C C . ALA B 1 235 ? 13.023 -11.148 -10.188 1 94.75 235 ALA B C 1
ATOM 5511 O O . ALA B 1 235 ? 14.102 -10.758 -9.734 1 94.75 235 ALA B O 1
ATOM 5512 N N . LEU B 1 236 ? 12.758 -12.461 -10.375 1 93.31 236 LEU B N 1
ATOM 5513 C CA . LEU B 1 236 ? 13.672 -13.461 -9.828 1 93.31 236 LEU B CA 1
ATOM 5514 C C . LEU B 1 236 ? 14.469 -14.133 -10.938 1 93.31 236 LEU B C 1
ATOM 5516 O O . LEU B 1 236 ? 15.172 -15.117 -10.695 1 93.31 236 LEU B O 1
ATOM 5520 N N . ALA B 1 237 ? 14.266 -13.625 -12.164 1 93.31 237 ALA B N 1
ATOM 5521 C CA . ALA B 1 237 ? 15.016 -14.188 -13.281 1 93.31 237 ALA B CA 1
ATOM 5522 C C . ALA B 1 237 ? 16.516 -13.938 -13.133 1 93.31 237 ALA B C 1
ATOM 5524 O O . ALA B 1 237 ? 16.922 -12.93 -12.547 1 93.31 237 ALA B O 1
ATOM 5525 N N . ASP B 1 238 ? 17.266 -14.805 -13.633 1 87.5 238 ASP B N 1
ATOM 5526 C CA . ASP B 1 238 ? 18.719 -14.75 -13.461 1 87.5 238 ASP B CA 1
ATOM 5527 C C . ASP B 1 238 ? 19.328 -13.695 -14.383 1 87.5 238 ASP B C 1
ATOM 5529 O O . ASP B 1 238 ? 19.172 -13.766 -15.602 1 87.5 238 ASP B O 1
ATOM 5533 N N . GLY B 1 239 ? 20 -12.812 -13.734 1 84.88 239 GLY B N 1
ATOM 5534 C CA . GLY B 1 239 ? 20.766 -11.844 -14.492 1 84.88 239 GLY B CA 1
ATOM 5535 C C . GLY B 1 239 ? 19.906 -10.883 -15.281 1 84.88 239 GLY B C 1
ATOM 5536 O O . GLY B 1 239 ? 18.672 -11.008 -15.281 1 84.88 239 GLY B O 1
ATOM 5537 N N . ASP B 1 240 ? 20.469 -9.953 -15.953 1 84.94 240 ASP B N 1
ATOM 5538 C CA . ASP B 1 240 ? 19.781 -8.922 -16.719 1 84.94 240 ASP B CA 1
ATOM 5539 C C . ASP B 1 240 ? 19.125 -9.508 -17.969 1 84.94 240 ASP B C 1
ATOM 5541 O O . ASP B 1 240 ? 18.047 -9.078 -18.375 1 84.94 240 ASP B O 1
ATOM 5545 N N . ILE B 1 241 ? 19.812 -10.484 -18.547 1 85.62 241 ILE B N 1
ATOM 5546 C CA . ILE B 1 241 ? 19.297 -11.102 -19.75 1 85.62 241 ILE B CA 1
ATOM 5547 C C . ILE B 1 241 ? 18 -11.844 -19.438 1 85.62 241 ILE B C 1
ATOM 5549 O O . ILE B 1 241 ? 17.016 -11.719 -20.172 1 85.62 241 ILE B O 1
ATOM 5553 N N . GLY B 1 242 ? 18.031 -12.688 -18.422 1 91.25 242 GLY B N 1
ATOM 5554 C CA . GLY B 1 242 ? 16.812 -13.375 -18 1 91.25 242 GLY B CA 1
ATOM 5555 C C . GLY B 1 242 ? 15.68 -12.43 -17.656 1 91.25 242 GLY B C 1
ATOM 5556 O O . GLY B 1 242 ? 14.531 -12.672 -18.047 1 91.25 242 GLY B O 1
ATOM 5557 N N . LYS B 1 243 ? 15.961 -11.32 -17 1 93.38 243 LYS B N 1
ATOM 5558 C CA . LYS B 1 243 ? 14.953 -10.328 -16.641 1 93.38 243 LYS B CA 1
ATOM 5559 C C . LYS B 1 243 ? 14.375 -9.648 -17.875 1 93.38 243 LYS B C 1
ATOM 5561 O O . LYS B 1 243 ? 13.156 -9.469 -17.984 1 93.38 243 LYS B O 1
ATOM 5566 N N . GLU B 1 244 ? 15.242 -9.297 -18.781 1 92.5 244 GLU B N 1
ATOM 5567 C CA . GLU B 1 244 ? 14.789 -8.633 -20 1 92.5 244 GLU B CA 1
ATOM 5568 C C . GLU B 1 244 ? 13.859 -9.539 -20.812 1 92.5 244 GLU B C 1
ATOM 5570 O O . GLU B 1 244 ? 12.836 -9.086 -21.328 1 92.5 244 GLU B O 1
ATOM 5575 N N . ARG B 1 245 ? 14.227 -10.797 -20.922 1 93.81 245 ARG B N 1
ATOM 5576 C CA . ARG B 1 245 ? 13.398 -11.742 -21.656 1 93.81 245 ARG B CA 1
ATOM 5577 C C . ARG B 1 245 ? 12.039 -11.93 -20.969 1 93.81 245 ARG B C 1
ATOM 5579 O O . ARG B 1 245 ? 11.008 -11.969 -21.641 1 93.81 245 ARG B O 1
ATOM 5586 N N . CYS B 1 246 ? 12.031 -12.086 -19.672 1 97.25 246 CYS B N 1
ATOM 5587 C CA . CYS B 1 246 ? 10.789 -12.234 -18.922 1 97.25 246 CYS B CA 1
ATOM 5588 C C . CYS B 1 246 ? 9.875 -11.031 -19.141 1 97.25 246 CYS B C 1
ATOM 5590 O O . CYS B 1 246 ? 8.68 -11.188 -19.375 1 97.25 246 CYS B O 1
ATOM 5592 N N . VAL B 1 247 ? 10.461 -9.82 -19.062 1 97.06 247 VAL B N 1
ATOM 5593 C CA . VAL B 1 247 ? 9.688 -8.594 -19.188 1 97.06 247 VAL B CA 1
ATOM 5594 C C . VAL B 1 247 ? 9.07 -8.508 -20.578 1 97.06 247 VAL B C 1
ATOM 5596 O O . VAL B 1 247 ? 7.871 -8.258 -20.734 1 97.06 247 VAL B O 1
ATOM 5599 N N . ALA B 1 248 ? 9.891 -8.78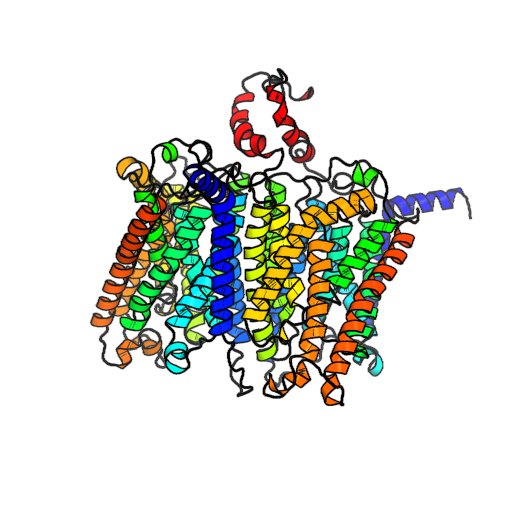1 -21.609 1 95.69 248 ALA B N 1
ATOM 5600 C CA . ALA B 1 248 ? 9.422 -8.688 -22.984 1 95.69 248 ALA B CA 1
ATOM 5601 C C . ALA B 1 248 ? 8.336 -9.719 -23.266 1 95.69 248 ALA B C 1
ATOM 5603 O O . ALA B 1 248 ? 7.273 -9.383 -23.797 1 95.69 248 ALA B O 1
ATOM 5604 N N . ASN B 1 249 ? 8.562 -10.961 -22.891 1 98.31 249 ASN B N 1
ATOM 5605 C CA . ASN B 1 249 ? 7.602 -12.031 -23.156 1 98.31 249 ASN B CA 1
ATOM 5606 C C . ASN B 1 249 ? 6.293 -11.797 -22.391 1 98.31 249 ASN B C 1
ATOM 5608 O O . ASN B 1 249 ? 5.211 -12.031 -22.938 1 98.31 249 ASN B O 1
ATOM 5612 N N . THR B 1 250 ? 6.367 -11.344 -21.203 1 98.75 250 THR B N 1
ATOM 5613 C CA . THR B 1 250 ? 5.172 -11.094 -20.391 1 98.75 250 THR B CA 1
ATOM 5614 C C . THR B 1 250 ? 4.344 -9.961 -21 1 98.75 250 THR B C 1
ATOM 5616 O O . THR B 1 250 ? 3.125 -10.086 -21.141 1 98.75 250 THR B O 1
ATOM 5619 N N . PHE B 1 251 ? 5.02 -8.859 -21.391 1 98 251 PHE B N 1
ATOM 5620 C CA . PHE B 1 251 ? 4.324 -7.703 -21.938 1 98 251 PHE B CA 1
ATOM 5621 C C . PHE B 1 251 ? 3.604 -8.07 -23.234 1 98 251 PHE B C 1
ATOM 5623 O O . PHE B 1 251 ? 2.428 -7.742 -23.406 1 98 251 PHE B O 1
ATOM 5630 N N . ILE B 1 252 ? 4.293 -8.797 -24.078 1 98 252 ILE B N 1
ATOM 5631 C CA . ILE B 1 252 ? 3.727 -9.172 -25.375 1 98 252 ILE B CA 1
ATOM 5632 C C . ILE B 1 252 ? 2.574 -10.156 -25.172 1 98 252 ILE B C 1
ATOM 5634 O O . ILE B 1 252 ? 1.551 -10.07 -25.844 1 98 252 ILE B O 1
ATOM 5638 N N . SER B 1 253 ? 2.717 -11.078 -24.219 1 98.75 253 SER B N 1
ATOM 5639 C CA . SER B 1 253 ? 1.643 -12.016 -23.891 1 98.75 253 SER B CA 1
ATOM 5640 C C . SER B 1 253 ? 0.408 -11.273 -23.391 1 98.75 253 SER B C 1
ATOM 5642 O O . SER B 1 253 ? -0.718 -11.609 -23.766 1 98.75 253 SER B O 1
ATOM 5644 N N . LEU B 1 254 ? 0.574 -10.25 -22.578 1 98.75 254 LEU B N 1
ATOM 5645 C CA . LEU B 1 254 ? -0.526 -9.445 -22.047 1 98.75 254 LEU B CA 1
ATOM 5646 C C . LEU B 1 254 ? -1.246 -8.703 -23.172 1 98.75 254 LEU B C 1
ATOM 5648 O O . LEU B 1 254 ? -2.477 -8.609 -23.156 1 98.75 254 LEU B O 1
ATOM 5652 N N . VAL B 1 255 ? -0.492 -8.211 -24.094 1 98.06 255 VAL B N 1
ATOM 5653 C CA . VAL B 1 255 ? -1.069 -7.527 -25.25 1 98.06 255 VAL B CA 1
ATOM 5654 C C . VAL B 1 255 ? -1.953 -8.492 -26.031 1 98.06 255 VAL B C 1
ATOM 5656 O O . VAL B 1 255 ? -3.09 -8.164 -26.375 1 98.06 255 VAL B O 1
ATOM 5659 N N . GLY B 1 256 ? -1.428 -9.664 -26.266 1 98.5 256 GLY B N 1
ATOM 5660 C CA . GLY B 1 256 ? -2.211 -10.68 -26.953 1 98.5 256 GLY B CA 1
ATOM 5661 C C . GLY B 1 256 ? -3.496 -11.039 -26.234 1 98.5 256 GLY B C 1
ATOM 5662 O O . GLY B 1 256 ? -4.559 -11.133 -26.844 1 98.5 256 GLY B O 1
ATOM 5663 N N . ALA B 1 257 ? -3.434 -11.242 -24.953 1 98.81 257 ALA B N 1
ATOM 5664 C CA . ALA B 1 257 ? -4.605 -11.586 -24.156 1 98.81 257 ALA B CA 1
ATOM 5665 C C . ALA B 1 257 ? -5.641 -10.461 -24.188 1 98.81 257 ALA B C 1
ATOM 5667 O O . ALA B 1 257 ? -6.844 -10.719 -24.266 1 98.81 257 ALA B O 1
ATOM 5668 N N . THR B 1 258 ? -5.18 -9.164 -24.125 1 98.62 258 THR B N 1
ATOM 5669 C CA . THR B 1 258 ? -6.074 -8.016 -24.109 1 98.62 258 THR B CA 1
ATOM 5670 C C . THR B 1 258 ? -6.863 -7.922 -25.406 1 98.62 258 THR B C 1
ATOM 5672 O O . THR B 1 258 ? -8.086 -7.809 -25.391 1 98.62 258 THR B O 1
ATOM 5675 N N . ILE B 1 259 ? -6.164 -8.039 -26.516 1 97.94 259 ILE B N 1
ATOM 5676 C CA . ILE B 1 259 ? -6.809 -7.934 -27.812 1 97.94 259 ILE B CA 1
ATOM 5677 C C . ILE B 1 259 ? -7.82 -9.062 -27.984 1 97.94 259 ILE B C 1
ATOM 5679 O O . ILE B 1 259 ? -8.969 -8.828 -28.375 1 97.94 259 ILE B O 1
ATOM 5683 N N . THR B 1 260 ? -7.438 -10.234 -27.641 1 98.62 260 THR B N 1
ATOM 5684 C CA . THR B 1 260 ? -8.305 -11.391 -27.844 1 98.62 260 THR B CA 1
ATOM 5685 C C . THR B 1 260 ? -9.484 -11.359 -26.875 1 98.62 260 THR B C 1
ATOM 5687 O O . THR B 1 260 ? -10.586 -11.812 -27.219 1 98.62 260 THR B O 1
ATOM 5690 N N . THR B 1 261 ? -9.312 -10.844 -25.688 1 98.62 261 THR B N 1
ATOM 5691 C CA . THR B 1 261 ? -10.414 -10.68 -24.75 1 98.62 261 THR B CA 1
ATOM 5692 C C . THR B 1 261 ? -11.531 -9.836 -25.375 1 98.62 261 THR B C 1
ATOM 5694 O O . THR B 1 261 ? -12.703 -10.203 -25.312 1 98.62 261 THR B O 1
ATOM 5697 N N . PHE B 1 262 ? -11.156 -8.695 -26.016 1 97.19 262 PHE B N 1
ATOM 5698 C CA . PHE B 1 262 ? -12.156 -7.836 -26.641 1 97.19 262 PHE B CA 1
ATOM 5699 C C . PHE B 1 262 ? -12.812 -8.539 -27.812 1 97.19 262 PHE B C 1
ATOM 5701 O O . PHE B 1 262 ? -14.031 -8.445 -28 1 97.19 262 PHE B O 1
ATOM 5708 N N . ILE B 1 263 ? -12.055 -9.297 -28.594 1 97.12 263 ILE B N 1
ATOM 5709 C CA . ILE B 1 263 ? -12.594 -10.031 -29.734 1 97.12 263 ILE B CA 1
ATOM 5710 C C . ILE B 1 263 ? -13.617 -11.062 -29.25 1 97.12 263 ILE B C 1
ATOM 5712 O O . ILE B 1 263 ? -14.75 -11.102 -29.734 1 97.12 263 ILE B O 1
ATOM 5716 N N . THR B 1 264 ? -13.25 -11.82 -28.281 1 98.25 264 THR B N 1
ATOM 5717 C CA . THR B 1 264 ? -14.062 -12.945 -27.828 1 98.25 264 THR B CA 1
ATOM 5718 C C . THR B 1 264 ? -15.266 -12.453 -27.031 1 98.25 264 THR B C 1
ATOM 5720 O O . THR B 1 264 ? -16.359 -13.008 -27.156 1 98.25 264 THR B O 1
ATOM 5723 N N . SER B 1 265 ? -15.039 -11.438 -26.188 1 97.38 265 SER B N 1
ATOM 5724 C CA . SER B 1 265 ? -16.141 -10.883 -25.406 1 97.38 265 SER B CA 1
ATOM 5725 C C . SER B 1 265 ? -17.25 -10.359 -26.312 1 97.38 265 SER B C 1
ATOM 5727 O O . SER B 1 265 ? -18.422 -10.555 -26.031 1 97.38 265 SER B O 1
ATOM 5729 N N . ASN B 1 266 ? -16.875 -9.664 -27.422 1 94.75 266 ASN B N 1
ATOM 5730 C CA . ASN B 1 266 ? -17.828 -9.141 -28.391 1 94.75 266 ASN B CA 1
ATOM 5731 C C . ASN B 1 266 ? -18.5 -10.266 -29.172 1 94.75 266 ASN B C 1
ATOM 5733 O O . ASN B 1 266 ? -19.719 -10.227 -29.391 1 94.75 266 ASN B O 1
ATOM 5737 N N . LEU B 1 267 ? -17.797 -11.281 -29.5 1 96.25 267 LEU B N 1
ATOM 5738 C CA . LEU B 1 267 ? -18.266 -12.367 -30.359 1 96.25 267 LEU B CA 1
ATOM 5739 C C . LEU B 1 267 ? -19.297 -13.219 -29.625 1 96.25 267 LEU B C 1
ATOM 5741 O O . LEU B 1 267 ? -20.297 -13.641 -30.234 1 96.25 267 LEU B O 1
ATOM 5745 N N . ILE B 1 268 ? -19.109 -13.445 -28.375 1 95.69 268 ILE B N 1
ATOM 5746 C CA . ILE B 1 268 ? -19.953 -14.398 -27.656 1 95.69 268 ILE B CA 1
ATOM 5747 C C . ILE B 1 268 ? -21.219 -13.711 -27.156 1 95.69 268 ILE B C 1
ATOM 5749 O O . ILE B 1 268 ? -22.203 -14.367 -26.859 1 95.69 268 ILE B O 1
ATOM 5753 N N . SER B 1 269 ? -21.109 -12.375 -27.094 1 94.06 269 SER B N 1
ATOM 5754 C CA . SER B 1 269 ? -22.281 -11.609 -26.656 1 94.06 269 SER B CA 1
ATOM 5755 C C . SER B 1 269 ? -23.344 -11.562 -27.734 1 94.06 269 SER B C 1
ATOM 5757 O O . SER B 1 269 ? -23.062 -11.188 -28.875 1 94.06 269 SER B O 1
ATOM 5759 N N . LYS B 1 270 ? -24.531 -11.93 -27.484 1 92.38 270 LYS B N 1
ATOM 5760 C CA . LYS B 1 270 ? -25.641 -11.891 -28.438 1 92.38 270 LYS B CA 1
ATOM 5761 C C . LYS B 1 270 ? -25.844 -10.477 -28.984 1 92.38 270 LYS B C 1
ATOM 5763 O O . LYS B 1 270 ? -26.094 -10.289 -30.172 1 92.38 270 LYS B O 1
ATOM 5768 N N . LYS B 1 271 ? -25.781 -9.484 -28.172 1 94.5 271 LYS B N 1
ATOM 5769 C CA . LYS B 1 271 ? -25.984 -8.094 -28.547 1 94.5 271 LYS B CA 1
ATOM 5770 C C . LYS B 1 271 ? -24.672 -7.43 -28.969 1 94.5 271 LYS B C 1
ATOM 5772 O O . LYS B 1 271 ? -24.625 -6.223 -29.203 1 94.5 271 LYS B O 1
ATOM 5777 N N . LYS B 1 272 ? -23.562 -8.211 -28.938 1 95.19 272 LYS B N 1
ATOM 5778 C CA . LYS B 1 272 ? -22.25 -7.754 -29.359 1 95.19 272 LYS B CA 1
ATOM 5779 C C . LYS B 1 272 ? -21.703 -6.688 -28.406 1 95.19 272 LYS B C 1
ATOM 5781 O O . LYS B 1 272 ? -21.172 -5.668 -28.844 1 95.19 272 LYS B O 1
ATOM 5786 N N . GLU B 1 273 ? -22.016 -6.875 -27.156 1 95.5 273 GLU B N 1
ATOM 5787 C CA . GLU B 1 273 ? -21.531 -5.992 -26.094 1 95.5 273 GLU B CA 1
ATOM 5788 C C . GLU B 1 273 ? -20.281 -6.551 -25.422 1 95.5 273 GLU B C 1
ATOM 5790 O O . GLU B 1 273 ? -19.984 -7.742 -25.547 1 95.5 273 GLU B O 1
ATOM 5795 N N . PHE B 1 274 ? -19.516 -5.648 -24.828 1 95.56 274 PHE B N 1
ATOM 5796 C CA . PHE B 1 274 ? -18.375 -6.059 -24.016 1 95.56 274 PHE B CA 1
ATOM 5797 C C . PHE B 1 274 ? -18.812 -6.266 -22.562 1 95.56 274 PHE B C 1
ATOM 5799 O O . PHE B 1 274 ? -19.641 -5.516 -22.047 1 95.56 274 PHE B O 1
ATOM 5806 N N . SER B 1 275 ? -18.328 -7.254 -21.953 1 96.19 275 SER B N 1
ATOM 5807 C CA . SER B 1 275 ? -18.562 -7.52 -20.547 1 96.19 275 SER B CA 1
ATOM 5808 C C . SER B 1 275 ? -17.391 -7.039 -19.688 1 96.19 275 SER B C 1
ATOM 5810 O O . SER B 1 275 ? -16.234 -7.367 -19.969 1 96.19 275 SER B O 1
ATOM 5812 N N . MET B 1 276 ? -17.688 -6.242 -18.609 1 95.38 276 MET B N 1
ATOM 5813 C CA . MET B 1 276 ? -16.625 -5.75 -17.734 1 95.38 276 MET B CA 1
ATOM 5814 C C . MET B 1 276 ? -16 -6.895 -16.938 1 95.38 276 MET B C 1
ATOM 5816 O O . MET B 1 276 ? -14.867 -6.797 -16.484 1 95.38 276 MET B O 1
ATOM 5820 N N . ILE B 1 277 ? -16.766 -8 -16.781 1 95.38 277 ILE B N 1
ATOM 5821 C CA . ILE B 1 277 ? -16.203 -9.188 -16.156 1 95.38 277 ILE B CA 1
ATOM 5822 C C . ILE B 1 277 ? -15.07 -9.758 -17.016 1 95.38 277 ILE B C 1
ATOM 5824 O O . ILE B 1 277 ? -13.992 -10.07 -16.516 1 95.38 277 ILE B O 1
ATOM 5828 N N . HIS B 1 278 ? -15.312 -9.859 -18.328 1 97.56 278 HIS B N 1
ATOM 5829 C CA . HIS B 1 278 ? -14.289 -10.328 -19.266 1 97.56 278 HIS B CA 1
ATOM 5830 C C . HIS B 1 278 ? -13.086 -9.391 -19.281 1 97.56 278 HIS B C 1
ATOM 5832 O O . HIS B 1 278 ? -11.945 -9.844 -19.156 1 97.56 278 HIS B O 1
ATOM 5838 N N . ILE B 1 279 ? -13.312 -8.086 -19.406 1 96.88 279 ILE B N 1
ATOM 5839 C CA . ILE B 1 279 ? -12.258 -7.098 -19.562 1 96.88 279 ILE B CA 1
ATOM 5840 C C . ILE B 1 279 ? -11.406 -7.031 -18.297 1 96.88 279 ILE B C 1
ATOM 5842 O O . ILE B 1 279 ? -10.18 -6.996 -18.375 1 96.88 279 ILE B O 1
ATOM 5846 N N . ALA B 1 280 ? -12.047 -7.074 -17.125 1 97.25 280 ALA B N 1
ATOM 5847 C CA . ALA B 1 280 ? -11.344 -6.938 -15.859 1 97.25 280 ALA B CA 1
ATOM 5848 C C . ALA B 1 280 ? -10.469 -8.156 -15.578 1 97.25 280 ALA B C 1
ATOM 5850 O O . ALA B 1 280 ? -9.438 -8.047 -14.914 1 97.25 280 ALA B O 1
ATOM 5851 N N . ASN B 1 281 ? -10.773 -9.297 -16.125 1 98.31 281 ASN B N 1
ATOM 5852 C CA . ASN B 1 281 ? -10.109 -10.516 -15.672 1 98.31 281 ASN B CA 1
ATOM 5853 C C . ASN B 1 281 ? -9.328 -11.18 -16.797 1 98.31 281 ASN B C 1
ATOM 5855 O O . ASN B 1 281 ? -8.156 -11.523 -16.641 1 98.31 281 ASN B O 1
ATOM 5859 N N . SER B 1 282 ? -9.914 -11.32 -17.938 1 98.75 282 SER B N 1
ATOM 5860 C CA . SER B 1 282 ? -9.32 -12.125 -19 1 98.75 282 SER B CA 1
ATOM 5861 C C . SER B 1 282 ? -8.172 -11.391 -19.688 1 98.75 282 SER B C 1
ATOM 5863 O O . SER B 1 282 ? -7.297 -12.016 -20.281 1 98.75 282 SER B O 1
ATOM 5865 N N . THR B 1 283 ? -8.109 -10.023 -19.641 1 98.69 283 THR B N 1
ATOM 5866 C CA . THR B 1 283 ? -7.035 -9.242 -20.234 1 98.69 283 THR B CA 1
ATOM 5867 C C . THR B 1 283 ? -5.711 -9.523 -19.531 1 98.69 283 THR B C 1
ATOM 5869 O O . THR B 1 283 ? -4.641 -9.344 -20.125 1 98.69 283 THR B O 1
ATOM 5872 N N . ILE B 1 284 ? -5.793 -9.969 -18.266 1 98.69 284 ILE B N 1
ATOM 5873 C CA . ILE B 1 284 ? -4.547 -10.148 -17.531 1 98.69 284 ILE B CA 1
ATOM 5874 C C . ILE B 1 284 ? -4.211 -11.641 -17.438 1 98.69 284 ILE B C 1
ATOM 5876 O O . ILE B 1 284 ? -3.211 -12.023 -16.828 1 98.69 284 ILE B O 1
ATOM 5880 N N . ALA B 1 285 ? -4.996 -12.523 -18.094 1 98.81 285 ALA B N 1
ATOM 5881 C CA . ALA B 1 285 ? -4.746 -13.961 -18.109 1 98.81 285 ALA B CA 1
ATOM 5882 C C . ALA B 1 285 ? -3.434 -14.281 -18.828 1 98.81 285 ALA B C 1
ATOM 5884 O O . ALA B 1 285 ? -2.797 -15.297 -18.531 1 98.81 285 ALA B O 1
ATOM 5885 N N . GLY B 1 286 ? -3.061 -13.453 -19.766 1 98.81 286 GLY B N 1
ATOM 5886 C CA . GLY B 1 286 ? -1.803 -13.641 -20.469 1 98.81 286 GLY B CA 1
ATOM 5887 C C . GLY B 1 286 ? -0.596 -13.617 -19.547 1 98.81 286 GLY B C 1
ATOM 5888 O O . GLY B 1 286 ? 0.421 -14.258 -19.844 1 98.81 286 GLY B O 1
ATOM 5889 N N . GLY B 1 287 ? -0.667 -12.797 -18.484 1 98.75 287 GLY B N 1
ATOM 5890 C CA . GLY B 1 287 ? 0.411 -12.758 -17.516 1 98.75 287 GLY B CA 1
ATOM 5891 C C . GLY B 1 287 ? 0.605 -14.078 -16.781 1 98.75 287 GLY B C 1
ATOM 5892 O O . GLY B 1 287 ? 1.736 -14.469 -16.484 1 98.75 287 GLY B O 1
ATOM 5893 N N . VAL B 1 288 ? -0.497 -14.781 -16.469 1 98.88 288 VAL B N 1
ATOM 5894 C CA . VAL B 1 288 ? -0.45 -16.094 -15.828 1 98.88 288 VAL B CA 1
ATOM 5895 C C . VAL B 1 288 ? 0.088 -17.125 -16.812 1 98.88 288 VAL B C 1
ATOM 5897 O O . VAL B 1 288 ? 0.977 -17.906 -16.469 1 98.88 288 VAL B O 1
ATOM 5900 N N . ALA B 1 289 ? -0.327 -17.078 -18.031 1 98.88 289 ALA B N 1
ATOM 5901 C CA . ALA B 1 289 ? -0.064 -18.125 -19.016 1 98.88 289 ALA B CA 1
ATOM 5902 C C . ALA B 1 289 ? 1.404 -18.141 -19.422 1 98.88 289 ALA B C 1
ATOM 5904 O O . ALA B 1 289 ? 1.958 -19.188 -19.766 1 98.88 289 ALA B O 1
ATOM 5905 N N . ILE B 1 290 ? 1.995 -17.031 -19.391 1 98.81 290 ILE B N 1
ATOM 5906 C CA . ILE B 1 290 ? 3.375 -16.938 -19.859 1 98.81 290 ILE B CA 1
ATOM 5907 C C . ILE B 1 290 ? 4.332 -17.234 -18.703 1 98.81 290 ILE B C 1
ATOM 5909 O O . ILE B 1 290 ? 5.52 -17.469 -18.922 1 98.81 290 ILE B O 1
ATOM 5913 N N . GLY B 1 291 ? 3.873 -17.312 -17.5 1 98.56 291 GLY B N 1
ATOM 5914 C CA . GLY B 1 291 ? 4.691 -17.266 -16.297 1 98.56 291 GLY B CA 1
ATOM 5915 C C . GLY B 1 291 ? 5.68 -18.422 -16.219 1 98.56 291 GLY B C 1
ATOM 5916 O O . GLY B 1 291 ? 6.836 -18.219 -15.836 1 98.56 291 GLY B O 1
ATOM 5917 N N . ASN B 1 292 ? 5.309 -19.609 -16.578 1 98.25 292 ASN B N 1
ATOM 5918 C CA . ASN B 1 292 ? 6.156 -20.781 -16.5 1 98.25 292 ASN B CA 1
ATOM 5919 C C . ASN B 1 292 ? 7.312 -20.703 -17.5 1 98.25 292 ASN B C 1
ATOM 5921 O O . ASN B 1 292 ? 8.383 -21.266 -17.25 1 98.25 292 ASN B O 1
ATOM 5925 N N . VAL B 1 293 ? 7.152 -19.953 -18.594 1 98.38 293 VAL B N 1
ATOM 5926 C CA . VAL B 1 293 ? 8.102 -20.016 -19.688 1 98.38 293 VAL B CA 1
ATOM 5927 C C . VAL B 1 293 ? 8.547 -18.609 -20.062 1 98.38 293 VAL B C 1
ATOM 5929 O O . VAL B 1 293 ? 9.008 -18.359 -21.188 1 98.38 293 VAL B O 1
ATOM 5932 N N . ALA B 1 294 ? 8.352 -17.625 -19.141 1 98.44 294 ALA B N 1
ATOM 5933 C CA . ALA B 1 294 ? 8.641 -16.219 -19.438 1 98.44 294 ALA B CA 1
ATOM 5934 C C . ALA B 1 294 ? 10.117 -16.016 -19.766 1 98.44 294 ALA B C 1
ATOM 5936 O O . ALA B 1 294 ? 10.461 -15.148 -20.562 1 98.44 294 ALA B O 1
ATOM 5937 N N . ASN B 1 295 ? 11.023 -16.828 -19.219 1 97.19 295 ASN B N 1
ATOM 5938 C CA . ASN B 1 295 ? 12.453 -16.703 -19.484 1 97.19 295 ASN B CA 1
ATOM 5939 C C . ASN B 1 295 ? 12.93 -17.766 -20.484 1 97.19 295 ASN B C 1
ATOM 5941 O O . ASN B 1 295 ? 14.133 -17.891 -20.734 1 97.19 295 ASN B O 1
ATOM 5945 N N . VAL B 1 296 ? 12.07 -18.531 -21.062 1 96.62 296 VAL B N 1
ATOM 5946 C CA . VAL B 1 296 ? 12.438 -19.672 -21.891 1 96.62 296 VAL B CA 1
ATOM 5947 C C . VAL B 1 296 ? 12.289 -19.312 -23.359 1 96.62 296 VAL B C 1
ATOM 5949 O O . VAL B 1 296 ? 13.148 -19.656 -24.188 1 96.62 296 VAL B O 1
ATOM 5952 N N . ILE B 1 297 ? 11.281 -18.594 -23.781 1 95.31 297 ILE B N 1
ATOM 5953 C CA . ILE B 1 297 ? 10.883 -18.375 -25.156 1 95.31 297 ILE B CA 1
ATOM 5954 C C . ILE B 1 297 ? 11.828 -17.359 -25.812 1 95.31 297 ILE B C 1
ATOM 5956 O O . ILE B 1 297 ? 11.898 -16.203 -25.375 1 95.31 297 ILE B O 1
ATOM 5960 N N . PRO B 1 298 ? 12.461 -17.766 -26.891 1 92.38 298 PRO B N 1
ATOM 5961 C CA . PRO B 1 298 ? 13.406 -16.859 -27.531 1 92.38 298 PRO B CA 1
ATOM 5962 C C . PRO B 1 298 ? 12.758 -16 -28.625 1 92.38 298 PRO B C 1
ATOM 5964 O O . PRO B 1 298 ? 13.352 -15.016 -29.078 1 92.38 298 PRO B O 1
ATOM 5967 N N . ASN B 1 299 ? 11.484 -16.328 -29.047 1 92.75 299 ASN B N 1
ATOM 5968 C CA . ASN B 1 299 ? 10.836 -15.633 -30.156 1 92.75 299 ASN B CA 1
ATOM 5969 C C . ASN B 1 299 ? 9.547 -14.953 -29.703 1 92.75 299 ASN B C 1
ATOM 5971 O O . ASN B 1 299 ? 8.633 -15.602 -29.188 1 92.75 299 ASN B O 1
ATOM 5975 N N . PRO B 1 300 ? 9.305 -13.742 -30.016 1 95.12 300 PRO B N 1
ATOM 5976 C CA . PRO B 1 300 ? 8.18 -12.961 -29.484 1 95.12 300 PRO B CA 1
ATOM 5977 C C . PRO B 1 300 ? 6.824 -13.461 -29.984 1 95.12 300 PRO B C 1
ATOM 5979 O O . PRO B 1 300 ? 5.812 -13.312 -29.297 1 95.12 300 PRO B O 1
ATOM 5982 N N . TRP B 1 301 ? 6.801 -14.039 -31.188 1 97.06 301 TRP B N 1
ATOM 5983 C CA . TRP B 1 301 ? 5.508 -14.469 -31.719 1 97.06 301 TRP B CA 1
ATOM 5984 C C . TRP B 1 301 ? 4.914 -15.586 -30.859 1 97.06 301 TRP B C 1
ATOM 5986 O O . TRP B 1 301 ? 3.691 -15.719 -30.781 1 97.06 301 TRP B O 1
ATOM 5996 N N . VAL B 1 302 ? 5.73 -16.359 -30.266 1 97.88 302 VAL B N 1
ATOM 5997 C CA . VAL B 1 302 ? 5.258 -17.469 -29.438 1 97.88 302 VAL B CA 1
ATOM 5998 C C . VAL B 1 302 ? 4.551 -16.906 -28.203 1 97.88 302 VAL B C 1
ATOM 6000 O O . VAL B 1 302 ? 3.479 -17.375 -27.828 1 97.88 302 VAL B O 1
ATOM 6003 N N . SER B 1 303 ? 5.121 -15.883 -27.531 1 98.38 303 SER B N 1
ATOM 6004 C CA . SER B 1 303 ? 4.496 -15.25 -26.375 1 98.38 303 SER B CA 1
ATOM 6005 C C . SER B 1 303 ? 3.168 -14.602 -26.75 1 98.38 303 SER B C 1
ATOM 6007 O O . SER B 1 303 ? 2.217 -14.625 -25.969 1 98.38 303 SER B O 1
ATOM 6009 N N . LEU B 1 304 ? 3.148 -13.992 -27.922 1 98.12 304 LEU B N 1
ATOM 6010 C CA . LEU B 1 304 ? 1.914 -13.383 -28.406 1 98.12 304 LEU B CA 1
ATOM 6011 C C . LEU B 1 304 ? 0.815 -14.43 -28.562 1 98.12 304 LEU B C 1
ATOM 6013 O O . LEU B 1 304 ? -0.336 -14.188 -28.203 1 98.12 304 LEU B O 1
ATOM 6017 N N . ILE B 1 305 ? 1.126 -15.578 -29.062 1 98.62 305 ILE B N 1
ATOM 6018 C CA . ILE B 1 305 ? 0.164 -16.656 -29.266 1 98.62 305 ILE B CA 1
ATOM 6019 C C . ILE B 1 305 ? -0.316 -17.188 -27.922 1 98.62 305 ILE B C 1
ATOM 6021 O O . ILE B 1 305 ? -1.509 -17.438 -27.734 1 98.62 305 ILE B O 1
ATOM 6025 N N . ILE B 1 306 ? 0.584 -17.391 -26.984 1 98.69 306 ILE B N 1
ATOM 6026 C CA . ILE B 1 306 ? 0.22 -17.875 -25.656 1 98.69 306 ILE B CA 1
ATOM 6027 C C . ILE B 1 306 ? -0.768 -16.906 -25 1 98.69 306 ILE B C 1
ATOM 6029 O O . ILE B 1 306 ? -1.789 -17.328 -24.453 1 98.69 306 ILE B O 1
ATOM 6033 N N . GLY B 1 307 ? -0.452 -15.562 -25.047 1 98.81 307 GLY B N 1
ATOM 6034 C CA . GLY B 1 307 ? -1.381 -14.562 -24.547 1 98.81 307 GLY B CA 1
ATOM 6035 C C . GLY B 1 307 ? -2.734 -14.609 -25.234 1 98.81 307 GLY B C 1
ATOM 6036 O O . GLY B 1 307 ? -3.771 -14.547 -24.578 1 98.81 307 GLY B O 1
ATOM 6037 N N . THR B 1 308 ? -2.699 -14.766 -26.547 1 98.69 308 THR B N 1
ATOM 6038 C CA . THR B 1 308 ? -3.916 -14.82 -27.344 1 98.69 308 THR B CA 1
ATOM 6039 C C . THR B 1 308 ? -4.781 -16 -26.938 1 98.69 308 THR B C 1
ATOM 6041 O O . THR B 1 308 ? -5.98 -15.852 -26.688 1 98.69 308 THR B O 1
ATOM 6044 N N . ILE B 1 309 ? -4.172 -17.156 -26.812 1 98.88 309 ILE B N 1
ATOM 6045 C CA . ILE B 1 309 ? -4.902 -18.375 -26.438 1 98.88 309 ILE B CA 1
ATOM 6046 C C . ILE B 1 309 ? -5.457 -18.219 -25.016 1 98.88 309 ILE B C 1
ATOM 6048 O O . ILE B 1 309 ? -6.59 -18.609 -24.75 1 98.88 309 ILE B O 1
ATOM 6052 N N . SER B 1 310 ? -4.664 -17.656 -24.172 1 98.81 310 SER B N 1
ATOM 6053 C CA . SER B 1 310 ? -5.066 -17.516 -22.766 1 98.81 310 SER B CA 1
ATOM 6054 C C . SER B 1 310 ? -6.281 -16.594 -22.641 1 98.81 310 SER B C 1
ATOM 6056 O O . SER B 1 310 ? -7.219 -16.906 -21.906 1 98.81 310 SER B O 1
ATOM 6058 N N . GLY B 1 311 ? -6.254 -15.422 -23.344 1 98.69 311 GLY B N 1
ATOM 6059 C CA . GLY B 1 311 ? -7.418 -14.547 -23.359 1 98.69 311 GLY B CA 1
ATOM 6060 C C . GLY B 1 311 ? -8.672 -15.227 -23.875 1 98.69 311 GLY B C 1
ATOM 6061 O O . GLY B 1 311 ? -9.75 -15.062 -23.312 1 98.69 311 GLY B O 1
ATOM 6062 N N . PHE B 1 312 ? -8.484 -16 -24.875 1 98.62 312 PHE B N 1
ATOM 6063 C CA . PHE B 1 312 ? -9.586 -16.719 -25.516 1 98.62 312 PHE B CA 1
ATOM 6064 C C . PHE B 1 312 ? -10.203 -17.719 -24.547 1 98.62 312 PHE B C 1
ATOM 6066 O O . PHE B 1 312 ? -11.414 -17.703 -24.312 1 98.62 312 PHE B O 1
ATOM 6073 N N . ILE B 1 313 ? -9.406 -18.562 -23.922 1 98.69 313 ILE B N 1
ATOM 6074 C CA . ILE B 1 313 ? -9.898 -19.625 -23.047 1 98.69 313 ILE B CA 1
ATOM 6075 C C . ILE B 1 313 ? -10.492 -19 -21.781 1 98.69 313 ILE B C 1
ATOM 6077 O O . ILE B 1 313 ? -11.469 -19.516 -21.234 1 98.69 313 ILE B O 1
ATOM 6081 N N . SER B 1 314 ? -9.859 -17.906 -21.266 1 98.69 314 SER B N 1
ATOM 6082 C CA . SER B 1 314 ? -10.344 -17.234 -20.062 1 98.69 314 SER B CA 1
ATOM 6083 C C . SER B 1 314 ? -11.758 -16.719 -20.25 1 98.69 314 SER B C 1
ATOM 6085 O O . SER B 1 314 ? -12.625 -16.938 -19.406 1 98.69 314 SER B O 1
ATOM 6087 N N . VAL B 1 315 ? -12.062 -16.031 -21.375 1 98.44 315 VAL B N 1
ATOM 6088 C CA . VAL B 1 315 ? -13.391 -15.5 -21.641 1 98.44 315 VAL B CA 1
ATOM 6089 C C . VAL B 1 315 ? -14.398 -16.641 -21.734 1 98.44 315 VAL B C 1
ATOM 6091 O O . VAL B 1 315 ? -15.484 -16.578 -21.172 1 98.44 315 VAL B O 1
ATOM 6094 N N . LEU B 1 316 ? -14.055 -17.719 -22.453 1 98.38 316 LEU B N 1
ATOM 6095 C CA . LEU B 1 316 ? -14.953 -18.875 -22.594 1 98.38 316 LEU B CA 1
ATOM 6096 C C . LEU B 1 316 ? -15.234 -19.5 -21.234 1 98.38 316 LEU B C 1
ATOM 6098 O O . LEU B 1 316 ? -16.344 -19.969 -20.969 1 98.38 316 LEU B O 1
ATOM 6102 N N . GLY B 1 317 ? -14.211 -19.516 -20.453 1 98.31 317 GLY B N 1
ATOM 6103 C CA . GLY B 1 317 ? -14.391 -20.031 -19.094 1 98.31 317 GLY B CA 1
ATOM 6104 C C . GLY B 1 317 ? -15.398 -19.234 -18.297 1 98.31 317 GLY B C 1
ATOM 6105 O O . GLY B 1 317 ? -16.281 -19.797 -17.656 1 98.31 317 GLY B O 1
ATOM 6106 N N . TYR B 1 318 ? -15.25 -17.922 -18.266 1 97.31 318 TYR B N 1
ATOM 6107 C CA . TYR B 1 318 ? -16.172 -17.062 -17.516 1 97.31 318 TYR B CA 1
ATOM 6108 C C . TYR B 1 318 ? -17.594 -17.203 -18.047 1 97.31 318 TYR B C 1
ATOM 6110 O O . TYR B 1 318 ? -18.547 -17.156 -17.266 1 97.31 318 TYR B O 1
ATOM 6118 N N . GLU B 1 319 ? -17.734 -17.391 -19.344 1 96.06 319 GL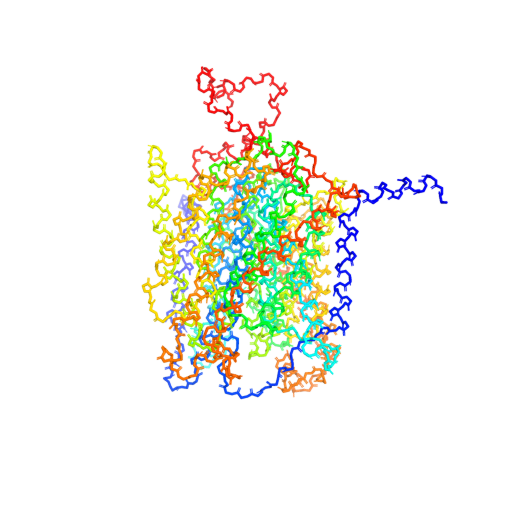U B N 1
ATOM 6119 C CA . GLU B 1 319 ? -19.062 -17.375 -19.969 1 96.06 319 GLU B CA 1
ATOM 6120 C C . GLU B 1 319 ? -19.734 -18.734 -19.859 1 96.06 319 GLU B C 1
ATOM 6122 O O . GLU B 1 319 ? -20.938 -18.812 -19.641 1 96.06 319 GLU B O 1
ATOM 6127 N N . PHE B 1 320 ? -18.953 -19.844 -19.969 1 95.75 320 PHE B N 1
ATOM 6128 C CA . PHE B 1 320 ? -19.609 -21.141 -20.125 1 95.75 320 PHE B CA 1
ATOM 6129 C C . PHE B 1 320 ? -19.219 -22.078 -18.984 1 95.75 320 PHE B C 1
ATOM 6131 O O . PHE B 1 320 ? -20.062 -22.828 -18.5 1 95.75 320 PHE B O 1
ATOM 6138 N N . ILE B 1 321 ? -18.016 -22.047 -18.547 1 95.69 321 ILE B N 1
ATOM 6139 C CA . ILE B 1 321 ? -17.531 -23.031 -17.594 1 95.69 321 ILE B CA 1
ATOM 6140 C C . ILE B 1 321 ? -17.969 -22.656 -16.172 1 95.69 321 ILE B C 1
ATOM 6142 O O . ILE B 1 321 ? -18.5 -23.5 -15.438 1 95.69 321 ILE B O 1
ATOM 6146 N N . THR B 1 322 ? -17.672 -21.438 -15.766 1 94.12 322 THR B N 1
ATOM 6147 C CA . THR B 1 322 ? -17.984 -20.984 -14.406 1 94.12 322 THR B CA 1
ATOM 6148 C C . THR B 1 322 ? -19.453 -21.188 -14.094 1 94.12 322 THR B C 1
ATOM 6150 O O . THR B 1 322 ? -19.812 -21.75 -13.055 1 94.12 322 THR B O 1
ATOM 6153 N N . PRO B 1 323 ? -20.422 -20.781 -15.008 1 93.62 323 PRO B N 1
ATOM 6154 C CA . PRO B 1 323 ? -21.844 -21.016 -14.719 1 93.62 323 PRO B CA 1
ATOM 6155 C C . PRO B 1 323 ? -22.188 -22.5 -14.656 1 93.62 323 PRO B C 1
ATOM 6157 O O . PRO B 1 323 ? -23.016 -22.906 -13.844 1 93.62 323 PRO B O 1
ATOM 6160 N N . THR B 1 324 ? -21.516 -23.297 -15.461 1 94.06 324 THR B N 1
ATOM 6161 C CA . THR B 1 324 ? -21.766 -24.734 -15.461 1 94.06 324 THR B CA 1
ATOM 6162 C C . THR B 1 324 ? -21.25 -25.375 -14.164 1 94.06 324 THR B C 1
ATOM 6164 O O . THR B 1 324 ? -21.922 -26.219 -13.578 1 94.06 324 THR B O 1
ATOM 6167 N N . LEU B 1 325 ? -20.078 -24.953 -13.711 1 93.31 325 LEU B N 1
ATOM 6168 C CA . LEU B 1 325 ? -19.516 -25.453 -12.461 1 93.31 325 LEU B CA 1
ATOM 6169 C C . LEU B 1 325 ? -20.391 -25.062 -11.273 1 93.31 325 LEU B C 1
ATOM 6171 O O . LEU B 1 325 ? -20.547 -25.844 -10.336 1 93.31 325 LEU B O 1
ATOM 6175 N N . SER B 1 326 ? -20.906 -23.891 -11.328 1 92.44 326 SER B N 1
ATOM 6176 C CA . SER B 1 326 ? -21.781 -23.422 -10.258 1 92.44 326 SER B CA 1
ATOM 6177 C C . SER B 1 326 ? -23.094 -24.203 -10.234 1 92.44 326 SER B C 1
ATOM 6179 O O . SER B 1 326 ? -23.516 -24.688 -9.188 1 92.44 326 SER B O 1
ATOM 6181 N N . LYS B 1 327 ? -23.781 -24.406 -11.375 1 90.81 327 LYS B N 1
ATOM 6182 C CA . LYS B 1 327 ? -25.109 -25.016 -11.477 1 90.81 327 LYS B CA 1
ATOM 6183 C C . LYS B 1 327 ? -25.031 -26.531 -11.32 1 90.81 327 LYS B C 1
ATOM 6185 O O . LYS B 1 327 ? -25.797 -27.125 -10.57 1 90.81 327 LYS B O 1
ATOM 6190 N N . ARG B 1 328 ? -24.047 -27.172 -11.969 1 92.31 328 ARG B N 1
ATOM 6191 C CA . ARG B 1 328 ? -23.984 -28.625 -12.016 1 92.31 328 ARG B CA 1
ATOM 6192 C C . ARG B 1 328 ? -23 -29.172 -10.992 1 92.31 328 ARG B C 1
ATOM 6194 O O . ARG B 1 328 ? -23.234 -30.219 -10.383 1 92.31 328 ARG B O 1
ATOM 6201 N N . GLY B 1 329 ? -21.984 -28.453 -10.773 1 92.31 329 GLY B N 1
ATOM 6202 C CA . GLY B 1 329 ? -20.922 -28.938 -9.906 1 92.31 329 GLY B CA 1
ATOM 6203 C C . GLY B 1 329 ? -21.047 -28.453 -8.477 1 92.31 329 GLY B C 1
ATOM 6204 O O . GLY B 1 329 ? -20.328 -28.922 -7.594 1 92.31 329 GLY B O 1
ATOM 6205 N N . LYS B 1 330 ? -21.906 -27.562 -8.242 1 93.44 330 LYS B N 1
ATOM 6206 C CA . LYS B 1 330 ? -22.062 -26.953 -6.93 1 93.44 330 LYS B CA 1
ATOM 6207 C C . LYS B 1 330 ? -20.734 -26.406 -6.414 1 93.44 330 LYS B C 1
ATOM 6209 O O . LYS B 1 330 ? -20.344 -26.688 -5.281 1 93.44 330 LYS B O 1
ATOM 6214 N N . LEU B 1 331 ? -20.047 -25.812 -7.277 1 96.5 331 LEU B N 1
ATOM 6215 C CA . LEU B 1 331 ? -18.781 -25.156 -6.988 1 96.5 331 LEU B CA 1
ATOM 6216 C C . LEU B 1 331 ? -18.859 -23.672 -7.266 1 96.5 331 LEU B C 1
ATOM 6218 O O . LEU B 1 331 ? -18.953 -23.25 -8.422 1 96.5 331 LEU B O 1
ATOM 6222 N N . HIS B 1 332 ? -18.922 -22.922 -6.207 1 96.62 332 HIS B N 1
ATOM 6223 C CA . HIS B 1 332 ? -19.047 -21.469 -6.324 1 96.62 332 HIS B CA 1
ATOM 6224 C C . HIS B 1 332 ? -17.672 -20.797 -6.305 1 96.62 332 HIS B C 1
ATOM 6226 O O . HIS B 1 332 ? -16.922 -20.953 -5.336 1 96.62 332 HIS B O 1
ATOM 6232 N N . ASP B 1 333 ? -17.312 -20.172 -7.297 1 97.62 333 ASP B N 1
ATOM 6233 C CA . ASP B 1 333 ? -16.094 -19.406 -7.492 1 97.62 333 ASP B CA 1
ATOM 6234 C C . ASP B 1 333 ? -16.391 -17.922 -7.699 1 97.62 333 ASP B C 1
ATOM 6236 O O . ASP B 1 333 ? -16.594 -17.484 -8.828 1 97.62 333 ASP B O 1
ATOM 6240 N N . THR B 1 334 ? -16.297 -17.156 -6.605 1 97.12 334 THR B N 1
ATOM 6241 C CA . THR B 1 334 ? -16.828 -15.805 -6.594 1 97.12 334 THR B CA 1
ATOM 6242 C C . THR B 1 334 ? -16.203 -14.961 -7.699 1 97.12 334 THR B C 1
ATOM 6244 O O . THR B 1 334 ? -16.906 -14.281 -8.445 1 97.12 334 THR B O 1
ATOM 6247 N N . CYS B 1 335 ? -14.867 -15.016 -7.801 1 97.31 335 CYS B N 1
ATOM 6248 C CA . CYS B 1 335 ? -14.18 -14.164 -8.758 1 97.31 335 CYS B CA 1
ATOM 6249 C C . CYS B 1 335 ? -13.922 -14.906 -10.07 1 97.31 335 CYS B C 1
ATOM 6251 O O . CYS B 1 335 ? -13.398 -14.328 -11.023 1 97.31 335 CYS B O 1
ATOM 6253 N N . GLY B 1 336 ? -14.305 -16.219 -10.164 1 97.56 336 GLY B N 1
ATOM 6254 C CA . GLY B 1 336 ? -13.953 -17.016 -11.328 1 97.56 336 GLY B CA 1
ATOM 6255 C C . GLY B 1 336 ? -12.461 -17.219 -11.484 1 97.56 336 GLY B C 1
ATOM 6256 O O . GLY B 1 336 ? -11.922 -17.078 -12.586 1 97.56 336 GLY B O 1
ATOM 6257 N N . VAL B 1 337 ? -11.781 -17.531 -10.398 1 98.31 337 VAL B N 1
ATOM 6258 C CA . VAL B 1 337 ? -10.32 -17.609 -10.406 1 98.31 337 VAL B CA 1
ATOM 6259 C C . VAL B 1 337 ? -9.875 -18.75 -11.32 1 98.31 337 VAL B C 1
ATOM 6261 O O . VAL B 1 337 ? -8.766 -18.734 -11.852 1 98.31 337 VAL B O 1
ATOM 6264 N N . ILE B 1 338 ? -10.766 -19.75 -11.555 1 98.56 338 ILE B N 1
ATOM 6265 C CA . ILE B 1 338 ? -10.422 -20.875 -12.43 1 98.56 338 ILE B CA 1
ATOM 6266 C C . ILE B 1 338 ? -10.141 -20.359 -13.844 1 98.56 338 ILE B C 1
ATOM 6268 O O . ILE B 1 338 ? -9.297 -20.906 -14.555 1 98.56 338 ILE B O 1
ATOM 6272 N N . ASN B 1 339 ? -10.789 -19.312 -14.258 1 98.69 339 ASN B N 1
ATOM 6273 C CA . ASN B 1 339 ? -10.695 -18.781 -15.609 1 98.69 339 ASN B CA 1
ATOM 6274 C C . ASN B 1 339 ? -9.523 -17.812 -15.75 1 98.69 339 ASN B C 1
ATOM 6276 O O . ASN B 1 339 ? -9.062 -17.547 -16.859 1 98.69 339 ASN B O 1
ATOM 6280 N N . LEU B 1 340 ? -9.086 -17.234 -14.695 1 98.5 340 LEU B N 1
ATOM 6281 C CA . LEU B 1 340 ? -7.996 -16.266 -14.719 1 98.5 340 LEU B CA 1
ATOM 6282 C C . LEU B 1 340 ? -6.68 -16.922 -14.312 1 98.5 340 LEU B C 1
ATOM 6284 O O . LEU B 1 340 ? -5.625 -16.594 -14.859 1 98.5 340 LEU B O 1
ATOM 6288 N N . HIS B 1 341 ? -6.727 -17.828 -13.352 1 98.81 341 HIS B N 1
ATOM 6289 C CA . HIS B 1 341 ? -5.508 -18.422 -12.812 1 98.81 341 HIS B CA 1
ATOM 6290 C C . HIS B 1 341 ? -5.438 -19.922 -13.133 1 98.81 341 HIS B C 1
ATOM 6292 O O . HIS B 1 341 ? -4.371 -20.438 -13.461 1 98.81 341 HIS B O 1
ATOM 6298 N N . GLY B 1 342 ? -6.562 -20.641 -13.07 1 98.69 342 GLY B N 1
ATOM 6299 C CA . GLY B 1 342 ? -6.574 -22.078 -13.273 1 98.69 342 GLY B CA 1
ATOM 6300 C C . GLY B 1 342 ? -6.23 -22.484 -14.688 1 98.69 342 GLY B C 1
ATOM 6301 O O . GLY B 1 342 ? -5.137 -23 -14.945 1 98.69 342 GLY B O 1
ATOM 6302 N N . PHE B 1 343 ? -7.117 -22.172 -15.602 1 98.69 343 PHE B N 1
ATOM 6303 C CA . PHE B 1 343 ? -6.938 -22.578 -16.984 1 98.69 343 PHE B CA 1
ATOM 6304 C C . PHE B 1 343 ? -5.68 -21.953 -17.578 1 98.69 343 PHE B C 1
ATOM 6306 O O . PHE B 1 343 ? -4.855 -22.641 -18.188 1 98.69 343 PHE B O 1
ATOM 6313 N N . PRO B 1 344 ? -5.453 -20.641 -17.422 1 98.88 344 PRO B N 1
ATOM 6314 C CA . PRO B 1 344 ? -4.195 -20.062 -17.922 1 98.88 344 PRO B CA 1
ATOM 6315 C C . PRO B 1 344 ? -2.969 -20.672 -17.234 1 98.88 344 PRO B C 1
ATOM 6317 O O . PRO B 1 344 ? -1.919 -20.828 -17.875 1 98.88 344 PRO B O 1
ATOM 6320 N N . GLY B 1 345 ? -3.078 -21.016 -15.93 1 98.81 345 GLY B N 1
ATOM 6321 C CA . GLY B 1 345 ? -1.995 -21.703 -15.242 1 98.81 345 GLY B CA 1
ATOM 6322 C C . GLY B 1 345 ? -1.696 -23.062 -15.828 1 98.81 345 GLY B C 1
ATOM 6323 O O . GLY B 1 345 ? -0.532 -23.438 -16.016 1 98.81 345 GLY B O 1
ATOM 6324 N N . ILE B 1 346 ? -2.705 -23.797 -16.141 1 98.75 346 ILE B N 1
ATOM 6325 C CA . ILE B 1 346 ? -2.557 -25.109 -16.766 1 98.75 346 ILE B CA 1
ATOM 6326 C C . ILE B 1 346 ? -1.952 -24.953 -18.156 1 98.75 346 ILE B C 1
ATOM 6328 O O . ILE B 1 346 ? -1.041 -25.688 -18.547 1 98.75 346 ILE B O 1
ATOM 6332 N N . LEU B 1 347 ? -2.479 -23.969 -18.906 1 98.81 347 LEU B N 1
ATOM 6333 C CA . LEU B 1 347 ? -1.891 -23.656 -20.219 1 98.81 347 LEU B CA 1
ATOM 6334 C C . LEU B 1 347 ? -0.396 -23.391 -20.078 1 98.81 347 LEU B C 1
ATOM 6336 O O . LEU B 1 347 ? 0.401 -23.875 -20.891 1 98.81 347 LEU B O 1
ATOM 6340 N N . SER B 1 348 ? -0.071 -22.594 -19.094 1 98.88 348 SER B N 1
ATOM 6341 C CA . SER B 1 348 ? 1.33 -22.266 -18.859 1 98.88 348 SER B CA 1
ATOM 6342 C C . SER B 1 348 ? 2.148 -23.531 -18.578 1 98.88 348 SER B C 1
ATOM 6344 O O . SER B 1 348 ? 3.26 -23.672 -19.094 1 98.88 348 SER B O 1
ATOM 6346 N N . GLY B 1 349 ? 1.618 -24.422 -17.719 1 98.75 349 GLY B N 1
ATOM 6347 C CA . GLY B 1 349 ? 2.281 -25.688 -17.438 1 98.75 349 GLY B CA 1
ATOM 6348 C C . GLY B 1 349 ? 2.486 -26.547 -18.672 1 98.75 349 GLY B C 1
ATOM 6349 O O . GLY B 1 349 ? 3.549 -27.156 -18.844 1 98.75 349 GLY B O 1
ATOM 6350 N N . LEU B 1 350 ? 1.503 -26.578 -19.5 1 98.75 350 LEU B N 1
ATOM 6351 C CA . LEU B 1 350 ? 1.611 -27.344 -20.75 1 98.75 350 LEU B CA 1
ATOM 6352 C C . LEU B 1 350 ? 2.686 -26.75 -21.656 1 98.75 350 LEU B C 1
ATOM 6354 O O . LEU B 1 350 ? 3.447 -27.484 -22.281 1 98.75 350 LEU B O 1
ATOM 6358 N N . CYS B 1 351 ? 2.717 -25.422 -21.734 1 98.69 351 CYS B N 1
ATOM 6359 C CA . CYS B 1 351 ? 3.783 -24.766 -22.484 1 98.69 351 CYS B CA 1
ATOM 6360 C C . CYS B 1 351 ? 5.148 -25.109 -21.891 1 98.69 351 CYS B C 1
ATOM 6362 O O . CYS B 1 351 ? 6.117 -25.312 -22.625 1 98.69 351 CYS B O 1
ATOM 6364 N N . GLY B 1 352 ? 5.219 -25.172 -20.516 1 98.56 352 GLY B N 1
ATOM 6365 C CA . GLY B 1 352 ? 6.461 -25.562 -19.859 1 98.56 352 GLY B CA 1
ATOM 6366 C C . GLY B 1 352 ? 6.934 -26.953 -20.25 1 98.56 352 GLY B C 1
ATOM 6367 O O . GLY B 1 352 ? 8.133 -27.172 -20.422 1 98.56 352 GLY B O 1
ATOM 6368 N N . ILE B 1 353 ? 6.031 -27.875 -20.438 1 98.5 353 ILE B N 1
ATOM 6369 C CA . ILE B 1 353 ? 6.34 -29.234 -20.875 1 98.5 353 ILE B CA 1
ATOM 6370 C C . ILE B 1 353 ? 6.82 -29.219 -22.312 1 98.5 353 ILE B C 1
ATOM 6372 O O . ILE B 1 353 ? 7.883 -29.766 -22.641 1 98.5 353 ILE B O 1
ATOM 6376 N N . LEU B 1 354 ? 6.102 -28.562 -23.141 1 98.31 354 LEU B N 1
ATOM 6377 C CA . LEU B 1 354 ? 6.371 -28.531 -24.578 1 98.31 354 LEU B CA 1
ATOM 6378 C C . LEU B 1 354 ? 7.727 -27.875 -24.859 1 98.31 354 LEU B C 1
ATOM 6380 O O . LEU B 1 354 ? 8.523 -28.406 -25.641 1 98.31 354 LEU B O 1
ATOM 6384 N N . PHE B 1 355 ? 7.996 -26.734 -24.234 1 97.88 355 PHE B N 1
ATOM 6385 C CA . PHE B 1 355 ? 9.172 -25.969 -24.594 1 97.88 355 PHE B CA 1
ATOM 6386 C C . PHE B 1 355 ? 10.422 -26.531 -23.922 1 97.88 355 PHE B C 1
ATOM 6388 O O . PHE B 1 355 ? 11.539 -26.328 -24.406 1 97.88 355 PHE B O 1
ATOM 6395 N N . ALA B 1 356 ? 10.219 -27.25 -22.766 1 97.12 356 ALA B N 1
ATOM 6396 C CA . ALA B 1 356 ? 11.352 -28.016 -22.234 1 97.12 356 ALA B CA 1
ATOM 6397 C C . ALA B 1 356 ? 11.82 -29.062 -23.234 1 97.12 356 ALA B C 1
ATOM 6399 O O . ALA B 1 356 ? 13.008 -29.391 -23.297 1 97.12 356 ALA B O 1
ATOM 6400 N N . PHE B 1 357 ? 10.875 -29.594 -24 1 94.31 357 PHE B N 1
ATOM 6401 C CA . PHE B 1 357 ? 11.148 -30.609 -25 1 94.31 357 PHE B CA 1
ATOM 6402 C C . PHE B 1 357 ? 11.742 -29.984 -26.266 1 94.31 357 PHE B C 1
ATOM 6404 O O . PHE B 1 357 ? 12.695 -30.531 -26.828 1 94.31 357 PHE B O 1
ATOM 6411 N N . ILE B 1 358 ? 11.32 -28.844 -26.688 1 94.31 358 ILE B N 1
ATOM 6412 C CA . ILE B 1 358 ? 11.617 -28.266 -27.984 1 94.31 358 ILE B CA 1
ATOM 6413 C C . ILE B 1 358 ? 12.867 -27.391 -27.891 1 94.31 358 ILE B C 1
ATOM 6415 O O . ILE B 1 358 ? 13.75 -27.469 -28.75 1 94.31 358 ILE B O 1
ATOM 6419 N N . TYR B 1 359 ? 12.922 -26.5 -26.891 1 94.5 359 TYR B N 1
ATOM 6420 C CA . TYR B 1 359 ? 14.016 -25.531 -26.797 1 94.5 359 TYR B CA 1
ATOM 6421 C C . TYR B 1 359 ? 15.211 -26.141 -26.078 1 94.5 359 TYR B C 1
ATOM 6423 O O . TYR B 1 359 ? 15.359 -25.984 -24.859 1 94.5 359 TYR B O 1
ATOM 6431 N N . THR B 1 360 ? 16.125 -26.734 -26.922 1 92.69 360 THR B N 1
ATOM 6432 C CA . THR B 1 360 ? 17.344 -27.359 -26.406 1 92.69 360 THR B CA 1
ATOM 6433 C C . THR B 1 360 ? 18.453 -26.328 -26.266 1 92.69 360 THR B C 1
ATOM 6435 O O . THR B 1 360 ? 18.266 -25.141 -26.531 1 92.69 360 THR B O 1
ATOM 6438 N N . LYS B 1 361 ? 19.578 -26.797 -25.828 1 91.88 361 LYS B N 1
ATOM 6439 C CA . LYS B 1 361 ? 20.734 -25.938 -25.531 1 91.88 361 LYS B CA 1
ATOM 6440 C C . LYS B 1 361 ? 21.094 -25.078 -26.734 1 91.88 361 LYS B C 1
ATOM 6442 O O . LYS B 1 361 ? 21.547 -23.938 -26.562 1 91.88 361 LYS B O 1
ATOM 6447 N N . ASN B 1 362 ? 20.859 -25.5 -27.891 1 91.81 362 ASN B N 1
ATOM 6448 C CA . ASN B 1 362 ? 21.281 -24.844 -29.125 1 91.81 362 ASN B CA 1
ATOM 6449 C C . ASN B 1 362 ? 20.516 -23.547 -29.359 1 91.81 362 ASN B C 1
ATOM 6451 O O . ASN B 1 362 ? 20.922 -22.719 -30.172 1 91.81 362 ASN B O 1
ATOM 6455 N N . TYR B 1 363 ? 19.422 -23.328 -28.672 1 91.94 363 TYR B N 1
ATOM 6456 C CA . TYR B 1 363 ? 18.594 -22.156 -28.875 1 91.94 363 TYR B CA 1
ATOM 6457 C C . TYR B 1 363 ? 19.078 -20.984 -28.016 1 91.94 363 TYR B C 1
ATOM 6459 O O . TYR B 1 363 ? 18.594 -19.859 -28.156 1 91.94 363 TYR B O 1
ATOM 6467 N N . TYR B 1 364 ? 20.062 -21.281 -27.125 1 91.25 364 TYR B N 1
ATOM 6468 C CA . TYR B 1 364 ? 20.516 -20.281 -26.172 1 91.25 364 TYR B CA 1
ATOM 6469 C C . TYR B 1 364 ? 22.016 -20.078 -26.266 1 91.25 364 TYR B C 1
ATOM 6471 O O . TYR B 1 364 ? 22.734 -20.922 -26.812 1 91.25 364 TYR B O 1
ATOM 6479 N N . ILE B 1 365 ? 22.438 -18.906 -25.766 1 86.81 365 ILE B N 1
ATOM 6480 C CA . ILE B 1 365 ? 23.859 -18.578 -25.766 1 86.81 365 ILE B CA 1
ATOM 6481 C C . ILE B 1 365 ? 24.359 -18.406 -24.328 1 86.81 365 ILE B C 1
ATOM 6483 O O . ILE B 1 365 ? 23.547 -18.266 -23.406 1 86.81 365 ILE B O 1
ATOM 6487 N N . ASN B 1 366 ? 25.656 -18.422 -24.031 1 81.12 366 ASN B N 1
ATOM 6488 C CA . ASN B 1 366 ? 26.344 -18.047 -22.797 1 81.12 366 ASN B CA 1
ATOM 6489 C C . ASN B 1 366 ? 25.781 -18.828 -21.609 1 81.12 366 ASN B C 1
ATOM 6491 O O . ASN B 1 366 ? 25.516 -18.25 -20.547 1 81.12 366 ASN B O 1
ATOM 6495 N N . ASP B 1 367 ? 25.422 -20.047 -21.734 1 87.31 367 ASP B N 1
ATOM 6496 C CA . ASP B 1 367 ? 25.047 -20.969 -20.656 1 87.31 367 ASP B CA 1
ATOM 6497 C C . ASP B 1 367 ? 23.656 -20.625 -20.109 1 87.31 367 ASP B C 1
ATOM 6499 O O . ASP B 1 367 ? 23.328 -20.984 -18.969 1 87.31 367 ASP B O 1
ATOM 6503 N N . GLU B 1 368 ? 22.906 -19.875 -20.844 1 90 368 GLU B N 1
ATOM 6504 C CA . GLU B 1 368 ? 21.547 -19.484 -20.469 1 90 368 GLU B CA 1
ATOM 6505 C C . GLU B 1 368 ? 20.672 -20.719 -20.219 1 90 368 GLU B C 1
ATOM 6507 O O . GLU B 1 368 ? 19.828 -20.719 -19.328 1 90 368 GLU B O 1
ATOM 6512 N N . TYR B 1 369 ? 20.953 -21.703 -21.047 1 93.25 369 TYR B N 1
ATOM 6513 C CA . TYR B 1 369 ? 20.172 -22.938 -20.953 1 93.25 369 TYR B CA 1
ATOM 6514 C C . TYR B 1 369 ? 20.297 -23.547 -19.562 1 93.25 369 TYR B C 1
ATOM 6516 O O . TYR B 1 369 ? 19.312 -24.031 -18.984 1 93.25 369 TYR B O 1
ATOM 6524 N N . TYR B 1 370 ? 21.469 -23.484 -18.953 1 93.19 370 TYR B N 1
ATOM 6525 C CA . TYR B 1 370 ? 21.734 -24.078 -17.656 1 93.19 370 TYR B CA 1
ATOM 6526 C C . TYR B 1 370 ? 21.141 -23.234 -16.531 1 93.19 370 TYR B C 1
ATOM 6528 O O . TYR B 1 370 ? 20.891 -23.734 -15.438 1 93.19 370 TYR B O 1
ATOM 6536 N N . LEU B 1 371 ? 20.922 -21.969 -16.828 1 91.88 371 LEU B N 1
ATOM 6537 C CA . LEU B 1 371 ? 20.266 -21.094 -15.859 1 91.88 371 LEU B CA 1
ATOM 6538 C C . LEU B 1 371 ? 18.766 -21.328 -15.828 1 91.88 371 LEU B C 1
ATOM 6540 O O . LEU B 1 371 ? 18.141 -21.266 -14.766 1 91.88 371 LEU B O 1
ATOM 6544 N N . ILE B 1 372 ? 18.219 -21.672 -16.953 1 94.56 372 ILE B N 1
ATOM 6545 C CA . ILE B 1 372 ? 16.781 -21.938 -17.094 1 94.56 372 ILE B CA 1
ATOM 6546 C C . ILE B 1 372 ? 16.453 -23.312 -16.531 1 94.56 372 ILE B C 1
ATOM 6548 O O . ILE B 1 372 ? 15.477 -23.484 -15.812 1 94.56 372 ILE B O 1
ATOM 6552 N N . TYR B 1 373 ? 17.375 -24.297 -16.938 1 96.06 373 TYR B N 1
ATOM 6553 C CA . TYR B 1 373 ? 17.219 -25.672 -16.516 1 96.06 373 TYR B CA 1
ATOM 6554 C C . TYR B 1 373 ? 18.484 -26.188 -15.82 1 96.06 373 TYR B C 1
ATOM 6556 O O . TYR B 1 373 ? 19.234 -26.969 -16.391 1 96.06 373 TYR B O 1
ATOM 6564 N N . PRO B 1 374 ? 18.562 -25.891 -14.547 1 94.69 374 PRO B N 1
ATOM 6565 C CA . PRO B 1 374 ? 19.797 -26.219 -13.852 1 94.69 374 PRO B CA 1
ATOM 6566 C C . PRO B 1 374 ? 20.062 -27.719 -13.75 1 94.69 374 PRO B C 1
ATOM 6568 O O . PRO B 1 374 ? 21.219 -28.141 -13.711 1 94.69 374 PRO B O 1
ATOM 6571 N N . ALA B 1 375 ? 19.109 -28.562 -13.805 1 95.5 375 ALA B N 1
ATOM 6572 C CA . ALA B 1 375 ? 19.266 -30 -13.695 1 95.5 375 ALA B CA 1
ATOM 6573 C C . ALA B 1 375 ? 19.984 -30.562 -14.914 1 95.5 375 ALA B C 1
ATOM 6575 O O . ALA B 1 375 ? 20.578 -31.656 -14.852 1 95.5 375 ALA B O 1
ATOM 6576 N N . THR B 1 376 ? 19.984 -29.891 -15.961 1 94.38 376 THR B N 1
ATOM 6577 C CA . THR B 1 376 ? 20.594 -30.375 -17.203 1 94.38 376 THR B CA 1
ATOM 6578 C C . THR B 1 376 ? 22.125 -30.297 -17.109 1 94.38 376 THR B C 1
ATOM 6580 O O . THR B 1 376 ? 22.828 -30.969 -17.875 1 94.38 376 THR B O 1
ATOM 6583 N N . LYS B 1 377 ? 22.594 -29.469 -16.266 1 92.94 377 LYS B N 1
ATOM 6584 C CA . LYS B 1 377 ? 24.031 -29.422 -16.031 1 92.94 377 LYS B CA 1
ATOM 6585 C C . LYS B 1 377 ? 24.547 -30.766 -15.5 1 92.94 377 LYS B C 1
ATOM 6587 O O . LYS B 1 377 ? 25.703 -31.125 -15.742 1 92.94 377 LYS B O 1
ATOM 6592 N N . ASN B 1 378 ? 23.719 -31.484 -14.828 1 93.75 378 ASN B N 1
ATOM 6593 C CA . ASN B 1 378 ? 24.094 -32.75 -14.219 1 93.75 378 ASN B CA 1
ATOM 6594 C C . ASN B 1 378 ? 23.578 -33.938 -15.031 1 93.75 378 ASN B C 1
ATOM 6596 O O . ASN B 1 378 ? 23.312 -35.031 -14.484 1 93.75 378 ASN B O 1
ATOM 6600 N N . GLY B 1 379 ? 23.219 -33.75 -16.297 1 93.56 379 GLY B N 1
ATOM 6601 C CA . GLY B 1 379 ? 22.969 -34.875 -17.188 1 93.56 379 GLY B CA 1
ATOM 6602 C C . GLY B 1 379 ? 21.5 -35.094 -17.5 1 93.56 379 GLY B C 1
ATOM 6603 O O . GLY B 1 379 ? 21.141 -35.938 -18.297 1 93.56 379 GLY B O 1
ATOM 6604 N N . ARG B 1 380 ? 20.609 -34.281 -16.938 1 96.62 380 ARG B N 1
ATOM 6605 C CA . ARG B 1 380 ? 19.188 -34.438 -17.266 1 96.62 380 ARG B CA 1
ATOM 6606 C C . ARG B 1 380 ? 18.938 -34.031 -18.719 1 96.62 380 ARG B C 1
ATOM 6608 O O . ARG B 1 380 ? 19.375 -32.969 -19.172 1 96.62 380 ARG B O 1
ATOM 6615 N N . THR B 1 381 ? 18.219 -34.938 -19.438 1 96.12 381 THR B N 1
ATOM 6616 C CA . THR B 1 381 ? 17.922 -34.656 -20.844 1 96.12 381 THR B CA 1
ATOM 6617 C C . THR B 1 381 ? 16.703 -33.781 -20.969 1 96.12 381 THR B C 1
ATOM 6619 O O . THR B 1 381 ? 15.961 -33.562 -20 1 96.12 381 THR B O 1
ATOM 6622 N N . SER B 1 382 ? 16.484 -33.219 -22.156 1 95.81 382 SER B N 1
ATOM 6623 C CA . SER B 1 382 ? 15.32 -32.406 -22.453 1 95.81 382 SER B CA 1
ATOM 6624 C C . SER B 1 382 ? 14.023 -33.156 -22.219 1 95.81 382 SER B C 1
ATOM 6626 O O . SER B 1 382 ? 13.062 -32.625 -21.672 1 95.81 382 SER B O 1
ATOM 6628 N N . SER B 1 383 ? 13.984 -34.406 -22.625 1 96.75 383 SER B N 1
ATOM 6629 C CA . SER B 1 383 ? 12.797 -35.25 -22.438 1 96.75 383 SER B CA 1
ATOM 6630 C C . SER B 1 383 ? 12.523 -35.469 -20.953 1 96.75 383 SER B C 1
ATOM 6632 O O . SER B 1 383 ? 11.375 -35.469 -20.516 1 96.75 383 SER B O 1
ATOM 6634 N N . GLN B 1 384 ? 13.586 -35.719 -20.234 1 97.69 384 GLN B N 1
ATOM 6635 C CA . GLN B 1 384 ? 13.43 -35.875 -18.797 1 97.69 384 GLN B CA 1
ATOM 6636 C C . GLN B 1 384 ? 12.93 -34.594 -18.141 1 97.69 384 GLN B C 1
ATOM 6638 O O . GLN B 1 384 ? 12.086 -34.656 -17.234 1 97.69 384 GLN B O 1
ATOM 6643 N N . GLN B 1 385 ? 13.508 -33.5 -18.547 1 98.06 385 GLN B N 1
ATOM 6644 C CA . GLN B 1 385 ? 13.047 -32.219 -18 1 98.06 385 GLN B CA 1
ATOM 6645 C C . GLN B 1 385 ? 11.562 -32 -18.281 1 98.06 385 GLN B C 1
ATOM 6647 O O . GLN B 1 385 ? 10.836 -31.5 -17.422 1 98.06 385 GLN B O 1
ATOM 6652 N N . ALA B 1 386 ? 11.125 -32.312 -19.469 1 98.19 386 ALA B N 1
ATOM 6653 C CA . ALA B 1 386 ? 9.711 -32.219 -19.812 1 98.19 386 ALA B CA 1
ATOM 6654 C C . ALA B 1 386 ? 8.852 -33.094 -18.891 1 98.19 386 ALA B C 1
ATOM 6656 O O . ALA B 1 386 ? 7.762 -32.688 -18.484 1 98.19 386 ALA B O 1
ATOM 6657 N N . LEU B 1 387 ? 9.312 -34.281 -18.641 1 98.19 387 LEU B N 1
ATOM 6658 C CA . LEU B 1 387 ? 8.594 -35.156 -17.734 1 98.19 387 LEU B CA 1
ATOM 6659 C C . LEU B 1 387 ? 8.484 -34.531 -16.344 1 98.19 387 LEU B C 1
ATOM 6661 O O . LEU B 1 387 ? 7.426 -34.594 -15.711 1 98.19 387 LEU B O 1
ATOM 6665 N N . TYR B 1 388 ? 9.539 -33.969 -15.828 1 98.5 388 TYR B N 1
ATOM 6666 C CA . TYR B 1 388 ? 9.516 -33.312 -14.516 1 98.5 388 TYR B CA 1
ATOM 6667 C C . TYR B 1 388 ? 8.578 -32.125 -14.516 1 98.5 388 TYR B C 1
ATOM 6669 O O . TYR B 1 388 ? 7.914 -31.844 -13.516 1 98.5 388 TYR B O 1
ATOM 6677 N N . GLN B 1 389 ? 8.594 -31.359 -15.625 1 98.75 389 GLN B N 1
ATOM 6678 C CA . GLN B 1 389 ? 7.625 -30.281 -15.766 1 98.75 389 GLN B CA 1
ATOM 6679 C C . GLN B 1 389 ? 6.195 -30.797 -15.625 1 98.75 389 GLN B C 1
ATOM 6681 O O . GLN B 1 389 ? 5.359 -30.172 -14.977 1 98.75 389 GLN B O 1
ATOM 6686 N N . PHE B 1 390 ? 5.953 -31.922 -16.266 1 98.62 390 PHE B N 1
ATOM 6687 C CA . PHE B 1 390 ? 4.637 -32.562 -16.188 1 98.62 390 PHE B CA 1
ATOM 6688 C C . PHE B 1 390 ? 4.305 -32.938 -14.75 1 98.62 390 PHE B C 1
ATOM 6690 O O . PHE B 1 390 ? 3.207 -32.656 -14.266 1 98.62 390 PHE B O 1
ATOM 6697 N N . ILE B 1 391 ? 5.211 -33.562 -14.078 1 98.75 391 ILE B N 1
ATOM 6698 C CA . ILE B 1 391 ? 5.016 -34 -12.695 1 98.75 391 ILE B CA 1
ATOM 6699 C C . ILE B 1 391 ? 4.754 -32.781 -11.82 1 98.75 391 ILE B C 1
ATOM 6701 O O . ILE B 1 391 ? 3.887 -32.812 -10.938 1 98.75 391 ILE B O 1
ATOM 6705 N N . GLY B 1 392 ? 5.508 -31.656 -12.047 1 98.75 392 GLY B N 1
ATOM 6706 C CA . GLY B 1 392 ? 5.289 -30.422 -11.312 1 98.75 392 GLY B CA 1
ATOM 6707 C C . GLY B 1 392 ? 3.883 -29.875 -11.469 1 98.75 392 GLY B C 1
ATOM 6708 O O . GLY B 1 392 ? 3.271 -29.438 -10.492 1 98.75 392 GLY B O 1
ATOM 6709 N N . LEU B 1 393 ? 3.391 -29.891 -12.68 1 98.75 393 LEU B N 1
ATOM 6710 C CA . LEU B 1 393 ? 2.031 -29.438 -12.938 1 98.75 393 LEU B CA 1
ATOM 6711 C C . LEU B 1 393 ? 1.016 -30.266 -12.172 1 98.75 393 LEU B C 1
ATOM 6713 O O . LEU B 1 393 ? 0.092 -29.734 -11.555 1 98.75 393 LEU B O 1
ATOM 6717 N N . VAL B 1 394 ? 1.179 -31.562 -12.195 1 98.75 394 VAL B N 1
ATOM 6718 C CA . VAL B 1 394 ? 0.266 -32.469 -11.523 1 98.75 394 VAL B CA 1
ATOM 6719 C C . VAL B 1 394 ? 0.301 -32.25 -10.016 1 98.75 394 VAL B C 1
ATOM 6721 O O . VAL B 1 394 ? -0.746 -32.156 -9.367 1 98.75 394 VAL B O 1
ATOM 6724 N N . ILE B 1 395 ? 1.466 -32.094 -9.453 1 98.69 395 ILE B N 1
ATOM 6725 C CA . ILE B 1 395 ? 1.626 -31.844 -8.023 1 98.69 395 ILE B CA 1
ATOM 6726 C C . ILE B 1 395 ? 1.004 -30.5 -7.645 1 98.69 395 ILE B C 1
ATOM 6728 O O . ILE B 1 395 ? 0.339 -30.391 -6.613 1 98.69 395 ILE B O 1
ATOM 6732 N N . SER B 1 396 ? 1.248 -29.484 -8.461 1 98.69 396 SER B N 1
ATOM 6733 C CA . SER B 1 396 ? 0.68 -28.156 -8.195 1 98.69 396 SER B CA 1
ATOM 6734 C C . SER B 1 396 ? -0.844 -28.219 -8.156 1 98.69 396 SER B C 1
ATOM 6736 O O . SER B 1 396 ? -1.471 -27.641 -7.262 1 98.69 396 SER B O 1
ATOM 6738 N N . LEU B 1 397 ? -1.443 -28.922 -9.125 1 98.5 397 LEU B N 1
ATOM 6739 C CA . LEU B 1 397 ? -2.893 -29 -9.273 1 98.5 397 LEU B CA 1
ATOM 6740 C C . LEU B 1 397 ? -3.508 -29.812 -8.141 1 98.5 397 LEU B C 1
ATOM 6742 O O . LEU B 1 397 ? -4.328 -29.297 -7.379 1 98.5 397 LEU B O 1
ATOM 6746 N N . PHE B 1 398 ? -3.023 -31 -7.938 1 98.56 398 PHE B N 1
ATOM 6747 C CA . PHE B 1 398 ? -3.695 -31.922 -7.027 1 98.56 398 PHE B CA 1
ATOM 6748 C C . PHE B 1 398 ? -3.211 -31.719 -5.598 1 98.56 398 PHE B C 1
ATOM 6750 O O . PHE B 1 398 ? -3.979 -31.891 -4.648 1 98.56 398 PHE B O 1
ATOM 6757 N N . GLY B 1 399 ? -1.935 -31.406 -5.438 1 98.62 399 GLY B N 1
ATOM 6758 C CA . GLY B 1 399 ? -1.455 -31.094 -4.098 1 98.62 399 GLY B CA 1
ATOM 6759 C C . GLY B 1 399 ? -2.186 -29.922 -3.461 1 98.62 399 GLY B C 1
ATOM 6760 O O . GLY B 1 399 ? -2.566 -30 -2.291 1 98.62 399 GLY B O 1
ATOM 6761 N N . SER B 1 400 ? -2.371 -28.859 -4.238 1 98.69 400 SER B N 1
ATOM 6762 C CA . SER B 1 400 ? -3.066 -27.688 -3.707 1 98.69 400 SER B CA 1
ATOM 6763 C C . SER B 1 400 ? -4.547 -27.984 -3.486 1 98.69 400 SER B C 1
ATOM 6765 O O . SER B 1 400 ? -5.137 -27.516 -2.508 1 98.69 400 SER B O 1
ATOM 6767 N N . LEU B 1 401 ? -5.18 -28.781 -4.41 1 98.69 401 LEU B N 1
ATOM 6768 C CA . LEU B 1 401 ? -6.582 -29.141 -4.262 1 98.69 401 LEU B CA 1
ATOM 6769 C C . LEU B 1 401 ? -6.805 -29.922 -2.969 1 98.69 401 LEU B C 1
ATOM 6771 O O . LEU B 1 401 ? -7.75 -29.656 -2.229 1 98.69 401 LEU B O 1
ATOM 6775 N N . ILE B 1 402 ? -5.922 -30.875 -2.656 1 98.75 402 ILE B N 1
ATOM 6776 C CA . ILE B 1 402 ? -6.012 -31.672 -1.441 1 98.75 402 ILE B CA 1
ATOM 6777 C C . ILE B 1 402 ? -5.82 -30.781 -0.219 1 98.75 402 ILE B C 1
ATOM 6779 O O . ILE B 1 402 ? -6.566 -30.875 0.758 1 98.75 402 ILE B O 1
ATOM 6783 N N . GLY B 1 403 ? -4.801 -29.891 -0.274 1 98.75 403 GLY B N 1
ATOM 6784 C CA . GLY B 1 403 ? -4.617 -28.938 0.806 1 98.75 403 GLY B CA 1
ATOM 6785 C C . GLY B 1 403 ? -5.836 -28.062 1.046 1 98.75 403 GLY B C 1
ATOM 6786 O O . GLY B 1 403 ? -6.199 -27.797 2.193 1 98.75 403 GLY B O 1
ATOM 6787 N N . GLY B 1 404 ? -6.445 -27.594 -0.065 1 98.81 404 GLY B N 1
ATOM 6788 C CA . GLY B 1 404 ? -7.656 -26.797 0.037 1 98.81 404 GLY B CA 1
ATOM 6789 C C . GLY B 1 404 ? -8.82 -27.562 0.655 1 98.81 404 GLY B C 1
ATOM 6790 O O . GLY B 1 404 ? -9.516 -27.031 1.526 1 98.81 404 GLY B O 1
ATOM 6791 N N . ILE B 1 405 ? -9.016 -28.828 0.242 1 98.62 405 ILE B N 1
ATOM 6792 C CA . ILE B 1 405 ? -10.102 -29.656 0.759 1 98.62 405 ILE B CA 1
ATOM 6793 C C . ILE B 1 405 ? -9.914 -29.875 2.258 1 98.62 405 ILE B C 1
ATOM 6795 O O . ILE B 1 405 ? -10.852 -29.703 3.041 1 98.62 405 ILE B O 1
ATOM 6799 N N . LEU B 1 406 ? -8.727 -30.188 2.693 1 98.81 406 LEU B N 1
ATOM 6800 C CA . LEU B 1 406 ? -8.438 -30.406 4.105 1 98.81 406 LEU B CA 1
ATOM 6801 C C . LEU B 1 406 ? -8.648 -29.125 4.91 1 98.81 406 LEU B C 1
ATOM 6803 O O . LEU B 1 406 ? -9.203 -29.172 6.012 1 98.81 406 LEU B O 1
ATOM 6807 N N . THR B 1 407 ? -8.242 -28 4.367 1 98.81 407 THR B N 1
ATOM 6808 C CA . THR B 1 407 ? -8.453 -26.719 5.043 1 98.81 407 THR B CA 1
ATOM 6809 C C . THR B 1 407 ? -9.938 -26.375 5.109 1 98.81 407 THR B C 1
ATOM 6811 O O . THR B 1 407 ? -10.406 -25.812 6.098 1 98.81 407 THR B O 1
ATOM 6814 N N . GLY B 1 408 ? -10.641 -26.75 3.992 1 98.69 408 GLY B N 1
ATOM 6815 C CA . GLY B 1 408 ? -12.078 -26.547 3.998 1 98.69 408 GLY B CA 1
ATOM 6816 C C . GLY B 1 408 ? -12.789 -27.312 5.105 1 98.69 408 GLY B C 1
ATOM 6817 O O . GLY B 1 408 ? -13.703 -26.781 5.742 1 98.69 408 GLY B O 1
ATOM 6818 N N . ILE B 1 409 ? -12.352 -28.516 5.383 1 98.5 409 ILE B N 1
ATOM 6819 C CA . ILE B 1 409 ? -12.922 -29.328 6.453 1 98.5 409 ILE B CA 1
ATOM 6820 C C . ILE B 1 409 ? -12.648 -28.672 7.801 1 98.5 409 ILE B C 1
ATOM 6822 O O . ILE B 1 409 ? -13.531 -28.625 8.664 1 98.5 409 ILE B O 1
ATOM 6826 N N . LEU B 1 410 ? -11.508 -28.109 7.93 1 98.38 410 LEU B N 1
ATOM 6827 C CA . LEU B 1 410 ? -11.148 -27.406 9.156 1 98.38 410 LEU B CA 1
ATOM 6828 C C . LEU B 1 410 ? -12.008 -26.156 9.328 1 98.38 410 LEU B C 1
ATOM 6830 O O . LEU B 1 410 ? -12.461 -25.859 10.438 1 98.38 410 LEU B O 1
ATOM 6834 N N . LEU B 1 411 ? -12.242 -25.422 8.273 1 98.19 411 LEU B N 1
ATOM 6835 C CA . LEU B 1 411 ? -12.953 -24.156 8.32 1 98.19 411 LEU B CA 1
ATOM 6836 C C . LEU B 1 411 ? -14.438 -24.375 8.586 1 98.19 411 LEU B C 1
ATOM 6838 O O . LEU B 1 411 ? -15.133 -23.438 9.016 1 98.19 411 LEU B O 1
ATOM 6842 N N . ARG B 1 412 ? -14.891 -25.578 8.336 1 96.5 412 ARG B N 1
ATOM 6843 C CA . ARG B 1 412 ? -16.312 -25.875 8.508 1 96.5 412 ARG B CA 1
ATOM 6844 C C . ARG B 1 412 ? -16.641 -26.172 9.969 1 96.5 412 ARG B C 1
ATOM 6846 O O . ARG B 1 412 ? -17.812 -26.188 10.359 1 96.5 412 ARG B O 1
ATOM 6853 N N . LEU B 1 413 ? -15.656 -26.312 10.797 1 96.25 413 LEU B N 1
ATOM 6854 C CA . LEU B 1 413 ? -15.883 -26.594 12.203 1 96.25 413 LEU B CA 1
ATOM 6855 C C . LEU B 1 413 ? -16.703 -25.484 12.867 1 96.25 413 LEU B C 1
ATOM 6857 O O . LEU B 1 413 ? -16.5 -24.297 12.562 1 96.25 413 LEU B O 1
ATOM 6861 N N . PRO B 1 414 ? -17.547 -25.766 13.75 1 93.75 414 PRO B N 1
ATOM 6862 C CA . PRO B 1 414 ? -18.469 -24.797 14.344 1 93.75 414 PRO B CA 1
ATOM 6863 C C . PRO B 1 414 ? -17.766 -23.844 15.328 1 93.75 414 PRO B C 1
ATOM 6865 O O . PRO B 1 414 ? -18.359 -22.859 15.758 1 93.75 414 PRO B O 1
ATOM 6868 N N . ILE B 1 415 ? -16.562 -24.062 15.578 1 94.5 415 ILE B N 1
ATOM 6869 C CA . ILE B 1 415 ? -15.852 -23.25 16.562 1 94.5 415 ILE B CA 1
ATOM 6870 C C . ILE B 1 415 ? -15.547 -21.875 15.977 1 94.5 415 ILE B C 1
ATOM 6872 O O . ILE B 1 415 ? -15.297 -20.922 16.719 1 94.5 415 ILE B O 1
ATOM 6876 N N . TRP B 1 416 ? -15.609 -21.781 14.648 1 95.62 416 TRP B N 1
ATOM 6877 C CA . TRP B 1 416 ? -15.234 -20.531 14 1 95.62 416 TRP B CA 1
ATOM 6878 C C . TRP B 1 416 ? -16.469 -19.656 13.773 1 95.62 416 TRP B C 1
ATOM 6880 O O . TRP B 1 416 ? -17.562 -20.156 13.562 1 95.62 416 TRP B O 1
ATOM 6890 N N . ASP B 1 417 ? -16.141 -18.312 13.836 1 94.62 417 ASP B N 1
ATOM 6891 C CA . ASP B 1 417 ? -17.172 -17.375 13.391 1 94.62 417 ASP B CA 1
ATOM 6892 C C . ASP B 1 417 ? -17.516 -17.594 11.914 1 94.62 417 ASP B C 1
ATOM 6894 O O . ASP B 1 417 ? -16.625 -17.766 11.078 1 94.62 417 ASP B O 1
ATOM 6898 N N . LYS B 1 418 ? -18.828 -17.688 11.648 1 95.06 418 LYS B N 1
ATOM 6899 C CA . LYS B 1 418 ? -19.312 -17.875 10.281 1 95.06 418 LYS B CA 1
ATOM 6900 C C . LYS B 1 418 ? -20.172 -16.703 9.828 1 95.06 418 LYS B C 1
ATOM 6902 O O . LYS B 1 418 ? -20.953 -16.156 10.609 1 95.06 418 LYS B O 1
ATOM 6907 N N . VAL B 1 419 ? -19.984 -16.344 8.555 1 96.88 419 VAL B N 1
ATOM 6908 C CA . VAL B 1 419 ? -20.812 -15.281 7.992 1 96.88 419 VAL B CA 1
ATOM 6909 C C . VAL B 1 419 ? -22.266 -15.734 7.926 1 96.88 419 VAL B C 1
ATOM 6911 O O . VAL B 1 419 ? -22.562 -16.781 7.359 1 96.88 419 VAL B O 1
ATOM 6914 N N . PRO B 1 420 ? -23.172 -14.969 8.531 1 96.06 420 PRO B N 1
ATOM 6915 C CA . PRO B 1 420 ? -24.578 -15.312 8.383 1 96.06 420 PRO B CA 1
ATOM 6916 C C . PRO B 1 420 ? -25.047 -15.266 6.93 1 96.06 420 PRO B C 1
ATOM 6918 O O . PRO B 1 420 ? -24.547 -14.461 6.141 1 96.06 420 PRO B O 1
ATOM 6921 N N . ASP B 1 421 ? -26.016 -16.047 6.586 1 96.19 421 ASP B N 1
ATOM 6922 C CA . ASP B 1 421 ? -26.484 -16.188 5.215 1 96.19 421 ASP B CA 1
ATOM 6923 C C . ASP B 1 421 ? -26.922 -14.844 4.648 1 96.19 421 ASP B C 1
ATOM 6925 O O . ASP B 1 421 ? -26.672 -14.547 3.477 1 96.19 421 ASP B O 1
ATOM 6929 N N . GLU B 1 422 ? -27.516 -13.938 5.488 1 94.62 422 GLU B N 1
ATOM 6930 C CA . GLU B 1 422 ? -28.047 -12.656 5.035 1 94.62 422 GLU B CA 1
ATOM 6931 C C . GLU B 1 422 ? -26.938 -11.648 4.773 1 94.62 422 GLU B C 1
ATOM 6933 O O . GLU B 1 422 ? -27.141 -10.648 4.09 1 94.62 422 GLU B O 1
ATOM 6938 N N . GLU B 1 423 ? -25.734 -12.016 5.316 1 96.19 423 GLU B N 1
ATOM 6939 C CA . GLU B 1 423 ? -24.641 -11.055 5.234 1 96.19 423 GLU B CA 1
ATOM 6940 C C . GLU B 1 423 ? -23.562 -11.523 4.258 1 96.19 423 GLU B C 1
ATOM 6942 O O . GLU B 1 423 ? -22.469 -10.945 4.203 1 96.19 423 GLU B O 1
ATOM 6947 N N . LEU B 1 424 ? -23.875 -12.562 3.551 1 97.38 424 LEU B N 1
ATOM 6948 C CA . LEU B 1 424 ? -22.953 -12.992 2.512 1 97.38 424 LEU B CA 1
ATOM 6949 C C . LEU B 1 424 ? -22.688 -11.875 1.507 1 97.38 424 LEU B C 1
ATOM 6951 O O . LEU B 1 424 ? -23.625 -11.148 1.137 1 97.38 424 LEU B O 1
ATOM 6955 N N . PHE B 1 425 ? -21.406 -11.656 1.11 1 97.25 425 PHE B N 1
ATOM 6956 C CA . PHE B 1 425 ? -20.969 -10.695 0.104 1 97.25 425 PHE B CA 1
ATOM 6957 C C . PHE B 1 425 ? -21.297 -9.273 0.548 1 97.25 425 PHE B C 1
ATOM 6959 O O . PHE B 1 425 ? -21.578 -8.406 -0.282 1 97.25 425 PHE B O 1
ATOM 6966 N N . SER B 1 426 ? -21.359 -9.055 1.903 1 96.5 426 SER B N 1
ATOM 6967 C CA . SER B 1 426 ? -21.703 -7.738 2.443 1 96.5 426 SER B CA 1
ATOM 6968 C C . SER B 1 426 ? -20.703 -7.312 3.516 1 96.5 426 SER B C 1
ATOM 6970 O O . SER B 1 426 ? -20.141 -8.156 4.215 1 96.5 426 SER B O 1
ATOM 6972 N N . ASP B 1 427 ? -20.453 -6.008 3.621 1 97.19 427 ASP B N 1
ATOM 6973 C CA . ASP B 1 427 ? -19.547 -5.445 4.617 1 97.19 427 ASP B CA 1
ATOM 6974 C C . ASP B 1 427 ? -20.266 -5.188 5.938 1 97.19 427 ASP B C 1
ATOM 6976 O O . ASP B 1 427 ? -19.641 -4.891 6.949 1 97.19 427 ASP B O 1
ATOM 6980 N N . ASN B 1 428 ? -21.531 -5.336 6.055 1 94.06 428 ASN B N 1
ATOM 6981 C CA . ASN B 1 428 ? -22.391 -4.84 7.129 1 94.06 428 ASN B CA 1
ATOM 6982 C C . ASN B 1 428 ? -22.016 -5.453 8.477 1 94.06 428 ASN B C 1
ATOM 6984 O O . ASN B 1 428 ? -22.078 -4.781 9.508 1 94.06 428 ASN B O 1
ATOM 6988 N N . LYS B 1 429 ? -21.688 -6.633 8.469 1 94.56 429 LYS B N 1
ATOM 6989 C CA . LYS B 1 429 ? -21.438 -7.316 9.734 1 94.56 429 LYS B CA 1
ATOM 6990 C C . LYS B 1 429 ? -20.062 -6.934 10.305 1 94.56 429 LYS B C 1
ATOM 6992 O O . LYS B 1 429 ? -19.922 -6.777 11.516 1 94.56 429 LYS B O 1
ATOM 6997 N N . TYR B 1 430 ? -19.078 -6.723 9.5 1 96.38 430 TYR B N 1
ATOM 6998 C CA . TYR B 1 430 ? -17.719 -6.688 10 1 96.38 430 TYR B CA 1
ATOM 6999 C C . TYR B 1 430 ? -17.125 -5.285 9.898 1 96.38 430 TYR B C 1
ATOM 7001 O O . TYR B 1 430 ? -16.062 -5.012 10.445 1 96.38 430 TYR B O 1
ATOM 7009 N N . PHE B 1 431 ? -17.734 -4.363 9.211 1 97.19 431 PHE B N 1
ATOM 7010 C CA . PHE B 1 431 ? -17.234 -2.996 9.078 1 97.19 431 PHE B CA 1
ATOM 7011 C C . PHE B 1 431 ? -18.297 -1.994 9.516 1 97.19 431 PHE B C 1
ATOM 7013 O O . PHE B 1 431 ? -19.5 -2.213 9.312 1 97.19 431 PHE B O 1
ATOM 7020 N N . HIS B 1 432 ? -17.859 -0.871 10.133 1 94.94 432 HIS B N 1
ATOM 7021 C CA . HIS B 1 432 ? -18.719 0.295 10.289 1 94.94 432 HIS B CA 1
ATOM 7022 C C . HIS B 1 432 ? -18.969 0.98 8.945 1 94.94 432 HIS B C 1
ATOM 7024 O O . HIS B 1 432 ? -18.047 1.546 8.352 1 94.94 432 HIS B O 1
ATOM 7030 N N . THR B 1 433 ? -20.234 0.879 8.453 1 93.19 433 THR B N 1
ATOM 7031 C CA . THR B 1 433 ? -20.562 1.433 7.141 1 93.19 433 THR B CA 1
ATOM 7032 C C . THR B 1 433 ? -21.203 2.811 7.285 1 93.19 433 THR B C 1
ATOM 7034 O O . THR B 1 433 ? -21.906 3.078 8.258 1 93.19 433 THR B O 1
ATOM 7037 N N . PRO B 1 434 ? -20.922 3.703 6.355 1 91.5 434 PRO B N 1
ATOM 7038 C CA . PRO B 1 434 ? -21.516 5.039 6.414 1 91.5 434 PRO B CA 1
ATOM 7039 C C . PRO B 1 434 ? -23.016 5.02 6.145 1 91.5 434 PRO B C 1
ATOM 7041 O O . PRO B 1 434 ? -23.578 3.975 5.812 1 91.5 434 PRO B O 1
ATOM 7044 N N . ASP B 1 435 ? -23.656 6.184 6.25 1 83.56 435 ASP B N 1
ATOM 7045 C CA . ASP B 1 435 ? -25.109 6.316 6.254 1 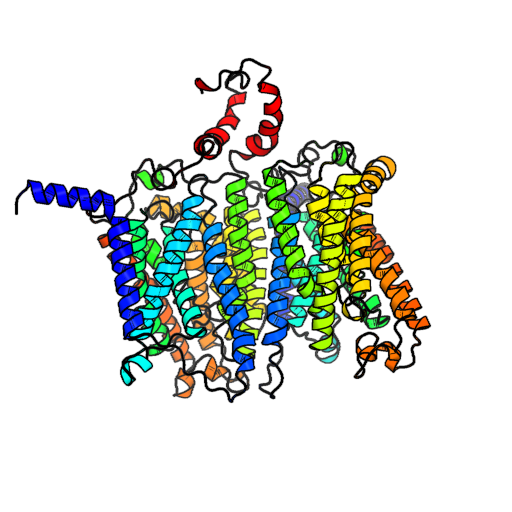83.56 435 ASP B CA 1
ATOM 7046 C C . ASP B 1 435 ? -25.688 5.996 4.879 1 83.56 435 ASP B C 1
ATOM 7048 O O . ASP B 1 435 ? -26.844 5.555 4.773 1 83.56 435 ASP B O 1
ATOM 7052 N N . ASP B 1 436 ? -24.938 6.172 3.848 1 84.75 436 ASP B N 1
ATOM 7053 C CA . ASP B 1 436 ? -25.469 5.988 2.5 1 84.75 436 ASP B CA 1
ATOM 7054 C C . ASP B 1 436 ? -25.344 4.539 2.049 1 84.75 436 ASP B C 1
ATOM 7056 O O . ASP B 1 436 ? -25.812 4.168 0.975 1 84.75 436 ASP B O 1
ATOM 7060 N N . TYR B 1 437 ? -24.781 3.668 2.828 1 88.25 437 TYR B N 1
ATOM 7061 C CA . TYR B 1 437 ? -24.391 2.322 2.42 1 88.25 437 TYR B CA 1
ATOM 7062 C C . TYR B 1 437 ? -25.594 1.546 1.899 1 88.25 437 TYR B C 1
ATOM 7064 O O . TYR B 1 437 ? -25.547 0.965 0.812 1 88.25 437 TYR B O 1
ATOM 7072 N N . GLU B 1 438 ? -26.719 1.544 2.623 1 83.69 438 GLU B N 1
ATOM 7073 C CA . GLU B 1 438 ? -27.891 0.789 2.225 1 83.69 438 GLU B CA 1
ATOM 7074 C C . GLU B 1 438 ? -28.516 1.363 0.955 1 83.69 438 GLU B C 1
ATOM 7076 O O . GLU B 1 438 ? -28.938 0.616 0.068 1 83.69 438 GLU B O 1
ATOM 7081 N N . PHE B 1 439 ? -28.5 2.652 0.87 1 80.75 439 PHE B N 1
ATOM 7082 C CA . PHE B 1 439 ? -29.078 3.309 -0.291 1 80.75 439 PHE B CA 1
ATOM 7083 C C . PHE B 1 439 ? -28.234 3.068 -1.536 1 80.75 439 PHE B C 1
ATOM 7085 O O . PHE B 1 439 ? -28.766 2.68 -2.582 1 80.75 439 PHE B O 1
ATOM 7092 N N . THR B 1 440 ? -27.031 3.248 -1.42 1 81.12 440 THR B N 1
ATOM 7093 C CA . THR B 1 440 ? -26.125 3.207 -2.562 1 81.12 440 THR B CA 1
ATOM 7094 C C . THR B 1 440 ? -25.969 1.778 -3.078 1 81.12 440 THR B C 1
ATOM 7096 O O . THR B 1 440 ? -25.812 1.561 -4.281 1 81.12 440 THR B O 1
ATOM 7099 N N . THR B 1 441 ? -26.125 0.809 -2.197 1 82.44 441 THR B N 1
ATOM 7100 C CA . THR B 1 441 ? -25.781 -0.543 -2.621 1 82.44 441 THR B CA 1
ATOM 7101 C C . THR B 1 441 ? -27.031 -1.377 -2.857 1 82.44 441 THR B C 1
ATOM 7103 O O . THR B 1 441 ? -26.984 -2.404 -3.537 1 82.44 441 THR B O 1
ATOM 7106 N N . LYS B 1 442 ? -28.109 -0.992 -2.338 1 78.62 442 LYS B N 1
ATOM 7107 C CA . LYS B 1 442 ? -29.297 -1.825 -2.447 1 78.62 442 LYS B CA 1
ATOM 7108 C C . LYS B 1 442 ? -30.438 -1.065 -3.119 1 78.62 442 LYS B C 1
ATOM 7110 O O . LYS B 1 442 ? -30.984 -1.521 -4.121 1 78.62 442 LYS B O 1
ATOM 7115 N N . ILE B 1 443 ? -30.672 0.151 -2.699 1 74.31 443 ILE B N 1
ATOM 7116 C CA . ILE B 1 443 ? -31.891 0.858 -3.074 1 74.31 443 ILE B CA 1
ATOM 7117 C C . ILE B 1 443 ? -31.719 1.479 -4.461 1 74.31 443 ILE B C 1
ATOM 7119 O O . ILE B 1 443 ? -32.656 1.475 -5.266 1 74.31 443 ILE B O 1
ATOM 7123 N N . SER B 1 444 ? -30.609 1.937 -4.723 1 71.56 444 SER B N 1
ATOM 7124 C CA . SER B 1 444 ? -30.375 2.65 -5.973 1 71.56 444 SER B CA 1
ATOM 7125 C C . SER B 1 444 ? -30.609 1.749 -7.18 1 71.56 444 SER B C 1
ATOM 7127 O O . SER B 1 444 ? -31.109 2.205 -8.211 1 71.56 444 SER B O 1
ATOM 7129 N N . SER B 1 445 ? -30.344 0.543 -7.02 1 64.31 445 SER B N 1
ATOM 7130 C CA . SER B 1 445 ? -30.484 -0.384 -8.141 1 64.31 445 SER B CA 1
ATOM 7131 C C . SER B 1 445 ? -31.953 -0.725 -8.383 1 64.31 445 SER B C 1
ATOM 7133 O O . SER B 1 445 ? -32.312 -1.202 -9.469 1 64.31 445 SER B O 1
ATOM 7135 N N . LYS B 1 446 ? -32.688 -0.391 -7.531 1 63.06 446 LYS B N 1
ATOM 7136 C CA . LYS B 1 446 ? -34.094 -0.727 -7.648 1 63.06 446 LYS B CA 1
ATOM 7137 C C . LYS B 1 446 ? -34.906 0.45 -8.203 1 63.06 446 LYS B C 1
ATOM 7139 O O . LYS B 1 446 ? -36.062 0.295 -8.57 1 63.06 446 LYS B O 1
ATOM 7144 N N . ILE B 1 447 ? -34.312 1.728 -8.227 1 59.47 447 ILE B N 1
ATOM 7145 C CA . ILE B 1 447 ? -35.031 2.912 -8.719 1 59.47 447 ILE B CA 1
ATOM 7146 C C . ILE B 1 447 ? -35.188 2.822 -10.234 1 59.47 447 ILE B C 1
ATOM 7148 O O . ILE B 1 447 ? -36.062 3.465 -10.805 1 59.47 447 ILE B O 1
ATOM 7152 N N . LYS B 1 448 ? -34.594 2.262 -11.102 1 52.75 448 LYS B N 1
ATOM 7153 C CA . LYS B 1 448 ? -34.906 2.172 -12.523 1 52.75 448 LYS B CA 1
ATOM 7154 C C . LYS B 1 448 ? -36.406 2.002 -12.734 1 52.75 448 LYS B C 1
ATOM 7156 O O . LYS B 1 448 ? -36.969 2.525 -13.703 1 52.75 448 LYS B O 1
ATOM 7161 N N . ASP B 1 449 ? -37 1.436 -12.039 1 46.62 449 ASP B N 1
ATOM 7162 C CA . ASP B 1 449 ? -38.406 1.046 -12.234 1 46.62 449 ASP B CA 1
ATOM 7163 C C . ASP B 1 449 ? -39.344 2.129 -11.727 1 46.62 449 ASP B C 1
ATOM 7165 O O . ASP B 1 449 ? -40.562 1.953 -11.75 1 46.62 449 ASP B O 1
ATOM 7169 N N . ILE B 1 450 ? -38.812 3.242 -11.266 1 44.97 450 ILE B N 1
ATOM 7170 C CA . ILE B 1 450 ? -39.656 4.277 -10.703 1 44.97 450 ILE B CA 1
ATOM 7171 C C . ILE B 1 450 ? -40.281 5.109 -11.828 1 44.97 450 ILE B C 1
ATOM 7173 O O . ILE B 1 450 ? -41.219 5.871 -11.609 1 44.97 450 ILE B O 1
ATOM 7177 N N . LYS B 1 451 ? -39.562 5.297 -12.961 1 41.84 451 LYS B N 1
ATOM 7178 C CA . LYS B 1 451 ? -40.219 6.07 -14 1 41.84 451 LYS B CA 1
ATOM 7179 C C . LYS B 1 451 ? -41.688 5.656 -14.141 1 41.84 451 LYS B C 1
ATOM 7181 O O . LYS B 1 451 ? -42.531 6.453 -14.555 1 41.84 451 LYS B O 1
ATOM 7186 N N . ASN B 1 452 ? -41.844 4.535 -14.359 1 36.62 452 ASN B N 1
ATOM 7187 C CA . ASN B 1 452 ? -43.219 4.18 -14.742 1 36.62 452 ASN B CA 1
ATOM 7188 C C . ASN B 1 452 ? -44.219 4.602 -13.672 1 36.62 452 ASN B C 1
ATOM 7190 O O . ASN B 1 452 ? -45.438 4.418 -13.844 1 36.62 452 ASN B O 1
ATOM 7194 N N . GLN B 1 453 ? -43.719 4.891 -12.305 1 36.22 453 GLN B N 1
ATOM 7195 C CA . GLN B 1 453 ? -44.75 5.445 -11.438 1 36.22 453 GLN B CA 1
ATOM 7196 C C . GLN B 1 453 ? -44.625 6.961 -11.32 1 36.22 453 GLN B C 1
ATOM 7198 O O . GLN B 1 453 ? -43.5 7.488 -11.281 1 36.22 453 GLN B O 1
ATOM 7203 N N . ASN B 1 454 ? -45.344 7.898 -11.836 1 36.19 454 ASN B N 1
ATOM 7204 C CA . ASN B 1 454 ? -45.469 9.352 -11.812 1 36.19 454 ASN B CA 1
ATOM 7205 C C . ASN B 1 454 ? -44.812 9.953 -10.578 1 36.19 454 ASN B C 1
ATOM 7207 O O . ASN B 1 454 ? -45.438 10.07 -9.523 1 36.19 454 ASN B O 1
ATOM 7211 N N . TYR B 1 455 ? -43.531 9.75 -10.164 1 35.97 455 TYR B N 1
ATOM 7212 C CA . TYR B 1 455 ? -42.875 10.273 -8.969 1 35.97 455 TYR B CA 1
ATOM 7213 C C . TYR B 1 455 ? -42.344 11.672 -9.219 1 35.97 455 TYR B C 1
ATOM 7215 O O . TYR B 1 455 ? -41.562 11.891 -10.172 1 35.97 455 TYR B O 1
ATOM 7223 N N . ASN B 1 456 ? -42.938 12.891 -9.008 1 35.12 456 ASN B N 1
ATOM 7224 C CA . ASN B 1 456 ? -42.469 14.273 -9.016 1 35.12 456 ASN B CA 1
ATOM 7225 C C . ASN B 1 456 ? -41.281 14.461 -8.078 1 35.12 456 ASN B C 1
ATOM 7227 O O . ASN B 1 456 ? -41.438 14.484 -6.859 1 35.12 456 ASN B O 1
ATOM 7231 N N . LEU B 1 457 ? -40.094 14.203 -8.242 1 37.88 457 LEU B N 1
ATOM 7232 C CA . LEU B 1 457 ? -38.812 14.445 -7.602 1 37.88 457 LEU B CA 1
ATOM 7233 C C . LEU B 1 457 ? -38.688 15.906 -7.164 1 37.88 457 LEU B C 1
ATOM 7235 O O . LEU B 1 457 ? -37.812 16.25 -6.367 1 37.88 457 LEU B O 1
ATOM 7239 N N . GLU B 1 458 ? -39.281 17.016 -7.789 1 34 458 GLU B N 1
ATOM 7240 C CA . GLU B 1 458 ? -39.188 18.453 -7.48 1 34 458 GLU B CA 1
ATOM 7241 C C . GLU B 1 458 ? -39.562 18.719 -6.027 1 34 458 GLU B C 1
ATOM 7243 O O . GLU B 1 458 ? -39.094 19.703 -5.434 1 34 458 GLU B O 1
ATOM 7248 N N . THR B 1 459 ? -40.438 18.016 -5.383 1 33.31 459 THR B N 1
ATOM 7249 C CA . THR B 1 459 ? -40.875 18.406 -4.047 1 33.31 459 THR B CA 1
ATOM 7250 C C . THR B 1 459 ? -39.938 17.844 -2.988 1 33.31 459 THR B C 1
ATOM 7252 O O . THR B 1 459 ? -40.156 18.031 -1.79 1 33.31 459 THR B O 1
ATOM 7255 N N . ILE B 1 460 ? -39 16.922 -3.289 1 31.78 460 ILE B N 1
ATOM 7256 C CA . ILE B 1 460 ? -38.094 16.656 -2.189 1 31.78 460 ILE B CA 1
ATOM 7257 C C . ILE B 1 460 ? -37.031 17.734 -2.137 1 31.78 460 ILE B C 1
ATOM 7259 O O . ILE B 1 460 ? -36.375 18.031 -3.143 1 31.78 460 ILE B O 1
#

Foldseek 3Di:
DDPVVVVVVLVVCAVCVLVVVVVVVVVVLVVLCVVAEDADDDDPDDPCVVVCVQQVVLLVLLVCLQQQQLQLLLLQQLFFNCCSRVLSVVLLVLQLSLLLNLVQCVDPCCVPPVHGHDDSVSSLVSSLLSLLLSLLCQQCPLFFDSSLSSLLSNLLSNLLVVLCCCQCPVLVQFFLLCLQSRQLLSNLLSLLLLLLLFDPLQVVAPRQGGDPVSLVSSLSSQVSCLVSLLSSLQSPAPDPLLSVQLNLLLNLLLVLLQVLLLVQQQVVDPVSDHDSLLNSARSNLLSSLCRRCSSPDPDNVVSSVLSNVLSNQLNCCVVPVQVCCVPPVVGGGSSSSCSRRVVSSVNNLLVSLVSLQVVDPVNDPDCSRCSSRVVVVVPQHSNNSSVSSVVSNVCSNVSSNVSSNVSSVVSNDPSDDGDDSNSGSHCVPPDDDDPCSCVSRPVVVVVVPVVVVPPPPVVD/DDPVVVVVVLVVCAVCVLVVVVVVVVVVLVVLCVVAEDADDPPPDDDDDPCCVQQVVLLVLLVCLQQQQLQLLLLQQLFFNCCSRVLSVVLLVLQLSLLLRLVQCVDPCCVVPVHGHDDSVSSLVSSLLSLLLSLLCQQCPLFFDSSLSSLLSNLLSNLLVVLCCCQCPVLVQFFLLCLQSRQLLSNLLSLLLQLLSFDPLLVVAPRLGGDPVSLVSSLSSQVSCLVSLLSSLQSPQPDPLLSVQLSLLLNLLLVLLQVLLLVQQQVVDPVSDHDSLLNSARSNLLSSLCRRCSSPDPDNVVSSVLSNVLSNQLNCCVVPVQVCCVPPVVGGGSSSSCSRRVVSSVNNLLVSLVSLQVRDPVNDPDCSRCSSRVVVVVPQHSNNSSVSSVVSNVCSNVSSNVSSNVSSVVSNDPSDDGDDSNSRSHCVPPDDDDPCSCVSRPVVVVCVPVVVPPDPPVVD

Sequence (920 aa):
IDCKMFKQFVKFWQNYQFTLLLTFFHICFIILIGIFGRYPNYQSNNNNISTMSTIYPMFADVNVMIFIGFGFLMTFLKRYGFSAVSINMLLATFSILWSIIIRGFLSENFSTHTFFIISITDLIYANFSAAVVLISMGALLGKLSPTQYLIMALCEIPVAMILEYVIAELLLVADIGGSLVIHTMGCFFGLGISKIINRKSIYESNNESSVYHSDLFSIIGTLTLWIFWPSFNGALADGDIGKERCVANTFISLVGATITTFITSNLISKKKEFSMIHIANSTIAGGVAIGNVANVIPNPWVSLIIGTISGFISVLGYEFITPTLSKRGKLHDTCGVINLHGFPGILSGLCGILFAFIYTKNYYINDEYYLIYPATKNGRTSSQQALYQFIGLVISLFGSLIGGILTGILLRLPIWDKVPDEELFSDNKYFHTPDDYEFTTKISSKIKDIKNQNYNLETIIDCKMFKQFVKFWQNYQFTLLLTFFHICFIILIGIFGRYPNYQSNNNNISTMSTIYPMFADVNVMIFIGFGFLMTFLKRYGFSAVSINMLLATFSILWSIIIRGFLSENFSTHTFFIISITDLIYANFSAAVVLISMGALLGKLSPTQYLIMALCEIPVAMILEYVIAELLLVADIGGSLVIHTMGCFFGLGISKIINRKSIYESNNESSVYHSDLFSIIGTLTLWIFWPSFNGALADGDIGKERCVANTFISLVGATITTFITSNLISKKKEFSMIHIANSTIAGGVAIGNVANVIPNPWVSLIIGTISGFISVLGYEFITPTLSKRGKLHDTCGVINLHGFPGILSGLCGILFAFIYTKNYYINDEYYLIYPATKNGRTSSQQALYQFIGLVISLFGSLIGGILTGILLRLPIWDKVPDEELFSDNKYFHTPDDYEFTTKISSKIKDIKNQNYNLETI

Radius of gyration: 28.51 Å; Cα contacts (8 Å, |Δi|>4): 1747; chains: 2; bounding box: 80×95×68 Å

Secondary structure (DSSP, 8-state):
--HHHHHHHHHHHHHHHHHHHHHHHHHHHHHHHHHHEE-----SSSSTHHHHHHHHHHHHHHHHIIIIIHHHHGGGSTT-HHHHHHHHHHHHHHHHHHHHHHHHHHSHHHHHHS-EE--HHHHHHHHHHHHHHHHHHHHHTTTS-HHHHHHHHHHHHHHHHHHHIIIIIIS----TT-IIIIIIHHHHHHHHHHHHS--HHHHH-S-S---HHHHHHHHHHHHHHHHHHHHHHHTTSSHHHHHHHHHHHHHHHHHHHHHHHHHHHHHH-TT-PBPHHHHHHHTTHHHHHTGGGTTT---HHHHHHHHHHHHHHHHHIIIIIHHHHHHTT----TT-HIIIIIHHHHHHHHHHHHHHHH--GGG-STTHHHHH-GGGGGT--HHHHHHHHHHHHHIIIIIHHHHHHHHHHHHTSTTS----GGGTT-STTTS---TTHHIIIIIGGGGGGGTTTT--TT--/--HHHHHHHHHHHHHHHHHHHHHHHHHHHHHHHHHHEE------------HHHHHHHHHHHHHHIIIIIHHHHGGGSTT-HHHHHHHHHHHHHHHHHHHHHHHHHHSHHHHHHS-EE--HHHHHHHHHHHHHHHHHHHHHTTTS-HHHHHHHHHHHHHHHHHHHIIIIIIS----TT-IIIIIIHHHHHHHHHHHHS--HHHHH-S-S---HHHHHHHHHHHHHHHHHHHHHHHTTSSHHHHHHHHHHHHHHHHHHHHHHHHHHHHHH-TT-PPPHHHHHHHTTHHHHHTGGGTTT---HHHHHHHHHHHHHHHHHIIIIIHHHHHHTT----TT-HIIIIIHHHHHHHHHHHHHHHH--GGG-STTHHHHH-GGGGGT--HHHHHHHHHHHHHIIIIIHHHHHHHHHHHHTSTTS----GGGTT-STTTB---TTHHIIIIIGGGGGGGTTS---GGG-

pLDDT: mean 92.74, std 12.36, range [31.0, 98.94]

Solvent-accessible surface area (backbone atoms only — not comparable to full-atom values): 43877 Å² total; per-residue (Å²): 130,58,68,65,58,52,50,51,46,52,51,49,43,70,73,39,41,53,62,52,49,53,50,51,52,52,51,51,50,51,51,51,42,68,72,28,51,39,67,68,86,84,72,84,80,68,86,52,74,55,51,58,48,45,45,45,58,28,46,53,35,39,50,46,28,58,52,46,10,55,7,27,42,52,16,28,33,43,41,21,43,68,48,27,35,53,51,42,46,50,52,33,56,52,30,27,57,54,36,46,52,54,52,26,69,71,32,69,51,18,74,74,70,65,32,21,70,56,47,72,68,50,51,44,53,13,51,48,50,16,47,20,47,52,41,17,43,35,17,40,53,47,60,61,25,77,50,43,50,51,53,48,42,65,55,43,48,58,54,46,51,53,52,36,42,47,30,45,69,70,59,50,34,61,38,69,32,25,7,40,64,22,34,20,20,12,23,31,19,18,48,23,22,26,47,59,63,54,57,74,53,69,78,69,48,85,39,78,43,53,31,58,65,25,45,56,47,12,39,54,6,30,50,43,35,53,55,31,37,26,31,54,31,13,60,78,36,64,62,64,60,30,23,50,39,8,28,54,34,23,48,42,4,24,38,23,0,35,53,29,23,55,37,48,36,27,64,72,31,91,78,46,20,38,44,63,70,41,58,46,40,12,24,46,7,2,44,30,22,34,9,23,38,22,67,67,65,75,44,56,34,59,30,27,48,50,3,28,52,22,2,42,53,14,39,49,25,61,70,54,44,50,57,44,34,36,72,76,61,55,35,60,46,65,66,40,32,52,27,32,23,28,53,14,8,51,51,7,39,51,48,31,23,52,43,36,52,66,60,49,63,86,79,48,60,87,64,45,46,43,70,61,37,54,56,42,72,77,68,49,47,43,65,54,49,17,50,39,27,47,50,36,39,50,46,25,44,51,50,23,24,52,52,13,35,56,48,15,58,60,64,61,42,81,87,51,70,68,57,51,69,91,45,40,27,42,36,70,87,86,44,95,71,63,91,55,48,61,45,71,52,54,48,41,44,57,54,70,59,36,76,77,44,88,56,58,72,42,33,67,131,58,67,65,59,52,52,51,46,50,50,49,43,71,71,40,42,52,43,52,51,54,50,50,51,52,53,51,49,46,51,51,34,54,74,27,45,32,48,65,82,72,67,78,69,83,90,66,82,55,64,57,41,65,43,45,59,29,46,48,35,38,42,43,25,57,51,46,9,56,6,28,42,50,17,28,32,44,41,20,42,67,48,25,35,51,51,40,46,48,50,34,42,53,31,25,56,53,36,47,52,55,52,27,68,72,31,71,52,18,76,74,70,66,34,22,70,57,45,71,69,49,51,45,52,13,50,49,52,16,46,20,47,52,41,17,43,34,17,40,54,48,63,60,26,75,50,44,50,50,52,49,42,66,54,44,48,58,53,46,50,53,52,36,41,46,30,48,67,72,59,50,33,62,41,67,31,25,8,40,64,22,35,21,19,12,24,31,18,18,47,22,22,26,48,60,63,54,56,72,53,71,78,67,46,85,38,78,43,64,44,77,66,25,46,55,46,11,40,54,5,31,51,43,36,55,72,28,37,25,32,54,30,12,60,79,36,64,63,69,68,30,22,50,40,7,30,51,32,24,50,41,3,24,52,24,0,37,54,30,22,57,54,47,36,27,67,72,29,90,85,54,43,78,48,69,69,39,59,47,40,12,24,46,7,2,44,30,22,34,8,23,39,22,67,66,66,88,51,68,68,58,31,26,50,50,3,27,51,20,2,42,54,14,40,49,24,61,70,53,45,50,55,44,33,35,75,75,60,55,34,60,46,65,64,40,31,51,25,31,23,27,53,14,8,50,52,6,39,51,49,30,22,52,44,34,51,68,61,48,64,85,79,46,65,93,64,44,45,43,70,61,38,55,58,42,74,77,68,49,46,45,65,54,48,16,50,40,27,48,52,34,40,51,47,24,44,52,51,22,25,51,51,13,36,55,49,15,58,60,64,61,42,81,88,52,69,69,57,50,70,91,44,42,26,43,34,72,75,50,32,67,70,43,63,22,40,63,40,70,51,54,47,55,77,60,47,76,68,34,70,85,40,87,28,61,40,83,82,105

InterPro domains:
  IPR002229 Blood group Rhesus C/E/D polypeptide [PR00342] (56-73)
  IPR002229 Blood group Rhesus C/E/D polypeptide [PR00342] (85-102)
  IPR002229 Blood group Rhesus C/E/D polypeptide [PR00342] (125-141)
  IPR002229 Blood group Rhesus C/E/D polypeptide [PR00342] (148-171)
  IPR002229 Blood group Rhesus C/E/D polypeptide [PR00342] (182-197)
  IPR002229 Blood group Rhesus C/E/D polypeptide [PR00342] (216-234)
  IPR002229 Blood group Rhesus C/E/D polypeptide [PR00342] (246-268)
  IPR002229 Blood group Rhesus C/E/D polypeptide [PR00342] (281-294)
  IPR002229 Blood group Rhesus C/E/D polypeptide [PR00342] (304-322)
  IPR002229 Blood group Rhesus C/E/D polypeptide [PR00342] (342-358)
  IPR024041 Ammonium transporter AmtB-like domain [PF00909] (35-417)
  IPR029020 Ammonium/urea transporter [G3DSA:1.10.3430.10] (7-438)

Nearest PDB structures (foldseek):
  3hd6-assembly1_A  TM=9.585E-01  e=1.500E-32  Homo sapiens
  7v0s-assembly1_Q  TM=9.629E-01  e=2.885E-31  Homo sapiens
  8csl-assembly1_L  TM=9.585E-01  e=2.146E-31  Homo sapiens
  3bhs-assembly1_A  TM=8.753E-01  e=1.061E-22  Nitrosomonas europaea ATCC 19718
  7v0k-assembly1_K  TM=9.297E-01  e=8.028E-18  Homo sapiens